Protein 5UBU (pdb70)

Secondary structure (DSSP, 8-state):
--GGGG----SBTTTT--PPEEEE-----S-BSEESS-SPP-----TT-EEEEE---TTTT---STT--HHHH-----SPBB----TT--TT-EEEEEE---B-SSS-B-B---TT-STTS--SS---PPPPP-----EE-SSEEE--SS--EE---EEEEEEE--SS-BEETT-EETTEE---TTSSTTBEEEEE--STT--EEEEEEES---TT-TTS---EE-BEEEEEEEEE-S---SS---BSSB--EEEESSHHHHHHHHHHHHHHHHHHHS---HHHH--HHHH---EE----SSEEEE--BGGGG--/---GGGG----SBTTTT--PPEEEE-----S-BSEESS-SPP-----TT-EEEEE---TTTT----TT--HHHH------PEE----TT--TT-EEEEEE---B-SSS-B-B---TT-STTS--SS---PPPPP-----EE-SSEEE--SS--EE---EEEEEEE--SS-BEETT-EETTEE---TTSSTTBEEEEE--STT--EEEEEEES---TT-TTS---EE-BEEEEEEEEESS---SS---BSSB--EEEESSHHHHHHHHHHHHHHHHHHHS---HHHH--HHHH---EE----SSEEEE--BGGGG--/--GGGG----SBTTTT--PPEEEE-----S-BSEESS-SPP-----TT-EEEEE---TTTT----TT--HHHH-----SPEE----TT--TT-EEEEEE---B-SSS-B-B---TT-STTS--SS---PPPPP-----EE-SSEEE--SS--EE---EEEEEEE--SS-BEETT-EETTEE---TTSSTTBEEEEE--STT--EEEEEEES---TT-TTS---EE-BEEEEEEEEESS---SS---BSSB--EEEESSHHHHHHHHHHHHHHHHHHHS---HHHH--HHHH---EE----SSEEEE--BGGGG--/-GGGG----SBTTTT--PPEEEE-----S-BSEESS-SPP-----TT-EEEEE---TTTT----TT--HHHH------PBB----TT--TT-EEEEEE---B-SSS-B-B---TT-STTS--SS---PPPPP-----EE-SSEEE--SS--EE---EEEEEEE--SS-BEETT-EETTEE---TTSSTTBEEEEE--STT--EEEEEEES---TT-TTS---EE-BEEEEEEEEESS---SS---BSSB--EEEESSHHHHHHHHHHHHHHHHHHHS---HHHH--HHHH---EE----SSEEEE--BGGGG--

Foldseek 3Di:
DDCVVVPVCVFFPQNPPPADEAEQECVLVFFDFWFADPDDFDEEGEFFHKYWYFFAWQLNPQDDDFPDFCVVRDDPRTWGKRWQYYPPDAALKKKKKAWAAWFDDDQWFFKDWHWQFFQPFHHPVNHDDGTDDGGMDFGDTQFWTCRDPPDIHGFQKAWFAKFWHAQGDIGGQLDQAQGGHGFFSVHHRQDMKIGGANHPSRGIMTHNMARGADQASGGRHGRIGTDGIMIRMTMGPRHDARHMKDGSWDIGKAKAPPPVVRVVRQLVRVLVVCVPPQVDDNVVSCVCVVAKDKGFTHSTPITMMHIHTVVVSDD/DLPCVVVPVCVFFPQNPPPADEAEQECVLVFFDFWFADPDDFDEEGEFFHKYWYFFAWQLNPQDDDFPDFCVVRDDPRTWGKRGQYYPPDAALKKKKKAWAAWFDDDQWFFKDWHWQFFQPFHHPVNHDDGTDDGGMDFGDTQFWTCRDPVDIHGFQKAWFAKFWHAQGDIGGQLDQAQGGHGFFSVHHRQDMKIGGANHPSRGIMTHNMARGADQANGGRHGRIGTDGIMITMTMGPRHDARHMKDGPWDIGKAKAPPPVVRVVRQLVRVLVVCVPPQVDDNVVSCVCVVAKDKTFTHSTPITMMHIHTVVVSDD/DVVVVVPVCVFFPQNPPPADEAEQECVLVFFDFWFADPDDFPEEGEFFHKYWYFFAWQLNPQDDDFPDFCVVRDDPRTWGKRWQYYPPDAALKKKKKAWAAWFDDDQWFFKDWHWQFFQPFHHPVNHDDGTDDGGMDFGDTQFWTCRDPVDIHGFQKAWFAKFWHAQGDIGGQLDQAQGGHGFFSVHHRQDMKIGGAHHPSRGIMTHNMARGADQANGGRHGRIGTDGIMIRMTMGPRHDARHMWDGPWDIGKAKAPPPVVRVVRQLVRVLVVCVPPQVDDNVVSCVCVVAKDKGFTHSTPITMMHIHTVVVSDD/DCVVVPVCVFFPQNPPPADEAELECVLVFFDFWFADPDDFDEEGEFFHKYWYFFAWFLNPQDDDFPDFCVVRDDPRTWGKRWQYYPPDAALKKKKKAWAAWFDDDQWFFKDWHWQFFQPFHHPVNHDDGTDDGGMDFGDTQFWTCRDPPDIHGFQKAWFAKFWHAQGDIGGQLDQAQGGHGFFSVHHRQDMKIGGAHHPSRRIMTHNMARGADQASGGRHGRIGGDGIMIRMTMGPRHDARHMKDGPWDIGKAKAPPPVVRVVRQLVRVLVVCVPPQVDDNVVSCVCVVAKDKGFTHSTPITMMHIHTVVVSDD

Solvent-accessible surface area: 42978 Å² total

Organism: Yersinia enterocolitica subsp. palearctica serotype O:3 (strain DSM 13030 / CIP 106945 / Y11) (NCBI:txid930944)

Sequence (1260 aa):
AKWLEESIVKRGVGAGRKPVTHHLTEEQKEFHYTIGPYSTPVLTIEPGDRVIVDTRDAFEGAISSEQDIPSQLLKPFLNPQNGPIINGAEKGDVIAVYIESLPRGVNPHGICAIPHFGGLTGTDLTALNDPLPEKVRIKLDSEKVYWSERHTLPYKPHIGTLSVSPEIDSINSLTPDNHGGNDVPDIGPGSITYLPVRAPGGRLFIGDAHACQGDGEICGTAVEFASITTIKVDLIKNWQLSWPRENAETISIGSARPLEDATRIAYRDLIYWLVADFGFEQWDAYLLSQCGKVRLGNVDPKYTVGALNKELLAQNAKWLEESIVKRGVGAGRKPVTHHHLTEEQKEFHYTIGPYSTPVLTIEPGDRVIVDTRDAFEGAISSEQDIPSQLLKPFLNPQNGPIINGAEKGDVIAVYIESLPRGVNPHGICAIPHFGGLTGTDLTALNDPLPEKVRIKLDSEKVYWSERHTLPYKPHIGTLSVSPEIDSINSLTPDNHGGNDVPDIGPGSITYLPVRAPGGRLFIGDAHACQGDGEICGTAVEFASITTIKVDLIKNWQLSWPRENAETISIGSARPLEDATRIAYRDLIYWLVADFGFEQWDAYLLSQCGKVRLGNVDPKYTVGALNKELLAQAKWLEESIVKRGVGAGRKPVTHHHLTEEQKEFHYTIGPYSTPVLTIEPGDRVIVDTRDAFEGAISSEQDIPSQLLKPFLNPQNGPIINGAEKGDVIAVYIESLPRGVNPHGICAIPHFGGLTGTDLTALNDPLPEKVRIKLDSEKVYWSERHTLPYKPHIGTLSVSPEIDSINSLTPDNHGGNDVPDIGPGSITYLPVRAPGGRLFIGDAHACQGDGEICGTAVEFASITTIKVDLIKNWQLSWPRENAETISIGSARPLEDATRIAYRDLIYWLVADFGFEQWDAYLLSQCGKVRLGNVDPKYTVGALNKELLAQKWLEESIVKRGVGAGRKPVTHHLTEEQKEFHYTIGPYSTPVLTIEPGDRVIVDTRDAFEGAISSEQDIPSQLLKPFLNPQNGPIINGAEKGDVIAVYIESLPRGVNPHGICAIPHFGGLTGTDLTALNDPLPEKVRIKLDSEKVYWSERHTLPYKPHIGTLSVSPEIDSINSLTPDNHGGNDVPDIGPGSITYLPVRAPGGRLFIGDAHACQGDGEICGTAVEFASITTIKVDLIKNWQLSWPRENAETISIGSARPLEDATRIAYRDLIYWLVADFGFEQWDAYLLSQCGKVRLGNVDPKYTVGALNKELLAQ

Structure (mmCIF, N/CA/C/O backbone):
data_5UBU
#
_entry.id   5UBU
#
_cell.length_a   137.884
_cell.length_b   137.884
_cell.length_c   204.281
_cell.angle_alpha   90.00
_cell.angle_beta   90.00
_cell.angle_gamma   90.00
#
_symmetry.space_group_name_H-M   'P 41 21 2'
#
loop_
_entity.id
_entity.type
_entity.pdbx_description
1 polymer 'Putative acetamidase/formamidase'
2 non-polymer 'SODIUM ION'
3 water water
#
loop_
_atom_site.group_PDB
_atom_site.id
_atom_site.type_symbol
_atom_site.label_atom_id
_atom_site.label_alt_id
_atom_site.label_comp_id
_atom_site.label_asym_id
_atom_site.label_entity_id
_atom_site.label_seq_id
_atom_site.pdbx_PDB_ins_code
_atom_site.Cartn_x
_atom_site.Cartn_y
_atom_site.Cartn_z
_atom_site.occupancy
_atom_site.B_iso_or_equiv
_atom_site.auth_seq_id
_atom_site.auth_comp_id
_atom_site.auth_asym_id
_atom_site.auth_atom_id
_atom_site.pdbx_PDB_model_num
ATOM 1 N N . ALA A 1 3 ? -20.551 43.485 39.652 1.00 93.52 0 ALA A N 1
ATOM 2 C CA . ALA A 1 3 ? -19.096 43.163 39.670 1.00 92.67 0 ALA A CA 1
ATOM 3 C C . ALA A 1 3 ? -18.544 42.942 38.253 1.00 93.39 0 ALA A C 1
ATOM 4 O O . ALA A 1 3 ? -19.078 42.157 37.468 1.00 93.71 0 ALA A O 1
ATOM 14 N N . LYS A 1 5 ? -15.882 41.421 37.456 1.00 77.77 2 LYS A N 1
ATOM 15 C CA . LYS A 1 5 ? -14.928 40.337 37.697 1.00 74.42 2 LYS A CA 1
ATOM 16 C C . LYS A 1 5 ? -14.653 39.530 36.416 1.00 68.69 2 LYS A C 1
ATOM 17 O O . LYS A 1 5 ? -13.525 39.070 36.194 1.00 68.96 2 LYS A O 1
ATOM 23 N N . TRP A 1 6 ? -15.682 39.389 35.581 1.00 62.89 3 TRP A N 1
ATOM 24 C CA . TRP A 1 6 ? -15.543 38.554 34.380 1.00 58.98 3 TRP A CA 1
ATOM 25 C C . TRP A 1 6 ? -14.480 39.104 33.418 1.00 57.78 3 TRP A C 1
ATOM 26 O O . TRP A 1 6 ? -13.900 38.340 32.634 1.00 57.00 3 TRP A O 1
ATOM 37 N N . LEU A 1 7 ? -14.233 40.417 33.473 1.00 56.84 4 LEU A N 1
ATOM 38 C CA . LEU A 1 7 ? -13.212 41.044 32.611 1.00 55.90 4 LEU A CA 1
ATOM 39 C C . LEU A 1 7 ? -11.838 40.404 32.732 1.00 56.22 4 LEU A C 1
ATOM 40 O O . LEU A 1 7 ? -11.116 40.318 31.749 1.00 53.12 4 LEU A O 1
ATOM 45 N N . GLU A 1 8 ? -11.480 39.962 33.927 1.00 59.11 5 GLU A N 1
ATOM 46 C CA . GLU A 1 8 ? -10.175 39.322 34.165 1.00 60.91 5 GLU A CA 1
ATOM 47 C C . GLU A 1 8 ? -9.950 38.121 33.250 1.00 60.52 5 GLU A C 1
ATOM 48 O O . GLU A 1 8 ? -8.819 37.872 32.822 1.00 62.06 5 GLU A O 1
ATOM 54 N N . GLU A 1 9 ? -11.027 37.394 32.946 1.00 59.54 6 GLU A N 1
ATOM 55 C CA . GLU A 1 9 ? -10.966 36.231 32.053 1.00 59.25 6 GLU A CA 1
ATOM 56 C C . GLU A 1 9 ? -11.277 36.587 30.588 1.00 56.24 6 GLU A C 1
ATOM 57 O O . GLU A 1 9 ? -11.252 35.718 29.728 1.00 56.01 6 GLU A O 1
ATOM 63 N N . SER A 1 10 ? -11.574 37.859 30.307 1.00 53.02 7 SER A N 1
ATOM 64 C CA . SER A 1 10 ? -11.859 38.290 28.933 1.00 49.30 7 SER A CA 1
ATOM 65 C C . SER A 1 10 ? -10.628 38.180 28.038 1.00 48.44 7 SER A C 1
ATOM 66 O O . SER A 1 10 ? -9.491 38.232 28.511 1.00 47.95 7 SER A O 1
ATOM 69 N N . ILE A 1 11 ? -10.875 38.028 26.737 1.00 46.83 8 ILE A N 1
ATOM 70 C CA . ILE A 1 11 ? -9.805 37.903 25.759 1.00 46.45 8 ILE A CA 1
ATOM 71 C C . ILE A 1 11 ? -9.039 39.224 25.672 1.00 45.81 8 ILE A C 1
ATOM 72 O O . ILE A 1 11 ? -7.826 39.233 25.508 1.00 46.61 8 ILE A O 1
ATOM 85 N N . VAL A 1 13 ? -8.459 41.450 28.088 1.00 45.61 10 VAL A N 1
ATOM 86 C CA . VAL A 1 13 ? -7.552 41.621 29.213 1.00 45.48 10 VAL A CA 1
ATOM 87 C C . VAL A 1 13 ? -6.406 40.614 29.160 1.00 45.83 10 VAL A C 1
ATOM 88 O O . VAL A 1 13 ? -5.270 40.963 29.456 1.00 45.68 10 VAL A O 1
ATOM 92 N N . LYS A 1 14 ? -6.695 39.375 28.771 1.00 46.53 11 LYS A N 1
ATOM 93 C CA . LYS A 1 14 ? -5.646 38.346 28.700 1.00 48.03 11 LYS A CA 1
ATOM 94 C C . LYS A 1 14 ? -4.675 38.486 27.532 1.00 45.72 11 LYS A C 1
ATOM 95 O O . LYS A 1 14 ? -3.535 38.037 27.641 1.00 45.80 11 LYS A O 1
ATOM 101 N N . ARG A 1 15 ? -5.113 39.089 26.430 1.00 43.16 12 ARG A N 1
ATOM 102 C CA . ARG A 1 15 ? -4.258 39.221 25.251 1.00 42.17 12 ARG A CA 1
ATOM 103 C C . ARG A 1 15 ? -4.022 40.645 24.765 1.00 41.14 12 ARG A C 1
ATOM 104 O O . ARG A 1 15 ? -3.162 40.861 23.912 1.00 41.47 12 ARG A O 1
ATOM 112 N N . GLY A 1 16 ? -4.768 41.611 25.294 1.00 40.39 13 GLY A N 1
ATOM 113 C CA . GLY A 1 16 ? -4.597 43.009 24.894 1.00 39.46 13 GLY A CA 1
ATOM 114 C C . GLY A 1 16 ? -3.257 43.542 25.378 1.00 40.29 13 GLY A C 1
ATOM 115 O O . GLY A 1 16 ? -2.893 43.361 26.545 1.00 41.62 13 GLY A O 1
ATOM 116 N N . VAL A 1 17 ? -2.528 44.196 24.479 1.00 39.66 14 VAL A N 1
ATOM 117 C CA . VAL A 1 17 ? -1.205 44.746 24.808 1.00 40.35 14 VAL A CA 1
ATOM 118 C C . VAL A 1 17 ? -1.272 45.920 25.790 1.00 40.31 14 VAL A C 1
ATOM 119 O O . VAL A 1 17 ? -0.317 46.176 26.516 1.00 42.22 14 VAL A O 1
ATOM 123 N N . GLY A 1 18 ? -2.403 46.616 25.807 1.00 38.68 15 GLY A N 1
ATOM 124 C CA . GLY A 1 18 ? -2.598 47.762 26.693 1.00 39.22 15 GLY A CA 1
ATOM 125 C C . GLY A 1 18 ? -3.095 47.450 28.093 1.00 39.76 15 GLY A C 1
ATOM 126 O O . GLY A 1 18 ? -3.283 48.356 28.893 1.00 40.27 15 GLY A O 1
ATOM 127 N N . ALA A 1 19 ? -3.295 46.168 28.394 1.00 40.27 16 ALA A N 1
ATOM 128 C CA . ALA A 1 19 ? -3.764 45.763 29.707 1.00 41.14 16 ALA A CA 1
ATOM 129 C C . ALA A 1 19 ? -2.751 46.233 30.761 1.00 42.43 16 ALA A C 1
ATOM 130 O O . ALA A 1 19 ? -1.507 46.099 30.620 1.00 44.71 16 ALA A O 1
ATOM 132 N N . GLY A 1 20 ? -3.284 46.851 31.788 1.00 41.95 17 GLY A N 1
ATOM 133 C CA . GLY A 1 20 ? -2.444 47.355 32.896 1.00 43.20 17 GLY A CA 1
ATOM 134 C C . GLY A 1 20 ? -2.007 48.807 32.803 1.00 43.11 17 GLY A C 1
ATOM 135 O O . GLY A 1 20 ? -1.537 49.360 33.798 1.00 43.80 17 GLY A O 1
ATOM 136 N N . ARG A 1 21 ? -2.177 49.435 31.632 1.00 41.94 18 ARG A N 1
ATOM 137 C CA . ARG A 1 21 ? -1.789 50.836 31.461 1.00 42.35 18 ARG A CA 1
ATOM 138 C C . ARG A 1 21 ? -2.712 51.824 32.151 1.00 43.03 18 ARG A C 1
ATOM 139 O O . ARG A 1 21 ? -3.894 51.561 32.303 1.00 41.97 18 ARG A O 1
ATOM 147 N N . LYS A 1 22 ? -2.146 52.956 32.576 1.00 45.33 19 LYS A N 1
ATOM 148 C CA . LYS A 1 22 ? -2.931 54.053 33.115 1.00 46.64 19 LYS A CA 1
ATOM 149 C C . LYS A 1 22 ? -3.357 54.671 31.782 1.00 45.38 19 LYS A C 1
ATOM 150 O O . LYS A 1 22 ? -2.532 55.253 31.064 1.00 45.44 19 LYS A O 1
ATOM 156 N N . PRO A 1 23 ? -4.645 54.535 31.429 1.00 44.06 20 PRO A N 1
ATOM 157 C CA . PRO A 1 23 ? -5.049 55.039 30.142 1.00 42.44 20 PRO A CA 1
ATOM 158 C C . PRO A 1 23 ? -5.175 56.548 30.039 1.00 42.58 20 PRO A C 1
ATOM 159 O O . PRO A 1 23 ? -5.453 57.224 31.028 1.00 43.37 20 PRO A O 1
ATOM 163 N N . VAL A 1 24 ? -4.940 57.053 28.829 1.00 41.96 21 VAL A N 1
ATOM 164 C CA . VAL A 1 24 ? -5.110 58.461 28.509 1.00 42.60 21 VAL A CA 1
ATOM 165 C C . VAL A 1 24 ? -6.564 58.531 28.013 1.00 42.25 21 VAL A C 1
ATOM 166 O O . VAL A 1 24 ? -6.979 57.703 27.197 1.00 40.77 21 VAL A O 1
ATOM 170 N N . THR A 1 25 ? -7.339 59.475 28.543 1.00 43.23 22 THR A N 1
ATOM 171 C CA . THR A 1 25 ? -8.740 59.623 28.153 1.00 42.79 22 THR A CA 1
ATOM 172 C C . THR A 1 25 ? -8.835 60.769 27.159 1.00 43.08 22 THR A C 1
ATOM 173 O O . THR A 1 25 ? -8.457 61.896 27.469 1.00 43.73 22 THR A O 1
ATOM 177 N N . HIS A 1 26 ? -9.346 60.469 25.969 1.00 42.73 23 HIS A N 1
ATOM 178 C CA . HIS A 1 26 ? -9.496 61.451 24.907 1.00 43.35 23 HIS A CA 1
ATOM 179 C C . HIS A 1 26 ? -10.971 61.824 24.806 1.00 44.80 23 HIS A C 1
ATOM 180 O O . HIS A 1 26 ? -11.835 60.975 25.019 1.00 45.39 23 HIS A O 1
ATOM 187 N N . HIS A 1 27 ? -11.249 63.090 24.499 1.00 47.18 24 HIS A N 1
ATOM 188 C CA . HIS A 1 27 ? -12.610 63.572 24.348 1.00 49.22 24 HIS A CA 1
ATOM 189 C C . HIS A 1 27 ? -12.846 63.826 22.869 1.00 47.78 24 HIS A C 1
ATOM 190 O O . HIS A 1 27 ? -12.396 64.846 22.340 1.00 49.29 24 HIS A O 1
ATOM 197 N N . LEU A 1 28 ? -13.519 62.894 22.194 1.00 45.54 25 LEU A N 1
ATOM 198 C CA . LEU A 1 28 ? -13.803 63.047 20.763 1.00 44.00 25 LEU A CA 1
ATOM 199 C C . LEU A 1 28 ? -15.091 63.856 20.598 1.00 44.60 25 LEU A C 1
ATOM 200 O O . LEU A 1 28 ? -16.186 63.315 20.359 1.00 43.05 25 LEU A O 1
ATOM 205 N N . THR A 1 29 ? -14.939 65.169 20.746 1.00 46.09 26 THR A N 1
ATOM 206 C CA . THR A 1 29 ? -16.042 66.104 20.615 1.00 47.41 26 THR A CA 1
ATOM 207 C C . THR A 1 29 ? -16.338 66.351 19.142 1.00 47.88 26 THR A C 1
ATOM 208 O O . THR A 1 29 ? -15.612 65.892 18.270 1.00 48.26 26 THR A O 1
ATOM 212 N N . GLU A 1 30 ? -17.407 67.084 18.873 1.00 49.46 27 GLU A N 1
ATOM 213 C CA . GLU A 1 30 ? -17.777 67.440 17.509 1.00 50.44 27 GLU A CA 1
ATOM 214 C C . GLU A 1 30 ? -16.711 68.354 16.878 1.00 51.65 27 GLU A C 1
ATOM 215 O O . GLU A 1 30 ? -16.491 68.305 15.668 1.00 50.38 27 GLU A O 1
ATOM 221 N N . GLU A 1 31 ? -16.054 69.165 17.705 1.00 54.46 28 GLU A N 1
ATOM 222 C CA . GLU A 1 31 ? -15.004 70.081 17.249 1.00 56.60 28 GLU A CA 1
ATOM 223 C C . GLU A 1 31 ? -13.773 69.291 16.799 1.00 52.70 28 GLU A C 1
ATOM 224 O O . GLU A 1 31 ? -13.093 69.682 15.847 1.00 51.68 28 GLU A O 1
ATOM 238 N N . GLN A 1 33 ? -13.909 66.033 15.791 1.00 42.84 30 GLN A N 1
ATOM 239 C CA . GLN A 1 33 ? -14.365 65.240 14.651 1.00 41.07 30 GLN A CA 1
ATOM 240 C C . GLN A 1 33 ? -14.384 66.034 13.339 1.00 41.66 30 GLN A C 1
ATOM 241 O O . GLN A 1 33 ? -14.026 65.495 12.292 1.00 41.59 30 GLN A O 1
ATOM 247 N N . LYS A 1 34 ? -14.807 67.297 13.408 1.00 43.30 31 LYS A N 1
ATOM 248 C CA . LYS A 1 34 ? -14.895 68.225 12.246 1.00 45.09 31 LYS A CA 1
ATOM 249 C C . LYS A 1 34 ? -16.001 67.845 11.262 1.00 45.24 31 LYS A C 1
ATOM 250 O O . LYS A 1 34 ? -16.948 68.614 11.103 1.00 47.43 31 LYS A O 1
ATOM 256 N N . GLU A 1 35 ? -15.881 66.682 10.623 1.00 44.72 32 GLU A N 1
ATOM 257 C CA . GLU A 1 35 ? -16.909 66.212 9.704 1.00 44.55 32 GLU A CA 1
ATOM 258 C C . GLU A 1 35 ? -17.187 64.730 9.970 1.00 41.29 32 GLU A C 1
ATOM 259 O O . GLU A 1 35 ? -16.275 63.913 10.068 1.00 41.43 32 GLU A O 1
ATOM 265 N N . PHE A 1 36 ? -18.460 64.394 10.136 1.00 38.57 33 PHE A N 1
ATOM 266 C CA . PHE A 1 36 ? -18.873 63.017 10.368 1.00 36.07 33 PHE A CA 1
ATOM 267 C C . PHE A 1 36 ? -18.929 62.319 9.024 1.00 35.07 33 PHE A C 1
ATOM 268 O O . PHE A 1 36 ? -19.205 62.960 8.014 1.00 35.48 33 PHE A O 1
ATOM 276 N N . HIS A 1 37 ? -18.664 61.009 9.003 1.00 33.74 34 HIS A N 1
ATOM 277 C CA . HIS A 1 37 ? -18.630 60.266 7.744 1.00 33.34 34 HIS A CA 1
ATOM 278 C C . HIS A 1 37 ? -19.765 59.302 7.529 1.00 32.54 34 HIS A C 1
ATOM 279 O O . HIS A 1 37 ? -20.275 58.694 8.469 1.00 30.86 34 HIS A O 1
ATOM 286 N N . TYR A 1 38 ? -20.129 59.171 6.251 1.00 33.38 35 TYR A N 1
ATOM 287 C CA . TYR A 1 38 ? -21.183 58.272 5.792 1.00 33.20 35 TYR A CA 1
ATOM 288 C C . TYR A 1 38 ? -20.614 57.079 5.007 1.00 32.67 35 TYR A C 1
ATOM 289 O O . TYR A 1 38 ? -21.373 56.300 4.426 1.00 32.96 35 TYR A O 1
ATOM 298 N N . THR A 1 39 ? -19.280 56.959 4.985 1.00 31.59 36 THR A N 1
ATOM 299 C CA . THR A 1 39 ? -18.597 55.828 4.351 1.00 30.85 36 THR A CA 1
ATOM 300 C C . THR A 1 39 ? -17.419 55.468 5.262 1.00 30.48 36 THR A C 1
ATOM 301 O O . THR A 1 39 ? -16.763 56.348 5.818 1.00 31.23 36 THR A O 1
ATOM 305 N N . ILE A 1 40 ? -17.189 54.170 5.428 1.00 29.84 37 ILE A N 1
ATOM 306 C CA . ILE A 1 40 ? -16.144 53.633 6.304 1.00 29.23 37 ILE A CA 1
ATOM 307 C C . ILE A 1 40 ? -15.050 52.954 5.482 1.00 28.88 37 ILE A C 1
ATOM 308 O O . ILE A 1 40 ? -15.263 51.888 4.901 1.00 28.27 37 ILE A O 1
ATOM 313 N N . GLY A 1 41 ? -13.878 53.584 5.452 1.00 28.86 38 GLY A N 1
ATOM 314 C CA . GLY A 1 41 ? -12.744 53.079 4.679 1.00 29.27 38 GLY A CA 1
ATOM 315 C C . GLY A 1 41 ? -11.425 53.732 5.050 1.00 29.26 38 GLY A C 1
ATOM 316 O O . GLY A 1 41 ? -11.335 54.435 6.059 1.00 29.01 38 GLY A O 1
ATOM 317 N N . PRO A 1 42 ? -10.391 53.505 4.233 1.00 29.90 39 PRO A N 1
ATOM 318 C CA . PRO A 1 42 ? -9.049 54.032 4.474 1.00 30.33 39 PRO A CA 1
ATOM 319 C C . PRO A 1 42 ? -8.741 55.410 3.880 1.00 31.08 39 PRO A C 1
ATOM 320 O O . PRO A 1 42 ? -7.598 55.855 3.958 1.00 31.63 39 PRO A O 1
ATOM 324 N N . TYR A 1 43 ? -9.735 56.095 3.323 1.00 31.21 40 TYR A N 1
ATOM 325 C CA . TYR A 1 43 ? -9.496 57.393 2.676 1.00 32.21 40 TYR A CA 1
ATOM 326 C C . TYR A 1 43 ? -9.816 58.627 3.529 1.00 32.64 40 TYR A C 1
ATOM 327 O O . TYR A 1 43 ? -9.446 59.730 3.173 1.00 33.93 40 TYR A O 1
ATOM 336 N N . SER A 1 44 ? -10.499 58.435 4.652 1.00 32.74 41 SER A N 1
ATOM 337 C CA . SER A 1 44 ? -10.857 59.537 5.548 1.00 32.86 41 SER A CA 1
ATOM 338 C C . SER A 1 44 ? -9.605 59.989 6.302 1.00 33.40 41 SER A C 1
ATOM 339 O O . SER A 1 44 ? -8.747 59.165 6.635 1.00 32.52 41 SER A O 1
ATOM 342 N N . THR A 1 45 ? -9.507 61.284 6.595 1.00 34.83 42 THR A N 1
ATOM 343 C CA . THR A 1 45 ? -8.373 61.799 7.370 1.00 35.91 42 THR A CA 1
ATOM 344 C C . THR A 1 45 ? -8.580 61.407 8.847 1.00 34.95 42 THR A C 1
ATOM 345 O O . THR A 1 45 ? -9.674 61.590 9.375 1.00 34.20 42 THR A O 1
ATOM 349 N N . PRO A 1 46 ? -7.547 60.860 9.507 1.00 35.23 43 PRO A N 1
ATOM 350 C CA . PRO A 1 46 ? -7.701 60.487 10.919 1.00 34.70 43 PRO A CA 1
ATOM 351 C C . PRO A 1 46 ? -8.035 61.677 11.802 1.00 35.22 43 PRO A C 1
ATOM 352 O O . PRO A 1 46 ? -7.506 62.771 11.580 1.00 35.85 43 PRO A O 1
ATOM 356 N N . VAL A 1 47 ? -8.906 61.457 12.787 1.00 34.80 44 VAL A N 1
ATOM 357 C CA . VAL A 1 47 ? -9.320 62.527 13.708 1.00 35.32 44 VAL A CA 1
ATOM 358 C C . VAL A 1 47 ? -8.673 62.406 15.081 1.00 35.17 44 VAL A C 1
ATOM 359 O O . VAL A 1 47 ? -8.645 63.376 15.828 1.00 35.88 44 VAL A O 1
ATOM 363 N N . LEU A 1 48 ? -8.157 61.219 15.394 1.00 34.49 45 LEU A N 1
ATOM 364 C CA . LEU A 1 48 ? -7.540 60.952 16.691 1.00 34.95 45 LEU A CA 1
ATOM 365 C C . LEU A 1 48 ? -6.649 59.715 16.631 1.00 34.27 45 LEU A C 1
ATOM 366 O O . LEU A 1 48 ? -6.973 58.755 15.939 1.00 33.41 45 LEU A O 1
ATOM 371 N N . THR A 1 49 ? -5.534 59.753 17.360 1.00 34.55 46 THR A N 1
ATOM 372 C CA . THR A 1 49 ? -4.614 58.627 17.433 1.00 34.06 46 THR A CA 1
ATOM 373 C C . THR A 1 49 ? -4.454 58.294 18.908 1.00 34.06 46 THR A C 1
ATOM 374 O O . THR A 1 49 ? -4.166 59.179 19.720 1.00 35.26 46 THR A O 1
ATOM 378 N N . ILE A 1 50 ? -4.649 57.022 19.254 1.00 33.13 47 ILE A N 1
ATOM 379 C CA . ILE A 1 50 ? -4.562 56.577 20.643 1.00 33.52 47 ILE A CA 1
ATOM 380 C C . ILE A 1 50 ? -3.644 55.375 20.837 1.00 34.11 47 ILE A C 1
ATOM 381 O O . ILE A 1 50 ? -3.267 54.698 19.879 1.00 33.19 47 ILE A O 1
ATOM 386 N N . GLU A 1 51 ? -3.298 55.123 22.096 1.00 35.28 48 GLU A N 1
ATOM 387 C CA . GLU A 1 51 ? -2.481 53.974 22.473 1.00 35.84 48 GLU A CA 1
ATOM 388 C C . GLU A 1 51 ? -3.442 52.846 22.877 1.00 35.34 48 GLU A C 1
ATOM 389 O O . GLU A 1 51 ? -4.539 53.120 23.390 1.00 34.83 48 GLU A O 1
ATOM 395 N N . PRO A 1 52 ? -3.063 51.579 22.619 1.00 35.41 49 PRO A N 1
ATOM 396 C CA . PRO A 1 52 ? -3.945 50.505 23.044 1.00 35.52 49 PRO A CA 1
ATOM 397 C C . PRO A 1 52 ? -4.133 50.578 24.555 1.00 36.60 49 PRO A C 1
ATOM 398 O O . PRO A 1 52 ? -3.151 50.726 25.289 1.00 37.36 49 PRO A O 1
ATOM 402 N N . GLY A 1 53 ? -5.384 50.518 25.006 1.00 36.55 50 GLY A N 1
ATOM 403 C CA . GLY A 1 53 ? -5.703 50.595 26.424 1.00 37.80 50 GLY A CA 1
ATOM 404 C C . GLY A 1 53 ? -6.321 51.927 26.809 1.00 38.03 50 GLY A C 1
ATOM 405 O O . GLY A 1 53 ? -6.927 52.033 27.875 1.00 38.85 50 GLY A O 1
ATOM 406 N N . ASP A 1 54 ? -6.162 52.939 25.947 1.00 37.63 51 ASP A N 1
ATOM 407 C CA . ASP A 1 54 ? -6.741 54.266 26.189 1.00 38.33 51 ASP A CA 1
ATOM 408 C C . ASP A 1 54 ? -8.266 54.266 26.152 1.00 38.19 51 ASP A C 1
ATOM 409 O O . ASP A 1 54 ? -8.882 53.380 25.569 1.00 37.78 51 ASP A O 1
ATOM 414 N N . ARG A 1 55 ? -8.850 55.290 26.761 1.00 39.13 52 ARG A N 1
ATOM 415 C CA . ARG A 1 55 ? -10.285 55.497 26.787 1.00 39.14 52 ARG A CA 1
ATOM 416 C C . ARG A 1 55 ? -10.641 56.657 25.858 1.00 38.57 52 ARG A C 1
ATOM 417 O O . ARG A 1 55 ? -9.842 57.577 25.667 1.00 38.66 52 ARG A O 1
ATOM 425 N N . VAL A 1 56 ? -11.827 56.589 25.260 1.00 37.76 53 VAL A N 1
ATOM 426 C CA . VAL A 1 56 ? -12.313 57.645 24.373 1.00 37.47 53 VAL A CA 1
ATOM 427 C C . VAL A 1 56 ? -13.760 57.953 24.744 1.00 37.92 53 VAL A C 1
ATOM 428 O O . VAL A 1 56 ? -14.585 57.042 24.849 1.00 38.04 53 VAL A O 1
ATOM 432 N N . ILE A 1 57 ? -14.047 59.234 24.969 1.00 38.27 54 ILE A N 1
ATOM 433 C CA . ILE A 1 57 ? -15.385 59.697 25.303 1.00 38.34 54 ILE A CA 1
ATOM 434 C C . ILE A 1 57 ? -15.908 60.321 24.012 1.00 37.62 54 ILE A C 1
ATOM 435 O O . ILE A 1 57 ? -15.494 61.429 23.634 1.00 38.58 54 ILE A O 1
ATOM 440 N N . VAL A 1 58 ? -16.812 59.609 23.344 1.00 36.05 55 VAL A N 1
ATOM 441 C CA . VAL A 1 58 ? -17.351 60.053 22.063 1.00 35.36 55 VAL A CA 1
ATOM 442 C C . VAL A 1 58 ? -18.704 60.752 22.152 1.00 35.39 55 VAL A C 1
ATOM 443 O O . VAL A 1 58 ? -19.635 60.216 22.737 1.00 35.18 55 VAL A O 1
ATOM 447 N N . ASP A 1 59 ? -18.799 61.939 21.548 1.00 36.38 56 ASP A N 1
ATOM 448 C CA . ASP A 1 59 ? -20.054 62.702 21.477 1.00 37.20 56 ASP A CA 1
ATOM 449 C C . ASP A 1 59 ? -20.701 62.341 20.143 1.00 35.20 56 ASP A C 1
ATOM 450 O O . ASP A 1 59 ? -20.520 63.041 19.156 1.00 35.65 56 ASP A O 1
ATOM 455 N N . THR A 1 60 ? -21.443 61.240 20.116 1.00 33.78 57 THR A N 1
ATOM 456 C CA . THR A 1 60 ? -22.083 60.773 18.878 1.00 32.85 57 THR A CA 1
ATOM 457 C C . THR A 1 60 ? -23.308 61.575 18.479 1.00 33.30 57 THR A C 1
ATOM 458 O O . THR A 1 60 ? -23.948 62.215 19.311 1.00 34.27 57 THR A O 1
ATOM 462 N N . ARG A 1 61 ? -23.618 61.531 17.188 1.00 32.80 58 ARG A N 1
ATOM 463 C CA . ARG A 1 61 ? -24.801 62.180 16.632 1.00 33.30 58 ARG A CA 1
ATOM 464 C C . ARG A 1 61 ? -25.804 61.090 16.285 1.00 32.11 58 ARG A C 1
ATOM 465 O O . ARG A 1 61 ? -25.413 59.950 16.037 1.00 30.47 58 ARG A O 1
ATOM 473 N N . ASP A 1 62 ? -27.093 61.426 16.279 1.00 32.83 59 ASP A N 1
ATOM 474 C CA . ASP A 1 62 ? -28.117 60.425 15.979 1.00 32.61 59 ASP A CA 1
ATOM 475 C C . ASP A 1 62 ? -28.034 59.992 14.517 1.00 31.19 59 ASP A C 1
ATOM 476 O O . ASP A 1 62 ? -27.325 60.602 13.718 1.00 30.42 59 ASP A O 1
ATOM 481 N N . ALA A 1 63 ? -28.765 58.942 14.179 1.00 30.50 60 ALA A N 1
ATOM 482 C CA . ALA A 1 63 ? -28.783 58.396 12.820 1.00 30.27 60 ALA A CA 1
ATOM 483 C C . ALA A 1 63 ? -29.179 59.377 11.718 1.00 30.76 60 ALA A C 1
ATOM 484 O O . ALA A 1 63 ? -28.808 59.172 10.556 1.00 30.54 60 ALA A O 1
ATOM 486 N N . PHE A 1 64 ? -29.914 60.433 12.073 1.00 31.14 61 PHE A N 1
ATOM 487 C CA . PHE A 1 64 ? -30.377 61.417 11.093 1.00 31.94 61 PHE A CA 1
ATOM 488 C C . PHE A 1 64 ? -29.536 62.694 11.095 1.00 32.79 61 PHE A C 1
ATOM 489 O O . PHE A 1 64 ? -29.842 63.641 10.356 1.00 34.19 61 PHE A O 1
ATOM 497 N N . GLU A 1 65 ? -28.469 62.695 11.900 1.00 32.41 62 GLU A N 1
ATOM 498 C CA . GLU A 1 65 ? -27.579 63.847 12.086 1.00 33.04 62 GLU A CA 1
ATOM 499 C C . GLU A 1 65 ? -28.406 65.103 12.433 1.00 33.87 62 GLU A C 1
ATOM 500 O O . GLU A 1 65 ? -28.223 66.180 11.862 1.00 34.77 62 GLU A O 1
ATOM 506 N N . GLY A 1 66 ? -29.329 64.918 13.372 1.00 33.75 63 GLY A N 1
ATOM 507 C CA . GLY A 1 66 ? -30.194 65.982 13.860 1.00 35.26 63 GLY A CA 1
ATOM 508 C C . GLY A 1 66 ? -31.224 66.542 12.902 1.00 36.12 63 GLY A C 1
ATOM 509 O O . GLY A 1 66 ? -31.888 67.519 13.242 1.00 37.42 63 GLY A O 1
ATOM 510 N N . ALA A 1 67 ? -31.396 65.922 11.736 1.00 35.68 64 ALA A N 1
ATOM 511 C CA . ALA A 1 67 ? -32.342 66.424 10.726 1.00 36.26 64 ALA A CA 1
ATOM 512 C C . ALA A 1 67 ? -33.802 66.351 11.136 1.00 36.78 64 ALA A C 1
ATOM 513 O O . ALA A 1 67 ? -34.622 67.114 10.616 1.00 37.89 64 ALA A O 1
ATOM 515 N N . ILE A 1 68 ? -34.121 65.439 12.054 1.00 36.19 65 ILE A N 1
ATOM 516 C CA . ILE A 1 68 ? -35.506 65.262 12.519 1.00 36.79 65 ILE A CA 1
ATOM 517 C C . ILE A 1 68 ? -35.637 65.722 13.971 1.00 36.88 65 ILE A C 1
ATOM 518 O O . ILE A 1 68 ? -34.889 65.273 14.832 1.00 35.96 65 ILE A O 1
ATOM 523 N N . SER A 1 69 ? -36.579 66.626 14.219 1.00 37.81 66 SER A N 1
ATOM 524 C CA . SER A 1 69 ? -36.805 67.152 15.563 1.00 38.77 66 SER A CA 1
ATOM 525 C C . SER A 1 69 ? -38.288 67.366 15.920 1.00 39.71 66 SER A C 1
ATOM 526 O O . SER A 1 69 ? -38.583 67.864 16.993 1.00 40.70 66 SER A O 1
ATOM 529 N N . SER A 1 70 ? -39.192 66.906 15.061 1.00 39.31 67 SER A N 1
ATOM 530 C CA . SER A 1 70 ? -40.619 67.059 15.271 1.00 40.49 67 SER A CA 1
ATOM 531 C C . SER A 1 70 ? -41.407 65.897 14.686 1.00 40.18 67 SER A C 1
ATOM 532 O O . SER A 1 70 ? -41.047 65.367 13.635 1.00 39.46 67 SER A O 1
ATOM 535 N N . GLU A 1 71 ? -42.489 65.519 15.356 1.00 40.98 68 GLU A N 1
ATOM 536 C CA . GLU A 1 71 ? -43.330 64.441 14.851 1.00 40.98 68 GLU A CA 1
ATOM 537 C C . GLU A 1 71 ? -44.040 64.845 13.543 1.00 41.84 68 GLU A C 1
ATOM 538 O O . GLU A 1 71 ? -44.525 63.970 12.815 1.00 41.34 68 GLU A O 1
ATOM 544 N N . GLN A 1 72 ? -44.072 66.152 13.237 1.00 43.05 69 GLN A N 1
ATOM 545 C CA . GLN A 1 72 ? -44.661 66.635 11.970 1.00 44.16 69 GLN A CA 1
ATOM 546 C C . GLN A 1 72 ? -43.645 66.669 10.811 1.00 43.27 69 GLN A C 1
ATOM 547 O O . GLN A 1 72 ? -43.984 67.087 9.706 1.00 43.71 69 GLN A O 1
ATOM 553 N N . ASP A 1 73 ? -42.411 66.234 11.070 1.00 42.08 70 ASP A N 1
ATOM 554 C CA . ASP A 1 73 ? -41.384 66.179 10.033 1.00 41.85 70 ASP A CA 1
ATOM 555 C C . ASP A 1 73 ? -41.704 65.039 9.078 1.00 41.90 70 ASP A C 1
ATOM 556 O O . ASP A 1 73 ? -42.323 64.041 9.460 1.00 42.02 70 ASP A O 1
ATOM 561 N N . ILE A 1 74 ? -41.255 65.198 7.839 1.00 42.38 71 ILE A N 1
ATOM 562 C CA . ILE A 1 74 ? -41.481 64.234 6.779 1.00 41.99 71 ILE A CA 1
ATOM 563 C C . ILE A 1 74 ? -40.121 63.684 6.342 1.00 41.14 71 ILE A C 1
ATOM 564 O O . ILE A 1 74 ? -39.381 64.357 5.621 1.00 41.37 71 ILE A O 1
ATOM 569 N N . PRO A 1 75 ? -39.778 62.461 6.798 1.00 40.74 72 PRO A N 1
ATOM 570 C CA . PRO A 1 75 ? -38.515 61.803 6.470 1.00 39.96 72 PRO A CA 1
ATOM 571 C C . PRO A 1 75 ? -38.091 61.809 4.990 1.00 40.46 72 PRO A C 1
ATOM 572 O O . PRO A 1 75 ? -36.923 62.058 4.707 1.00 41.26 72 PRO A O 1
ATOM 576 N N . SER A 1 76 ? -39.013 61.554 4.061 1.00 41.15 73 SER A N 1
ATOM 577 C CA . SER A 1 76 ? -38.665 61.526 2.630 1.00 42.06 73 SER A CA 1
ATOM 578 C C . SER A 1 76 ? -38.157 62.870 2.107 1.00 44.24 73 SER A C 1
ATOM 579 O O . SER A 1 76 ? -37.428 62.911 1.117 1.00 45.15 73 SER A O 1
ATOM 582 N N . GLN A 1 77 ? -38.548 63.959 2.773 1.00 46.10 74 GLN A N 1
ATOM 583 C CA . GLN A 1 77 ? -38.122 65.313 2.391 1.00 48.15 74 GLN A CA 1
ATOM 584 C C . GLN A 1 77 ? -36.860 65.780 3.128 1.00 47.28 74 GLN A C 1
ATOM 585 O O . GLN A 1 77 ? -36.169 66.674 2.648 1.00 48.39 74 GLN A O 1
ATOM 591 N N . LEU A 1 78 ? -36.562 65.176 4.277 1.00 46.20 75 LEU A N 1
ATOM 592 C CA . LEU A 1 78 ? -35.383 65.552 5.074 1.00 46.64 75 LEU A CA 1
ATOM 593 C C . LEU A 1 78 ? -34.196 64.570 5.003 1.00 45.75 75 LEU A C 1
ATOM 594 O O . LEU A 1 78 ? -33.091 64.922 5.394 1.00 45.02 75 LEU A O 1
ATOM 599 N N . LEU A 1 79 ? -34.428 63.358 4.508 1.00 46.86 76 LEU A N 1
ATOM 600 C CA . LEU A 1 79 ? -33.377 62.347 4.401 1.00 47.23 76 LEU A CA 1
ATOM 601 C C . LEU A 1 79 ? -33.182 61.856 2.974 1.00 49.12 76 LEU A C 1
ATOM 602 O O . LEU A 1 79 ? -34.119 61.854 2.175 1.00 51.25 76 LEU A O 1
ATOM 607 N N . LYS A 1 80 ? -31.955 61.440 2.683 1.00 52.13 77 LYS A N 1
ATOM 608 C CA . LYS A 1 80 ? -31.572 60.873 1.401 1.00 56.33 77 LYS A CA 1
ATOM 609 C C . LYS A 1 80 ? -30.888 59.540 1.683 1.00 53.50 77 LYS A C 1
ATOM 610 O O . LYS A 1 80 ? -29.786 59.523 2.205 1.00 51.57 77 LYS A O 1
ATOM 624 N N . PRO A 1 82 ? -28.743 56.197 1.030 1.00 44.53 79 PRO A N 1
ATOM 625 C CA . PRO A 1 82 ? -28.552 55.574 2.345 1.00 42.57 79 PRO A CA 1
ATOM 626 C C . PRO A 1 82 ? -27.766 56.436 3.350 1.00 40.98 79 PRO A C 1
ATOM 627 O O . PRO A 1 82 ? -27.132 55.885 4.259 1.00 40.69 79 PRO A O 1
ATOM 631 N N . PHE A 1 83 ? -27.815 57.760 3.213 1.00 40.17 80 PHE A N 1
ATOM 632 C CA . PHE A 1 83 ? -27.068 58.650 4.112 1.00 39.38 80 PHE A CA 1
ATOM 633 C C . PHE A 1 83 ? -27.674 58.793 5.505 1.00 38.48 80 PHE A C 1
ATOM 634 O O . PHE A 1 83 ? -28.329 59.779 5.822 1.00 39.42 80 PHE A O 1
ATOM 642 N N . LEU A 1 84 ? -27.448 57.763 6.311 1.00 37.22 81 LEU A N 1
ATOM 643 C CA . LEU A 1 84 ? -27.849 57.715 7.707 1.00 36.76 81 LEU A CA 1
ATOM 644 C C . LEU A 1 84 ? -26.630 57.260 8.494 1.00 34.52 81 LEU A C 1
ATOM 645 O O . LEU A 1 84 ? -25.651 56.792 7.919 1.00 33.73 81 LEU A O 1
ATOM 650 N N . ASN A 1 85 ? -26.699 57.407 9.808 1.00 33.19 82 ASN A N 1
ATOM 651 C CA . ASN A 1 85 ? -25.630 56.982 10.708 1.00 31.96 82 ASN A CA 1
ATOM 652 C C . ASN A 1 85 ? -24.305 57.743 10.504 1.00 31.28 82 ASN A C 1
ATOM 653 O O . ASN A 1 85 ? -23.308 57.161 10.073 1.00 30.54 82 ASN A O 1
ATOM 658 N N . PRO A 1 86 ? -24.296 59.054 10.802 1.00 31.03 83 PRO A N 1
ATOM 659 C CA . PRO A 1 86 ? -23.049 59.818 10.707 1.00 30.96 83 PRO A CA 1
ATOM 660 C C . PRO A 1 86 ? -22.031 59.194 11.652 1.00 30.01 83 PRO A C 1
ATOM 661 O O . PRO A 1 86 ? -22.349 58.964 12.819 1.00 29.51 83 PRO A O 1
ATOM 665 N N . GLN A 1 87 ? -20.825 58.934 11.153 1.00 29.60 84 GLN A N 1
ATOM 666 C CA . GLN A 1 87 ? -19.788 58.259 11.940 1.00 29.12 84 GLN A CA 1
ATOM 667 C C . GLN A 1 87 ? -18.696 59.115 12.550 1.00 29.68 84 GLN A C 1
ATOM 668 O O . GLN A 1 87 ? -18.199 60.044 11.916 1.00 30.20 84 GLN A O 1
ATOM 674 N N . ASN A 1 88 ? -18.344 58.784 13.795 1.00 29.74 85 ASN A N 1
ATOM 675 C CA . ASN A 1 88 ? -17.201 59.388 14.474 1.00 30.42 85 ASN A CA 1
ATOM 676 C C . ASN A 1 88 ? -16.025 58.534 14.020 1.00 29.84 85 ASN A C 1
ATOM 677 O O . ASN A 1 88 ? -16.186 57.341 13.766 1.00 29.24 85 ASN A O 1
ATOM 682 N N . GLY A 1 89 ? -14.851 59.138 13.908 1.00 29.96 86 GLY A N 1
ATOM 683 C CA . GLY A 1 89 ? -13.658 58.422 13.457 1.00 29.25 86 GLY A CA 1
ATOM 684 C C . GLY A 1 89 ? -13.157 58.986 12.145 1.00 29.33 86 GLY A C 1
ATOM 685 O O . GLY A 1 89 ? -13.727 59.945 11.634 1.00 29.72 86 GLY A O 1
ATOM 686 N N . PRO A 1 90 ? -12.117 58.395 11.564 1.00 29.04 87 PRO A N 1
ATOM 687 C CA . PRO A 1 90 ? -11.447 57.212 12.102 1.00 28.57 87 PRO A CA 1
ATOM 688 C C . PRO A 1 90 ? -10.482 57.473 13.247 1.00 28.75 87 PRO A C 1
ATOM 689 O O . PRO A 1 90 ? -9.757 58.472 13.235 1.00 29.67 87 PRO A O 1
ATOM 693 N N . ILE A 1 91 ? -10.486 56.562 14.219 1.00 27.89 88 ILE A N 1
ATOM 694 C CA . ILE A 1 91 ? -9.596 56.621 15.367 1.00 27.92 88 ILE A CA 1
ATOM 695 C C . ILE A 1 91 ? -8.454 55.662 15.036 1.00 27.89 88 ILE A C 1
ATOM 696 O O . ILE A 1 91 ? -8.702 54.545 14.587 1.00 27.90 88 ILE A O 1
ATOM 709 N N . ILE A 1 93 ? -5.202 53.348 16.169 1.00 37.99 90 ILE A N 1
ATOM 710 C CA . ILE A 1 93 ? -4.619 52.656 17.305 1.00 37.83 90 ILE A CA 1
ATOM 711 C C . ILE A 1 93 ? -3.152 52.404 16.948 1.00 38.18 90 ILE A C 1
ATOM 712 O O . ILE A 1 93 ? -2.849 51.770 15.942 1.00 38.44 90 ILE A O 1
ATOM 717 N N . ASN A 1 94 ? -2.255 52.921 17.778 1.00 38.10 91 ASN A N 1
ATOM 718 C CA . ASN A 1 94 ? -0.820 52.803 17.564 1.00 38.73 91 ASN A CA 1
ATOM 719 C C . ASN A 1 94 ? -0.369 51.346 17.599 1.00 39.20 91 ASN A C 1
ATOM 720 O O . ASN A 1 94 ? -0.547 50.655 18.598 1.00 39.38 91 ASN A O 1
ATOM 725 N N . GLY A 1 95 ? 0.218 50.897 16.491 1.00 39.60 92 GLY A N 1
ATOM 726 C CA . GLY A 1 95 ? 0.711 49.529 16.340 1.00 40.32 92 GLY A CA 1
ATOM 727 C C . GLY A 1 95 ? -0.207 48.585 15.587 1.00 39.87 92 GLY A C 1
ATOM 728 O O . GLY A 1 95 ? 0.225 47.514 15.173 1.00 40.81 92 GLY A O 1
ATOM 729 N N . ALA A 1 96 ? -1.472 48.965 15.404 1.00 38.55 93 ALA A N 1
ATOM 730 C CA . ALA A 1 96 ? -2.441 48.110 14.702 1.00 38.08 93 ALA A CA 1
ATOM 731 C C . ALA A 1 96 ? -2.069 47.903 13.236 1.00 38.57 93 ALA A C 1
ATOM 732 O O . ALA A 1 96 ? -1.737 48.855 12.527 1.00 38.51 93 ALA A O 1
ATOM 734 N N . GLU A 1 97 ? -2.108 46.645 12.803 1.00 39.20 94 GLU A N 1
ATOM 735 C CA . GLU A 1 97 ? -1.786 46.274 11.421 1.00 40.01 94 GLU A CA 1
ATOM 736 C C . GLU A 1 97 ? -2.635 45.084 11.025 1.00 40.01 94 GLU A C 1
ATOM 737 O O . GLU A 1 97 ? -3.200 44.404 11.881 1.00 39.68 94 GLU A O 1
ATOM 743 N N . LYS A 1 98 ? -2.716 44.834 9.723 1.00 40.48 95 LYS A N 1
ATOM 744 C CA . LYS A 1 98 ? -3.524 43.737 9.203 1.00 40.65 95 LYS A CA 1
ATOM 745 C C . LYS A 1 98 ? -3.160 42.433 9.896 1.00 41.50 95 LYS A C 1
ATOM 746 O O . LYS A 1 98 ? -1.979 42.089 10.004 1.00 42.85 95 LYS A O 1
ATOM 752 N N . GLY A 1 99 ? -4.178 41.724 10.377 1.00 40.82 96 GLY A N 1
ATOM 753 C CA . GLY A 1 99 ? -3.980 40.465 11.090 1.00 41.71 96 GLY A CA 1
ATOM 754 C C . GLY A 1 99 ? -4.251 40.624 12.576 1.00 40.88 96 GLY A C 1
ATOM 755 O O . GLY A 1 99 ? -4.409 39.626 13.288 1.00 41.37 96 GLY A O 1
ATOM 756 N N . ASP A 1 100 ? -4.289 41.878 13.042 1.00 39.71 97 ASP A N 1
ATOM 757 C CA . ASP A 1 100 ? -4.585 42.196 14.443 1.00 39.06 97 ASP A CA 1
ATOM 758 C C . ASP A 1 100 ? -6.091 42.329 14.643 1.00 37.80 97 ASP A C 1
ATOM 759 O O . ASP A 1 100 ? -6.882 42.146 13.710 1.00 37.34 97 ASP A O 1
ATOM 764 N N . VAL A 1 101 ? -6.474 42.626 15.881 1.00 37.32 98 VAL A N 1
ATOM 765 C CA . VAL A 1 101 ? -7.868 42.786 16.253 1.00 36.35 98 VAL A CA 1
ATOM 766 C C . VAL A 1 101 ? -8.015 43.948 17.217 1.00 35.71 98 VAL A C 1
ATOM 767 O O . VAL A 1 101 ? -7.225 44.085 18.147 1.00 36.35 98 VAL A O 1
ATOM 771 N N . ILE A 1 102 ? -9.014 44.792 16.981 1.00 34.67 99 ILE A N 1
ATOM 772 C CA . ILE A 1 102 ? -9.305 45.911 17.862 1.00 34.14 99 ILE A CA 1
ATOM 773 C C . ILE A 1 102 ? -10.372 45.433 18.829 1.00 34.13 99 ILE A C 1
ATOM 774 O O . ILE A 1 102 ? -11.401 44.927 18.403 1.00 33.82 99 ILE A O 1
ATOM 779 N N . ALA A 1 103 ? -10.119 45.582 20.122 1.00 34.67 100 ALA A N 1
ATOM 780 C CA . ALA A 1 103 ? -11.085 45.202 21.151 1.00 34.98 100 ALA A CA 1
ATOM 781 C C . ALA A 1 103 ? -11.725 46.489 21.633 1.00 34.54 100 ALA A C 1
ATOM 782 O O . ALA A 1 103 ? -11.027 47.397 22.062 1.00 34.66 100 ALA A O 1
ATOM 784 N N . VAL A 1 104 ? -13.045 46.586 21.537 1.00 34.27 101 VAL A N 1
ATOM 785 C CA . VAL A 1 104 ? -13.753 47.792 21.957 1.00 34.10 101 VAL A CA 1
ATOM 786 C C . VAL A 1 104 ? -14.688 47.471 23.115 1.00 34.87 101 VAL A C 1
ATOM 787 O O . VAL A 1 104 ? -15.717 46.827 22.926 1.00 34.88 101 VAL A O 1
ATOM 791 N N . TYR A 1 105 ? -14.317 47.906 24.310 1.00 35.86 102 TYR A N 1
ATOM 792 C CA . TYR A 1 105 ? -15.143 47.702 25.492 1.00 36.93 102 TYR A CA 1
ATOM 793 C C . TYR A 1 105 ? -15.958 48.955 25.762 1.00 36.94 102 TYR A C 1
ATOM 794 O O . TYR A 1 105 ? -15.397 50.020 25.980 1.00 37.01 102 TYR A O 1
ATOM 803 N N . ILE A 1 106 ? -17.280 48.829 25.733 1.00 37.21 103 ILE A N 1
ATOM 804 C CA . ILE A 1 106 ? -18.160 49.969 25.990 1.00 37.56 103 ILE A CA 1
ATOM 805 C C . ILE A 1 106 ? -18.402 50.054 27.499 1.00 39.19 103 ILE A C 1
ATOM 806 O O . ILE A 1 106 ? -18.912 49.106 28.107 1.00 39.91 103 ILE A O 1
ATOM 811 N N . GLU A 1 107 ? -18.005 51.168 28.109 1.00 40.03 104 GLU A N 1
ATOM 812 C CA . GLU A 1 107 ? -18.189 51.336 29.549 1.00 41.81 104 GLU A CA 1
ATOM 813 C C . GLU A 1 107 ? -19.556 51.866 29.891 1.00 42.47 104 GLU A C 1
ATOM 814 O O . GLU A 1 107 ? -20.227 51.353 30.788 1.00 43.39 104 GLU A O 1
ATOM 820 N N . SER A 1 108 ? -19.944 52.920 29.181 1.00 42.20 105 SER A N 1
ATOM 821 C CA . SER A 1 108 ? -21.206 53.598 29.430 1.00 43.03 105 SER A CA 1
ATOM 822 C C . SER A 1 108 ? -21.719 54.385 28.235 1.00 42.51 105 SER A C 1
ATOM 823 O O . SER A 1 108 ? -20.960 54.734 27.323 1.00 41.47 105 SER A O 1
ATOM 834 N N . LEU A 1 110 ? -24.683 57.538 27.749 1.00 45.72 107 LEU A N 1
ATOM 835 C CA . LEU A 1 110 ? -25.666 58.447 28.332 1.00 47.46 107 LEU A CA 1
ATOM 836 C C . LEU A 1 110 ? -26.238 59.341 27.247 1.00 47.75 107 LEU A C 1
ATOM 837 O O . LEU A 1 110 ? -25.569 59.581 26.237 1.00 46.71 107 LEU A O 1
ATOM 842 N N . PRO A 1 111 ? -27.486 59.820 27.426 1.00 49.57 108 PRO A N 1
ATOM 843 C CA . PRO A 1 111 ? -28.053 60.717 26.414 1.00 49.45 108 PRO A CA 1
ATOM 844 C C . PRO A 1 111 ? -27.359 62.062 26.476 1.00 50.06 108 PRO A C 1
ATOM 845 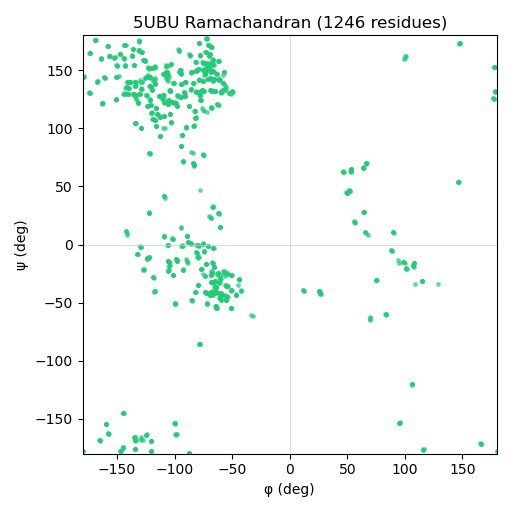O O . PRO A 1 111 ? -27.023 62.525 27.557 1.00 51.17 108 PRO A O 1
ATOM 849 N N . ARG A 1 112 ? -27.141 62.663 25.311 1.00 49.62 109 ARG A N 1
ATOM 850 C CA . ARG A 1 112 ? -26.446 63.939 25.200 1.00 50.64 109 ARG A CA 1
ATOM 851 C C . ARG A 1 112 ? -27.422 65.054 24.851 1.00 51.57 109 ARG A C 1
ATOM 852 O O . ARG A 1 112 ? -28.373 64.841 24.094 1.00 51.41 109 ARG A O 1
ATOM 860 N N . GLY A 1 113 ? -27.187 66.243 25.405 1.00 52.89 110 GLY A N 1
ATOM 861 C CA . GLY A 1 113 ? -28.023 67.424 25.142 1.00 53.96 110 GLY A CA 1
ATOM 862 C C . GLY A 1 113 ? -29.020 67.707 26.252 1.00 55.92 110 GLY A C 1
ATOM 863 O O . GLY A 1 113 ? -29.317 66.821 27.076 1.00 56.47 110 GLY A O 1
ATOM 864 N N . VAL A 1 114 ? -29.538 68.935 26.258 1.00 56.97 111 VAL A N 1
ATOM 865 C CA . VAL A 1 114 ? -30.506 69.373 27.260 1.00 58.77 111 VAL A CA 1
ATOM 866 C C . VAL A 1 114 ? -31.894 68.838 26.888 1.00 58.51 111 VAL A C 1
ATOM 867 O O . VAL A 1 114 ? -32.332 69.014 25.742 1.00 57.68 111 VAL A O 1
ATOM 871 N N . ASN A 1 115 ? -32.590 68.217 27.854 1.00 59.10 112 ASN A N 1
ATOM 872 C CA . ASN A 1 115 ? -33.932 67.645 27.640 1.00 58.73 112 ASN A CA 1
ATOM 873 C C . ASN A 1 115 ? -33.847 66.728 26.414 1.00 55.77 112 ASN A C 1
ATOM 874 O O . ASN A 1 115 ? -34.505 66.980 25.392 1.00 55.12 112 ASN A O 1
ATOM 879 N N . PRO A 1 116 ? -33.035 65.663 26.517 1.00 53.86 113 PRO A N 1
ATOM 880 C CA . PRO A 1 116 ? -32.772 64.762 25.396 1.00 51.20 113 PRO A CA 1
ATOM 881 C C . PRO A 1 116 ? -33.944 63.942 24.915 1.00 50.40 113 PRO A C 1
ATOM 882 O O . PRO A 1 116 ? -34.746 63.453 25.711 1.00 51.60 113 PRO A O 1
ATOM 886 N N . HIS A 1 117 ? -34.030 63.798 23.598 1.00 48.65 114 HIS A N 1
ATOM 887 C CA . HIS A 1 117 ? -35.074 63.019 22.975 1.00 47.81 114 HIS A CA 1
ATOM 888 C C . HIS A 1 117 ? -34.477 62.036 21.970 1.00 45.32 114 HIS A C 1
ATOM 889 O O . HIS A 1 117 ? -33.521 62.346 21.264 1.00 44.20 114 HIS A O 1
ATOM 896 N N . GLY A 1 118 ? -35.056 60.838 21.938 1.00 44.35 115 GLY A N 1
ATOM 897 C CA . GLY A 1 118 ? -34.698 59.791 21.005 1.00 42.13 115 GLY A CA 1
ATOM 898 C C . GLY A 1 118 ? -35.712 59.904 19.877 1.00 41.60 115 GLY A C 1
ATOM 899 O O . GLY A 1 118 ? -36.721 60.609 20.007 1.00 42.59 115 GLY A O 1
ATOM 900 N N . ILE A 1 119 ? -35.473 59.214 18.767 1.00 40.03 116 ILE A N 1
ATOM 901 C CA . ILE A 1 119 ? -36.364 59.288 17.605 1.00 39.62 116 ILE A CA 1
ATOM 902 C C . ILE A 1 119 ? -36.545 57.954 16.913 1.00 38.34 116 ILE A C 1
ATOM 903 O O . ILE A 1 119 ? -35.570 57.291 16.588 1.00 37.42 116 ILE A O 1
ATOM 908 N N . CYS A 1 120 ? -37.792 57.568 16.682 1.00 38.52 117 CYS A N 1
ATOM 909 C CA . CYS A 1 120 ? -38.099 56.354 15.938 1.00 37.48 117 CYS A CA 1
ATOM 910 C C . CYS A 1 120 ? -38.837 56.857 14.712 1.00 37.50 117 CYS A C 1
ATOM 911 O O . CYS A 1 120 ? -39.668 57.763 14.816 1.00 38.38 117 CYS A O 1
ATOM 914 N N . ALA A 1 121 ? -38.533 56.288 13.550 1.00 36.63 118 ALA A N 1
ATOM 915 C CA . ALA A 1 121 ? -39.172 56.725 12.314 1.00 36.75 118 ALA A CA 1
ATOM 916 C C . ALA A 1 121 ? -39.430 55.607 11.334 1.00 36.19 118 ALA A C 1
ATOM 917 O O . ALA A 1 121 ? -38.708 54.609 11.297 1.00 35.35 118 ALA A O 1
ATOM 927 N N . ILE A 1 123 ? -39.400 55.302 7.676 1.00 34.62 120 ILE A N 1
ATOM 928 C CA . ILE A 1 123 ? -38.909 55.927 6.464 1.00 34.34 120 ILE A CA 1
ATOM 929 C C . ILE A 1 123 ? -39.489 55.189 5.254 1.00 34.02 120 ILE A C 1
ATOM 930 O O . ILE A 1 123 ? -39.450 53.957 5.202 1.00 33.62 120 ILE A O 1
ATOM 935 N N . PRO A 1 124 ? -40.053 55.936 4.281 1.00 34.40 121 PRO A N 1
ATOM 936 C CA . PRO A 1 124 ? -40.605 55.248 3.120 1.00 34.16 121 PRO A CA 1
ATOM 937 C C . PRO A 1 124 ? -39.577 54.391 2.384 1.00 33.24 121 PRO A C 1
ATOM 938 O O . PRO A 1 124 ? -38.416 54.796 2.240 1.00 32.94 121 PRO A O 1
ATOM 942 N N . HIS A 1 125 ? -40.018 53.205 1.960 1.00 32.74 122 HIS A N 1
ATOM 943 C CA . HIS A 1 125 ? -39.185 52.246 1.223 1.00 32.14 122 HIS A CA 1
ATOM 944 C C . HIS A 1 125 ? -38.004 51.714 2.045 1.00 31.39 122 HIS A C 1
ATOM 945 O O . HIS A 1 125 ? -36.972 51.335 1.496 1.00 31.06 122 HIS A O 1
ATOM 952 N N . PHE A 1 126 ? -38.173 51.683 3.365 1.00 31.18 123 PHE A N 1
ATOM 953 C CA . PHE A 1 126 ? -37.131 51.191 4.262 1.00 30.60 123 PHE A CA 1
ATOM 954 C C . PHE A 1 126 ? -37.767 50.597 5.522 1.00 30.38 123 PHE A C 1
ATOM 955 O O . PHE A 1 126 ? -38.549 51.248 6.197 1.00 30.70 123 PHE A O 1
ATOM 963 N N . GLY A 1 127 ? -37.426 49.346 5.808 1.00 29.97 124 GLY A N 1
ATOM 964 C CA . GLY A 1 127 ? -37.969 48.625 6.952 1.00 30.03 124 GLY A CA 1
ATOM 965 C C . GLY A 1 127 ? -38.112 47.145 6.667 1.00 29.93 124 GLY A C 1
ATOM 966 O O . GLY A 1 127 ? -37.939 46.693 5.538 1.00 29.80 124 GLY A O 1
ATOM 967 N N . GLY A 1 128 ? -38.459 46.398 7.701 1.00 30.20 125 GLY A N 1
ATOM 968 C CA . GLY A 1 128 ? -38.603 44.949 7.609 1.00 30.36 125 GLY A CA 1
ATOM 969 C C . GLY A 1 128 ? -39.903 44.460 7.013 1.00 30.69 125 GLY A C 1
ATOM 970 O O . GLY A 1 128 ? -39.907 43.439 6.314 1.00 30.83 125 GLY A O 1
ATOM 971 N N . LEU A 1 129 ? -41.005 45.176 7.284 1.00 30.93 126 LEU A N 1
ATOM 972 C CA . LEU A 1 129 ? -42.337 44.788 6.777 1.00 31.36 126 LEU A CA 1
ATOM 973 C C . LEU A 1 129 ? -42.875 45.695 5.663 1.00 31.29 126 LEU A C 1
ATOM 974 O O . LEU A 1 129 ? -44.063 46.008 5.612 1.00 31.63 126 LEU A O 1
ATOM 979 N N . THR A 1 130 ? -41.978 46.084 4.763 1.00 30.92 127 THR A N 1
ATOM 980 C CA . THR A 1 130 ? -42.316 46.921 3.618 1.00 31.10 127 THR A CA 1
ATOM 981 C C . THR A 1 130 ? -41.411 46.631 2.434 1.00 31.04 127 THR A C 1
ATOM 982 O O . THR A 1 130 ? -40.285 46.160 2.590 1.00 30.83 127 THR A O 1
ATOM 986 N N . GLY A 1 131 ? -41.921 46.899 1.245 1.00 31.50 128 GLY A N 1
ATOM 987 C CA . GLY A 1 131 ? -41.123 46.754 0.049 1.00 31.77 128 GLY A CA 1
ATOM 988 C C . GLY A 1 131 ? -40.088 47.870 0.175 1.00 31.67 128 GLY A C 1
ATOM 989 O O . GLY A 1 131 ? -40.361 48.925 0.771 1.00 31.63 128 GLY A O 1
ATOM 990 N N . THR A 1 132 ? -38.904 47.638 -0.365 1.00 31.88 129 THR A N 1
ATOM 991 C CA . THR A 1 132 ? -37.822 48.611 -0.304 1.00 31.96 129 THR A CA 1
ATOM 992 C C . THR A 1 132 ? -37.218 48.713 -1.683 1.00 32.60 129 THR A C 1
ATOM 993 O O . THR A 1 132 ? -37.801 48.227 -2.636 1.00 33.07 129 THR A O 1
ATOM 997 N N . ASP A 1 133 ? -36.066 49.358 -1.797 1.00 32.94 130 ASP A N 1
ATOM 998 C CA . ASP A 1 133 ? -35.381 49.463 -3.094 1.00 33.86 130 ASP A CA 1
ATOM 999 C C . ASP A 1 133 ? -34.613 48.171 -3.427 1.00 33.99 130 ASP A C 1
ATOM 1000 O O . ASP A 1 133 ? -34.147 48.006 -4.545 1.00 34.69 130 ASP A O 1
ATOM 1005 N N . LEU A 1 134 ? -34.479 47.275 -2.445 1.00 33.66 131 LEU A N 1
ATOM 1006 C CA . LEU A 1 134 ? -33.809 45.983 -2.631 1.00 34.08 131 LEU A CA 1
ATOM 1007 C C . LEU A 1 134 ? -34.885 44.907 -2.820 1.00 34.45 131 LEU A C 1
ATOM 1008 O O . LEU A 1 134 ? -34.827 44.124 -3.780 1.00 35.06 131 LEU A O 1
ATOM 1013 N N . THR A 1 135 ? -35.872 44.879 -1.915 1.00 34.06 132 THR A N 1
ATOM 1014 C CA . THR A 1 135 ? -37.021 43.971 -2.036 1.00 34.36 132 THR A CA 1
ATOM 1015 C C . THR A 1 135 ? -38.044 44.851 -2.781 1.00 34.72 132 THR A C 1
ATOM 1016 O O . THR A 1 135 ? -39.031 45.303 -2.214 1.00 34.48 132 THR A O 1
ATOM 1020 N N . ALA A 1 136 ? -37.755 45.083 -4.063 1.00 35.50 133 ALA A N 1
ATOM 1021 C CA . ALA A 1 136 ? -38.517 45.989 -4.934 1.00 36.13 133 ALA A CA 1
ATOM 1022 C C . ALA A 1 136 ? -39.946 45.619 -5.276 1.00 36.75 133 ALA A C 1
ATOM 1023 O O . ALA A 1 136 ? -40.180 44.840 -6.169 1.00 37.33 133 ALA A O 1
ATOM 1033 N N . LEU A 1 138 ? -44.110 47.154 -5.977 1.00 37.74 135 LEU A N 1
ATOM 1034 C CA . LEU A 1 138 ? -44.829 48.272 -6.588 1.00 37.99 135 LEU A CA 1
ATOM 1035 C C . LEU A 1 138 ? -45.860 48.898 -5.650 1.00 37.67 135 LEU A C 1
ATOM 1036 O O . LEU A 1 138 ? -46.501 49.889 -6.007 1.00 38.05 135 LEU A O 1
ATOM 1041 N N . ASN A 1 139 ? -46.001 48.346 -4.447 1.00 37.00 136 ASN A N 1
ATOM 1042 C CA . ASN A 1 139 ? -46.985 48.861 -3.502 1.00 36.95 136 ASN A CA 1
ATOM 1043 C C . ASN A 1 139 ? -46.577 50.229 -2.995 1.00 36.78 136 ASN A C 1
ATOM 1044 O O . ASN A 1 139 ? -45.396 50.588 -2.995 1.00 36.15 136 ASN A O 1
ATOM 1049 N N . ASP A 1 140 ? -47.577 50.983 -2.560 1.00 37.33 137 ASP A N 1
ATOM 1050 C CA . ASP A 1 140 ? -47.349 52.299 -1.985 1.00 37.48 137 ASP A CA 1
ATOM 1051 C C . ASP A 1 140 ? -46.533 52.094 -0.721 1.00 36.67 137 ASP A C 1
ATOM 1052 O O . ASP A 1 140 ? -46.684 51.066 -0.038 1.00 36.34 137 ASP A O 1
ATOM 1057 N N . PRO A 1 141 ? -45.654 53.054 -0.400 1.00 36.35 138 PRO A N 1
ATOM 1058 C CA . PRO A 1 141 ? -44.871 52.902 0.815 1.00 35.76 138 PRO A CA 1
ATOM 1059 C C . PRO A 1 141 ? -45.760 53.039 2.038 1.00 36.28 138 PRO A C 1
ATOM 1060 O O . PRO A 1 141 ? -46.890 53.534 1.932 1.00 36.95 138 PRO A O 1
ATOM 1064 N N . LEU A 1 142 ? -45.262 52.598 3.187 1.00 36.10 139 LEU A N 1
ATOM 1065 C CA . LEU A 1 142 ? -46.018 52.702 4.430 1.00 36.71 139 LEU A CA 1
ATOM 1066 C C . LEU A 1 142 ? -46.114 54.162 4.849 1.00 37.59 139 LEU A C 1
ATOM 1067 O O . LEU A 1 142 ? -45.348 55.004 4.369 1.00 37.08 139 LEU A O 1
ATOM 1072 N N . PRO A 1 143 ? -47.064 54.474 5.749 1.00 39.04 140 PRO A N 1
ATOM 1073 C CA . PRO A 1 143 ? -47.174 55.852 6.175 1.00 40.23 140 PRO A CA 1
ATOM 1074 C C . PRO A 1 143 ? -45.874 56.341 6.750 1.00 40.05 140 PRO A C 1
ATOM 1075 O O . PRO A 1 143 ? -45.103 55.582 7.358 1.00 39.19 140 PRO A O 1
ATOM 1079 N N . GLU A 1 144 ? -45.661 57.620 6.557 1.00 41.38 141 GLU A N 1
ATOM 1080 C CA . GLU A 1 144 ? -44.460 58.272 6.971 1.00 41.95 141 GLU A CA 1
ATOM 1081 C C . GLU A 1 144 ? -44.654 58.788 8.402 1.00 42.95 141 GLU A C 1
ATOM 1082 O O . GLU A 1 144 ? -45.311 59.787 8.609 1.00 44.62 141 GLU A O 1
ATOM 1088 N N . LYS A 1 145 ? -44.118 58.055 9.375 1.00 42.55 142 LYS A N 1
ATOM 1089 C CA . LYS A 1 145 ? -44.250 58.397 10.799 1.00 43.89 142 LYS A CA 1
ATOM 1090 C C . LYS A 1 145 ? -42.949 58.708 11.534 1.00 43.37 142 LYS A C 1
ATOM 1091 O O . LYS A 1 145 ? -41.880 58.221 11.190 1.00 41.98 142 LYS A O 1
ATOM 1097 N N . VAL A 1 146 ? -43.089 59.546 12.562 1.00 44.50 143 VAL A N 1
ATOM 1098 C CA . VAL A 1 146 ? -41.994 59.976 13.416 1.00 44.54 143 VAL A CA 1
ATOM 1099 C C . VAL A 1 146 ? -42.482 60.053 14.862 1.00 45.94 143 VAL A C 1
ATOM 1100 O O . VAL A 1 146 ? -43.562 60.567 15.133 1.00 47.21 143 VAL A O 1
ATOM 1104 N N . ARG A 1 147 ? -41.674 59.533 15.777 1.00 45.98 144 ARG A N 1
ATOM 1105 C CA . ARG A 1 147 ? -41.970 59.574 17.193 1.00 47.58 144 ARG A CA 1
ATOM 1106 C C . ARG A 1 147 ? -40.813 60.236 17.923 1.00 48.23 144 ARG A C 1
ATOM 1107 O O . ARG A 1 147 ? -39.666 59.830 17.748 1.00 46.59 144 ARG A O 1
ATOM 1123 N N . ILE A 1 149 ? -39.349 60.643 21.333 1.00 53.18 146 ILE A N 1
ATOM 1124 C CA . ILE A 1 149 ? -39.442 59.996 22.629 1.00 54.72 146 ILE A CA 1
ATOM 1125 C C . ILE A 1 149 ? -38.516 60.626 23.650 1.00 56.46 146 ILE A C 1
ATOM 1126 O O . ILE A 1 149 ? -37.322 60.714 23.436 1.00 54.37 146 ILE A O 1
ATOM 1131 N N . LYS A 1 150 ? -39.083 61.041 24.775 1.00 41.16 147 LYS A N 1
ATOM 1132 C CA . LYS A 1 150 ? -38.317 61.638 25.853 1.00 43.43 147 LYS A CA 1
ATOM 1133 C C . LYS A 1 150 ? -37.568 60.486 26.483 1.00 41.69 147 LYS A C 1
ATOM 1134 O O . LYS A 1 150 ? -38.052 59.355 26.471 1.00 40.64 147 LYS A O 1
ATOM 1140 N N . LEU A 1 151 ? -36.384 60.746 27.015 1.00 42.63 148 LEU A N 1
ATOM 1141 C CA . LEU A 1 151 ? -35.633 59.673 27.650 1.00 42.74 148 LEU A CA 1
ATOM 1142 C C . LEU A 1 151 ? -34.633 60.169 28.662 1.00 44.79 148 LEU A C 1
ATOM 1143 O O . LEU A 1 151 ? -34.309 61.355 28.701 1.00 47.10 148 LEU A O 1
ATOM 1148 N N . ASP A 1 152 ? -34.201 59.252 29.520 1.00 46.35 149 ASP A N 1
ATOM 1149 C CA . ASP A 1 152 ? -33.196 59.536 30.544 1.00 49.29 149 ASP A CA 1
ATOM 1150 C C . ASP A 1 152 ? -32.358 58.264 30.760 1.00 50.13 149 ASP A C 1
ATOM 1151 O O . ASP A 1 152 ? -32.576 57.248 30.076 1.00 49.07 149 ASP A O 1
ATOM 1156 N N . SER A 1 153 ? -31.415 58.311 31.700 1.00 53.14 150 SER A N 1
ATOM 1157 C CA . SER A 1 153 ? -30.519 57.164 31.972 1.00 53.79 150 SER A CA 1
ATOM 1158 C C . SER A 1 153 ? -31.207 55.926 32.558 1.00 54.21 150 SER A C 1
ATOM 1159 O O . SER A 1 153 ? -30.566 54.887 32.742 1.00 53.09 150 SER A O 1
ATOM 1162 N N . GLU A 1 154 ? -32.509 56.034 32.815 1.00 55.10 151 GLU A N 1
ATOM 1163 C CA . GLU A 1 154 ? -33.263 54.957 33.425 1.00 56.78 151 GLU A CA 1
ATOM 1164 C C . GLU A 1 154 ? -34.387 54.399 32.530 1.00 51.86 151 GLU A C 1
ATOM 1165 O O . GLU A 1 154 ? -34.599 53.184 32.486 1.00 50.17 151 GLU A O 1
ATOM 1171 N N . LYS A 1 155 ? -35.100 55.274 31.814 1.00 48.68 152 LYS A N 1
ATOM 1172 C CA . LYS A 1 155 ? -36.248 54.838 30.996 1.00 46.33 152 LYS A CA 1
ATOM 1173 C C . LYS A 1 155 ? -36.449 55.582 29.672 1.00 42.56 152 LYS A C 1
ATOM 1174 O O . LYS A 1 155 ? -35.944 56.699 29.476 1.00 41.60 152 LYS A O 1
ATOM 1180 N N . VAL A 1 156 ? -37.195 54.929 28.772 1.00 39.79 153 VAL A N 1
ATOM 1181 C CA . VAL A 1 156 ? -37.553 55.462 27.456 1.00 38.23 153 VAL A CA 1
ATOM 1182 C C . VAL A 1 156 ? -39.073 55.635 27.495 1.00 38.15 153 VAL A C 1
ATOM 1183 O O . VAL A 1 156 ? -39.812 54.656 27.553 1.00 38.35 153 VAL A O 1
ATOM 1187 N N . TYR A 1 157 ? -39.530 56.884 27.465 1.00 38.22 154 TYR A N 1
ATOM 1188 C CA . TYR A 1 157 ? -40.958 57.200 27.573 1.00 39.02 154 TYR A CA 1
ATOM 1189 C C . TYR A 1 157 ? -41.707 57.103 26.248 1.00 37.91 154 TYR A C 1
ATOM 1190 O O . TYR A 1 157 ? -42.163 58.108 25.701 1.00 38.33 154 TYR A O 1
ATOM 1199 N N . TRP A 1 158 ? -41.857 55.868 25.771 1.00 36.25 155 TRP A N 1
ATOM 1200 C CA . TRP A 1 158 ? -42.524 55.580 24.499 1.00 36.05 155 TRP A CA 1
ATOM 1201 C C . TRP A 1 158 ? -43.933 56.142 24.410 1.00 37.45 155 TRP A C 1
ATOM 1202 O O . TRP A 1 158 ? -44.292 56.738 23.401 1.00 37.82 155 TRP A O 1
ATOM 1213 N N . SER A 1 159 ? -44.726 55.931 25.454 1.00 39.19 156 SER A N 1
ATOM 1214 C CA . SER A 1 159 ? -46.110 56.426 25.496 1.00 42.56 156 SER A CA 1
ATOM 1215 C C . SER A 1 159 ? -46.698 56.291 26.901 1.00 44.58 156 SER A C 1
ATOM 1216 O O . SER A 1 159 ? -46.050 55.752 27.795 1.00 43.55 156 SER A O 1
ATOM 1219 N N . GLU A 1 160 ? -47.921 56.783 27.088 1.00 48.09 157 GLU A N 1
ATOM 1220 C CA . GLU A 1 160 ? -48.602 56.655 28.383 1.00 51.25 157 GLU A CA 1
ATOM 1221 C C . GLU A 1 160 ? -48.672 55.185 28.779 1.00 49.89 157 GLU A C 1
ATOM 1222 O O . GLU A 1 160 ? -48.401 54.820 29.927 1.00 51.85 157 GLU A O 1
ATOM 1228 N N . ARG A 1 161 ? -49.007 54.354 27.800 1.00 47.73 158 ARG A N 1
ATOM 1229 C CA . ARG A 1 161 ? -49.140 52.919 28.006 1.00 46.98 158 ARG A CA 1
ATOM 1230 C C . ARG A 1 161 ? -47.816 52.165 28.200 1.00 45.61 158 ARG A C 1
ATOM 1231 O O . ARG A 1 161 ? -47.746 51.265 29.039 1.00 46.54 158 ARG A O 1
ATOM 1239 N N . HIS A 1 162 ? -46.785 52.520 27.429 1.00 43.93 159 HIS A N 1
ATOM 1240 C CA . HIS A 1 162 ? -45.491 51.819 27.522 1.00 42.61 159 HIS A CA 1
ATOM 1241 C C . HIS A 1 162 ? -44.292 52.685 27.875 1.00 42.61 159 HIS A C 1
ATOM 1242 O O . HIS A 1 162 ? -44.005 53.678 27.201 1.00 42.72 159 HIS A O 1
ATOM 1249 N N . THR A 1 163 ? -43.604 52.291 28.943 1.00 43.76 160 THR A N 1
ATOM 1250 C CA . THR A 1 163 ? -42.386 52.951 29.401 1.00 43.24 160 THR A CA 1
ATOM 1251 C C . THR A 1 163 ? -41.376 51.822 29.325 1.00 42.24 160 THR A C 1
ATOM 1252 O O . THR A 1 163 ? -41.498 50.833 30.041 1.00 43.84 160 THR A O 1
ATOM 1256 N N . LEU A 1 164 ? -40.409 51.954 28.423 1.00 40.23 161 LEU A N 1
ATOM 1257 C CA . LEU A 1 164 ? -39.409 50.914 28.213 1.00 40.10 161 LEU A CA 1
ATOM 1258 C C . LEU A 1 164 ? -38.126 51.169 28.998 1.00 40.85 161 LEU A C 1
ATOM 1259 O O . LEU A 1 164 ? -37.767 52.331 29.235 1.00 42.22 161 LEU A O 1
ATOM 1264 N N . PRO A 1 165 ? -37.430 50.095 29.415 1.00 41.77 162 PRO A N 1
ATOM 1265 C CA . PRO A 1 165 ? -36.167 50.318 30.112 1.00 43.03 162 PRO A CA 1
ATOM 1266 C C . PRO A 1 165 ? -35.107 50.860 29.163 1.00 41.71 162 PRO A C 1
ATOM 1267 O O . PRO A 1 165 ? -35.143 50.581 27.958 1.00 41.43 162 PRO A O 1
ATOM 1271 N N . TYR A 1 166 ? -34.175 51.631 29.710 1.00 43.51 163 TYR A N 1
ATOM 1272 C CA . TYR A 1 166 ? -33.084 52.204 28.934 1.00 42.33 163 TYR A CA 1
ATOM 1273 C C . TYR A 1 166 ? -31.977 51.157 28.797 1.00 44.56 163 TYR A C 1
ATOM 1274 O O . TYR A 1 166 ? -31.250 50.891 29.755 1.00 47.19 163 TYR A O 1
ATOM 1283 N N . LYS A 1 167 ? -31.904 50.528 27.623 1.00 44.98 164 LYS A N 1
ATOM 1284 C CA . LYS A 1 167 ? -30.881 49.518 27.319 1.00 47.84 164 LYS A CA 1
ATOM 1285 C C . LYS A 1 167 ? -30.137 50.018 26.090 1.00 43.96 164 LYS A C 1
ATOM 1286 O O . LYS A 1 167 ? -30.385 49.554 24.972 1.00 42.51 164 LYS A O 1
ATOM 1292 N N . PRO A 1 168 ? -29.218 50.970 26.285 1.00 41.28 165 PRO A N 1
ATOM 1293 C CA . PRO A 1 168 ? -28.510 51.512 25.142 1.00 39.93 165 PRO A CA 1
ATOM 1294 C C . PRO A 1 168 ? -27.475 50.565 24.531 1.00 41.04 165 PRO A C 1
ATOM 1295 O O . PRO A 1 168 ? -26.979 49.658 25.202 1.00 43.53 165 PRO A O 1
ATOM 1299 N N . HIS A 1 169 ? -27.184 50.786 23.253 1.00 39.64 166 HIS A N 1
ATOM 1300 C CA . HIS A 1 169 ? -26.186 50.014 22.525 1.00 40.97 166 HIS A CA 1
ATOM 1301 C C . HIS A 1 169 ? -25.814 50.753 21.255 1.00 40.13 166 HIS A C 1
ATOM 1302 O O . HIS A 1 169 ? -26.562 51.610 20.785 1.00 39.35 166 HIS A O 1
ATOM 1309 N N . ILE A 1 170 ? -24.656 50.408 20.710 1.00 36.18 167 ILE A N 1
ATOM 1310 C CA . ILE A 1 170 ? -24.142 51.013 19.494 1.00 34.31 167 ILE A CA 1
ATOM 1311 C C . ILE A 1 170 ? -24.602 50.222 18.276 1.00 33.03 167 ILE A C 1
ATOM 1312 O O . ILE A 1 170 ? -24.432 49.011 18.203 1.00 33.64 167 ILE A O 1
ATOM 1317 N N . GLY A 1 171 ? -25.185 50.927 17.322 1.00 32.03 168 GLY A N 1
ATOM 1318 C CA . GLY A 1 171 ? -25.666 50.317 16.095 1.00 31.14 168 GLY A CA 1
ATOM 1319 C C . GLY A 1 171 ? -24.560 50.120 15.084 1.00 29.91 168 GLY A C 1
ATOM 1320 O O . GLY A 1 171 ? -24.514 49.086 14.412 1.00 29.45 168 GLY A O 1
ATOM 1321 N N . THR A 1 172 ? -23.679 51.115 14.965 1.00 29.43 169 THR A N 1
ATOM 1322 C CA . THR A 1 172 ? -22.559 51.056 14.010 1.00 28.54 169 THR A CA 1
ATOM 1323 C C . THR A 1 172 ? -21.199 51.129 14.701 1.00 28.65 169 THR A C 1
ATOM 1324 O O . THR A 1 172 ? -20.809 52.177 15.200 1.00 28.53 169 THR A O 1
ATOM 1328 N N . LEU A 1 173 ? -20.495 50.006 14.726 1.00 28.62 170 LEU A N 1
ATOM 1329 C CA . LEU A 1 173 ? -19.160 49.924 15.302 1.00 29.33 170 LEU A CA 1
ATOM 1330 C C . LEU A 1 173 ? -18.332 49.194 14.249 1.00 29.20 170 LEU A C 1
ATOM 1331 O O . LEU A 1 173 ? -18.662 48.073 13.864 1.00 29.73 170 LEU A O 1
ATOM 1336 N N . SER A 1 174 ? -17.257 49.807 13.774 1.00 29.31 171 SER A N 1
ATOM 1337 C CA . SER A 1 174 ? -16.465 49.170 12.724 1.00 29.39 171 SER A CA 1
ATOM 1338 C C . SER A 1 174 ? -15.033 49.638 12.583 1.00 29.09 171 SER A C 1
ATOM 1339 O O . SER A 1 174 ? -14.610 50.598 13.206 1.00 29.31 171 SER A O 1
ATOM 1342 N N . VAL A 1 175 ? -14.300 48.912 11.750 1.00 29.05 172 VAL A N 1
ATOM 1343 C CA . VAL A 1 175 ? -12.926 49.235 11.394 1.00 29.33 172 VAL A CA 1
ATOM 1344 C C . VAL A 1 175 ? -12.878 49.288 9.866 1.00 29.13 172 VAL A C 1
ATOM 1345 O O . VAL A 1 175 ? -13.733 48.728 9.199 1.00 28.51 172 VAL A O 1
ATOM 1349 N N . SER A 1 176 ? -11.890 49.980 9.317 1.00 29.48 173 SER A N 1
ATOM 1350 C CA . SER A 1 176 ? -11.776 50.117 7.865 1.00 29.13 173 SER A CA 1
ATOM 1351 C C . SER A 1 176 ? -11.409 48.845 7.119 1.00 29.27 173 SER A C 1
ATOM 1352 O O . SER A 1 176 ? -10.656 48.023 7.632 1.00 29.60 173 SER A O 1
ATOM 1355 N N . PRO A 1 177 ? -11.994 48.659 5.921 1.00 29.32 174 PRO A N 1
ATOM 1356 C CA . PRO A 1 177 ? -11.567 47.563 5.063 1.00 29.91 174 PRO A CA 1
ATOM 1357 C C . PRO A 1 177 ? -10.173 47.906 4.542 1.00 30.71 174 PRO A C 1
ATOM 1358 O O . PRO A 1 177 ? -9.704 49.021 4.738 1.00 30.23 174 PRO A O 1
ATOM 1362 N N . GLU A 1 178 ? -9.517 46.967 3.879 1.00 32.03 175 GLU A N 1
ATOM 1363 C CA . GLU A 1 178 ? -8.174 47.223 3.368 1.00 33.54 175 GLU A CA 1
ATOM 1364 C C . GLU A 1 178 ? -8.178 48.318 2.303 1.00 33.47 175 GLU A C 1
ATOM 1365 O O . GLU A 1 178 ? -7.426 49.283 2.417 1.00 33.19 175 GLU A O 1
ATOM 1371 N N . ILE A 1 179 ? -9.028 48.154 1.281 1.00 33.24 176 ILE A N 1
ATOM 1372 C CA . ILE A 1 179 ? -9.124 49.129 0.179 1.00 33.74 176 ILE A CA 1
ATOM 1373 C C . ILE A 1 179 ? -10.526 49.653 -0.105 1.00 33.36 176 ILE A C 1
ATOM 1374 O O . ILE A 1 179 ? -10.669 50.707 -0.707 1.00 33.78 176 ILE A O 1
ATOM 1379 N N . ASP A 1 180 ? -11.555 48.913 0.302 1.00 33.59 177 ASP A N 1
ATOM 1380 C CA . ASP A 1 180 ? -12.940 49.343 0.087 1.00 33.68 177 ASP A CA 1
ATOM 1381 C C . ASP A 1 180 ? -13.372 50.401 1.084 1.00 32.93 177 ASP A C 1
ATOM 1382 O O . ASP A 1 180 ? -12.737 50.593 2.123 1.00 32.35 177 ASP A O 1
ATOM 1387 N N . SER A 1 181 ? -14.449 51.105 0.744 1.00 32.53 178 SER A N 1
ATOM 1388 C CA . SER A 1 181 ? -15.041 52.117 1.617 1.00 31.97 178 SER A CA 1
ATOM 1389 C C . SER A 1 181 ? -16.540 51.802 1.547 1.00 31.89 178 SER A C 1
ATOM 1390 O O . SER A 1 181 ? -17.195 52.060 0.537 1.00 32.29 178 SER A O 1
ATOM 1393 N N . ILE A 1 182 ? -17.048 51.199 2.620 1.00 32.02 179 ILE A N 1
ATOM 1394 C CA . ILE A 1 182 ? -18.439 50.744 2.725 1.00 32.73 179 ILE A CA 1
ATOM 1395 C C . ILE A 1 182 ? -19.320 51.788 3.395 1.00 32.40 179 ILE A C 1
ATOM 1396 O O . ILE A 1 182 ? -18.908 52.377 4.389 1.00 32.92 179 ILE A O 1
ATOM 1401 N N . ASN A 1 183 ? -20.536 52.010 2.887 1.00 32.13 180 ASN A N 1
ATOM 1402 C CA . ASN A 1 183 ? -21.395 53.036 3.503 1.00 32.67 180 ASN A CA 1
ATOM 1403 C C . ASN A 1 183 ? -21.739 52.721 4.965 1.00 32.33 180 ASN A C 1
ATOM 1404 O O . ASN A 1 183 ? -21.666 51.574 5.406 1.00 31.83 180 ASN A O 1
ATOM 1409 N N . SER A 1 184 ? -22.101 53.768 5.696 1.00 32.27 181 SER A N 1
ATOM 1410 C CA . SER A 1 184 ? -22.428 53.668 7.112 1.00 32.87 181 SER A CA 1
ATOM 1411 C C . SER A 1 184 ? -23.749 52.960 7.408 1.00 33.42 181 SER A C 1
ATOM 1412 O O . SER A 1 184 ? -24.116 52.796 8.576 1.00 34.12 181 SER A O 1
ATOM 1415 N N . LEU A 1 185 ? -24.466 52.544 6.367 1.00 32.90 182 LEU A N 1
ATOM 1416 C CA . LEU A 1 185 ? -25.732 51.850 6.557 1.00 32.48 182 LEU A CA 1
ATOM 1417 C C . LEU A 1 185 ? -25.552 50.338 6.454 1.00 31.90 182 LEU A C 1
ATOM 1418 O O . LEU A 1 185 ? -26.432 49.585 6.863 1.00 32.33 182 LEU A O 1
ATOM 1423 N N . THR A 1 186 ? -24.401 49.896 5.944 1.00 31.72 183 THR A N 1
ATOM 1424 C CA . THR A 1 186 ? -24.127 48.473 5.726 1.00 30.86 183 THR A CA 1
ATOM 1425 C C . THR A 1 186 ? -23.174 47.780 6.730 1.00 30.67 183 THR A C 1
ATOM 1426 O O . THR A 1 186 ? -22.110 48.309 7.043 1.00 30.54 183 THR A O 1
ATOM 1430 N N . PRO A 1 187 ? -23.575 46.593 7.249 1.00 30.26 184 PRO A N 1
ATOM 1431 C CA . PRO A 1 187 ? -22.706 45.782 8.087 1.00 30.11 184 PRO A CA 1
ATOM 1432 C C . PRO A 1 187 ? -22.020 44.755 7.191 1.00 30.26 184 PRO A C 1
ATOM 1433 O O . PRO A 1 187 ? -22.600 44.344 6.178 1.00 30.25 184 PRO A O 1
ATOM 1437 N N . ASP A 1 188 ? -20.807 44.336 7.546 1.00 30.28 185 ASP A N 1
ATOM 1438 C CA . ASP A 1 188 ? -20.092 43.362 6.724 1.00 30.63 185 ASP A CA 1
ATOM 1439 C C . ASP A 1 188 ? -19.014 42.698 7.606 1.00 30.55 185 ASP A C 1
ATOM 1440 O O . ASP A 1 188 ? -19.180 42.641 8.829 1.00 30.11 185 ASP A O 1
ATOM 1445 N N . ASN A 1 189 ? -17.931 42.195 7.007 1.00 30.24 186 ASN A N 1
ATOM 1446 C CA . ASN A 1 189 ? -16.864 41.543 7.796 1.00 30.46 186 ASN A CA 1
ATOM 1447 C C . ASN A 1 189 ? -15.953 42.499 8.576 1.00 29.97 186 ASN A C 1
ATOM 1448 O O . ASN A 1 189 ? -15.017 42.063 9.249 1.00 29.74 186 ASN A O 1
ATOM 1453 N N . HIS A 1 190 ? -16.243 43.788 8.471 1.00 29.73 187 HIS A N 1
ATOM 1454 C CA . HIS A 1 190 ? -15.489 44.836 9.152 1.00 30.63 187 HIS A CA 1
ATOM 1455 C C . HIS A 1 190 ? -16.277 45.412 10.323 1.00 30.92 187 HIS A C 1
ATOM 1456 O O . HIS A 1 190 ? -15.793 46.302 11.022 1.00 31.05 187 HIS A O 1
ATOM 1463 N N . GLY A 1 191 ? -17.489 44.901 10.528 1.00 31.88 188 GLY A N 1
ATOM 1464 C CA . GLY A 1 191 ? -18.404 45.391 11.565 1.00 32.09 188 GLY A CA 1
ATOM 1465 C C . GLY A 1 191 ? -19.468 46.166 10.814 1.00 32.20 188 GLY A C 1
ATOM 1466 O O . GLY A 1 191 ? -20.162 45.610 9.961 1.00 31.83 188 GLY A O 1
ATOM 1467 N N . GLY A 1 192 ? -19.601 47.449 11.128 1.00 32.56 189 GLY A N 1
ATOM 1468 C CA . GLY A 1 192 ? -20.559 48.307 10.434 1.00 32.29 189 GLY A CA 1
ATOM 1469 C C . GLY A 1 192 ? -21.894 48.437 11.145 1.00 32.72 189 GLY A C 1
ATOM 1470 O O . GLY A 1 192 ? -21.973 48.294 12.369 1.00 33.08 189 GLY A O 1
ATOM 1471 N N . ASN A 1 193 ? -22.941 48.705 10.362 1.00 32.69 190 ASN A N 1
ATOM 1472 C CA . ASN A 1 193 ? -24.299 48.895 10.869 1.00 33.62 190 ASN A CA 1
ATOM 1473 C C . ASN A 1 193 ? -24.939 47.542 11.187 1.00 34.14 190 ASN A C 1
ATOM 1474 O O . ASN A 1 193 ? -25.855 47.081 10.498 1.00 34.27 190 ASN A O 1
ATOM 1487 N N . ASP A 1 195 ? -26.455 46.702 14.192 1.00 35.92 192 ASP A N 1
ATOM 1488 C CA . ASP A 1 195 ? -27.672 46.846 14.985 1.00 36.31 192 ASP A CA 1
ATOM 1489 C C . ASP A 1 195 ? -27.947 45.589 15.828 1.00 35.79 192 ASP A C 1
ATOM 1490 O O . ASP A 1 195 ? -29.013 44.987 15.750 1.00 36.58 192 ASP A O 1
ATOM 1495 N N . VAL A 1 196 ? -26.950 45.196 16.612 1.00 34.64 193 VAL A N 1
ATOM 1496 C CA . VAL A 1 196 ? -27.046 44.050 17.507 1.00 34.57 193 VAL A CA 1
ATOM 1497 C C . VAL A 1 196 ? -27.217 44.640 18.910 1.00 34.69 193 VAL A C 1
ATOM 1498 O O . VAL A 1 196 ? -26.285 45.253 19.429 1.00 34.58 193 VAL A O 1
ATOM 1502 N N . PRO A 1 197 ? -28.403 44.455 19.532 1.00 34.55 194 PRO A N 1
ATOM 1503 C CA . PRO A 1 197 ? -28.711 45.005 20.869 1.00 35.12 194 PRO A CA 1
ATOM 1504 C C . PRO A 1 197 ? -27.694 44.719 21.972 1.00 35.59 194 PRO A C 1
ATOM 1505 O O . PRO A 1 197 ? -27.602 45.490 22.927 1.00 36.32 194 PRO A O 1
ATOM 1509 N N . ASP A 1 198 ? -26.948 43.626 21.834 1.00 35.03 195 ASP A N 1
ATOM 1510 C CA . ASP A 1 198 ? -25.965 43.212 22.834 1.00 35.71 195 ASP A CA 1
ATOM 1511 C C . ASP A 1 198 ? -24.692 44.070 22.893 1.00 34.94 195 ASP A C 1
ATOM 1512 O O . ASP A 1 198 ? -23.961 44.017 23.881 1.00 35.71 195 ASP A O 1
ATOM 1517 N N . ILE A 1 199 ? -24.438 44.855 21.851 1.00 33.15 196 ILE A N 1
ATOM 1518 C CA . ILE A 1 199 ? -23.248 45.701 21.771 1.00 32.28 196 ILE A CA 1
ATOM 1519 C C . ILE A 1 199 ? -23.465 47.014 22.519 1.00 32.42 196 ILE A C 1
ATOM 1520 O O . ILE A 1 199 ? -23.542 48.087 21.931 1.00 32.06 196 ILE A O 1
ATOM 1525 N N . GLY A 1 200 ? -23.565 46.905 23.836 1.00 33.31 197 GLY A N 1
ATOM 1526 C CA . GLY A 1 200 ? -23.760 48.059 24.719 1.00 34.03 197 GLY A CA 1
ATOM 1527 C C . GLY A 1 200 ? -22.845 47.984 25.927 1.00 34.72 197 GLY A C 1
ATOM 1528 O O . GLY A 1 200 ? -21.890 47.203 25.937 1.00 34.29 197 GLY A O 1
ATOM 1529 N N . PRO A 1 201 ? -23.117 48.807 26.953 1.00 35.81 198 PRO A N 1
ATOM 1530 C CA . PRO A 1 201 ? -22.315 48.800 28.174 1.00 36.94 198 PRO A CA 1
ATOM 1531 C C . PRO A 1 201 ? -22.142 47.393 28.702 1.00 37.32 198 PRO A C 1
ATOM 1532 O O . PRO A 1 201 ? -23.117 46.649 28.782 1.00 37.96 198 PRO A O 1
ATOM 1536 N N . GLY A 1 202 ? -20.907 47.027 29.024 1.00 37.53 199 GLY A N 1
ATOM 1537 C CA . GLY A 1 202 ? -20.597 45.690 29.525 1.00 38.24 199 GLY A CA 1
ATOM 1538 C C . GLY A 1 202 ? -20.265 44.677 28.432 1.00 37.12 199 GLY A C 1
ATOM 1539 O O . GLY A 1 202 ? -20.201 43.475 28.706 1.00 38.05 199 GLY A O 1
ATOM 1540 N N . SER A 1 203 ? -20.069 45.147 27.200 1.00 35.49 200 SER A N 1
ATOM 1541 C CA . SER A 1 203 ? -19.723 44.261 26.091 1.00 34.56 200 SER A CA 1
ATOM 1542 C C . SER A 1 203 ? -18.375 44.660 25.510 1.00 33.76 200 SER A C 1
ATOM 1543 O O . SER A 1 203 ? -17.994 45.828 25.563 1.00 33.27 200 SER A O 1
ATOM 1546 N N . ILE A 1 204 ? -17.677 43.677 24.947 1.00 33.51 201 ILE A N 1
ATOM 1547 C CA . ILE A 1 204 ? -16.393 43.883 24.304 1.00 33.18 201 ILE A CA 1
ATOM 1548 C C . ILE A 1 204 ? -16.563 43.361 22.892 1.00 32.19 201 ILE A C 1
ATOM 1549 O O . ILE A 1 204 ? -16.866 42.192 22.715 1.00 32.43 201 ILE A O 1
ATOM 1554 N N . THR A 1 205 ? -16.384 44.218 21.896 1.00 31.45 202 THR A N 1
ATOM 1555 C CA . THR A 1 205 ? -16.506 43.801 20.502 1.00 31.15 202 THR A CA 1
ATOM 1556 C C . THR A 1 205 ? -15.112 43.673 19.885 1.00 31.36 202 THR A C 1
ATOM 1557 O O . THR A 1 205 ? -14.275 44.557 20.050 1.00 31.70 202 THR A O 1
ATOM 1561 N N . TYR A 1 206 ? -14.875 42.559 19.191 1.00 31.55 203 TYR A N 1
ATOM 1562 C CA . TYR A 1 206 ? -13.590 42.278 18.534 1.00 31.66 203 TYR A CA 1
ATOM 1563 C C . TYR A 1 206 ? -13.742 42.458 17.035 1.00 31.04 203 TYR A C 1
ATOM 1564 O O . TYR A 1 206 ? -14.561 41.794 16.416 1.00 30.63 203 TYR A O 1
ATOM 1573 N N . LEU A 1 207 ? -12.954 43.363 16.457 1.00 31.11 204 LEU A N 1
ATOM 1574 C CA . LEU A 1 207 ? -13.014 43.684 15.017 1.00 30.59 204 LEU A CA 1
ATOM 1575 C C . LEU A 1 207 ? -11.692 43.397 14.312 1.00 30.90 204 LEU A C 1
ATOM 1576 O O . LEU A 1 207 ? -10.652 43.820 14.787 1.00 31.21 204 LEU A O 1
ATOM 1581 N N . PRO A 1 208 ? -11.726 42.721 13.154 1.00 31.36 205 PRO A N 1
ATOM 1582 C CA . PRO A 1 208 ? -10.481 42.386 12.468 1.00 32.16 205 PRO A CA 1
ATOM 1583 C C . PRO A 1 208 ? -9.854 43.541 11.714 1.00 32.04 205 PRO A C 1
ATOM 1584 O O . PRO A 1 208 ? -10.483 44.123 10.844 1.00 31.80 205 PRO A O 1
ATOM 1588 N N . VAL A 1 209 ? -8.606 43.840 12.035 1.00 33.33 206 VAL A N 1
ATOM 1589 C CA . VAL A 1 209 ? -7.873 44.915 11.387 1.00 33.50 206 VAL A CA 1
ATOM 1590 C C . VAL A 1 209 ? -7.425 44.484 9.991 1.00 34.42 206 VAL A C 1
ATOM 1591 O O . VAL A 1 209 ? -6.910 43.369 9.808 1.00 35.59 206 VAL A O 1
ATOM 1595 N N . ARG A 1 210 ? -7.660 45.362 9.013 1.00 34.00 207 ARG A N 1
ATOM 1596 C CA . ARG A 1 210 ? -7.232 45.125 7.634 1.00 34.08 207 ARG A CA 1
ATOM 1597 C C . ARG A 1 210 ? -6.520 46.347 7.036 1.00 34.07 207 ARG A C 1
ATOM 1598 O O . ARG A 1 210 ? -5.968 46.263 5.939 1.00 35.06 207 ARG A O 1
ATOM 1606 N N . ALA A 1 211 ? -6.540 47.472 7.758 1.00 33.19 208 ALA A N 1
ATOM 1607 C CA . ALA A 1 211 ? -5.893 48.709 7.328 1.00 33.02 208 ALA A CA 1
ATOM 1608 C C . ALA A 1 211 ? -4.944 49.174 8.433 1.00 33.49 208 ALA A C 1
ATOM 1609 O O . ALA A 1 211 ? -5.256 49.019 9.618 1.00 33.09 208 ALA A O 1
ATOM 1611 N N . PRO A 1 212 ? -3.779 49.737 8.059 1.00 34.44 209 PRO A N 1
ATOM 1612 C CA . PRO A 1 212 ? -2.847 50.185 9.093 1.00 34.96 209 PRO A CA 1
ATOM 1613 C C . PRO A 1 212 ? -3.501 51.182 10.046 1.00 34.18 209 PRO A C 1
ATOM 1614 O O . PRO A 1 212 ? -4.177 52.104 9.598 1.00 33.89 209 PRO A O 1
ATOM 1618 N N . GLY A 1 213 ? -3.311 50.971 11.345 1.00 34.15 210 GLY A N 1
ATOM 1619 C CA . GLY A 1 213 ? -3.876 51.840 12.376 1.00 33.64 210 GLY A CA 1
ATOM 1620 C C . GLY A 1 213 ? -5.268 51.432 12.819 1.00 32.53 210 GLY A C 1
ATOM 1621 O O . GLY A 1 213 ? -5.822 52.015 13.750 1.00 31.92 210 GLY A O 1
ATOM 1622 N N . GLY A 1 214 ? -5.840 50.431 12.161 1.00 32.40 211 GLY A N 1
ATOM 1623 C CA . GLY A 1 214 ? -7.176 49.955 12.514 1.00 31.88 211 GLY A CA 1
ATOM 1624 C C . GLY A 1 214 ? -8.285 50.771 11.871 1.00 31.26 211 GLY A C 1
ATOM 1625 O O . GLY A 1 214 ? -9.092 50.231 11.104 1.00 31.11 211 GLY A O 1
ATOM 1626 N N . ARG A 1 215 ? -8.314 52.072 12.181 1.00 30.94 212 ARG A N 1
ATOM 1627 C CA . ARG A 1 215 ? -9.336 52.983 11.672 1.00 30.22 212 ARG A CA 1
ATOM 1628 C C . ARG A 1 215 ? -10.707 52.624 12.238 1.00 29.64 212 ARG A C 1
ATOM 1629 O O . ARG A 1 215 ? -11.578 52.143 11.527 1.00 29.33 212 ARG A O 1
ATOM 1637 N N . LEU A 1 216 ? -10.872 52.871 13.530 1.00 29.95 213 LEU A N 1
ATOM 1638 C CA . LEU A 1 216 ? -12.117 52.586 14.241 1.00 29.72 213 LEU A CA 1
ATOM 1639 C C . LEU A 1 216 ? -13.154 53.679 14.030 1.00 29.18 213 LEU A C 1
ATOM 1640 O O . LEU A 1 216 ? -12.853 54.859 14.174 1.00 29.63 213 LEU A O 1
ATOM 1645 N N . PHE A 1 217 ? -14.366 53.264 13.690 1.00 28.90 214 PHE A N 1
ATOM 1646 C CA . PHE A 1 217 ? -15.500 54.163 13.490 1.00 29.38 214 PHE A CA 1
ATOM 1647 C C . PHE A 1 217 ? -16.614 53.758 14.455 1.00 29.97 214 PHE A C 1
ATOM 1648 O O . PHE A 1 217 ? -16.825 52.571 14.709 1.00 29.14 214 PHE A O 1
ATOM 1656 N N . ILE A 1 218 ? -17.336 54.741 14.974 1.00 31.40 215 ILE A N 1
ATOM 1657 C CA . ILE A 1 218 ? -18.433 54.477 15.913 1.00 32.90 215 ILE A CA 1
ATOM 1658 C C . ILE A 1 218 ? -19.580 55.457 15.672 1.00 33.42 215 ILE A C 1
ATOM 1659 O O . ILE A 1 218 ? -19.364 56.546 15.141 1.00 34.21 215 ILE A O 1
ATOM 1664 N N . GLY A 1 219 ? -20.797 55.053 16.023 1.00 34.25 216 GLY A N 1
ATOM 1665 C CA . GLY A 1 219 ? -21.969 55.922 15.859 1.00 34.92 216 GLY A CA 1
ATOM 1666 C C . GLY A 1 219 ? -23.289 55.199 15.987 1.00 34.95 216 GLY A C 1
ATOM 1667 O O . GLY A 1 219 ? -23.326 54.041 16.368 1.00 34.58 216 GLY A O 1
ATOM 1668 N N . ASP A 1 220 ? -24.372 55.905 15.667 1.00 35.70 217 ASP A N 1
ATOM 1669 C CA . ASP A 1 220 ? -25.729 55.354 15.693 1.00 35.70 217 ASP A CA 1
ATOM 1670 C C . ASP A 1 220 ? -26.086 54.694 17.041 1.00 34.73 217 ASP A C 1
ATOM 1671 O O . ASP A 1 220 ? -26.291 53.489 17.128 1.00 33.99 217 ASP A O 1
ATOM 1676 N N . ALA A 1 221 ? -26.141 55.500 18.085 1.00 34.69 218 ALA A N 1
ATOM 1677 C CA . ALA A 1 221 ? -26.507 55.006 19.399 1.00 35.66 218 ALA A CA 1
ATOM 1678 C C . ALA A 1 221 ? -28.020 54.751 19.455 1.00 36.57 218 ALA A C 1
ATOM 1679 O O . ALA A 1 221 ? -28.802 55.512 18.871 1.00 37.02 218 ALA A O 1
ATOM 1681 N N . HIS A 1 222 ? -28.420 53.664 20.117 1.00 36.46 219 HIS A N 1
ATOM 1682 C CA . HIS A 1 222 ? -29.839 53.329 20.284 1.00 37.39 219 HIS A CA 1
ATOM 1683 C C . HIS A 1 222 ? -30.174 53.271 21.760 1.00 38.18 219 HIS A C 1
ATOM 1684 O O . HIS A 1 222 ? -29.419 52.698 22.530 1.00 38.28 219 HIS A O 1
ATOM 1691 N N . ALA A 1 223 ? -31.303 53.856 22.155 1.00 38.70 220 ALA A N 1
ATOM 1692 C CA . ALA A 1 223 ? -31.735 53.824 23.556 1.00 39.74 220 ALA A CA 1
ATOM 1693 C C . ALA A 1 223 ? -32.319 52.453 23.896 1.00 39.62 220 ALA A C 1
ATOM 1694 O O . ALA A 1 223 ? -32.393 52.074 25.063 1.00 40.77 220 ALA A O 1
ATOM 1696 N N . CYS A 1 224 ? -32.741 51.735 22.855 1.00 38.31 221 CYS A N 1
ATOM 1697 C CA . CYS A 1 224 ? -33.311 50.398 22.965 1.00 38.06 221 CYS A CA 1
ATOM 1698 C C . CYS A 1 224 ? -33.506 49.871 21.554 1.00 36.39 221 CYS A C 1
ATOM 1699 O O . CYS A 1 224 ? -33.438 50.649 20.618 1.00 35.84 221 CYS A O 1
ATOM 1702 N N . GLN A 1 225 ? -33.725 48.563 21.398 1.00 35.65 222 GLN A N 1
ATOM 1703 C CA . GLN A 1 225 ? -33.976 47.969 20.074 1.00 34.10 222 GLN A CA 1
ATOM 1704 C C . GLN A 1 225 ? -34.489 46.541 20.166 1.00 33.86 222 GLN A C 1
ATOM 1705 O O . GLN A 1 225 ? -33.997 45.743 20.959 1.00 33.74 222 GLN A O 1
ATOM 1711 N N . GLY A 1 226 ? -35.443 46.221 19.299 1.00 33.77 223 GLY A N 1
ATOM 1712 C CA . GLY A 1 226 ? -35.996 44.884 19.225 1.00 34.28 223 GLY A CA 1
ATOM 1713 C C . GLY A 1 226 ? -35.159 44.021 18.285 1.00 33.47 223 GLY A C 1
ATOM 1714 O O . GLY A 1 226 ? -34.354 44.527 17.495 1.00 32.29 223 GLY A O 1
ATOM 1715 N N . ASP A 1 227 ? -35.349 42.708 18.374 1.00 34.14 224 ASP A N 1
ATOM 1716 C CA . ASP A 1 227 ? -34.643 41.774 17.518 1.00 33.55 224 ASP A CA 1
ATOM 1717 C C . ASP A 1 227 ? -35.170 41.982 16.103 1.00 33.61 224 ASP A C 1
ATOM 1718 O O . ASP A 1 227 ? -36.381 41.824 15.841 1.00 33.69 224 ASP A O 1
ATOM 1723 N N . GLY A 1 228 ? -34.267 42.386 15.210 1.00 33.03 225 GLY A N 1
ATOM 1724 C CA . GLY A 1 228 ? -34.604 42.643 13.825 1.00 32.78 225 GLY A CA 1
ATOM 1725 C C . GLY A 1 228 ? -34.772 44.115 13.481 1.00 33.19 225 GLY A C 1
ATOM 1726 O O . GLY A 1 228 ? -34.697 44.460 12.294 1.00 32.76 225 GLY A O 1
ATOM 1727 N N . GLU A 1 229 ? -35.018 44.977 14.491 1.00 34.15 226 GLU A N 1
ATOM 1728 C CA . GLU A 1 229 ? -35.217 46.429 14.286 1.00 34.28 226 GLU A CA 1
ATOM 1729 C C . GLU A 1 229 ? -36.242 46.573 13.157 1.00 33.39 226 GLU A C 1
ATOM 1730 O O . GLU A 1 229 ? -36.115 47.392 12.255 1.00 33.17 226 GLU A O 1
ATOM 1736 N N . ILE A 1 230 ? -37.290 45.768 13.272 1.00 33.32 227 ILE A N 1
ATOM 1737 C CA . ILE A 1 230 ? -38.309 45.603 12.236 1.00 33.13 227 ILE A CA 1
ATOM 1738 C C . ILE A 1 230 ? -38.869 46.816 11.458 1.00 32.96 227 ILE A C 1
ATOM 1739 O O . ILE A 1 230 ? -39.062 46.696 10.248 1.00 32.53 227 ILE A O 1
ATOM 1744 N N . CYS A 1 231 ? -39.120 47.960 12.101 1.00 33.16 228 CYS A N 1
ATOM 1745 C CA . CYS A 1 231 ? -39.686 49.105 11.350 1.00 33.13 228 CYS A CA 1
ATOM 1746 C C . CYS A 1 231 ? -38.645 49.902 10.565 1.00 32.36 228 CYS A C 1
ATOM 1747 O O . CYS A 1 231 ? -39.005 50.803 9.804 1.00 31.86 228 CYS A O 1
ATOM 1750 N N . GLY A 1 232 ? -37.365 49.573 10.760 1.00 32.11 229 GLY A N 1
ATOM 1751 C CA . GLY A 1 232 ? -36.263 50.247 10.073 1.00 31.73 229 GLY A CA 1
ATOM 1752 C C . GLY A 1 232 ? -35.370 51.008 11.027 1.00 32.18 229 GLY A C 1
ATOM 1753 O O . GLY A 1 232 ? -34.156 51.140 10.781 1.00 32.10 229 GLY A O 1
ATOM 1754 N N . THR A 1 233 ? -35.960 51.518 12.114 1.00 33.13 230 THR A N 1
ATOM 1755 C CA . THR A 1 233 ? -35.201 52.285 13.112 1.00 33.67 230 THR A CA 1
ATOM 1756 C C . THR A 1 233 ? -35.549 51.883 14.538 1.00 34.73 230 THR A C 1
ATOM 1757 O O . THR A 1 233 ? -36.650 51.401 14.825 1.00 36.05 230 THR A O 1
ATOM 1761 N N . ALA A 1 234 ? -34.596 52.105 15.429 1.00 34.59 231 ALA A N 1
ATOM 1762 C CA . ALA A 1 234 ? -34.766 51.849 16.842 1.00 35.64 231 ALA A CA 1
ATOM 1763 C C . ALA A 1 234 ? -35.066 53.226 17.424 1.00 36.93 231 ALA A C 1
ATOM 1764 O O . ALA A 1 234 ? -35.617 54.070 16.719 1.00 38.24 231 ALA A O 1
ATOM 1766 N N . VAL A 1 235 ? -34.759 53.449 18.701 1.00 37.27 232 VAL A N 1
ATOM 1767 C CA . VAL A 1 235 ? -34.926 54.781 19.287 1.00 38.11 232 VAL A CA 1
ATOM 1768 C C . VAL A 1 235 ? -33.549 55.416 19.113 1.00 36.89 232 VAL A C 1
ATOM 1769 O O . VAL A 1 235 ? -32.657 55.210 19.917 1.00 36.70 232 VAL A O 1
ATOM 1773 N N . GLU A 1 236 ? -33.399 56.155 18.024 1.00 36.77 233 GLU A N 1
ATOM 1774 C CA . GLU A 1 236 ? -32.149 56.823 17.656 1.00 36.94 233 GLU A CA 1
ATOM 1775 C C . GLU A 1 236 ? -31.884 58.047 18.522 1.00 37.36 233 GLU A C 1
ATOM 1776 O O . GLU A 1 236 ? -32.773 58.884 18.687 1.00 37.96 233 GLU A O 1
ATOM 1782 N N . PHE A 1 237 ? -30.669 58.177 19.055 1.00 36.98 234 PHE A N 1
ATOM 1783 C CA . PHE A 1 237 ? -30.342 59.347 19.890 1.00 38.28 234 PHE A CA 1
ATOM 1784 C C . PHE A 1 237 ? -28.857 59.718 19.870 1.00 37.62 234 PHE A C 1
ATOM 1785 O O . PHE A 1 237 ? -28.007 58.928 19.471 1.00 36.69 234 PHE A O 1
ATOM 1793 N N . ALA A 1 238 ? -28.584 60.962 20.266 1.00 38.48 235 ALA A N 1
ATOM 1794 C CA . ALA A 1 238 ? -27.239 61.501 20.354 1.00 38.03 235 ALA A CA 1
ATOM 1795 C C . ALA A 1 238 ? -26.751 61.088 21.736 1.00 38.86 235 ALA A C 1
ATOM 1796 O O . ALA A 1 238 ? -27.489 61.239 22.714 1.00 40.01 235 ALA A O 1
ATOM 1798 N N . SER A 1 239 ? -25.523 60.567 21.825 1.00 38.31 236 SER A N 1
ATOM 1799 C CA . SER A 1 239 ? -24.997 60.079 23.107 1.00 39.20 236 SER A CA 1
ATOM 1800 C C . SER A 1 239 ? -23.576 60.455 23.447 1.00 39.19 236 SER A C 1
ATOM 1801 O O . SER A 1 239 ? -22.823 60.941 22.611 1.00 38.67 236 SER A O 1
ATOM 1804 N N . ILE A 1 240 ? -23.242 60.191 24.711 1.00 40.10 237 ILE A N 1
ATOM 1805 C CA . ILE A 1 240 ? -21.909 60.369 25.251 1.00 40.13 237 ILE A CA 1
ATOM 1806 C C . ILE A 1 240 ? -21.514 58.919 25.522 1.00 40.08 237 ILE A C 1
ATOM 1807 O O . ILE A 1 240 ? -21.852 58.358 26.570 1.00 40.81 237 ILE A O 1
ATOM 1812 N N . THR A 1 241 ? -20.847 58.306 24.540 1.00 38.76 238 THR A N 1
ATOM 1813 C CA . THR A 1 241 ? -20.411 56.922 24.628 1.00 37.68 238 THR A CA 1
ATOM 1814 C C . THR A 1 241 ? -18.956 56.867 25.021 1.00 37.58 238 THR A C 1
ATOM 1815 O O . THR A 1 241 ? -18.111 57.434 24.336 1.00 37.32 238 THR A O 1
ATOM 1819 N N . THR A 1 242 ? -18.674 56.193 26.133 1.00 38.29 239 THR A N 1
ATOM 1820 C CA . THR A 1 242 ? -17.312 56.042 26.628 1.00 38.18 239 THR A CA 1
ATOM 1821 C C . THR A 1 242 ? -16.853 54.613 26.348 1.00 37.61 239 THR A C 1
ATOM 1822 O O . THR A 1 242 ? -17.500 53.647 26.778 1.00 37.69 239 THR A O 1
ATOM 1826 N N . ILE A 1 243 ? -15.730 54.494 25.640 1.00 36.96 240 ILE A N 1
ATOM 1827 C CA . ILE A 1 243 ? -15.166 53.190 25.289 1.00 36.80 240 ILE A CA 1
ATOM 1828 C C . ILE A 1 243 ? -13.702 53.055 25.695 1.00 38.02 240 ILE A C 1
ATOM 1829 O O . ILE A 1 243 ? -13.017 54.056 25.912 1.00 39.55 240 ILE A O 1
ATOM 1834 N N . LYS A 1 244 ? -13.251 51.809 25.823 1.00 38.04 241 LYS A N 1
ATOM 1835 C CA . LYS A 1 244 ? -11.861 51.488 26.109 1.00 38.40 241 LYS A CA 1
ATOM 1836 C C . LYS A 1 244 ? -11.455 50.636 24.908 1.00 36.92 241 LYS A C 1
ATOM 1837 O O . LYS A 1 244 ? -12.057 49.607 24.645 1.00 35.95 241 LYS A O 1
ATOM 1843 N N . VAL A 1 245 ? -10.450 51.087 24.173 1.00 36.54 242 VAL A N 1
ATOM 1844 C CA . VAL A 1 245 ? -9.996 50.399 22.974 1.00 35.65 242 VAL A CA 1
ATOM 1845 C C . VAL A 1 245 ? -8.625 49.784 23.221 1.00 36.34 242 VAL A C 1
ATOM 1846 O O . VAL A 1 245 ? -7.722 50.467 23.681 1.00 37.38 242 VAL A O 1
ATOM 1850 N N . ASP A 1 246 ? -8.471 48.498 22.922 1.00 35.93 243 ASP A N 1
ATOM 1851 C CA . ASP A 1 246 ? -7.197 47.828 23.111 1.00 36.95 243 ASP A CA 1
ATOM 1852 C C . ASP A 1 246 ? -6.874 47.073 21.817 1.00 36.47 243 ASP A C 1
ATOM 1853 O O . ASP A 1 246 ? -7.682 47.052 20.898 1.00 35.41 243 ASP A O 1
ATOM 1858 N N . LEU A 1 247 ? -5.693 46.462 21.759 1.00 37.10 244 LEU A N 1
ATOM 1859 C CA . LEU A 1 247 ? -5.226 45.765 20.572 1.00 36.37 244 LEU A CA 1
ATOM 1860 C C . LEU A 1 247 ? -4.707 44.372 20.878 1.00 37.31 244 LEU A C 1
ATOM 1861 O O . LEU A 1 247 ? -3.888 44.199 21.772 1.00 38.29 244 LEU A O 1
ATOM 1866 N N . ILE A 1 248 ? -5.202 43.389 20.128 1.00 37.17 245 ILE A N 1
ATOM 1867 C CA . ILE A 1 248 ? -4.778 41.988 20.250 1.00 38.24 245 ILE A CA 1
ATOM 1868 C C . ILE A 1 248 ? -3.967 41.700 18.994 1.00 38.49 245 ILE A C 1
ATOM 1869 O O . ILE A 1 248 ? -4.456 41.850 17.883 1.00 37.71 245 ILE A O 1
ATOM 1874 N N . LYS A 1 249 ? -2.723 41.291 19.184 1.00 40.03 246 LYS A N 1
ATOM 1875 C CA . LYS A 1 249 ? -1.824 41.051 18.070 1.00 40.47 246 LYS A CA 1
ATOM 1876 C C . LYS A 1 249 ? -1.967 39.684 17.437 1.00 41.39 246 LYS A C 1
ATOM 1877 O O . LYS A 1 249 ? -2.145 38.688 18.127 1.00 42.73 246 LYS A O 1
ATOM 1883 N N . ASN A 1 250 ? -1.898 39.667 16.112 1.00 41.47 247 ASN A N 1
ATOM 1884 C CA . ASN A 1 250 ? -1.907 38.447 15.313 1.00 42.57 247 ASN A CA 1
ATOM 1885 C C . ASN A 1 250 ? -2.979 37.407 15.701 1.00 42.41 247 ASN A C 1
ATOM 1886 O O . ASN A 1 250 ? -2.660 36.299 16.115 1.00 42.93 247 ASN A O 1
ATOM 1891 N N . TRP A 1 251 ? -4.243 37.802 15.571 1.00 47.03 248 TRP A N 1
ATOM 1892 C CA . TRP A 1 251 ? -5.399 36.940 15.869 1.00 46.89 248 TRP A CA 1
ATOM 1893 C C . TRP A 1 251 ? -6.279 37.039 14.629 1.00 46.24 248 TRP A C 1
ATOM 1894 O O . TRP A 1 251 ? -6.988 38.019 14.436 1.00 45.61 248 TRP A O 1
ATOM 1905 N N . GLN A 1 252 ? -6.193 36.026 13.769 1.00 48.23 249 GLN A N 1
ATOM 1906 C CA . GLN A 1 252 ? -6.917 36.010 12.522 1.00 49.16 249 GLN A CA 1
ATOM 1907 C C . GLN A 1 252 ? -8.419 35.790 12.696 1.00 46.83 249 GLN A C 1
ATOM 1908 O O . GLN A 1 252 ? -8.830 34.742 13.184 1.00 46.95 249 GLN A O 1
ATOM 1914 N N . LEU A 1 253 ? -9.207 36.812 12.346 1.00 44.08 250 LEU A N 1
ATOM 1915 C CA . LEU A 1 253 ? -10.659 36.748 12.399 1.00 41.60 250 LEU A CA 1
ATOM 1916 C C . LEU A 1 253 ? -11.178 37.093 11.022 1.00 40.16 250 LEU A C 1
ATOM 1917 O O . LEU A 1 253 ? -10.614 37.948 10.340 1.00 41.10 250 LEU A O 1
ATOM 1922 N N . SER A 1 254 ? -12.258 36.443 10.617 1.00 38.36 251 SER A N 1
ATOM 1923 C CA . SER A 1 254 ? -12.879 36.730 9.342 1.00 37.45 251 SER A CA 1
ATOM 1924 C C . SER A 1 254 ? -14.110 37.604 9.552 1.00 35.99 251 SER A C 1
ATOM 1925 O O . SER A 1 254 ? -14.503 38.336 8.648 1.00 35.52 251 SER A O 1
ATOM 1928 N N . TRP A 1 255 ? -14.706 37.513 10.742 1.00 35.22 252 TRP A N 1
ATOM 1929 C CA . TRP A 1 255 ? -15.899 38.267 11.081 1.00 34.58 252 TRP A CA 1
ATOM 1930 C C . TRP A 1 255 ? -15.811 38.846 12.482 1.00 34.98 252 TRP A C 1
ATOM 1931 O O . TRP A 1 255 ? -14.987 38.405 13.282 1.00 35.76 252 TRP A O 1
ATOM 1942 N N . PRO A 1 256 ? -16.657 39.845 12.786 1.00 34.67 253 PRO A N 1
ATOM 1943 C CA . PRO A 1 256 ? -16.649 40.409 14.131 1.00 35.38 253 PRO A CA 1
ATOM 1944 C C . PRO A 1 256 ? -17.122 39.413 15.184 1.00 35.89 253 PRO A C 1
ATOM 1945 O O . PRO A 1 256 ? -17.940 38.549 14.893 1.00 35.85 253 PRO A O 1
ATOM 1949 N N . ARG A 1 257 ? -16.598 39.554 16.390 1.00 37.02 254 ARG A N 1
ATOM 1950 C CA . ARG A 1 257 ? -16.978 38.723 17.521 1.00 38.08 254 ARG A CA 1
ATOM 1951 C C . ARG A 1 257 ? -17.192 39.632 18.705 1.00 39.07 254 ARG A C 1
ATOM 1952 O O . ARG A 1 257 ? -16.681 40.745 18.733 1.00 38.68 254 ARG A O 1
ATOM 1968 N N . GLU A 1 259 ? -18.147 39.646 23.232 1.00 41.84 256 GLU A N 1
ATOM 1969 C CA . GLU A 1 259 ? -18.109 38.922 24.470 1.00 41.83 256 GLU A CA 1
ATOM 1970 C C . GLU A 1 259 ? -18.713 39.775 25.561 1.00 41.98 256 GLU A C 1
ATOM 1971 O O . GLU A 1 259 ? -18.570 40.992 25.544 1.00 41.79 256 GLU A O 1
ATOM 1977 N N . ASN A 1 260 ? -19.406 39.139 26.496 1.00 42.58 257 ASN A N 1
ATOM 1978 C CA . ASN A 1 260 ? -19.979 39.846 27.648 1.00 43.95 257 ASN A CA 1
ATOM 1979 C C . ASN A 1 260 ? -19.914 38.918 28.861 1.00 46.76 257 ASN A C 1
ATOM 1980 O O . ASN A 1 260 ? -19.343 37.827 28.784 1.00 47.56 257 ASN A O 1
ATOM 1985 N N . ALA A 1 261 ? -20.486 39.343 29.978 1.00 49.17 258 ALA A N 1
ATOM 1986 C CA . ALA A 1 261 ? -20.427 38.537 31.195 1.00 52.25 258 ALA A CA 1
ATOM 1987 C C . ALA A 1 261 ? -20.848 37.082 31.029 1.00 53.95 258 ALA A C 1
ATOM 1988 O O . ALA A 1 261 ? -20.214 36.199 31.576 1.00 54.73 258 ALA A O 1
ATOM 1990 N N . GLU A 1 262 ? -21.876 36.827 30.230 1.00 56.49 259 GLU A N 1
ATOM 1991 C CA . GLU A 1 262 ? -22.409 35.461 30.091 1.00 58.04 259 GLU A CA 1
ATOM 1992 C C . GLU A 1 262 ? -22.106 34.688 28.799 1.00 53.94 259 GLU A C 1
ATOM 1993 O O . GLU A 1 262 ? -22.138 33.461 28.829 1.00 53.82 259 GLU A O 1
ATOM 1999 N N . THR A 1 263 ? -21.789 35.364 27.691 1.00 49.48 260 THR A N 1
ATOM 2000 C CA . THR A 1 263 ? -21.557 34.647 26.425 1.00 47.21 260 THR A CA 1
ATOM 2001 C C . THR A 1 263 ? -20.467 35.195 25.516 1.00 45.04 260 THR A C 1
ATOM 2002 O O . THR A 1 263 ? -19.903 36.258 25.752 1.00 45.68 260 THR A O 1
ATOM 2006 N N . ILE A 1 264 ? -20.188 34.417 24.471 1.00 43.08 261 ILE A N 1
ATOM 2007 C CA . ILE A 1 264 ? -19.279 34.798 23.393 1.00 41.75 261 ILE A CA 1
ATOM 2008 C C . ILE A 1 264 ? -20.208 34.718 22.175 1.00 40.54 261 ILE A C 1
ATOM 2009 O O . ILE A 1 264 ? -21.177 33.951 22.191 1.00 39.01 261 ILE A O 1
ATOM 2022 N N . SER A 1 266 ? -20.410 35.170 17.621 1.00 35.77 263 SER A N 1
ATOM 2023 C CA . SER A 1 266 ? -19.843 35.424 16.298 1.00 34.83 263 SER A CA 1
ATOM 2024 C C . SER A 1 266 ? -20.932 36.162 15.538 1.00 33.72 263 SER A C 1
ATOM 2025 O O . SER A 1 266 ? -22.083 35.709 15.500 1.00 33.39 263 SER A O 1
ATOM 2028 N N . ILE A 1 267 ? -20.565 37.291 14.926 1.00 32.49 264 ILE A N 1
ATOM 2029 C CA . ILE A 1 267 ? -21.524 38.138 14.225 1.00 31.51 264 ILE A CA 1
ATOM 2030 C C . ILE A 1 267 ? -21.347 38.090 12.719 1.00 30.81 264 ILE A C 1
ATOM 2031 O O . ILE A 1 267 ? -20.374 38.606 12.196 1.00 30.84 264 ILE A O 1
ATOM 2036 N N . GLY A 1 268 ? -22.308 37.477 12.031 1.00 30.15 265 GLY A N 1
ATOM 2037 C CA . GLY A 1 268 ? -22.273 37.362 10.581 1.00 30.01 265 GLY A CA 1
ATOM 2038 C C . GLY A 1 268 ? -23.277 38.303 9.946 1.00 29.43 265 GLY A C 1
ATOM 2039 O O . GLY A 1 268 ? -24.335 38.558 10.521 1.00 28.84 265 GLY A O 1
ATOM 2040 N N . SER A 1 269 ? -22.945 38.831 8.764 1.00 29.27 266 SER A N 1
ATOM 2041 C CA . SER A 1 269 ? -23.847 39.739 8.062 1.00 28.84 266 SER A CA 1
ATOM 2042 C C . SER A 1 269 ? -23.951 39.391 6.586 1.00 29.37 266 SER A C 1
ATOM 2043 O O . SER A 1 269 ? -22.931 39.236 5.916 1.00 30.49 266 SER A O 1
ATOM 2046 N N . ALA A 1 270 ? -25.183 39.265 6.091 1.00 29.39 267 ALA A N 1
ATOM 2047 C CA . ALA A 1 270 ? -25.436 38.935 4.685 1.00 30.14 267 ALA A CA 1
ATOM 2048 C C . ALA A 1 270 ? -26.933 38.863 4.356 1.00 30.41 267 ALA A C 1
ATOM 2049 O O . ALA A 1 270 ? -27.784 39.160 5.196 1.00 30.04 267 ALA A O 1
ATOM 2051 N N . ARG A 1 271 ? -27.214 38.525 3.099 1.00 31.01 268 ARG A N 1
ATOM 2052 C CA . ARG A 1 271 ? -28.557 38.267 2.603 1.00 32.02 268 ARG A CA 1
ATOM 2053 C C . ARG A 1 271 ? -28.403 37.033 1.712 1.00 33.05 268 ARG A C 1
ATOM 2054 O O . ARG A 1 271 ? -27.415 36.951 0.976 1.00 33.76 268 ARG A O 1
ATOM 2062 N N . PRO A 1 272 ? -29.339 36.082 1.745 1.00 33.41 269 PRO A N 1
ATOM 2063 C CA . PRO A 1 272 ? -30.543 36.123 2.578 1.00 33.25 269 PRO A CA 1
ATOM 2064 C C . PRO A 1 272 ? -30.228 35.893 4.056 1.00 32.16 269 PRO A C 1
ATOM 2065 O O . PRO A 1 272 ? -29.064 35.654 4.402 1.00 31.63 269 PRO A O 1
ATOM 2069 N N . LEU A 1 273 ? -31.245 35.948 4.917 1.00 31.79 270 LEU A N 1
ATOM 2070 C CA . LEU A 1 273 ? -30.995 35.822 6.360 1.00 31.10 270 LEU A CA 1
ATOM 2071 C C . LEU A 1 273 ? -30.357 34.484 6.769 1.00 31.66 270 LEU A C 1
ATOM 2072 O O . LEU A 1 273 ? -29.635 34.436 7.754 1.00 31.79 270 LEU A O 1
ATOM 2077 N N . GLU A 1 274 ? -30.621 33.404 6.036 1.00 32.79 271 GLU A N 1
ATOM 2078 C CA . GLU A 1 274 ? -30.000 32.102 6.384 1.00 33.58 271 GLU A CA 1
ATOM 2079 C C . GLU A 1 274 ? -28.497 32.132 6.223 1.00 33.55 271 GLU A C 1
ATOM 2080 O O . GLU A 1 274 ? -27.798 31.499 7.012 1.00 33.64 271 GLU A O 1
ATOM 2086 N N . ASP A 1 275 ? -27.993 32.836 5.208 1.00 33.41 272 ASP A N 1
ATOM 2087 C CA . ASP A 1 275 ? -26.544 32.915 5.013 1.00 33.09 272 ASP A CA 1
ATOM 2088 C C . ASP A 1 275 ? -25.882 33.723 6.123 1.00 32.01 272 ASP A C 1
ATOM 2089 O O . ASP A 1 275 ? -24.746 33.424 6.504 1.00 32.06 272 ASP A O 1
ATOM 2094 N N . ALA A 1 276 ? -26.593 34.716 6.656 1.00 30.63 273 ALA A N 1
ATOM 2095 C CA . ALA A 1 276 ? -26.051 35.504 7.756 1.00 29.78 273 ALA A CA 1
ATOM 2096 C C . ALA A 1 276 ? -25.895 34.580 8.947 1.00 30.26 273 ALA A C 1
ATOM 2097 O O . ALA A 1 276 ? -24.880 34.623 9.659 1.00 29.92 273 ALA A O 1
ATOM 2099 N N . THR A 1 277 ? -26.902 33.728 9.145 1.00 30.94 274 THR A N 1
ATOM 2100 C CA . THR A 1 277 ? -26.899 32.765 10.251 1.00 31.49 274 THR A CA 1
ATOM 2101 C C . THR A 1 277 ? -25.827 31.692 10.058 1.00 31.29 274 THR A C 1
ATOM 2102 O O . THR A 1 277 ? -25.188 31.299 11.015 1.00 31.69 274 THR A O 1
ATOM 2106 N N . ARG A 1 278 ? -25.655 31.206 8.828 1.00 31.58 275 ARG A N 1
ATOM 2107 C CA . ARG A 1 278 ? -24.612 30.206 8.523 1.00 32.35 275 ARG A CA 1
ATOM 2108 C C . ARG A 1 278 ? -23.229 30.737 8.857 1.00 32.02 275 ARG A C 1
ATOM 2109 O O . ARG A 1 278 ? -22.427 30.053 9.492 1.00 32.28 275 ARG A O 1
ATOM 2117 N N . ILE A 1 279 ? -22.975 31.960 8.406 1.00 31.28 276 ILE A N 1
ATOM 2118 C CA . ILE A 1 279 ? -21.715 32.663 8.647 1.00 30.83 276 ILE A CA 1
ATOM 2119 C C . ILE A 1 279 ? -21.406 32.747 10.145 1.00 30.85 276 ILE A C 1
ATOM 2120 O O . ILE A 1 279 ? -20.288 32.440 10.571 1.00 31.48 276 ILE A O 1
ATOM 2125 N N . ALA A 1 280 ? -22.405 33.146 10.928 1.00 30.35 277 ALA A N 1
ATOM 2126 C CA . ALA A 1 280 ? -22.253 33.284 12.373 1.00 30.75 277 ALA A CA 1
ATOM 2127 C C . ALA A 1 280 ? -21.966 31.948 13.029 1.00 32.18 277 ALA A C 1
ATOM 2128 O O . ALA A 1 280 ? -20.971 31.802 13.758 1.00 33.45 277 ALA A O 1
ATOM 2130 N N . TYR A 1 281 ? -22.831 30.968 12.785 1.00 32.51 278 TYR A N 1
ATOM 2131 C CA . TYR A 1 281 ? -22.611 29.653 13.368 1.00 33.48 278 TYR A CA 1
ATOM 2132 C C . TYR A 1 281 ? -21.303 29.018 12.948 1.00 34.63 278 TYR A C 1
ATOM 2133 O O . TYR A 1 281 ? -20.617 28.456 13.794 1.00 35.76 278 TYR A O 1
ATOM 2142 N N . ARG A 1 282 ? -20.936 29.120 11.674 1.00 34.69 279 ARG A N 1
ATOM 2143 C CA . ARG A 1 282 ? -19.684 28.510 11.220 1.00 35.69 279 ARG A CA 1
ATOM 2144 C C . ARG A 1 282 ? -18.484 29.186 11.889 1.00 36.09 279 ARG A C 1
ATOM 2145 O O . ARG A 1 282 ? -17.516 28.518 12.279 1.00 37.06 279 ARG A O 1
ATOM 2153 N N . ASP A 1 283 ? -18.552 30.508 12.023 1.00 35.48 280 ASP A N 1
ATOM 2154 C CA . ASP A 1 283 ? -17.462 31.252 12.655 1.00 35.67 280 ASP A CA 1
ATOM 2155 C C . ASP A 1 283 ? -17.332 30.838 14.108 1.00 36.25 280 ASP A C 1
ATOM 2156 O O . ASP A 1 283 ? -16.226 30.705 14.614 1.00 37.61 280 ASP A O 1
ATOM 2161 N N . LEU A 1 284 ? -18.471 30.655 14.773 1.00 36.20 281 LEU A N 1
ATOM 2162 C CA . LEU A 1 284 ? -18.478 30.238 16.178 1.00 37.18 281 LEU A CA 1
ATOM 2163 C C . LEU A 1 284 ? -17.794 28.871 16.309 1.00 38.60 281 LEU A C 1
ATOM 2164 O O . LEU A 1 284 ? -16.943 28.678 17.173 1.00 38.91 281 LEU A O 1
ATOM 2169 N N . ILE A 1 285 ? -18.152 27.947 15.419 1.00 39.16 282 ILE A N 1
ATOM 2170 C CA . ILE A 1 285 ? -17.565 26.604 15.405 1.00 40.54 282 ILE A CA 1
ATOM 2171 C C . ILE A 1 285 ? -16.053 26.688 15.206 1.00 41.40 282 ILE A C 1
ATOM 2172 O O . ILE A 1 285 ? -15.306 25.988 15.890 1.00 43.16 282 ILE A O 1
ATOM 2177 N N . TYR A 1 286 ? -15.594 27.539 14.288 1.00 40.36 283 TYR A N 1
ATOM 2178 C CA . TYR A 1 286 ? -14.152 27.674 14.084 1.00 40.99 283 TYR A CA 1
ATOM 2179 C C . TYR A 1 286 ? -13.458 28.279 15.305 1.00 40.76 283 TYR A C 1
ATOM 2180 O O . TYR A 1 286 ? -12.301 27.940 15.606 1.00 42.12 283 TYR A O 1
ATOM 2189 N N . TRP A 1 287 ? -14.177 29.154 16.002 1.00 39.02 284 TRP A N 1
ATOM 2190 C CA . TRP A 1 287 ? -13.670 29.807 17.202 1.00 39.10 284 TRP A CA 1
ATOM 2191 C C . TRP A 1 287 ? -13.537 28.784 18.323 1.00 40.45 284 TRP A C 1
ATOM 2192 O O . TRP A 1 287 ? -12.518 28.744 19.015 1.00 41.74 284 TRP A O 1
ATOM 2203 N N . LEU A 1 288 ? -14.547 27.931 18.469 1.00 40.22 285 LEU A N 1
ATOM 2204 C CA . LEU A 1 288 ? -14.540 26.886 19.495 1.00 41.40 285 LEU A CA 1
ATOM 2205 C C . LEU A 1 288 ? -13.421 25.869 19.258 1.00 43.39 285 LEU A C 1
ATOM 2206 O O . LEU A 1 288 ? -12.809 25.390 20.208 1.00 45.11 285 LEU A O 1
ATOM 2211 N N . VAL A 1 289 ? -13.145 25.554 17.995 1.00 43.61 286 VAL A N 1
ATOM 2212 C CA . VAL A 1 289 ? -12.075 24.599 17.648 1.00 45.42 286 VAL A CA 1
ATOM 2213 C C . VAL A 1 289 ? -10.685 25.199 17.869 1.00 46.78 286 VAL A C 1
ATOM 2214 O O . VAL A 1 289 ? -9.791 24.541 18.392 1.00 48.82 286 VAL A O 1
ATOM 2218 N N . ALA A 1 290 ? -10.524 26.456 17.482 1.00 46.66 287 ALA A N 1
ATOM 2219 C CA . ALA A 1 290 ? -9.236 27.145 17.583 1.00 47.83 287 ALA A CA 1
ATOM 2220 C C . ALA A 1 290 ? -8.800 27.505 19.000 1.00 48.85 287 ALA A C 1
ATOM 2221 O O . ALA A 1 290 ? -7.683 27.197 19.387 1.00 50.84 287 ALA A O 1
ATOM 2223 N N . ASP A 1 291 ? -9.683 28.147 19.762 1.00 48.17 288 ASP A N 1
ATOM 2224 C CA . ASP A 1 291 ? -9.355 28.617 21.115 1.00 49.23 288 ASP A CA 1
ATOM 2225 C C . ASP A 1 291 ? -9.930 27.858 22.315 1.00 50.23 288 ASP A C 1
ATOM 2226 O O . ASP A 1 291 ? -9.463 28.076 23.438 1.00 51.84 288 ASP A O 1
ATOM 2231 N N . PHE A 1 292 ? -10.918 26.989 22.115 1.00 49.79 289 PHE A N 1
ATOM 2232 C CA . PHE A 1 292 ? -11.529 26.287 23.254 1.00 50.98 289 PHE A CA 1
ATOM 2233 C C . PHE A 1 292 ? -11.487 24.748 23.203 1.00 52.30 289 PHE A C 1
ATOM 2234 O O . PHE A 1 292 ? -12.347 24.073 23.789 1.00 53.24 289 PHE A O 1
ATOM 2242 N N . GLY A 1 293 ? -10.485 24.204 22.516 1.00 52.48 290 GLY A N 1
ATOM 2243 C CA . GLY A 1 293 ? -10.279 22.753 22.431 1.00 53.46 290 GLY A CA 1
ATOM 2244 C C . GLY A 1 293 ? -11.375 21.829 21.922 1.00 52.51 290 GLY A C 1
ATOM 2245 O O . GLY A 1 293 ? -11.337 20.626 22.188 1.00 53.86 290 GLY A O 1
ATOM 2246 N N . PHE A 1 294 ? -12.350 22.364 21.198 1.00 50.07 291 PHE A N 1
ATOM 2247 C CA . PHE A 1 294 ? -13.415 21.529 20.645 1.00 49.16 291 PHE A CA 1
ATOM 2248 C C . PHE A 1 294 ? -12.972 20.801 19.385 1.00 49.31 291 PHE A C 1
ATOM 2249 O O . PHE A 1 294 ? -12.099 21.268 18.655 1.00 48.96 291 PHE A O 1
ATOM 2257 N N . GLU A 1 295 ? -13.575 19.639 19.155 1.00 50.00 292 GLU A N 1
ATOM 2258 C CA . GLU A 1 295 ? -13.362 18.874 17.936 1.00 50.76 292 GLU A CA 1
ATOM 2259 C C . GLU A 1 295 ? -14.480 19.443 17.050 1.00 48.59 292 GLU A C 1
ATOM 2260 O O . GLU A 1 295 ? -15.581 19.698 17.540 1.00 47.66 292 GLU A O 1
ATOM 2266 N N . GLN A 1 296 ? -14.204 19.669 15.769 1.00 48.00 293 GLN A N 1
ATOM 2267 C CA . GLN A 1 296 ? -15.188 20.315 14.871 1.00 46.08 293 GLN A CA 1
ATOM 2268 C C . GLN A 1 296 ? -16.602 19.734 14.845 1.00 45.36 293 GLN A C 1
ATOM 2269 O O . GLN A 1 296 ? -17.568 20.469 15.054 1.00 43.14 293 GLN A O 1
ATOM 2275 N N . TRP A 1 297 ? -16.725 18.436 14.578 1.00 46.72 294 TRP A N 1
ATOM 2276 C CA . TRP A 1 297 ? -18.053 17.817 14.487 1.00 46.72 294 TRP A CA 1
ATOM 2277 C C . TRP A 1 297 ? -18.797 17.805 15.813 1.00 46.88 294 TRP A C 1
ATOM 2278 O O . TRP A 1 297 ? -20.018 17.910 15.829 1.00 46.73 294 TRP A O 1
ATOM 2289 N N . ASP A 1 298 ? -18.068 17.684 16.919 1.00 48.00 295 ASP A N 1
ATOM 2290 C CA . ASP A 1 298 ? -18.696 17.700 18.236 1.00 48.09 295 ASP A CA 1
ATOM 2291 C C . ASP A 1 298 ? -19.265 19.092 18.480 1.00 46.34 295 ASP A C 1
ATOM 2292 O O . ASP A 1 298 ? -20.376 19.223 18.979 1.00 46.05 295 ASP A O 1
ATOM 2297 N N . ALA A 1 299 ? -18.497 20.125 18.127 1.00 45.67 296 ALA A N 1
ATOM 2298 C CA . ALA A 1 299 ? -18.941 21.519 18.303 1.00 44.41 296 ALA A CA 1
ATOM 2299 C C . ALA A 1 299 ? -20.209 21.793 17.513 1.00 43.18 296 ALA A C 1
ATOM 2300 O O . ALA A 1 299 ? -21.132 22.421 18.017 1.00 42.54 296 ALA A O 1
ATOM 2302 N N . TYR A 1 300 ? -20.231 21.313 16.272 1.00 43.43 297 TYR A N 1
ATOM 2303 C CA . TYR A 1 300 ? -21.370 21.466 15.362 1.00 42.62 297 TYR A CA 1
ATOM 2304 C C . TYR A 1 300 ? -22.630 20.808 15.938 1.00 44.00 297 TYR A C 1
ATOM 2305 O O . TYR A 1 300 ? -23.691 21.436 16.012 1.00 43.14 297 TYR A O 1
ATOM 2322 N N . LEU A 1 302 ? -23.030 19.881 19.063 1.00 46.74 299 LEU A N 1
ATOM 2323 C CA . LEU A 1 302 ? -23.323 20.439 20.391 1.00 46.43 299 LEU A CA 1
ATOM 2324 C C . LEU A 1 302 ? -24.118 21.737 20.258 1.00 44.75 299 LEU A C 1
ATOM 2325 O O . LEU A 1 302 ? -25.057 21.967 21.025 1.00 44.85 299 LEU A O 1
ATOM 2330 N N . LEU A 1 303 ? -23.732 22.585 19.299 1.00 43.30 300 LEU A N 1
ATOM 2331 C CA . LEU A 1 303 ? -24.437 23.853 19.060 1.00 42.22 300 LEU A CA 1
ATOM 2332 C C . LEU A 1 303 ? -25.848 23.620 18.561 1.00 41.92 300 LEU A C 1
ATOM 2333 O O . LEU A 1 303 ? -26.683 24.511 18.631 1.00 41.17 300 LEU A O 1
ATOM 2338 N N . SER A 1 304 ? -26.099 22.421 18.045 1.00 42.82 301 SER A N 1
ATOM 2339 C CA . SER A 1 304 ? -27.423 22.054 17.586 1.00 42.82 301 SER A CA 1
ATOM 2340 C C . SER A 1 304 ? -28.311 21.795 18.817 1.00 43.89 301 SER A C 1
ATOM 2341 O O . SER A 1 304 ? -29.519 21.591 18.684 1.00 44.54 301 SER A O 1
ATOM 2344 N N . GLN A 1 305 ? -27.703 21.825 20.009 1.00 45.00 302 GLN A N 1
ATOM 2345 C CA . GLN A 1 305 ? -28.406 21.607 21.274 1.00 46.68 302 GLN A CA 1
ATOM 2346 C C . GLN A 1 305 ? -28.344 22.836 22.210 1.00 46.89 302 GLN A C 1
ATOM 2347 O O . GLN A 1 305 ? -29.259 23.039 23.010 1.00 47.54 302 GLN A O 1
ATOM 2353 N N . CYS A 1 306 ? -27.279 23.639 22.099 1.00 47.43 303 CYS A N 1
ATOM 2354 C CA . CYS A 1 306 ? -27.044 24.791 22.997 1.00 48.38 303 CYS A CA 1
ATOM 2355 C C . CYS A 1 306 ? -26.869 26.151 22.364 1.00 45.89 303 CYS A C 1
ATOM 2356 O O . CYS A 1 306 ? -26.842 27.156 23.080 1.00 45.23 303 CYS A O 1
ATOM 2359 N N . GLY A 1 307 ? -26.696 26.193 21.051 1.00 43.95 304 GLY A N 1
ATOM 2360 C CA . GLY A 1 307 ? -26.507 27.459 20.382 1.00 42.08 304 GLY A CA 1
ATOM 2361 C C . GLY A 1 307 ? -27.700 28.382 20.542 1.00 41.25 304 GLY A C 1
ATOM 2362 O O . GLY A 1 307 ? -28.841 27.930 20.547 1.00 41.54 304 GLY A O 1
ATOM 2363 N N . LYS A 1 308 ? -27.412 29.668 20.719 1.00 40.56 305 LYS A N 1
ATOM 2364 C CA . LYS A 1 308 ? -28.407 30.716 20.830 1.00 40.47 305 LYS A CA 1
ATOM 2365 C C . LYS A 1 308 ? -28.219 31.692 19.661 1.00 38.40 305 LYS A C 1
ATOM 2366 O O . LYS A 1 308 ? -27.115 31.977 19.261 1.00 37.81 305 LYS A O 1
ATOM 2372 N N . VAL A 1 309 ? -29.313 32.203 19.131 1.00 37.77 306 VAL A N 1
ATOM 2373 C CA . VAL A 1 309 ? -29.237 33.141 18.025 1.00 36.81 306 VAL A CA 1
ATOM 2374 C C . VAL A 1 309 ? -29.899 34.462 18.353 1.00 36.38 306 VAL A C 1
ATOM 2375 O O . VAL A 1 309 ? -30.977 34.507 18.951 1.00 36.27 306 VAL A O 1
ATOM 2379 N N . ARG A 1 310 ? -29.216 35.537 17.969 1.00 35.24 307 ARG A N 1
ATOM 2380 C CA . ARG A 1 310 ? -29.723 36.881 18.131 1.00 34.89 307 ARG A CA 1
ATOM 2381 C C . ARG A 1 310 ? -29.912 37.481 16.749 1.00 33.79 307 ARG A C 1
ATOM 2382 O O . ARG A 1 310 ? -28.945 37.621 15.999 1.00 33.88 307 ARG A O 1
ATOM 2390 N N . LEU A 1 311 ? -31.150 37.815 16.409 1.00 32.91 308 LEU A N 1
ATOM 2391 C CA . LEU A 1 311 ? -31.411 38.484 15.167 1.00 32.14 308 LEU A CA 1
ATOM 2392 C C . LEU A 1 311 ? -31.122 39.960 15.465 1.00 32.88 308 LEU A C 1
ATOM 2393 O O . LEU A 1 311 ? -31.789 40.578 16.300 1.00 33.36 308 LEU A O 1
ATOM 2398 N N . GLY A 1 312 ? -30.098 40.506 14.812 1.00 33.25 309 GLY A N 1
ATOM 2399 C CA . GLY A 1 312 ? -29.721 41.905 14.992 1.00 33.75 309 GLY A CA 1
ATOM 2400 C C . GLY A 1 312 ? -30.659 42.776 14.205 1.00 34.58 309 GLY A C 1
ATOM 2401 O O . GLY A 1 312 ? -31.654 43.259 14.739 1.00 36.20 309 GLY A O 1
ATOM 2402 N N . ASN A 1 313 ? -30.352 42.969 12.927 1.00 35.15 310 ASN A N 1
ATOM 2403 C CA . ASN A 1 313 ? -31.190 43.790 12.063 1.00 35.66 310 ASN A CA 1
ATOM 2404 C C . ASN A 1 313 ? -31.668 42.937 10.911 1.00 36.09 310 ASN A C 1
ATOM 2405 O O . ASN A 1 313 ? -31.026 41.952 10.544 1.00 35.49 310 ASN A O 1
ATOM 2418 N N . VAL A 1 315 ? -33.212 44.806 8.281 1.00 36.32 312 VAL A N 1
ATOM 2419 C CA . VAL A 1 315 ? -33.639 45.962 7.493 1.00 37.60 312 VAL A CA 1
ATOM 2420 C C . VAL A 1 315 ? -32.535 46.619 6.656 1.00 37.75 312 VAL A C 1
ATOM 2421 O O . VAL A 1 315 ? -32.798 47.171 5.591 1.00 38.14 312 VAL A O 1
ATOM 2425 N N . ASP A 1 316 ? -31.301 46.546 7.132 1.00 38.48 313 ASP A N 1
ATOM 2426 C CA . ASP A 1 316 ? -30.166 47.177 6.449 1.00 38.69 313 ASP A CA 1
ATOM 2427 C C . ASP A 1 316 ? -29.772 46.408 5.168 1.00 37.68 313 ASP A C 1
ATOM 2428 O O . ASP A 1 316 ? -30.216 45.276 4.976 1.00 37.48 313 ASP A O 1
ATOM 2433 N N . PRO A 1 317 ? -28.952 47.021 4.280 1.00 36.59 314 PRO A N 1
ATOM 2434 C CA . PRO A 1 317 ? -28.518 46.364 3.024 1.00 36.34 314 PRO A CA 1
ATOM 2435 C C . PRO A 1 317 ? -28.099 44.898 3.206 1.00 35.55 314 PRO A C 1
ATOM 2436 O O . PRO A 1 317 ? -28.219 44.103 2.276 1.00 36.72 314 PRO A O 1
ATOM 2440 N N . LYS A 1 318 ? -27.580 44.589 4.394 1.00 33.62 315 LYS A N 1
ATOM 2441 C CA . LYS A 1 318 ? -27.233 43.234 4.781 1.00 32.37 315 LYS A CA 1
ATOM 2442 C C . LYS A 1 318 ? -27.783 43.017 6.179 1.00 31.06 315 LYS A C 1
ATOM 2443 O O . LYS A 1 318 ? -27.676 43.896 7.050 1.00 30.37 315 LYS A O 1
ATOM 2449 N N . TYR A 1 319 ? -28.379 41.852 6.392 1.00 30.37 316 TYR A N 1
ATOM 2450 C CA . TYR A 1 319 ? -28.936 41.528 7.695 1.00 29.49 316 TYR A CA 1
ATOM 2451 C C . TYR A 1 319 ? -27.806 41.037 8.576 1.00 28.92 316 TYR A C 1
ATOM 2452 O O . TYR A 1 319 ? -26.795 40.585 8.077 1.00 28.90 316 TYR A O 1
ATOM 2461 N N . THR A 1 320 ? -27.988 41.132 9.885 1.00 28.92 317 THR A N 1
ATOM 2462 C CA . THR A 1 320 ? -26.973 40.723 10.835 1.00 28.94 317 THR A CA 1
ATOM 2463 C C . THR A 1 320 ? -27.547 39.775 11.881 1.00 29.82 317 THR A C 1
ATOM 2464 O O . THR A 1 320 ? -28.598 40.031 12.456 1.00 29.78 317 THR A O 1
ATOM 2468 N N . VAL A 1 321 ? -26.813 38.691 12.125 1.00 30.86 318 VAL A N 1
ATOM 2469 C CA . VAL A 1 321 ? -27.191 37.645 13.057 1.00 31.51 318 VAL A CA 1
ATOM 2470 C C . VAL A 1 321 ? -26.006 37.279 13.938 1.00 31.55 318 VAL A C 1
ATOM 2471 O O . VAL A 1 321 ? -24.877 37.200 13.464 1.00 31.23 318 VAL A O 1
ATOM 2475 N N . GLY A 1 322 ? -26.271 37.053 15.219 1.00 32.14 319 GLY A N 1
ATOM 2476 C CA . GLY A 1 322 ? -25.240 36.671 16.171 1.00 33.04 319 GLY A CA 1
ATOM 2477 C C . GLY A 1 322 ? -25.467 35.255 16.660 1.00 34.48 319 GLY A C 1
ATOM 2478 O O . GLY A 1 322 ? -26.564 34.933 17.088 1.00 36.27 319 GLY A O 1
ATOM 2479 N N . ALA A 1 323 ? -24.447 34.402 16.578 1.00 35.68 320 ALA A N 1
ATOM 2480 C CA . ALA A 1 323 ? -24.536 33.018 17.065 1.00 37.69 320 ALA A CA 1
ATOM 2481 C C . ALA A 1 323 ? -23.784 32.972 18.397 1.00 39.44 320 ALA A C 1
ATOM 2482 O O . ALA A 1 323 ? -22.598 33.249 18.439 1.00 40.02 320 ALA A O 1
ATOM 2492 N N . LEU A 1 325 ? -22.897 31.264 22.494 1.00 44.98 322 LEU A N 1
ATOM 2493 C CA . LEU A 1 325 ? -22.662 30.094 23.323 1.00 45.07 322 LEU A CA 1
ATOM 2494 C C . LEU A 1 325 ? -22.387 30.618 24.726 1.00 45.45 322 LEU A C 1
ATOM 2495 O O . LEU A 1 325 ? -21.592 31.541 24.904 1.00 44.65 322 LEU A O 1
ATOM 2500 N N . ASN A 1 326 ? -23.067 30.041 25.713 1.00 46.43 323 ASN A N 1
ATOM 2501 C CA . ASN A 1 326 ? -22.909 30.456 27.101 1.00 47.79 323 ASN A CA 1
ATOM 2502 C C . ASN A 1 326 ? -21.511 30.064 27.588 1.00 48.40 323 ASN A C 1
ATOM 2503 O O . ASN A 1 326 ? -21.068 28.943 27.363 1.00 48.58 323 ASN A O 1
ATOM 2508 N N . LYS A 1 327 ? -20.824 31.000 28.243 1.00 48.45 324 LYS A N 1
ATOM 2509 C CA . LYS A 1 327 ? -19.460 30.766 28.745 1.00 49.60 324 LYS A CA 1
ATOM 2510 C C . LYS A 1 327 ? -19.297 29.544 29.648 1.00 52.94 324 LYS A C 1
ATOM 2511 O O . LYS A 1 327 ? -18.201 28.995 29.746 1.00 53.69 324 LYS A O 1
ATOM 2517 N N . GLU A 1 328 ? -20.370 29.116 30.306 1.00 56.23 325 GLU A N 1
ATOM 2518 C CA . GLU A 1 328 ? -20.296 27.920 31.147 1.00 59.79 325 GLU A CA 1
ATOM 2519 C C . GLU A 1 328 ? -19.934 26.682 30.320 1.00 58.64 325 GLU A C 1
ATOM 2520 O O . GLU A 1 328 ? -19.243 25.794 30.807 1.00 61.16 325 GLU A O 1
ATOM 2526 N N . LEU A 1 329 ? -20.372 26.649 29.066 1.00 55.88 326 LEU A N 1
ATOM 2527 C CA . LEU A 1 329 ? -20.096 25.520 28.170 1.00 55.78 326 LEU A CA 1
ATOM 2528 C C . LEU A 1 329 ? -18.685 25.559 27.545 1.00 56.03 326 LEU A C 1
ATOM 2529 O O . LEU A 1 329 ? -18.323 24.664 26.775 1.00 55.50 326 LEU A O 1
ATOM 2534 N N . LEU A 1 330 ? -17.900 26.594 27.870 1.00 56.81 327 LEU A N 1
ATOM 2535 C CA . LEU A 1 330 ? -16.515 26.721 27.389 1.00 56.92 327 LEU A CA 1
ATOM 2536 C C . LEU A 1 330 ? -15.537 26.030 28.350 1.00 59.20 327 LEU A C 1
ATOM 2537 O O . LEU A 1 330 ? -14.376 25.815 27.996 1.00 58.45 327 LEU A O 1
ATOM 2542 N N . ALA A 1 331 ? -16.009 25.708 29.562 1.00 61.73 328 ALA A N 1
ATOM 2543 C CA . ALA A 1 331 ? -15.190 25.033 30.573 1.00 65.51 328 ALA A CA 1
ATOM 2544 C C . ALA A 1 331 ? -14.614 23.746 30.000 1.00 67.68 328 ALA A C 1
ATOM 2545 O O . ALA A 1 331 ? -15.314 22.994 29.316 1.00 65.22 328 ALA A O 1
ATOM 2547 N N . GLN A 1 332 ? -13.326 23.529 30.266 1.00 71.91 329 GLN A N 1
ATOM 2548 C CA . GLN A 1 332 ? -12.607 22.367 29.752 1.00 74.23 329 GLN A CA 1
ATOM 2549 C C . GLN A 1 332 ? -13.034 21.089 30.514 1.00 76.28 329 GLN A C 1
ATOM 2550 O O . GLN A 1 332 ? -13.738 21.128 31.539 1.00 74.51 329 GLN A O 1
ATOM 2557 N N . ASN B 1 2 ? -46.800 28.529 43.768 1.00 115.91 -1 ASN B N 1
ATOM 2558 C CA . ASN B 1 2 ? -48.028 28.809 42.950 1.00 113.74 -1 ASN B CA 1
ATOM 2559 C C . ASN B 1 2 ? -47.587 29.350 41.570 1.00 110.31 -1 ASN B C 1
ATOM 2560 O O . ASN B 1 2 ? -47.934 30.469 41.168 1.00 108.60 -1 ASN B O 1
ATOM 2565 N N . ALA B 1 3 ? -46.825 28.518 40.856 1.00 108.25 0 ALA B N 1
ATOM 2566 C CA . ALA B 1 3 ? -46.269 28.862 39.534 1.00 104.08 0 ALA B CA 1
ATOM 2567 C C . ALA B 1 3 ? -47.227 28.791 38.341 1.00 99.19 0 ALA B C 1
ATOM 2568 O O . ALA B 1 3 ? -46.969 29.451 37.330 1.00 95.46 0 ALA B O 1
ATOM 2578 N N . LYS B 1 5 ? -50.178 29.946 38.030 1.00 84.94 2 LYS B N 1
ATOM 2579 C CA . LYS B 1 5 ? -51.195 30.974 38.217 1.00 82.91 2 LYS B CA 1
ATOM 2580 C C . LYS B 1 5 ? -51.566 31.679 36.892 1.00 77.32 2 LYS B C 1
ATOM 2581 O O . LYS B 1 5 ? -52.708 32.068 36.663 1.00 78.51 2 LYS B O 1
ATOM 2587 N N . TRP B 1 6 ? -50.567 31.818 36.035 1.00 71.60 3 TRP B N 1
ATOM 2588 C CA . TRP B 1 6 ? -50.748 32.522 34.762 1.00 66.61 3 TRP B CA 1
ATOM 2589 C C . TRP B 1 6 ? -51.809 31.864 33.871 1.00 63.00 3 TRP B C 1
ATOM 2590 O O . TRP B 1 6 ? -52.407 32.540 33.041 1.00 62.45 3 TRP B O 1
ATOM 2601 N N . LEU B 1 7 ? -52.032 30.557 34.037 1.00 60.62 4 LEU B N 1
ATOM 2602 C CA . LEU B 1 7 ? -53.050 29.842 33.244 1.00 59.56 4 LEU B CA 1
ATOM 2603 C C . LEU B 1 7 ? -54.439 30.471 33.331 1.00 61.50 4 LEU B C 1
ATOM 2604 O O . LEU B 1 7 ? -55.172 30.470 32.348 1.00 61.34 4 LEU B O 1
ATOM 2609 N N . GLU B 1 8 ? -54.789 31.004 34.505 1.00 64.41 5 GLU B N 1
ATOM 2610 C CA . GLU B 1 8 ? -56.091 31.644 34.704 1.00 66.69 5 GLU B CA 1
ATOM 2611 C C . GLU B 1 8 ? -56.350 32.762 33.684 1.00 66.91 5 GLU B C 1
ATOM 2612 O O . GLU B 1 8 ? -57.488 32.962 33.255 1.00 67.76 5 GLU B O 1
ATOM 2618 N N . GLU B 1 9 ? -55.289 33.482 33.309 1.00 66.86 6 GLU B N 1
ATOM 2619 C CA . GLU B 1 9 ? -55.372 34.560 32.324 1.00 67.33 6 GLU B CA 1
ATOM 2620 C C . GLU B 1 9 ? -55.073 34.099 30.895 1.00 62.94 6 GLU B C 1
ATOM 2621 O O . GLU B 1 9 ? -55.135 34.906 29.975 1.00 63.26 6 GLU B O 1
ATOM 2627 N N . SER B 1 10 ? -54.760 32.815 30.711 1.00 59.66 7 SER B N 1
ATOM 2628 C CA . SER B 1 10 ? -54.459 32.291 29.366 1.00 57.41 7 SER B CA 1
ATOM 2629 C C . SER B 1 10 ? -55.689 32.320 28.463 1.00 57.27 7 SER B C 1
ATOM 2630 O O . SER B 1 10 ? -56.822 32.292 28.940 1.00 59.23 7 SER B O 1
ATOM 2633 N N . ILE B 1 11 ? -55.446 32.371 27.157 1.00 55.72 8 ILE B N 1
ATOM 2634 C CA . ILE B 1 11 ? -56.520 32.411 26.171 1.00 55.76 8 ILE B CA 1
ATOM 2635 C C . ILE B 1 11 ? -57.279 31.084 26.193 1.00 55.88 8 ILE B C 1
ATOM 2636 O O . ILE B 1 11 ? -58.498 31.056 26.033 1.00 56.40 8 ILE B O 1
ATOM 2649 N N . VAL B 1 13 ? -57.833 29.049 28.777 1.00 58.30 10 VAL B N 1
ATOM 2650 C CA . VAL B 1 13 ? -58.735 28.960 29.916 1.00 59.56 10 VAL B CA 1
ATOM 2651 C C . VAL B 1 13 ? -59.889 29.951 29.790 1.00 61.20 10 VAL B C 1
ATOM 2652 O O . VAL B 1 13 ? -61.028 29.610 30.109 1.00 62.87 10 VAL B O 1
ATOM 2656 N N . LYS B 1 14 ? -59.607 31.160 29.308 1.00 61.35 11 LYS B N 1
ATOM 2657 C CA . LYS B 1 14 ? -60.657 32.176 29.162 1.00 63.37 11 LYS B CA 1
ATOM 2658 C C . LYS B 1 14 ? -61.636 31.950 28.020 1.00 62.44 11 LYS B C 1
ATOM 2659 O O . LYS B 1 14 ? -62.774 32.403 28.105 1.00 64.52 11 LYS B O 1
ATOM 2665 N N . ARG B 1 15 ? -61.203 31.263 26.967 1.00 59.60 12 ARG B N 1
ATOM 2666 C CA . ARG B 1 15 ? -62.074 31.030 25.809 1.00 59.51 12 ARG B CA 1
ATOM 2667 C C . ARG B 1 15 ? -62.311 29.569 25.454 1.00 57.93 12 ARG B C 1
ATOM 2668 O O . ARG B 1 15 ? -63.169 29.276 24.624 1.00 58.21 12 ARG B O 1
ATOM 2676 N N . GLY B 1 16 ? -61.562 28.655 26.067 1.00 57.03 13 GLY B N 1
ATOM 2677 C CA . GLY B 1 16 ? -61.733 27.225 25.799 1.00 56.76 13 GLY B CA 1
ATOM 2678 C C . GLY B 1 16 ? -63.070 26.732 26.320 1.00 58.77 13 GLY B C 1
ATOM 2679 O O . GLY B 1 16 ? -63.447 27.017 27.468 1.00 59.21 13 GLY B O 1
ATOM 2680 N N . VAL B 1 17 ? -63.792 26.000 25.475 1.00 59.29 14 VAL B N 1
ATOM 2681 C CA . VAL B 1 17 ? -65.113 25.475 25.844 1.00 62.01 14 VAL B CA 1
ATOM 2682 C C . VAL B 1 17 ? -65.048 24.393 26.926 1.00 62.19 14 VAL B C 1
ATOM 2683 O O . VAL B 1 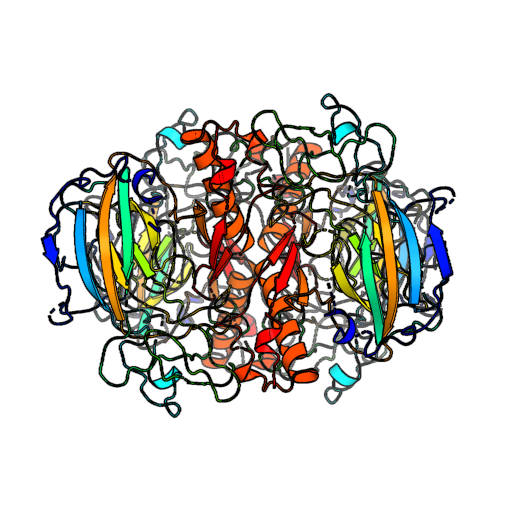17 ? -66.011 24.207 27.675 1.00 63.38 14 VAL B O 1
ATOM 2687 N N . GLY B 1 18 ? -63.910 23.699 27.004 1.00 60.48 15 GLY B N 1
ATOM 2688 C CA . GLY B 1 18 ? -63.718 22.624 27.972 1.00 60.76 15 GLY B CA 1
ATOM 2689 C C . GLY B 1 18 ? -63.235 23.060 29.353 1.00 61.43 15 GLY B C 1
ATOM 2690 O O . GLY B 1 18 ? -63.035 22.214 30.230 1.00 63.33 15 GLY B O 1
ATOM 2691 N N . ALA B 1 19 ? -63.042 24.370 29.550 1.00 60.67 16 ALA B N 1
ATOM 2692 C CA . ALA B 1 19 ? -62.604 24.879 30.826 1.00 60.34 16 ALA B CA 1
ATOM 2693 C C . ALA B 1 19 ? -63.636 24.479 31.900 1.00 62.97 16 ALA B C 1
ATOM 2694 O O . ALA B 1 19 ? -64.874 24.580 31.734 1.00 65.38 16 ALA B O 1
ATOM 2696 N N . GLY B 1 20 ? -63.115 23.966 32.987 1.00 62.71 17 GLY B N 1
ATOM 2697 C CA . GLY B 1 20 ? -63.966 23.544 34.123 1.00 64.56 17 GLY B CA 1
ATOM 2698 C C . GLY B 1 20 ? -64.356 22.076 34.153 1.00 65.09 17 GLY B C 1
ATOM 2699 O O . GLY B 1 20 ? -64.793 21.586 35.198 1.00 66.87 17 GLY B O 1
ATOM 2700 N N . ARG B 1 21 ? -64.191 21.360 33.035 1.00 63.11 18 ARG B N 1
ATOM 2701 C CA . ARG B 1 21 ? -64.545 19.937 32.980 1.00 62.65 18 ARG B CA 1
ATOM 2702 C C . ARG B 1 21 ? -63.582 19.029 33.732 1.00 61.57 18 ARG B C 1
ATOM 2703 O O . ARG B 1 21 ? -62.392 19.335 33.843 1.00 59.45 18 ARG B O 1
ATOM 2711 N N . LYS B 1 22 ? -64.125 17.926 34.260 1.00 62.72 19 LYS B N 1
ATOM 2712 C CA . LYS B 1 22 ? -63.313 16.908 34.888 1.00 62.79 19 LYS B CA 1
ATOM 2713 C C . LYS B 1 22 ? -62.857 16.177 33.626 1.00 60.43 19 LYS B C 1
ATOM 2714 O O . LYS B 1 22 ? -63.663 15.509 32.968 1.00 61.61 19 LYS B O 1
ATOM 2720 N N . PRO B 1 23 ? -61.575 16.304 33.274 1.00 57.23 20 PRO B N 1
ATOM 2721 C CA . PRO B 1 23 ? -61.147 15.691 32.037 1.00 54.99 20 PRO B CA 1
ATOM 2722 C C . PRO B 1 23 ? -60.993 14.180 32.069 1.00 55.76 20 PRO B C 1
ATOM 2723 O O . PRO B 1 23 ? -60.706 13.599 33.113 1.00 57.43 20 PRO B O 1
ATOM 2727 N N . VAL B 1 24 ? -61.216 13.567 30.910 1.00 54.72 21 VAL B N 1
ATOM 2728 C CA . VAL B 1 24 ? -61.027 12.142 30.716 1.00 55.43 21 VAL B CA 1
ATOM 2729 C C . VAL B 1 24 ? -59.578 12.051 30.217 1.00 53.06 21 VAL B C 1
ATOM 2730 O O . VAL B 1 24 ? -59.178 12.805 29.329 1.00 50.50 21 VAL B O 1
ATOM 2734 N N . THR B 1 25 ? -58.785 11.165 30.818 1.00 53.68 22 THR B N 1
ATOM 2735 C CA . THR B 1 25 ? -57.391 10.978 30.427 1.00 51.56 22 THR B CA 1
ATOM 2736 C C . THR B 1 25 ? -57.305 9.754 29.526 1.00 51.74 22 THR B C 1
ATOM 2737 O O . THR B 1 25 ? -57.712 8.651 29.910 1.00 54.35 22 THR B O 1
ATOM 2741 N N . HIS B 1 26 ? -56.793 9.964 28.318 1.00 49.15 23 HIS B N 1
ATOM 2742 C CA . HIS B 1 26 ? -56.637 8.899 27.334 1.00 49.57 23 HIS B CA 1
ATOM 2743 C C . HIS B 1 26 ? -55.168 8.529 27.255 1.00 49.04 23 HIS B C 1
ATOM 2744 O O . HIS B 1 26 ? -54.312 9.395 27.392 1.00 46.97 23 HIS B O 1
ATOM 2751 N N A HIS B 1 27 ? -54.884 7.246 27.053 0.50 51.08 24 HIS B N 1
ATOM 2752 N N B HIS B 1 27 ? -54.877 7.238 27.076 0.50 51.11 24 HIS B N 1
ATOM 2753 C CA A HIS B 1 27 ? -53.509 6.760 26.968 0.50 51.20 24 HIS B CA 1
ATOM 2754 C CA B HIS B 1 27 ? -53.486 6.786 26.970 0.50 51.13 24 HIS B CA 1
ATOM 2755 C C A HIS B 1 27 ? -53.266 6.360 25.519 0.50 50.62 24 HIS B C 1
ATOM 2756 C C B HIS B 1 27 ? -53.262 6.363 25.521 0.50 50.60 24 HIS B C 1
ATOM 2757 O O A HIS B 1 27 ? -53.690 5.288 25.104 0.50 52.60 24 HIS B O 1
ATOM 2758 O O B HIS B 1 27 ? -53.690 5.288 25.109 0.50 52.59 24 HIS B O 1
ATOM 2771 N N . LEU B 1 28 ? -52.620 7.232 24.745 1.00 48.19 25 LEU B N 1
ATOM 2772 C CA . LEU B 1 28 ? -52.331 6.948 23.335 1.00 47.82 25 LEU B CA 1
ATOM 2773 C C . LEU B 1 28 ? -51.040 6.136 23.232 1.00 49.21 25 LEU B C 1
ATOM 2774 O O . LEU B 1 28 ? -49.978 6.660 22.931 1.00 47.63 25 LEU B O 1
ATOM 2779 N N . THR B 1 29 ? -51.165 4.844 23.504 1.00 52.62 26 THR B N 1
ATOM 2780 C CA . THR B 1 29 ? -50.048 3.916 23.441 1.00 54.64 26 THR B CA 1
ATOM 2781 C C . THR B 1 29 ? -49.762 3.541 21.989 1.00 54.99 26 THR B C 1
ATOM 2782 O O . THR B 1 29 ? -50.508 3.911 21.085 1.00 53.92 26 THR B O 1
ATOM 2786 N N . GLU B 1 30 ? -48.680 2.803 21.774 1.00 56.99 27 GLU B N 1
ATOM 2787 C CA . GLU B 1 30 ? -48.325 2.335 20.441 1.00 57.99 27 GLU B CA 1
ATOM 2788 C C . GLU B 1 30 ? -49.379 1.356 19.901 1.00 61.48 27 GLU B C 1
ATOM 2789 O O . GLU B 1 30 ? -49.614 1.291 18.699 1.00 61.77 27 GLU B O 1
ATOM 2795 N N . GLU B 1 31 ? -50.015 0.607 20.806 1.00 65.05 28 GLU B N 1
ATOM 2796 C CA . GLU B 1 31 ? -51.042 -0.377 20.441 1.00 68.69 28 GLU B CA 1
ATOM 2797 C C . GLU B 1 31 ? -52.301 0.359 19.948 1.00 67.47 28 GLU B C 1
ATOM 2798 O O . GLU B 1 31 ? -52.987 -0.124 19.055 1.00 68.65 28 GLU B O 1
ATOM 2812 N N . GLN B 1 33 ? -52.234 3.518 18.650 1.00 59.69 30 GLN B N 1
ATOM 2813 C CA . GLN B 1 33 ? -51.810 4.209 17.436 1.00 57.95 30 GLN B CA 1
ATOM 2814 C C . GLN B 1 33 ? -51.794 3.295 16.197 1.00 60.19 30 GLN B C 1
ATOM 2815 O O . GLN B 1 33 ? -52.174 3.725 15.112 1.00 59.59 30 GLN B O 1
ATOM 2821 N N . LYS B 1 34 ? -51.346 2.053 16.380 1.00 63.13 31 LYS B N 1
ATOM 2822 C CA . LYS B 1 34 ? -51.254 1.023 15.312 1.00 66.05 31 LYS B CA 1
ATOM 2823 C C . LYS B 1 34 ? -50.163 1.324 14.282 1.00 64.23 31 LYS B C 1
ATOM 2824 O O . LYS B 1 34 ? -49.201 0.557 14.184 1.00 65.20 31 LYS B O 1
ATOM 2830 N N . GLU B 1 35 ? -50.322 2.414 13.528 1.00 61.85 32 GLU B N 1
ATOM 2831 C CA . GLU B 1 35 ? -49.308 2.810 12.565 1.00 60.68 32 GLU B CA 1
ATOM 2832 C C . GLU B 1 35 ? -49.064 4.318 12.685 1.00 56.92 32 GLU B C 1
ATOM 2833 O O . GLU B 1 35 ? -49.996 5.129 12.712 1.00 55.56 32 GLU B O 1
ATOM 2839 N N . PHE B 1 36 ? -47.793 4.688 12.809 1.00 55.14 33 PHE B N 1
ATOM 2840 C CA . PHE B 1 36 ? -47.397 6.080 12.906 1.00 52.04 33 PHE B CA 1
ATOM 2841 C C . PHE B 1 36 ? -47.371 6.649 11.497 1.00 52.41 33 PHE B C 1
ATOM 2842 O O . PHE B 1 36 ? -47.101 5.915 10.544 1.00 53.82 33 PHE B O 1
ATOM 2850 N N . HIS B 1 37 ? -47.650 7.946 11.354 1.00 46.44 34 HIS B N 1
ATOM 2851 C CA . HIS B 1 37 ? -47.699 8.566 10.020 1.00 47.05 34 HIS B CA 1
ATOM 2852 C C . HIS B 1 37 ? -46.569 9.513 9.703 1.00 45.30 34 HIS B C 1
ATOM 2853 O O . HIS B 1 37 ? -46.054 10.209 10.583 1.00 44.44 34 HIS B O 1
ATOM 2860 N N . TYR B 1 38 ? -46.219 9.532 8.417 1.00 45.42 35 TYR B N 1
ATOM 2861 C CA . TYR B 1 38 ? -45.175 10.396 7.867 1.00 45.25 35 TYR B CA 1
ATOM 2862 C C . TYR B 1 38 ? -45.754 11.519 6.990 1.00 44.80 35 TYR B C 1
ATOM 2863 O O . TYR B 1 38 ? -45.003 12.248 6.331 1.00 44.82 35 TYR B O 1
ATOM 2872 N N . THR B 1 39 ? -47.085 11.638 6.981 1.00 44.97 36 THR B N 1
ATOM 2873 C CA . THR B 1 39 ? -47.779 12.706 6.261 1.00 45.14 36 THR B CA 1
ATOM 2874 C C . THR B 1 39 ? -48.952 13.141 7.149 1.00 44.77 36 THR B C 1
ATOM 2875 O O . THR B 1 39 ? -49.600 12.314 7.787 1.00 46.25 36 THR B O 1
ATOM 2879 N N . ILE B 1 40 ? -49.189 14.447 7.199 1.00 43.84 37 ILE B N 1
ATOM 2880 C CA . ILE B 1 40 ? -50.228 15.057 8.034 1.00 43.60 37 ILE B CA 1
ATOM 2881 C C . ILE B 1 40 ? -51.336 15.653 7.171 1.00 42.97 37 ILE B C 1
ATOM 2882 O O . ILE B 1 40 ? -51.134 16.660 6.498 1.00 42.24 37 ILE B O 1
ATOM 2887 N N . GLY B 1 41 ? -52.505 15.017 7.209 1.00 43.01 38 GLY B N 1
ATOM 2888 C CA . GLY B 1 41 ? -53.650 15.450 6.413 1.00 42.45 38 GLY B CA 1
ATOM 2889 C C . GLY B 1 41 ? -54.967 14.829 6.871 1.00 42.60 38 GLY B C 1
ATOM 2890 O O . GLY B 1 41 ? -55.044 14.221 7.939 1.00 42.13 38 GLY B O 1
ATOM 2891 N N . PRO B 1 42 ? -56.015 14.983 6.053 1.00 42.76 39 PRO B N 1
ATOM 2892 C CA . PRO B 1 42 ? -57.348 14.476 6.361 1.00 43.67 39 PRO B CA 1
ATOM 2893 C C . PRO B 1 42 ? -57.658 13.047 5.895 1.00 44.46 39 PRO B C 1
ATOM 2894 O O . PRO B 1 42 ? -58.793 12.607 6.039 1.00 45.66 39 PRO B O 1
ATOM 2898 N N . TYR B 1 43 ? -56.671 12.318 5.385 1.00 44.25 40 TYR B N 1
ATOM 2899 C CA . TYR B 1 43 ? -56.913 10.969 4.857 1.00 44.59 40 TYR B CA 1
ATOM 2900 C C . TYR B 1 43 ? -56.567 9.817 5.817 1.00 44.81 40 TYR B C 1
ATOM 2901 O O . TYR B 1 43 ? -56.942 8.680 5.562 1.00 45.14 40 TYR B O 1
ATOM 2910 N N . SER B 1 44 ? -55.864 10.117 6.910 1.00 44.38 41 SER B N 1
ATOM 2911 C CA . SER B 1 44 ? -55.475 9.106 7.884 1.00 44.98 41 SER B CA 1
ATOM 2912 C C . SER B 1 44 ? -56.709 8.699 8.701 1.00 46.13 41 SER B C 1
ATOM 2913 O O . SER B 1 44 ? -57.571 9.538 8.980 1.00 45.99 41 SER B O 1
ATOM 2916 N N . THR B 1 45 ? -56.775 7.434 9.109 1.00 47.14 42 THR B N 1
ATOM 2917 C CA . THR B 1 45 ? -57.883 6.964 9.942 1.00 47.95 42 THR B CA 1
ATOM 2918 C C . THR B 1 45 ? -57.668 7.487 11.375 1.00 47.04 42 THR B C 1
ATOM 2919 O O . THR B 1 45 ? -56.565 7.372 11.906 1.00 46.60 42 THR B O 1
ATOM 2923 N N . PRO B 1 46 ? -58.706 8.076 11.997 1.00 47.05 43 PRO B N 1
ATOM 2924 C CA . PRO B 1 46 ? -58.534 8.580 13.365 1.00 46.73 43 PRO B CA 1
ATOM 2925 C C . PRO B 1 46 ? -58.185 7.481 14.350 1.00 47.70 43 PRO B C 1
ATOM 2926 O O . PRO B 1 46 ? -58.707 6.372 14.233 1.00 49.24 43 PRO B O 1
ATOM 2930 N N . VAL B 1 47 ? -57.309 7.791 15.305 1.00 47.19 44 VAL B N 1
ATOM 2931 C CA . VAL B 1 47 ? -56.886 6.818 16.320 1.00 48.15 44 VAL B CA 1
ATOM 2932 C C . VAL B 1 47 ? -57.525 7.065 17.682 1.00 49.43 44 VAL B C 1
ATOM 2933 O O . VAL B 1 47 ? -57.530 6.168 18.535 1.00 50.91 44 VAL B O 1
ATOM 2937 N N . LEU B 1 48 ? -58.047 8.274 17.883 1.00 49.64 45 LEU B N 1
ATOM 2938 C CA . LEU B 1 48 ? -58.661 8.657 19.146 1.00 50.09 45 LEU B CA 1
ATOM 2939 C C . LEU B 1 48 ? -59.574 9.865 18.981 1.00 49.93 45 LEU B C 1
ATOM 2940 O O . LEU B 1 48 ? -59.273 10.767 18.202 1.00 49.98 45 LEU B O 1
ATOM 2945 N N . THR B 1 49 ? -60.682 9.877 19.720 1.00 50.08 46 THR B N 1
ATOM 2946 C CA . THR B 1 49 ? -61.616 10.998 19.704 1.00 50.12 46 THR B CA 1
ATOM 2947 C C . THR B 1 49 ? -61.763 11.463 21.145 1.00 50.23 46 THR B C 1
ATOM 2948 O O . THR B 1 49 ? -62.022 10.646 22.039 1.00 50.84 46 THR B O 1
ATOM 2952 N N . ILE B 1 50 ? -61.582 12.763 21.372 1.00 49.51 47 ILE B N 1
ATOM 2953 C CA . ILE B 1 50 ? -61.663 13.328 22.718 1.00 49.87 47 ILE B CA 1
ATOM 2954 C C . ILE B 1 50 ? -62.590 14.538 22.810 1.00 50.09 47 ILE B C 1
ATOM 2955 O O . ILE B 1 50 ? -62.981 15.126 21.798 1.00 49.73 47 ILE B O 1
ATOM 2960 N N . GLU B 1 51 ? -62.930 14.900 24.044 1.00 50.72 48 GLU B N 1
ATOM 2961 C CA . GLU B 1 51 ? -63.747 16.076 24.325 1.00 50.72 48 GLU B CA 1
ATOM 2962 C C . GLU B 1 51 ? -62.789 17.239 24.622 1.00 49.93 48 GLU B C 1
ATOM 2963 O O . GLU B 1 51 ? -61.691 17.017 25.151 1.00 49.36 48 GLU B O 1
ATOM 2969 N N . PRO B 1 52 ? -63.178 18.478 24.256 1.00 49.82 49 PRO B N 1
ATOM 2970 C CA . PRO B 1 52 ? -62.301 19.594 24.587 1.00 48.77 49 PRO B CA 1
ATOM 2971 C C . PRO B 1 52 ? -62.109 19.650 26.102 1.00 48.88 49 PRO B C 1
ATOM 2972 O O . PRO B 1 52 ? -63.083 19.556 26.851 1.00 49.69 49 PRO B O 1
ATOM 2976 N N . GLY B 1 53 ? -60.860 19.759 26.534 1.00 48.04 50 GLY B N 1
ATOM 2977 C CA . GLY B 1 53 ? -60.538 19.802 27.962 1.00 48.80 50 GLY B CA 1
ATOM 2978 C C . GLY B 1 53 ? -59.896 18.511 28.443 1.00 48.57 50 GLY B C 1
ATOM 2979 O O . GLY B 1 53 ? -59.296 18.492 29.495 1.00 48.37 50 GLY B O 1
ATOM 2980 N N . ASP B 1 54 ? -60.055 17.431 27.675 1.00 48.80 51 ASP B N 1
ATOM 2981 C CA . ASP B 1 54 ? -59.464 16.131 28.019 1.00 49.35 51 ASP B CA 1
ATOM 2982 C C . ASP B 1 54 ? -57.939 16.141 27.951 1.00 48.79 51 ASP B C 1
ATOM 2983 O O . ASP B 1 54 ? -57.336 16.979 27.289 1.00 47.94 51 ASP B O 1
ATOM 2988 N N . ARG B 1 55 ? -57.342 15.182 28.649 1.00 49.26 52 ARG B N 1
ATOM 2989 C CA . ARG B 1 55 ? -55.900 15.000 28.687 1.00 49.25 52 ARG B CA 1
ATOM 2990 C C . ARG B 1 55 ? -55.534 13.764 27.870 1.00 48.91 52 ARG B C 1
ATOM 2991 O O . ARG B 1 55 ? -56.326 12.820 27.776 1.00 49.76 52 ARG B O 1
ATOM 2999 N N . VAL B 1 56 ? -54.355 13.787 27.251 1.00 47.46 53 VAL B N 1
ATOM 3000 C CA . VAL B 1 56 ? -53.869 12.659 26.463 1.00 47.38 53 VAL B CA 1
ATOM 3001 C C . VAL B 1 56 ? -52.415 12.394 26.843 1.00 47.73 53 VAL B C 1
ATOM 3002 O O . VAL B 1 56 ? -51.601 13.310 26.855 1.00 47.15 53 VAL B O 1
ATOM 3006 N N . ILE B 1 57 ? -52.110 11.143 27.172 1.00 48.86 54 ILE B N 1
ATOM 3007 C CA . ILE B 1 57 ? -50.767 10.717 27.526 1.00 49.38 54 ILE B CA 1
ATOM 3008 C C . ILE B 1 57 ? -50.255 9.989 26.289 1.00 48.81 54 ILE B C 1
ATOM 3009 O O . ILE B 1 57 ? -50.659 8.854 26.019 1.00 50.44 54 ILE B O 1
ATOM 3014 N N . VAL B 1 58 ? -49.368 10.640 25.546 1.00 47.18 55 VAL B N 1
ATOM 3015 C CA . VAL B 1 58 ? -48.835 10.082 24.305 1.00 47.08 55 VAL B CA 1
ATOM 3016 C C . VAL B 1 58 ? -47.472 9.400 24.452 1.00 47.62 55 VAL B C 1
ATOM 3017 O O . VAL B 1 58 ? -46.539 9.995 24.972 1.00 47.21 55 VAL B O 1
ATOM 3021 N N . ASP B 1 59 ? -47.374 8.157 23.974 1.00 48.29 56 ASP B N 1
ATOM 3022 C CA . ASP B 1 59 ? -46.127 7.396 23.963 1.00 48.95 56 ASP B CA 1
ATOM 3023 C C . ASP B 1 59 ? -45.497 7.626 22.584 1.00 48.53 56 ASP B C 1
ATOM 3024 O O . ASP B 1 59 ? -45.687 6.835 21.663 1.00 48.93 56 ASP B O 1
ATOM 3029 N N . THR B 1 60 ? -44.755 8.720 22.444 1.00 47.78 57 THR B N 1
ATOM 3030 C CA . THR B 1 60 ? -44.131 9.068 21.162 1.00 47.17 57 THR B CA 1
ATOM 3031 C C . THR B 1 60 ? -42.901 8.232 20.825 1.00 47.99 57 THR B C 1
ATOM 3032 O O . THR B 1 60 ? -42.261 7.672 21.703 1.00 48.80 57 THR B O 1
ATOM 3036 N N . ARG B 1 61 ? -42.595 8.165 19.536 1.00 47.94 58 ARG B N 1
ATOM 3037 C CA . ARG B 1 61 ? -41.421 7.477 19.026 1.00 48.58 58 ARG B CA 1
ATOM 3038 C C . ARG B 1 61 ? -40.427 8.542 18.567 1.00 48.24 58 ARG B C 1
ATOM 3039 O O . ARG B 1 61 ? -40.823 9.654 18.221 1.00 47.21 58 ARG B O 1
ATOM 3047 N N . ASP B 1 62 ? -39.136 8.199 18.558 1.00 49.47 59 ASP B N 1
ATOM 3048 C CA . ASP B 1 62 ? -38.120 9.162 18.154 1.00 49.43 59 ASP B CA 1
ATOM 3049 C C . ASP B 1 62 ? -38.231 9.469 16.657 1.00 47.61 59 ASP B C 1
ATOM 3050 O O . ASP B 1 62 ? -38.953 8.795 15.930 1.00 47.23 59 ASP B O 1
ATOM 3055 N N . ALA B 1 63 ? -37.502 10.481 16.212 1.00 45.87 60 ALA B N 1
ATOM 3056 C CA . ALA B 1 63 ? -37.515 10.899 14.810 1.00 45.50 60 ALA B CA 1
ATOM 3057 C C . ALA B 1 63 ? -37.127 9.820 13.792 1.00 45.98 60 ALA B C 1
ATOM 3058 O O . ALA B 1 63 ? -37.505 9.919 12.620 1.00 45.61 60 ALA B O 1
ATOM 3060 N N . PHE B 1 64 ? -36.396 8.802 14.232 1.00 46.66 61 PHE B N 1
ATOM 3061 C CA . PHE B 1 64 ? -35.941 7.723 13.345 1.00 46.82 61 PHE B CA 1
ATOM 3062 C C . PHE B 1 64 ? -36.776 6.447 13.492 1.00 46.85 61 PHE B C 1
ATOM 3063 O O . PHE B 1 64 ? -36.483 5.433 12.861 1.00 46.29 61 PHE B O 1
ATOM 3071 N N . GLU B 1 65 ? -37.832 6.532 14.299 1.00 47.38 62 GLU B N 1
ATOM 3072 C CA . GLU B 1 65 ? -38.733 5.411 14.606 1.00 48.68 62 GLU B CA 1
ATOM 3073 C C . GLU B 1 65 ? -37.924 4.193 15.085 1.00 49.66 62 GLU B C 1
ATOM 3074 O O . GLU B 1 65 ? -38.138 3.071 14.644 1.00 50.06 62 GLU B O 1
ATOM 3080 N N . GLY B 1 66 ? -36.977 4.458 15.988 1.00 49.80 63 GLY B N 1
ATOM 3081 C CA . GLY B 1 66 ? -36.110 3.439 16.569 1.00 50.73 63 GLY B CA 1
ATOM 3082 C C . GLY B 1 66 ? -35.130 2.736 15.637 1.00 51.60 63 GLY B C 1
ATOM 3083 O O . GLY B 1 66 ? -34.492 1.755 16.036 1.00 53.48 63 GLY B O 1
ATOM 3084 N N . ALA B 1 67 ? -34.973 3.244 14.413 1.00 50.48 64 ALA B N 1
ATOM 3085 C CA . ALA B 1 67 ? -34.072 2.616 13.435 1.00 50.82 64 ALA B CA 1
ATOM 3086 C C . ALA B 1 67 ? -32.598 2.715 13.800 1.00 50.96 64 ALA B C 1
ATOM 3087 O O . ALA B 1 67 ? -31.793 1.906 13.330 1.00 52.53 64 ALA B O 1
ATOM 3089 N N . ILE B 1 68 ? -32.249 3.702 14.628 1.00 49.61 65 ILE B N 1
ATOM 3090 C CA . ILE B 1 68 ? -30.864 3.911 15.054 1.00 49.70 65 ILE B CA 1
ATOM 3091 C C . ILE B 1 68 ? -30.713 3.567 16.534 1.00 50.08 65 ILE B C 1
ATOM 3092 O O . ILE B 1 68 ? -31.435 4.087 17.376 1.00 49.63 65 ILE B O 1
ATOM 3097 N N . SER B 1 69 ? -29.765 2.685 16.837 1.00 50.91 66 SER B N 1
ATOM 3098 C CA . SER B 1 69 ? -29.526 2.234 18.214 1.00 51.67 66 SER B CA 1
ATOM 3099 C C . SER B 1 69 ? -28.039 2.020 18.549 1.00 52.31 66 SER B C 1
ATOM 3100 O O . SER B 1 69 ? -27.708 1.455 19.591 1.00 53.49 66 SER B O 1
ATOM 3103 N N . SER B 1 70 ? -27.156 2.481 17.668 1.00 51.67 67 SER B N 1
ATOM 3104 C CA . SER B 1 70 ? -25.717 2.347 17.861 1.00 52.50 67 SER B CA 1
ATOM 3105 C C . SER B 1 70 ? -24.956 3.481 17.198 1.00 51.40 67 SER B C 1
ATOM 3106 O O . SER B 1 70 ? -25.327 3.934 16.111 1.00 49.66 67 SER B O 1
ATOM 3109 N N . GLU B 1 71 ? -23.870 3.923 17.831 1.00 51.98 68 GLU B N 1
ATOM 3110 C CA . GLU B 1 71 ? -23.046 4.971 17.233 1.00 51.99 68 GLU B CA 1
ATOM 3111 C C . GLU B 1 71 ? -22.338 4.478 15.954 1.00 53.47 68 GLU B C 1
ATOM 3112 O O . GLU B 1 71 ? -21.856 5.287 15.167 1.00 53.28 68 GLU B O 1
ATOM 3118 N N . GLN B 1 72 ? -22.298 3.165 15.743 1.00 56.24 69 GLN B N 1
ATOM 3119 C CA . GLN B 1 72 ? -21.704 2.576 14.527 1.00 58.44 69 GLN B CA 1
ATOM 3120 C C . GLN B 1 72 ? -22.727 2.438 13.383 1.00 58.87 69 GLN B C 1
ATOM 3121 O O . GLN B 1 72 ? -22.392 1.932 12.313 1.00 60.23 69 GLN B O 1
ATOM 3127 N N . ASP B 1 73 ? -23.966 2.889 13.610 1.00 58.90 70 ASP B N 1
ATOM 3128 C CA . ASP B 1 73 ? -24.998 2.866 12.572 1.00 58.02 70 ASP B CA 1
ATOM 3129 C C . ASP B 1 73 ? -24.673 3.920 11.525 1.00 56.44 70 ASP B C 1
ATOM 3130 O O . ASP B 1 73 ? -24.050 4.937 11.817 1.00 54.27 70 ASP B O 1
ATOM 3135 N N . ILE B 1 74 ? -25.125 3.658 10.306 1.00 56.95 71 ILE B N 1
ATOM 3136 C CA . ILE B 1 74 ? -24.894 4.523 9.165 1.00 57.40 71 ILE B CA 1
ATOM 3137 C C . ILE B 1 74 ? -26.253 5.044 8.688 1.00 57.25 71 ILE B C 1
ATOM 3138 O O . ILE B 1 74 ? -27.000 4.314 8.034 1.00 56.74 71 ILE B O 1
ATOM 3143 N N . PRO B 1 75 ? -26.588 6.308 9.042 1.00 56.81 72 PRO B N 1
ATOM 3144 C CA . PRO B 1 75 ? -27.849 6.939 8.666 1.00 55.77 72 PRO B CA 1
ATOM 3145 C C . PRO B 1 75 ? -28.280 6.808 7.193 1.00 56.68 72 PRO B C 1
ATOM 3146 O O . PRO B 1 75 ? -29.444 6.540 6.941 1.00 58.19 72 PRO B O 1
ATOM 3150 N N . SER B 1 76 ? -27.363 6.978 6.242 1.00 57.71 73 SER B N 1
ATOM 3151 C CA . SER B 1 76 ? -27.715 6.885 4.813 1.00 58.50 73 SER B CA 1
ATOM 3152 C C . SER B 1 76 ? -28.229 5.503 4.409 1.00 60.51 73 SER B C 1
ATOM 3153 O O . SER B 1 76 ? -28.963 5.381 3.432 1.00 61.41 73 SER B O 1
ATOM 3156 N N . GLN B 1 77 ? -27.839 4.474 5.162 1.00 62.83 74 GLN B N 1
ATOM 3157 C CA . GLN B 1 77 ? -28.268 3.094 4.898 1.00 64.14 74 GLN B CA 1
ATOM 3158 C C . GLN B 1 77 ? -29.527 2.693 5.681 1.00 64.38 74 GLN B C 1
ATOM 3159 O O . GLN B 1 77 ? -30.222 1.760 5.284 1.00 64.79 74 GLN B O 1
ATOM 3165 N N . LEU B 1 78 ? -29.819 3.396 6.778 1.00 63.70 75 LEU B N 1
ATOM 3166 C CA . LEU B 1 78 ? -30.995 3.089 7.607 1.00 63.62 75 LEU B CA 1
ATOM 3167 C C . LEU B 1 78 ? -32.174 4.065 7.463 1.00 62.76 75 LEU B C 1
ATOM 3168 O O . LEU B 1 78 ? -33.281 3.749 7.888 1.00 62.87 75 LEU B O 1
ATOM 3173 N N . LEU B 1 79 ? -31.943 5.234 6.870 1.00 63.01 76 LEU B N 1
ATOM 3174 C CA . LEU B 1 79 ? -32.992 6.245 6.700 1.00 62.97 76 LEU B CA 1
ATOM 3175 C C . LEU B 1 79 ? -33.183 6.630 5.242 1.00 64.11 76 LEU B C 1
ATOM 3176 O O . LEU B 1 79 ? -32.249 6.561 4.436 1.00 63.73 76 LEU B O 1
ATOM 3181 N N . LYS B 1 80 ? -34.406 7.047 4.920 1.00 66.68 77 LYS B N 1
ATOM 3182 C CA . LYS B 1 80 ? -34.778 7.500 3.577 1.00 68.92 77 LYS B CA 1
ATOM 3183 C C . LYS B 1 80 ? -35.470 8.850 3.782 1.00 66.88 77 LYS B C 1
ATOM 3184 O O . LYS B 1 80 ? -36.577 8.901 4.316 1.00 66.42 77 LYS B O 1
ATOM 3198 N N . PRO B 1 82 ? -37.641 12.113 2.882 1.00 61.79 79 PRO B N 1
ATOM 3199 C CA . PRO B 1 82 ? -37.827 12.845 4.145 1.00 58.96 79 PRO B CA 1
ATOM 3200 C C . PRO B 1 82 ? -38.601 12.066 5.222 1.00 56.22 79 PRO B C 1
ATOM 3201 O O . PRO B 1 82 ? -39.218 12.690 6.088 1.00 52.88 79 PRO B O 1
ATOM 3205 N N . PHE B 1 83 ? -38.554 10.730 5.189 1.00 56.46 80 PHE B N 1
ATOM 3206 C CA . PHE B 1 83 ? -39.293 9.921 6.163 1.00 55.72 80 PHE B CA 1
ATOM 3207 C C . PHE B 1 83 ? -38.671 9.891 7.561 1.00 53.73 80 PHE B C 1
ATOM 3208 O O . PHE B 1 83 ? -38.009 8.932 7.950 1.00 54.52 80 PHE B O 1
ATOM 3216 N N . LEU B 1 84 ? -38.890 10.984 8.284 1.00 51.37 81 LEU B N 1
ATOM 3217 C CA . LEU B 1 84 ? -38.473 11.147 9.666 1.00 50.97 81 LEU B CA 1
ATOM 3218 C C . LEU B 1 84 ? -39.693 11.665 10.419 1.00 50.54 81 LEU B C 1
ATOM 3219 O O . LEU B 1 84 ? -40.684 12.082 9.811 1.00 50.17 81 LEU B O 1
ATOM 3224 N N . ASN B 1 85 ? -39.616 11.633 11.741 1.00 50.20 82 ASN B N 1
ATOM 3225 C CA . ASN B 1 85 ? -40.684 12.131 12.604 1.00 49.39 82 ASN B CA 1
ATOM 3226 C C . ASN B 1 85 ? -42.008 11.354 12.480 1.00 48.11 82 ASN B C 1
ATOM 3227 O O . ASN B 1 85 ? -43.011 11.894 12.013 1.00 46.31 82 ASN B O 1
ATOM 3232 N N . PRO B 1 86 ? -42.008 10.073 12.888 1.00 48.15 83 PRO B N 1
ATOM 3233 C CA . PRO B 1 86 ? -43.248 9.300 12.870 1.00 49.15 83 PRO B CA 1
ATOM 3234 C C . PRO B 1 86 ? -44.261 10.000 13.777 1.00 48.20 83 PRO B C 1
ATOM 3235 O O . PRO B 1 86 ? -43.930 10.334 14.917 1.00 47.95 83 PRO B O 1
ATOM 3239 N N . GLN B 1 87 ? -45.475 10.209 13.273 1.00 47.20 84 GLN B N 1
ATOM 3240 C CA . GLN B 1 87 ? -46.506 10.944 14.017 1.00 46.46 84 GLN B CA 1
ATOM 3241 C C . GLN B 1 87 ? -47.581 10.149 14.722 1.00 46.25 84 GLN B C 1
ATOM 3242 O O . GLN B 1 87 ? -48.076 9.165 14.187 1.00 47.06 84 GLN B O 1
ATOM 3248 N N . ASN B 1 88 ? -47.916 10.590 15.935 1.00 45.30 85 ASN B N 1
ATOM 3249 C CA . ASN B 1 88 ? -49.048 10.043 16.682 1.00 45.88 85 ASN B CA 1
ATOM 3250 C C . ASN B 1 88 ? -50.238 10.846 16.171 1.00 44.71 85 ASN B C 1
ATOM 3251 O O . ASN B 1 88 ? -50.086 12.018 15.805 1.00 43.45 85 ASN B O 1
ATOM 3256 N N . GLY B 1 89 ? -51.409 10.227 16.134 1.00 44.70 86 GLY B N 1
ATOM 3257 C CA . GLY B 1 89 ? -52.610 10.904 15.645 1.00 44.36 86 GLY B CA 1
ATOM 3258 C C . GLY B 1 89 ? -53.126 10.219 14.391 1.00 44.92 86 GLY B C 1
ATOM 3259 O O . GLY B 1 89 ? -52.563 9.209 13.960 1.00 45.27 86 GLY B O 1
ATOM 3260 N N . PRO B 1 90 ? -54.170 10.772 13.774 1.00 45.15 87 PRO B N 1
ATOM 3261 C CA . PRO B 1 90 ? -54.831 11.991 14.212 1.00 44.66 87 PRO B CA 1
ATOM 3262 C C . PRO B 1 90 ? -55.795 11.827 15.384 1.00 45.96 87 PRO B C 1
ATOM 3263 O O . PRO B 1 90 ? -56.508 10.826 15.472 1.00 47.10 87 PRO B O 1
ATOM 3267 N N . ILE B 1 91 ? -55.792 12.819 16.271 1.00 46.35 88 ILE B N 1
ATOM 3268 C CA . ILE B 1 91 ? -56.680 12.870 17.421 1.00 46.75 88 ILE B CA 1
ATOM 3269 C C . ILE B 1 91 ? -57.835 13.782 17.016 1.00 47.82 88 ILE B C 1
ATOM 3270 O O . ILE B 1 91 ? -57.600 14.854 16.468 1.00 47.16 88 ILE B O 1
ATOM 3283 N N . ILE B 1 93 ? -61.099 16.170 17.966 1.00 50.49 90 ILE B N 1
ATOM 3284 C CA . ILE B 1 93 ? -61.671 16.959 19.050 1.00 50.35 90 ILE B CA 1
ATOM 3285 C C . ILE B 1 93 ? -63.139 17.185 18.691 1.00 51.23 90 ILE B C 1
ATOM 3286 O O . ILE B 1 93 ? -63.449 17.742 17.635 1.00 50.39 90 ILE B O 1
ATOM 3291 N N . ASN B 1 94 ? -64.027 16.739 19.573 1.00 52.95 91 ASN B N 1
ATOM 3292 C CA . ASN B 1 94 ? -65.464 16.852 19.379 1.00 54.88 91 ASN B CA 1
ATOM 3293 C C . ASN B 1 94 ? -65.909 18.313 19.272 1.00 55.24 91 ASN B C 1
ATOM 3294 O O . ASN B 1 94 ? -65.713 19.097 20.201 1.00 55.44 91 ASN B O 1
ATOM 3299 N N . GLY B 1 95 ? -66.515 18.652 18.131 1.00 55.48 92 GLY B N 1
ATOM 3300 C CA . GLY B 1 95 ? -67.012 20.006 17.860 1.00 55.20 92 GLY B CA 1
ATOM 3301 C C . GLY B 1 95 ? -66.100 20.886 17.017 1.00 53.28 92 GLY B C 1
ATOM 3302 O O . GLY B 1 95 ? -66.541 21.916 16.509 1.00 52.43 92 GLY B O 1
ATOM 3303 N N . ALA B 1 96 ? -64.836 20.488 16.859 1.00 52.14 93 ALA B N 1
ATOM 3304 C CA . ALA B 1 96 ? -63.876 21.281 16.077 1.00 51.60 93 ALA B CA 1
ATOM 3305 C C . ALA B 1 96 ? -64.256 21.363 14.598 1.00 51.92 93 ALA B C 1
ATOM 3306 O O . ALA B 1 96 ? -64.596 20.357 13.978 1.00 51.42 93 ALA B O 1
ATOM 3308 N N . GLU B 1 97 ? -64.219 22.574 14.053 1.00 52.91 94 GLU B N 1
ATOM 3309 C CA . GLU B 1 97 ? -64.547 22.821 12.643 1.00 53.89 94 GLU B CA 1
ATOM 3310 C C . GLU B 1 97 ? -63.699 23.977 12.136 1.00 51.60 94 GLU B C 1
ATOM 3311 O O . GLU B 1 97 ? -63.134 24.730 12.924 1.00 51.00 94 GLU B O 1
ATOM 3317 N N . LYS B 1 98 ? -63.627 24.112 10.820 1.00 50.45 95 LYS B N 1
ATOM 3318 C CA . LYS B 1 98 ? -62.834 25.169 10.201 1.00 49.53 95 LYS B CA 1
ATOM 3319 C C . LYS B 1 98 ? -63.201 26.528 10.779 1.00 48.70 95 LYS B C 1
ATOM 3320 O O . LYS B 1 98 ? -64.375 26.873 10.869 1.00 49.38 95 LYS B O 1
ATOM 3326 N N . GLY B 1 99 ? -62.186 27.280 11.187 1.00 47.27 96 GLY B N 1
ATOM 3327 C CA . GLY B 1 99 ? -62.377 28.593 11.792 1.00 47.41 96 GLY B CA 1
ATOM 3328 C C . GLY B 1 99 ? -62.087 28.559 13.281 1.00 47.67 96 GLY B C 1
ATOM 3329 O O . GLY B 1 99 ? -61.937 29.615 13.903 1.00 48.34 96 GLY B O 1
ATOM 3330 N N . ASP B 1 100 ? -62.040 27.348 13.854 1.00 47.29 97 ASP B N 1
ATOM 3331 C CA . ASP B 1 100 ? -61.741 27.157 15.278 1.00 47.05 97 ASP B CA 1
ATOM 3332 C C . ASP B 1 100 ? -60.237 27.054 15.489 1.00 45.48 97 ASP B C 1
ATOM 3333 O O . ASP B 1 100 ? -59.448 27.158 14.538 1.00 45.14 97 ASP B O 1
ATOM 3338 N N . VAL B 1 101 ? -59.852 26.870 16.748 1.00 44.90 98 VAL B N 1
ATOM 3339 C CA . VAL B 1 101 ? -58.458 26.743 17.124 1.00 44.43 98 VAL B CA 1
ATOM 3340 C C . VAL B 1 101 ? -58.303 25.663 18.181 1.00 44.89 98 VAL B C 1
ATOM 3341 O O . VAL B 1 101 ? -59.088 25.604 19.133 1.00 46.76 98 VAL B O 1
ATOM 3345 N N . ILE B 1 102 ? -57.299 24.805 18.002 1.00 43.17 99 ILE B N 1
ATOM 3346 C CA . ILE B 1 102 ? -57.003 23.765 18.968 1.00 42.64 99 ILE B CA 1
ATOM 3347 C C . ILE B 1 102 ? -55.926 24.329 19.880 1.00 41.68 99 ILE B C 1
ATOM 3348 O O . ILE B 1 102 ? -54.903 24.807 19.402 1.00 40.95 99 ILE B O 1
ATOM 3353 N N . ALA B 1 103 ? -56.165 24.288 21.187 1.00 41.97 100 ALA B N 1
ATOM 3354 C CA . ALA B 1 103 ? -55.192 24.756 22.164 1.00 41.79 100 ALA B CA 1
ATOM 3355 C C . ALA B 1 103 ? -54.542 23.510 22.742 1.00 41.40 100 ALA B C 1
ATOM 3356 O O . ALA B 1 103 ? -55.236 22.643 23.264 1.00 41.56 100 ALA B O 1
ATOM 3358 N N . VAL B 1 104 ? -53.220 23.414 22.640 1.00 40.83 101 VAL B N 1
ATOM 3359 C CA . VAL B 1 104 ? -52.504 22.250 23.155 1.00 40.81 101 VAL B CA 1
ATOM 3360 C C . VAL B 1 104 ? -51.558 22.676 24.264 1.00 40.74 101 VAL B C 1
ATOM 3361 O O . VAL B 1 104 ? -50.529 23.304 24.010 1.00 40.13 101 VAL B O 1
ATOM 3365 N N . TYR B 1 105 ? -51.918 22.345 25.498 1.00 41.44 102 TYR B N 1
ATOM 3366 C CA . TYR B 1 105 ? -51.086 22.661 26.651 1.00 41.97 102 TYR B CA 1
ATOM 3367 C C . TYR B 1 105 ? -50.261 21.440 27.017 1.00 41.71 102 TYR B C 1
ATOM 3368 O O . TYR B 1 105 ? -50.810 20.400 27.324 1.00 42.13 102 TYR B O 1
ATOM 3377 N N . ILE B 1 106 ? -48.939 21.568 26.967 1.00 41.26 103 ILE B N 1
ATOM 3378 C CA . ILE B 1 106 ? -48.053 20.459 27.310 1.00 41.46 103 ILE B CA 1
ATOM 3379 C C . ILE B 1 106 ? -47.802 20.514 28.820 1.00 43.19 103 ILE B C 1
ATOM 3380 O O . ILE B 1 106 ? -47.284 21.508 29.329 1.00 43.67 103 ILE B O 1
ATOM 3385 N N . GLU B 1 107 ? -48.190 19.460 29.533 1.00 44.25 104 GLU B N 1
ATOM 3386 C CA . GLU B 1 107 ? -48.008 19.425 30.980 1.00 46.30 104 GLU B CA 1
ATOM 3387 C C . GLU B 1 107 ? -46.635 18.939 31.366 1.00 46.41 104 GLU B C 1
ATOM 3388 O O . GLU B 1 107 ? -45.975 19.537 32.222 1.00 46.45 104 GLU B O 1
ATOM 3394 N N . SER B 1 108 ? -46.230 17.832 30.744 1.00 46.25 105 SER B N 1
ATOM 3395 C CA . SER B 1 108 ? -44.964 17.196 31.043 1.00 46.94 105 SER B CA 1
ATOM 3396 C C . SER B 1 108 ? -44.454 16.306 29.917 1.00 47.47 105 SER B C 1
ATOM 3397 O O . SER B 1 108 ? -45.217 15.868 29.049 1.00 45.50 105 SER B O 1
ATOM 3408 N N . LEU B 1 110 ? -41.478 13.133 29.685 1.00 52.31 107 LEU B N 1
ATOM 3409 C CA . LEU B 1 110 ? -40.483 12.283 30.344 1.00 53.85 107 LEU B CA 1
ATOM 3410 C C . LEU B 1 110 ? -39.915 11.299 29.328 1.00 53.36 107 LEU B C 1
ATOM 3411 O O . LEU B 1 110 ? -40.587 10.975 28.347 1.00 55.13 107 LEU B O 1
ATOM 3416 N N . PRO B 1 111 ? -38.668 10.839 29.534 1.00 52.78 108 PRO B N 1
ATOM 3417 C CA . PRO B 1 111 ? -38.110 9.859 28.598 1.00 52.32 108 PRO B CA 1
ATOM 3418 C C . PRO B 1 111 ? -38.801 8.520 28.797 1.00 52.55 108 PRO B C 1
ATOM 3419 O O . PRO B 1 111 ? -39.126 8.159 29.927 1.00 53.22 108 PRO B O 1
ATOM 3423 N N . ARG B 1 112 ? -39.031 7.809 27.699 1.00 51.87 109 ARG B N 1
ATOM 3424 C CA . ARG B 1 112 ? -39.727 6.530 27.722 1.00 51.53 109 ARG B CA 1
ATOM 3425 C C . ARG B 1 112 ? -38.763 5.373 27.505 1.00 51.66 109 ARG B C 1
ATOM 3426 O O . ARG B 1 112 ? -37.825 5.483 26.719 1.00 51.27 109 ARG B O 1
ATOM 3434 N N . GLY B 1 113 ? -39.000 4.279 28.225 1.00 52.81 110 GLY B N 1
ATOM 3435 C CA . GLY B 1 113 ? -38.163 3.074 28.148 1.00 53.47 110 GLY B CA 1
ATOM 3436 C C . GLY B 1 113 ? -37.166 2.963 29.282 1.00 54.00 110 GLY B C 1
ATOM 3437 O O . GLY B 1 113 ? -36.860 3.943 29.949 1.00 53.27 110 GLY B O 1
ATOM 3438 N N . VAL B 1 114 ? -36.675 1.743 29.507 1.00 54.99 111 VAL B N 1
ATOM 3439 C CA . VAL B 1 114 ? -35.673 1.472 30.549 1.00 55.78 111 VAL B CA 1
ATOM 3440 C C . VAL B 1 114 ? -34.291 1.894 30.026 1.00 55.33 111 VAL B C 1
ATOM 3441 O O . VAL B 1 114 ? -33.907 1.520 28.916 1.00 54.52 111 VAL B O 1
ATOM 3445 N N . ASN B 1 115 ? -33.550 2.653 30.838 1.00 55.76 112 ASN B N 1
ATOM 3446 C CA . ASN B 1 115 ? -32.212 3.161 30.461 1.00 55.81 112 ASN B CA 1
ATOM 3447 C C . ASN B 1 115 ? -32.352 3.875 29.120 1.00 54.65 112 ASN B C 1
ATOM 3448 O O . ASN B 1 115 ? -31.747 3.482 28.120 1.00 54.98 112 ASN B O 1
ATOM 3453 N N . PRO B 1 116 ? -33.158 4.956 29.111 1.00 54.02 113 PRO B N 1
ATOM 3454 C CA . PRO B 1 116 ? -33.455 5.702 27.884 1.00 52.50 113 PRO B CA 1
ATOM 3455 C C . PRO B 1 116 ? -32.283 6.449 27.278 1.00 52.17 113 PRO B C 1
ATOM 3456 O O . PRO B 1 116 ? -31.453 7.016 27.998 1.00 53.04 113 PRO B O 1
ATOM 3460 N N . HIS B 1 117 ? -32.231 6.452 25.954 1.00 51.57 114 HIS B N 1
ATOM 3461 C CA . HIS B 1 117 ? -31.189 7.164 25.233 1.00 50.96 114 HIS B CA 1
ATOM 3462 C C . HIS B 1 117 ? -31.777 8.077 24.163 1.00 49.55 114 HIS B C 1
ATOM 3463 O O . HIS B 1 117 ? -32.749 7.722 23.499 1.00 49.44 114 HIS B O 1
ATOM 3470 N N . GLY B 1 118 ? -31.182 9.260 24.041 1.00 48.48 115 GLY B N 1
ATOM 3471 C CA . GLY B 1 118 ? -31.537 10.229 23.018 1.00 46.53 115 GLY B CA 1
ATOM 3472 C C . GLY B 1 118 ? -30.538 10.012 21.894 1.00 46.24 115 GLY B C 1
ATOM 3473 O O . GLY B 1 118 ? -29.540 9.348 22.091 1.00 46.64 115 GLY B O 1
ATOM 3474 N N . ILE B 1 119 ? -30.797 10.583 20.722 1.00 45.82 116 ILE B N 1
ATOM 3475 C CA . ILE B 1 119 ? -29.911 10.424 19.566 1.00 45.83 116 ILE B CA 1
ATOM 3476 C C . ILE B 1 119 ? -29.740 11.698 18.763 1.00 45.19 116 ILE B C 1
ATOM 3477 O O . ILE B 1 119 ? -30.718 12.331 18.397 1.00 45.02 116 ILE B O 1
ATOM 3482 N N . CYS B 1 120 ? -28.497 12.068 18.495 1.00 46.28 117 CYS B N 1
ATOM 3483 C CA . CYS B 1 120 ? -28.196 13.211 17.646 1.00 46.20 117 CYS B CA 1
ATOM 3484 C C . CYS B 1 120 ? -27.457 12.602 16.466 1.00 47.09 117 CYS B C 1
ATOM 3485 O O . CYS B 1 120 ? -26.619 11.712 16.646 1.00 47.68 117 CYS B O 1
ATOM 3488 N N . ALA B 1 121 ? -27.764 13.069 15.260 1.00 47.50 118 ALA B N 1
ATOM 3489 C CA . ALA B 1 121 ? -27.136 12.522 14.066 1.00 48.13 118 ALA B CA 1
ATOM 3490 C C . ALA B 1 121 ? -26.882 13.547 12.986 1.00 46.80 118 ALA B C 1
ATOM 3491 O O . ALA B 1 121 ? -27.606 14.537 12.865 1.00 45.79 118 ALA B O 1
ATOM 3501 N N . ILE B 1 123 ? -26.928 13.563 9.307 1.00 47.90 120 ILE B N 1
ATOM 3502 C CA . ILE B 1 123 ? -27.433 12.841 8.154 1.00 48.99 120 ILE B CA 1
ATOM 3503 C C . ILE B 1 123 ? -26.852 13.452 6.879 1.00 49.04 120 ILE B C 1
ATOM 3504 O O . ILE B 1 123 ? -26.885 14.675 6.717 1.00 48.71 120 ILE B O 1
ATOM 3509 N N . PRO B 1 124 ? -26.299 12.621 5.976 1.00 50.18 121 PRO B N 1
ATOM 3510 C CA . PRO B 1 124 ? -25.750 13.200 4.751 1.00 50.91 121 PRO B CA 1
ATOM 3511 C C . PRO B 1 124 ? -26.791 13.988 3.946 1.00 50.26 121 PRO B C 1
ATOM 3512 O O . PRO B 1 124 ? -27.951 13.566 3.847 1.00 50.30 121 PRO B O 1
ATOM 3516 N N . HIS B 1 125 ? -26.369 15.137 3.419 1.00 48.40 122 HIS B N 1
ATOM 3517 C CA . HIS B 1 125 ? -27.220 16.015 2.618 1.00 47.46 122 HIS B CA 1
ATOM 3518 C C . HIS B 1 125 ? -28.402 16.604 3.398 1.00 45.86 122 HIS B C 1
ATOM 3519 O O . HIS B 1 125 ? -29.446 16.925 2.821 1.00 44.43 122 HIS B O 1
ATOM 3526 N N . PHE B 1 126 ? -28.220 16.755 4.708 1.00 45.43 123 PHE B N 1
ATOM 3527 C CA . PHE B 1 126 ? -29.252 17.320 5.568 1.00 44.34 123 PHE B CA 1
ATOM 3528 C C . PHE B 1 126 ? -28.613 18.029 6.762 1.00 43.09 123 PHE B C 1
ATOM 3529 O O . PHE B 1 126 ? -27.824 17.445 7.484 1.00 42.84 123 PHE B O 1
ATOM 3537 N N . GLY B 1 127 ? -28.953 19.302 6.937 1.00 42.43 124 GLY B N 1
ATOM 3538 C CA . GLY B 1 127 ? -28.421 20.122 8.013 1.00 41.96 124 GLY B CA 1
ATOM 3539 C C . GLY B 1 127 ? -28.290 21.573 7.594 1.00 41.32 124 GLY B C 1
ATOM 3540 O O . GLY B 1 127 ? -28.471 21.924 6.425 1.00 42.51 124 GLY B O 1
ATOM 3541 N N . GLY B 1 128 ? -27.940 22.416 8.559 1.00 40.07 125 GLY B N 1
ATOM 3542 C CA . GLY B 1 128 ? -27.790 23.847 8.339 1.00 37.84 125 GLY B CA 1
ATOM 3543 C C . GLY B 1 128 ? -26.499 24.283 7.689 1.00 36.89 125 GLY B C 1
ATOM 3544 O O . GLY B 1 128 ? -26.505 25.240 6.925 1.00 36.90 125 GLY B O 1
ATOM 3545 N N . LEU B 1 129 ? -25.395 23.594 7.993 1.00 36.66 126 LEU B N 1
ATOM 3546 C CA . LEU B 1 129 ? -24.065 23.937 7.440 1.00 36.27 126 LEU B CA 1
ATOM 3547 C C . LEU B 1 129 ? -23.547 22.929 6.414 1.00 36.69 126 LEU B C 1
ATOM 3548 O O . LEU B 1 129 ? -22.354 22.584 6.394 1.00 37.22 126 LEU B O 1
ATOM 3553 N N . THR B 1 130 ? -24.450 22.476 5.550 1.00 36.47 127 THR B N 1
ATOM 3554 C CA . THR B 1 130 ? -24.119 21.524 4.490 1.00 37.47 127 THR B CA 1
ATOM 3555 C C . THR B 1 130 ? -25.024 21.697 3.290 1.00 37.84 127 THR B C 1
ATOM 3556 O O . THR B 1 130 ? -26.154 22.188 3.408 1.00 38.01 127 THR B O 1
ATOM 3560 N N . GLY B 1 131 ? -24.521 21.306 2.129 1.00 39.19 128 GLY B N 1
ATOM 3561 C CA . GLY B 1 131 ? -25.341 21.329 0.940 1.00 39.70 128 GLY B CA 1
ATOM 3562 C C . GLY B 1 131 ? -26.368 20.249 1.160 1.00 40.05 128 GLY B C 1
ATOM 3563 O O . GLY B 1 131 ? -26.085 19.268 1.841 1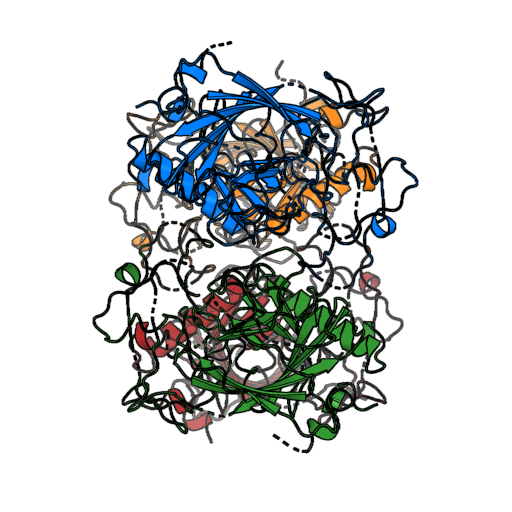.00 41.27 128 GLY B O 1
ATOM 3564 N N . THR B 1 132 ? -27.561 20.437 0.617 1.00 39.96 129 THR B N 1
ATOM 3565 C CA . THR B 1 132 ? -28.645 19.476 0.778 1.00 40.54 129 THR B CA 1
ATOM 3566 C C . THR B 1 132 ? -29.272 19.262 -0.582 1.00 41.75 129 THR B C 1
ATOM 3567 O O . THR B 1 132 ? -28.704 19.681 -1.586 1.00 43.58 129 THR B O 1
ATOM 3571 N N . ASP B 1 133 ? -30.422 18.596 -0.630 1.00 42.63 130 ASP B N 1
ATOM 3572 C CA . ASP B 1 133 ? -31.127 18.411 -1.898 1.00 44.09 130 ASP B CA 1
ATOM 3573 C C . ASP B 1 133 ? -31.910 19.663 -2.312 1.00 44.15 130 ASP B C 1
ATOM 3574 O O . ASP B 1 133 ? -32.404 19.732 -3.433 1.00 45.67 130 ASP B O 1
ATOM 3579 N N . LEU B 1 134 ? -32.024 20.635 -1.403 1.00 43.58 131 LEU B N 1
ATOM 3580 C CA . LEU B 1 134 ? -32.698 21.907 -1.685 1.00 43.39 131 LEU B CA 1
ATOM 3581 C C . LEU B 1 134 ? -31.619 22.959 -1.990 1.00 42.29 131 LEU B C 1
ATOM 3582 O O . LEU B 1 134 ? -31.694 23.653 -3.008 1.00 42.16 131 LEU B O 1
ATOM 3587 N N . THR B 1 135 ? -30.625 23.071 -1.107 1.00 41.28 132 THR B N 1
ATOM 3588 C CA . THR B 1 135 ? -29.481 23.969 -1.315 1.00 41.05 132 THR B CA 1
ATOM 3589 C C . THR B 1 135 ? -28.460 23.033 -1.991 1.00 41.44 132 THR B C 1
ATOM 3590 O O . THR B 1 135 ? -27.468 22.623 -1.396 1.00 41.25 132 THR B O 1
ATOM 3594 N N . ALA B 1 136 ? -28.758 22.699 -3.247 1.00 41.82 133 ALA B N 1
ATOM 3595 C CA . ALA B 1 136 ? -27.998 21.732 -4.054 1.00 42.86 133 ALA B CA 1
ATOM 3596 C C . ALA B 1 136 ? -26.566 22.078 -4.425 1.00 43.41 133 ALA B C 1
ATOM 3597 O O . ALA B 1 136 ? -26.332 22.827 -5.369 1.00 42.82 133 ALA B O 1
ATOM 3607 N N . LEU B 1 138 ? -22.399 20.507 -5.027 1.00 46.03 135 LEU B N 1
ATOM 3608 C CA . LEU B 1 138 ? -21.670 19.349 -5.537 1.00 46.60 135 LEU B CA 1
ATOM 3609 C C . LEU B 1 138 ? -20.634 18.813 -4.547 1.00 47.06 135 LEU B C 1
ATOM 3610 O O . LEU B 1 138 ? -19.982 17.805 -4.825 1.00 49.02 135 LEU B O 1
ATOM 3615 N N . ASN B 1 139 ? -20.497 19.464 -3.393 1.00 45.72 136 ASN B N 1
ATOM 3616 C CA . ASN B 1 139 ? -19.496 19.050 -2.420 1.00 45.22 136 ASN B CA 1
ATOM 3617 C C . ASN B 1 139 ? -19.866 17.728 -1.794 1.00 45.31 136 ASN B C 1
ATOM 3618 O O . ASN B 1 139 ? -21.040 17.350 -1.755 1.00 43.92 136 ASN B O 1
ATOM 3623 N N . ASP B 1 140 ? -18.850 17.023 -1.307 1.00 46.89 137 ASP B N 1
ATOM 3624 C CA . ASP B 1 140 ? -19.069 15.767 -0.613 1.00 47.69 137 ASP B CA 1
ATOM 3625 C C . ASP B 1 140 ? -19.875 16.074 0.635 1.00 47.01 137 ASP B C 1
ATOM 3626 O O . ASP B 1 140 ? -19.724 17.146 1.224 1.00 45.12 137 ASP B O 1
ATOM 3631 N N . PRO B 1 141 ? -20.747 15.136 1.041 1.00 47.88 138 PRO B N 1
ATOM 3632 C CA . PRO B 1 141 ? -21.520 15.381 2.247 1.00 46.66 138 PRO B CA 1
ATOM 3633 C C . PRO B 1 141 ? -20.610 15.339 3.469 1.00 46.14 138 PRO B C 1
ATOM 3634 O O . PRO B 1 141 ? -19.484 14.846 3.393 1.00 46.29 138 PRO B O 1
ATOM 3638 N N . LEU B 1 142 ? -21.102 15.862 4.581 1.00 45.10 139 LEU B N 1
ATOM 3639 C CA . LEU B 1 142 ? -20.340 15.866 5.821 1.00 46.11 139 LEU B CA 1
ATOM 3640 C C . LEU B 1 142 ? -20.237 14.448 6.365 1.00 47.44 139 LEU B C 1
ATOM 3641 O O . LEU B 1 142 ? -20.993 13.562 5.952 1.00 47.74 139 LEU B O 1
ATOM 3646 N N . PRO B 1 143 ? -19.299 14.217 7.294 1.00 49.10 140 PRO B N 1
ATOM 3647 C CA . PRO B 1 143 ? -19.192 12.880 7.843 1.00 50.84 140 PRO B CA 1
ATOM 3648 C C . PRO B 1 143 ? -20.496 12.437 8.448 1.00 51.05 140 PRO B C 1
ATOM 3649 O O . PRO B 1 143 ? -21.272 13.235 8.978 1.00 48.90 140 PRO B O 1
ATOM 3653 N N . GLU B 1 144 ? -20.707 11.146 8.363 1.00 53.67 141 GLU B N 1
ATOM 3654 C CA . GLU B 1 144 ? -21.905 10.522 8.834 1.00 54.81 141 GLU B CA 1
ATOM 3655 C C . GLU B 1 144 ? -21.693 10.128 10.297 1.00 54.36 141 GLU B C 1
ATOM 3656 O O . GLU B 1 144 ? -21.018 9.160 10.582 1.00 56.16 141 GLU B O 1
ATOM 3662 N N . LYS B 1 145 ? -22.237 10.928 11.213 1.00 53.04 142 LYS B N 1
ATOM 3663 C CA . LYS B 1 145 ? -22.108 10.697 12.661 1.00 53.63 142 LYS B CA 1
ATOM 3664 C C . LYS B 1 145 ? -23.412 10.422 13.412 1.00 53.22 142 LYS B C 1
ATOM 3665 O O . LYS B 1 145 ? -24.485 10.871 13.021 1.00 52.26 142 LYS B O 1
ATOM 3671 N N . VAL B 1 146 ? -23.267 9.694 14.516 1.00 54.61 143 VAL B N 1
ATOM 3672 C CA . VAL B 1 146 ? -24.361 9.335 15.408 1.00 54.63 143 VAL B CA 1
ATOM 3673 C C . VAL B 1 146 ? -23.854 9.374 16.849 1.00 54.71 143 VAL B C 1
ATOM 3674 O O . VAL B 1 146 ? -22.768 8.863 17.157 1.00 55.76 143 VAL B O 1
ATOM 3678 N N . ARG B 1 147 ? -24.647 9.978 17.725 1.00 53.78 144 ARG B N 1
ATOM 3679 C CA . ARG B 1 147 ? -24.327 10.055 19.139 1.00 55.14 144 ARG B CA 1
ATOM 3680 C C . ARG B 1 147 ? -25.487 9.469 19.930 1.00 57.38 144 ARG B C 1
ATOM 3681 O O . ARG B 1 147 ? -26.614 9.896 19.749 1.00 55.72 144 ARG B O 1
ATOM 3697 N N . ILE B 1 149 ? -26.890 9.344 23.380 1.00 56.87 146 ILE B N 1
ATOM 3698 C CA . ILE B 1 149 ? -26.762 10.090 24.614 1.00 56.67 146 ILE B CA 1
ATOM 3699 C C . ILE B 1 149 ? -27.690 9.561 25.691 1.00 56.62 146 ILE B C 1
ATOM 3700 O O . ILE B 1 149 ? -28.894 9.462 25.502 1.00 57.83 146 ILE B O 1
ATOM 3705 N N . LYS B 1 150 ? -27.111 9.243 26.837 1.00 57.90 147 LYS B N 1
ATOM 3706 C CA . LYS B 1 150 ? -27.866 8.751 27.976 1.00 58.62 147 LYS B CA 1
ATOM 3707 C C . LYS B 1 150 ? -28.585 9.975 28.518 1.00 54.67 147 LYS B C 1
ATOM 3708 O O . LYS B 1 150 ? -28.090 11.090 28.400 1.00 51.93 147 LYS B O 1
ATOM 3714 N N . LEU B 1 151 ? -29.768 9.790 29.077 1.00 56.02 148 LEU B N 1
ATOM 3715 C CA . LEU B 1 151 ? -30.506 10.934 29.614 1.00 55.74 148 LEU B CA 1
ATOM 3716 C C . LEU B 1 151 ? -31.508 10.543 30.676 1.00 55.62 148 LEU B C 1
ATOM 3717 O O . LEU B 1 151 ? -31.828 9.372 30.824 1.00 58.84 148 LEU B O 1
ATOM 3722 N N . ASP B 1 152 ? -31.935 11.535 31.451 1.00 54.37 149 ASP B N 1
ATOM 3723 C CA . ASP B 1 152 ? -32.934 11.344 32.498 1.00 56.81 149 ASP B CA 1
ATOM 3724 C C . ASP B 1 152 ? -33.773 12.628 32.609 1.00 56.61 149 ASP B C 1
ATOM 3725 O O . ASP B 1 152 ? -33.562 13.575 31.841 1.00 54.05 149 ASP B O 1
ATOM 3730 N N . SER B 1 153 ? -34.712 12.658 33.556 1.00 58.32 150 SER B N 1
ATOM 3731 C CA . SER B 1 153 ? -35.603 13.820 33.748 1.00 58.61 150 SER B CA 1
ATOM 3732 C C . SER B 1 153 ? -34.912 15.104 34.215 1.00 58.19 150 SER B C 1
ATOM 3733 O O . SER B 1 153 ? -35.556 16.147 34.322 1.00 57.93 150 SER B O 1
ATOM 3736 N N . GLU B 1 154 ? -33.606 15.027 34.460 1.00 58.99 151 GLU B N 1
ATOM 3737 C CA . GLU B 1 154 ? -32.843 16.154 34.962 1.00 61.58 151 GLU B CA 1
ATOM 3738 C C . GLU B 1 154 ? -31.737 16.629 34.007 1.00 57.58 151 GLU B C 1
ATOM 3739 O O . GLU B 1 154 ? -31.535 17.833 33.847 1.00 55.57 151 GLU B O 1
ATOM 3745 N N . LYS B 1 155 ? -31.025 15.694 33.374 1.00 56.10 152 LYS B N 1
ATOM 3746 C CA . LYS B 1 155 ? -29.881 16.043 32.509 1.00 54.76 152 LYS B CA 1
ATOM 3747 C C . LYS B 1 155 ? -29.689 15.174 31.257 1.00 50.67 152 LYS B C 1
ATOM 3748 O O . LYS B 1 155 ? -30.188 14.058 31.176 1.00 49.90 152 LYS B O 1
ATOM 3754 N N . VAL B 1 156 ? -28.945 15.727 30.296 1.00 48.08 153 VAL B N 1
ATOM 3755 C CA . VAL B 1 156 ? -28.598 15.067 29.029 1.00 46.05 153 VAL B CA 1
ATOM 3756 C C . VAL B 1 156 ? -27.080 14.897 29.070 1.00 46.12 153 VAL B C 1
ATOM 3757 O O . VAL B 1 156 ? -26.341 15.878 29.027 1.00 47.64 153 VAL B O 1
ATOM 3761 N N . TYR B 1 157 ? -26.621 13.650 29.159 1.00 46.32 154 TYR B N 1
ATOM 3762 C CA . TYR B 1 157 ? -25.191 13.346 29.293 1.00 46.41 154 TYR B CA 1
ATOM 3763 C C . TYR B 1 157 ? -24.448 13.311 27.964 1.00 46.34 154 TYR B C 1
ATOM 3764 O O . TYR B 1 157 ? -23.992 12.256 27.519 1.00 47.98 154 TYR B O 1
ATOM 3773 N N . TRP B 1 158 ? -24.299 14.493 27.366 1.00 44.65 155 TRP B N 1
ATOM 3774 C CA . TRP B 1 158 ? -23.642 14.653 26.067 1.00 44.72 155 TRP B CA 1
ATOM 3775 C C . TRP B 1 158 ? -22.231 14.071 26.017 1.00 46.46 155 TRP B C 1
ATOM 3776 O O . TRP B 1 158 ? -21.881 13.379 25.066 1.00 45.96 155 TRP B O 1
ATOM 3787 N N . SER B 1 159 ? -21.428 14.383 27.032 1.00 47.61 156 SER B N 1
ATOM 3788 C CA . SER B 1 159 ? -20.050 13.896 27.111 1.00 50.08 156 SER B CA 1
ATOM 3789 C C . SER B 1 159 ? -19.449 14.171 28.490 1.00 52.48 156 SER B C 1
ATOM 3790 O O . SER B 1 159 ? -20.089 14.791 29.338 1.00 52.83 156 SER B O 1
ATOM 3793 N N . GLU B 1 160 ? -18.218 13.701 28.709 1.00 56.91 157 GLU B N 1
ATOM 3794 C CA . GLU B 1 160 ? -17.504 13.959 29.959 1.00 60.82 157 GLU B CA 1
ATOM 3795 C C . GLU B 1 160 ? -17.456 15.458 30.233 1.00 57.26 157 GLU B C 1
ATOM 3796 O O . GLU B 1 160 ? -17.709 15.917 31.342 1.00 54.61 157 GLU B O 1
ATOM 3802 N N . ARG B 1 161 ? -17.142 16.199 29.177 1.00 55.28 158 ARG B N 1
ATOM 3803 C CA . ARG B 1 161 ? -17.007 17.644 29.249 1.00 54.59 158 ARG B CA 1
ATOM 3804 C C . ARG B 1 161 ? -18.330 18.403 29.383 1.00 52.56 158 ARG B C 1
ATOM 3805 O O . ARG B 1 161 ? -18.401 19.377 30.135 1.00 52.89 158 ARG B O 1
ATOM 3813 N N . HIS B 1 162 ? -19.363 17.975 28.654 1.00 50.48 159 HIS B N 1
ATOM 3814 C CA . HIS B 1 162 ? -20.659 18.678 28.682 1.00 50.16 159 HIS B CA 1
ATOM 3815 C C . HIS B 1 162 ? -21.856 17.853 29.125 1.00 49.73 159 HIS B C 1
ATOM 3816 O O . HIS B 1 162 ? -22.144 16.803 28.557 1.00 48.37 159 HIS B O 1
ATOM 3823 N N . THR B 1 163 ? -22.533 18.355 30.158 1.00 50.95 160 THR B N 1
ATOM 3824 C CA . THR B 1 163 ? -23.748 17.752 30.688 1.00 50.95 160 THR B CA 1
ATOM 3825 C C . THR B 1 163 ? -24.757 18.868 30.508 1.00 50.54 160 THR B C 1
ATOM 3826 O O . THR B 1 163 ? -24.626 19.926 31.118 1.00 51.12 160 THR B O 1
ATOM 3830 N N . LEU B 1 164 ? -25.735 18.648 29.639 1.00 49.77 161 LEU B N 1
ATOM 3831 C CA . LEU B 1 164 ? -26.739 19.668 29.337 1.00 50.14 161 LEU B CA 1
ATOM 3832 C C . LEU B 1 164 ? -28.012 19.490 30.157 1.00 50.66 161 LEU B C 1
ATOM 3833 O O . LEU B 1 164 ? -28.371 18.355 30.505 1.00 51.03 161 LEU B O 1
ATOM 3838 N N . PRO B 1 165 ? -28.699 20.605 30.483 1.00 50.24 162 PRO B N 1
ATOM 3839 C CA . PRO B 1 165 ? -29.952 20.450 31.216 1.00 51.19 162 PRO B CA 1
ATOM 3840 C C . PRO B 1 165 ? -31.029 19.832 30.327 1.00 50.11 162 PRO B C 1
ATOM 3841 O O . PRO B 1 165 ? -31.009 19.997 29.108 1.00 50.34 162 PRO B O 1
ATOM 3845 N N . TYR B 1 166 ? -31.958 19.126 30.950 1.00 51.53 163 TYR B N 1
ATOM 3846 C CA . TYR B 1 166 ? -33.066 18.495 30.249 1.00 49.76 163 TYR B CA 1
ATOM 3847 C C . TYR B 1 166 ? -34.169 19.534 30.045 1.00 50.58 163 TYR B C 1
ATOM 3848 O O . TYR B 1 166 ? -34.879 19.889 30.980 1.00 52.38 163 TYR B O 1
ATOM 3857 N N . LYS B 1 167 ? -34.257 20.058 28.820 1.00 49.84 164 LYS B N 1
ATOM 3858 C CA . LYS B 1 167 ? -35.270 21.046 28.434 1.00 52.23 164 LYS B CA 1
ATOM 3859 C C . LYS B 1 167 ? -36.046 20.443 27.270 1.00 47.98 164 LYS B C 1
ATOM 3860 O O . LYS B 1 167 ? -35.820 20.798 26.117 1.00 48.93 164 LYS B O 1
ATOM 3866 N N . PRO B 1 168 ? -36.964 19.521 27.564 1.00 56.88 165 PRO B N 1
ATOM 3867 C CA . PRO B 1 168 ? -37.691 18.879 26.485 1.00 54.86 165 PRO B CA 1
ATOM 3868 C C . PRO B 1 168 ? -38.741 19.759 25.808 1.00 51.96 165 PRO B C 1
ATOM 3869 O O . PRO B 1 168 ? -39.225 20.727 26.400 1.00 51.62 165 PRO B O 1
ATOM 3873 N N . HIS B 1 169 ? -39.050 19.419 24.560 1.00 49.47 166 HIS B N 1
ATOM 3874 C CA . HIS B 1 169 ? -40.064 20.122 23.777 1.00 47.90 166 HIS B CA 1
ATOM 3875 C C . HIS B 1 169 ? -40.443 19.269 22.583 1.00 46.49 166 HIS B C 1
ATOM 3876 O O . HIS B 1 169 ? -39.698 18.372 22.180 1.00 46.09 166 HIS B O 1
ATOM 3883 N N . ILE B 1 170 ? -41.608 19.565 22.023 1.00 45.17 167 ILE B N 1
ATOM 3884 C CA . ILE B 1 170 ? -42.129 18.856 20.867 1.00 44.27 167 ILE B CA 1
ATOM 3885 C C . ILE B 1 170 ? -41.683 19.538 19.580 1.00 43.10 167 ILE B C 1
ATOM 3886 O O . ILE B 1 170 ? -41.859 20.736 19.401 1.00 42.87 167 ILE B O 1
ATOM 3891 N N . GLY B 1 171 ? -41.102 18.751 18.688 1.00 42.65 168 GLY B N 1
ATOM 3892 C CA . GLY B 1 171 ? -40.626 19.246 17.407 1.00 42.00 168 GLY B CA 1
ATOM 3893 C C . GLY B 1 171 ? -41.743 19.345 16.389 1.00 41.40 168 GLY B C 1
ATOM 3894 O O . GLY B 1 171 ? -41.792 20.306 15.631 1.00 41.12 168 GLY B O 1
ATOM 3895 N N . THR B 1 172 ? -42.627 18.349 16.367 1.00 41.35 169 THR B N 1
ATOM 3896 C CA . THR B 1 172 ? -43.755 18.322 15.430 1.00 41.38 169 THR B CA 1
ATOM 3897 C C . THR B 1 172 ? -45.108 18.308 16.135 1.00 41.25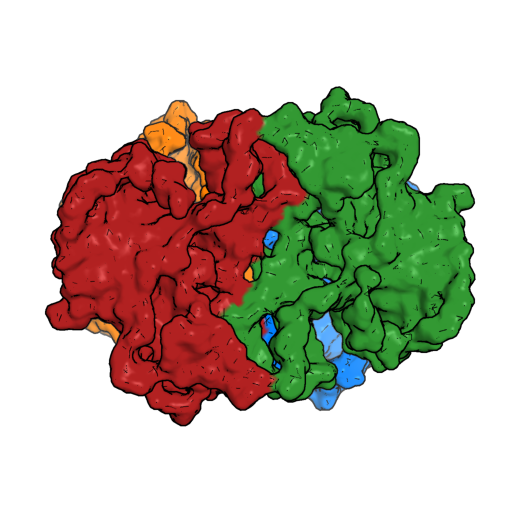 169 THR B C 1
ATOM 3898 O O . THR B 1 172 ? -45.492 17.309 16.724 1.00 41.70 169 THR B O 1
ATOM 3902 N N . LEU B 1 173 ? -45.812 19.429 16.071 1.00 40.58 170 LEU B N 1
ATOM 3903 C CA . LEU B 1 173 ? -47.139 19.570 16.658 1.00 40.51 170 LEU B CA 1
ATOM 3904 C C . LEU B 1 173 ? -47.981 20.199 15.553 1.00 40.17 170 LEU B C 1
ATOM 3905 O O . LEU B 1 173 ? -47.661 21.278 15.067 1.00 39.55 170 LEU B O 1
ATOM 3910 N N . SER B 1 174 ? -49.056 19.535 15.145 1.00 40.41 171 SER B N 1
ATOM 3911 C CA . SER B 1 174 ? -49.857 20.069 14.047 1.00 40.28 171 SER B CA 1
ATOM 3912 C C . SER B 1 174 ? -51.290 19.590 13.965 1.00 40.47 171 SER B C 1
ATOM 3913 O O . SER B 1 174 ? -51.708 18.689 14.682 1.00 40.73 171 SER B O 1
ATOM 3916 N N . VAL B 1 175 ? -52.032 20.243 13.077 1.00 40.18 172 VAL B N 1
ATOM 3917 C CA . VAL B 1 175 ? -53.412 19.885 12.775 1.00 40.57 172 VAL B CA 1
ATOM 3918 C C . VAL B 1 175 ? -53.477 19.694 11.260 1.00 40.47 172 VAL B C 1
ATOM 3919 O O . VAL B 1 175 ? -52.625 20.200 10.532 1.00 40.03 172 VAL B O 1
ATOM 3923 N N . SER B 1 176 ? -54.468 18.954 10.788 1.00 41.02 173 SER B N 1
ATOM 3924 C CA . SER B 1 176 ? -54.596 18.690 9.358 1.00 41.22 173 SER B CA 1
ATOM 3925 C C . SER B 1 176 ? -54.971 19.890 8.503 1.00 41.18 173 SER B C 1
ATOM 3926 O O . SER B 1 176 ? -55.714 20.751 8.947 1.00 41.18 173 SER B O 1
ATOM 3929 N N . PRO B 1 177 ? -54.397 19.970 7.284 1.00 41.11 174 PRO B N 1
ATOM 3930 C CA . PRO B 1 177 ? -54.826 20.983 6.340 1.00 41.42 174 PRO B CA 1
ATOM 3931 C C . PRO B 1 177 ? -56.231 20.601 5.868 1.00 42.61 174 PRO B C 1
ATOM 3932 O O . PRO B 1 177 ? -56.696 19.502 6.164 1.00 42.96 174 PRO B O 1
ATOM 3936 N N . GLU B 1 178 ? -56.888 21.478 5.126 1.00 43.48 175 GLU B N 1
ATOM 3937 C CA . GLU B 1 178 ? -58.231 21.182 4.652 1.00 44.99 175 GLU B CA 1
ATOM 3938 C C . GLU B 1 178 ? -58.238 19.996 3.689 1.00 45.76 175 GLU B C 1
ATOM 3939 O O . GLU B 1 178 ? -58.989 19.034 3.899 1.00 46.43 175 GLU B O 1
ATOM 3945 N N . ILE B 1 179 ? -57.399 20.068 2.648 1.00 45.77 176 ILE B N 1
ATOM 3946 C CA . ILE B 1 179 ? -57.320 18.986 1.635 1.00 46.55 176 ILE B CA 1
ATOM 3947 C C . ILE B 1 179 ? -55.920 18.442 1.385 1.00 46.09 176 ILE B C 1
ATOM 3948 O O . ILE B 1 179 ? -55.789 17.335 0.881 1.00 46.87 176 ILE B O 1
ATOM 3953 N N . ASP B 1 180 ? -54.887 19.210 1.717 1.00 45.37 177 ASP B N 1
ATOM 3954 C CA . ASP B 1 180 ? -53.509 18.753 1.522 1.00 44.95 177 ASP B CA 1
ATOM 3955 C C . ASP B 1 180 ? -53.068 17.788 2.600 1.00 44.77 177 ASP B C 1
ATOM 3956 O O . ASP B 1 180 ? -53.686 17.694 3.654 1.00 44.87 177 ASP B O 1
ATOM 3961 N N . SER B 1 181 ? -51.990 17.064 2.305 1.00 44.92 178 SER B N 1
ATOM 3962 C CA . SER B 1 181 ? -51.378 16.142 3.254 1.00 45.08 178 SER B CA 1
ATOM 3963 C C . SER B 1 181 ? -49.887 16.459 3.139 1.00 44.53 178 SER B C 1
ATOM 3964 O O . SER B 1 181 ? -49.241 16.106 2.145 1.00 44.75 178 SER B O 1
ATOM 3967 N N . ILE B 1 182 ? -49.373 17.160 4.149 1.00 44.08 179 ILE B N 1
ATOM 3968 C CA . ILE B 1 182 ? -47.983 17.633 4.194 1.00 43.72 179 ILE B CA 1
ATOM 3969 C C . ILE B 1 182 ? -47.091 16.653 4.944 1.00 43.62 179 ILE B C 1
ATOM 3970 O O . ILE B 1 182 ? -47.490 16.147 5.990 1.00 44.19 179 ILE B O 1
ATOM 3975 N N . ASN B 1 183 ? -45.880 16.395 4.446 1.00 43.18 180 ASN B N 1
ATOM 3976 C CA . ASN B 1 183 ? -45.010 15.430 5.136 1.00 43.03 180 ASN B CA 1
ATOM 3977 C C . ASN B 1 183 ? -44.652 15.870 6.559 1.00 42.52 180 ASN B C 1
ATOM 3978 O O . ASN B 1 183 ? -44.727 17.053 6.905 1.00 41.49 180 ASN B O 1
ATOM 3983 N N . SER B 1 184 ? -44.278 14.889 7.371 1.00 43.28 181 SER B N 1
ATOM 3984 C CA . SER B 1 184 ? -43.935 15.110 8.772 1.00 43.32 181 SER B CA 1
ATOM 3985 C C . SER B 1 184 ? -42.614 15.843 8.988 1.00 42.84 181 SER B C 1
ATOM 3986 O O . SER B 1 184 ? -42.239 16.106 10.132 1.00 42.64 181 SER B O 1
ATOM 3989 N N . LEU B 1 185 ? -41.910 16.170 7.905 1.00 42.85 182 LEU B N 1
ATOM 3990 C CA . LEU B 1 185 ? -40.648 16.886 8.025 1.00 42.64 182 LEU B CA 1
ATOM 3991 C C . LEU B 1 185 ? -40.837 18.389 7.798 1.00 41.89 182 LEU B C 1
ATOM 3992 O O . LEU B 1 185 ? -39.956 19.178 8.135 1.00 42.04 182 LEU B O 1
ATOM 3997 N N . THR B 1 186 ? -41.991 18.781 7.264 1.00 41.45 183 THR B N 1
ATOM 3998 C CA . THR B 1 186 ? -42.269 20.179 6.936 1.00 41.13 183 THR B CA 1
ATOM 3999 C C . THR B 1 186 ? -43.210 20.963 7.886 1.00 41.17 183 THR B C 1
ATOM 4000 O O . THR B 1 186 ? -44.268 20.458 8.257 1.00 41.92 183 THR B O 1
ATOM 4004 N N . PRO B 1 187 ? -42.805 22.184 8.298 1.00 40.96 184 PRO B N 1
ATOM 4005 C CA . PRO B 1 187 ? -43.671 23.061 9.079 1.00 40.95 184 PRO B CA 1
ATOM 4006 C C . PRO B 1 187 ? -44.363 24.013 8.108 1.00 41.01 184 PRO B C 1
ATOM 4007 O O . PRO B 1 187 ? -43.794 24.343 7.059 1.00 40.54 184 PRO B O 1
ATOM 4011 N N . ASP B 1 188 ? -45.572 24.458 8.441 1.00 41.46 185 ASP B N 1
ATOM 4012 C CA . ASP B 1 188 ? -46.302 25.361 7.549 1.00 41.53 185 ASP B CA 1
ATOM 4013 C C . ASP B 1 188 ? -47.365 26.095 8.386 1.00 41.05 185 ASP B C 1
ATOM 4014 O O . ASP B 1 188 ? -47.189 26.255 9.597 1.00 40.64 185 ASP B O 1
ATOM 4019 N N . ASN B 1 189 ? -48.452 26.545 7.762 1.00 41.05 186 ASN B N 1
ATOM 4020 C CA . ASN B 1 189 ? -49.510 27.262 8.506 1.00 41.21 186 ASN B CA 1
ATOM 4021 C C . ASN B 1 189 ? -50.411 26.370 9.372 1.00 41.22 186 ASN B C 1
ATOM 4022 O O . ASN B 1 189 ? -51.341 26.859 10.019 1.00 41.51 186 ASN B O 1
ATOM 4027 N N . HIS B 1 190 ? -50.124 25.074 9.359 1.00 40.99 187 HIS B N 1
ATOM 4028 C CA . HIS B 1 190 ? -50.873 24.084 10.129 1.00 41.55 187 HIS B CA 1
ATOM 4029 C C . HIS B 1 190 ? -50.073 23.609 11.343 1.00 41.42 187 HIS B C 1
ATOM 4030 O O . HIS B 1 190 ? -50.554 22.782 12.122 1.00 41.61 187 HIS B O 1
ATOM 4037 N N . GLY B 1 191 ? -48.860 24.140 11.497 1.00 41.26 188 GLY B N 1
ATOM 4038 C CA . GLY B 1 191 ? -47.944 23.752 12.561 1.00 41.39 188 GLY B CA 1
ATOM 4039 C C . GLY B 1 191 ? -46.882 22.913 11.864 1.00 41.71 188 GLY B C 1
ATOM 4040 O O . GLY B 1 191 ? -46.192 23.398 10.963 1.00 41.54 188 GLY B O 1
ATOM 4041 N N . GLY B 1 192 ? -46.744 21.659 12.281 1.00 42.44 189 GLY B N 1
ATOM 4042 C CA . GLY B 1 192 ? -45.789 20.749 11.654 1.00 42.73 189 GLY B CA 1
ATOM 4043 C C . GLY B 1 192 ? -44.449 20.677 12.358 1.00 42.92 189 GLY B C 1
ATOM 4044 O O . GLY B 1 192 ? -44.360 20.925 13.562 1.00 42.00 189 GLY B O 1
ATOM 4045 N N . ASN B 1 193 ? -43.411 20.342 11.588 1.00 43.95 190 ASN B N 1
ATOM 4046 C CA . ASN B 1 193 ? -42.045 20.195 12.093 1.00 44.65 190 ASN B CA 1
ATOM 4047 C C . ASN B 1 193 ? -41.402 21.573 12.287 1.00 44.52 190 ASN B C 1
ATOM 4048 O O . ASN B 1 193 ? -40.495 21.975 11.550 1.00 44.15 190 ASN B O 1
ATOM 4061 N N . ASP B 1 195 ? -39.853 22.669 15.190 1.00 45.14 192 ASP B N 1
ATOM 4062 C CA . ASP B 1 195 ? -38.628 22.597 15.982 1.00 45.08 192 ASP B CA 1
ATOM 4063 C C . ASP B 1 195 ? -38.350 23.925 16.711 1.00 43.89 192 ASP B C 1
ATOM 4064 O O . ASP B 1 195 ? -37.286 24.513 16.573 1.00 43.65 192 ASP B O 1
ATOM 4069 N N . VAL B 1 196 ? -39.343 24.394 17.460 1.00 43.08 193 VAL B N 1
ATOM 4070 C CA . VAL B 1 196 ? -39.234 25.617 18.249 1.00 42.74 193 VAL B CA 1
ATOM 4071 C C . VAL B 1 196 ? -39.062 25.156 19.699 1.00 42.82 193 VAL B C 1
ATOM 4072 O O . VAL B 1 196 ? -39.999 24.596 20.274 1.00 43.38 193 VAL B O 1
ATOM 4076 N N . PRO B 1 197 ? -37.874 25.387 20.296 1.00 42.75 194 PRO B N 1
ATOM 4077 C CA . PRO B 1 197 ? -37.562 24.956 21.676 1.00 43.25 194 PRO B CA 1
ATOM 4078 C C . PRO B 1 197 ? -38.569 25.339 22.751 1.00 43.36 194 PRO B C 1
ATOM 4079 O O . PRO B 1 197 ? -38.662 24.653 23.769 1.00 43.93 194 PRO B O 1
ATOM 4083 N N . ASP B 1 198 ? -39.310 26.417 22.524 1.00 42.89 195 ASP B N 1
ATOM 4084 C CA . ASP B 1 198 ? -40.295 26.920 23.495 1.00 43.07 195 ASP B CA 1
ATOM 4085 C C . ASP B 1 198 ? -41.572 26.081 23.631 1.00 42.89 195 ASP B C 1
ATOM 4086 O O . ASP B 1 198 ? -42.300 26.224 24.613 1.00 43.22 195 ASP B O 1
ATOM 4091 N N . ILE B 1 199 ? -41.833 25.210 22.662 1.00 42.33 196 ILE B N 1
ATOM 4092 C CA . ILE B 1 199 ? -43.026 24.362 22.669 1.00 42.50 196 ILE B CA 1
ATOM 4093 C C . ILE B 1 199 ? -42.794 23.114 23.531 1.00 43.01 196 ILE B C 1
ATOM 4094 O O . ILE B 1 199 ? -42.718 21.989 23.037 1.00 43.03 196 ILE B O 1
ATOM 4099 N N . GLY B 1 200 ? -42.684 23.345 24.836 1.00 43.53 197 GLY B N 1
ATOM 4100 C CA . GLY B 1 200 ? -42.468 22.274 25.810 1.00 43.95 197 GLY B CA 1
ATOM 4101 C C . GLY B 1 200 ? -43.378 22.448 27.017 1.00 44.34 197 GLY B C 1
ATOM 4102 O O . GLY B 1 200 ? -44.336 23.228 26.974 1.00 44.03 197 GLY B O 1
ATOM 4103 N N . PRO B 1 201 ? -43.090 21.712 28.107 1.00 44.96 198 PRO B N 1
ATOM 4104 C CA . PRO B 1 201 ? -43.884 21.821 29.329 1.00 45.45 198 PRO B CA 1
ATOM 4105 C C . PRO B 1 201 ? -44.050 23.270 29.743 1.00 45.38 198 PRO B C 1
ATOM 4106 O O . PRO B 1 201 ? -43.081 24.017 29.749 1.00 45.44 198 PRO B O 1
ATOM 4110 N N . GLY B 1 202 ? -45.282 23.659 30.049 1.00 45.36 199 GLY B N 1
ATOM 4111 C CA . GLY B 1 202 ? -45.592 25.030 30.444 1.00 45.42 199 GLY B CA 1
ATOM 4112 C C . GLY B 1 202 ? -45.958 25.944 29.289 1.00 44.62 199 GLY B C 1
ATOM 4113 O O . GLY B 1 202 ? -46.070 27.153 29.483 1.00 44.94 199 GLY B O 1
ATOM 4114 N N . SER B 1 203 ? -46.153 25.376 28.092 1.00 43.66 200 SER B N 1
ATOM 4115 C CA . SER B 1 203 ? -46.521 26.164 26.920 1.00 42.86 200 SER B CA 1
ATOM 4116 C C . SER B 1 203 ? -47.872 25.704 26.387 1.00 42.65 200 SER B C 1
ATOM 4117 O O . SER B 1 203 ? -48.242 24.545 26.537 1.00 42.54 200 SER B O 1
ATOM 4120 N N . ILE B 1 204 ? -48.586 26.630 25.754 1.00 42.39 201 ILE B N 1
ATOM 4121 C CA . ILE B 1 204 ? -49.882 26.364 25.143 1.00 42.21 201 ILE B CA 1
ATOM 4122 C C . ILE B 1 204 ? -49.723 26.767 23.694 1.00 41.25 201 ILE B C 1
ATOM 4123 O O . ILE B 1 204 ? -49.432 27.921 23.421 1.00 41.37 201 ILE B O 1
ATOM 4128 N N . THR B 1 205 ? -49.898 25.829 22.772 1.00 40.53 202 THR B N 1
ATOM 4129 C CA . THR B 1 205 ? -49.778 26.131 21.345 1.00 39.78 202 THR B CA 1
ATOM 4130 C C . THR B 1 205 ? -51.185 26.198 20.735 1.00 39.87 202 THR B C 1
ATOM 4131 O O . THR B 1 205 ? -52.018 25.318 20.979 1.00 40.20 202 THR B O 1
ATOM 4135 N N . TYR B 1 206 ? -51.434 27.253 19.954 1.00 39.54 203 TYR B N 1
ATOM 4136 C CA . TYR B 1 206 ? -52.722 27.470 19.288 1.00 39.73 203 TYR B CA 1
ATOM 4137 C C . TYR B 1 206 ? -52.577 27.160 17.804 1.00 39.20 203 TYR B C 1
ATOM 4138 O O . TYR B 1 206 ? -51.764 27.771 17.130 1.00 38.85 203 TYR B O 1
ATOM 4147 N N . LEU B 1 207 ? -53.363 26.205 17.312 1.00 39.41 204 LEU B N 1
ATOM 4148 C CA . LEU B 1 207 ? -53.308 25.763 15.913 1.00 39.24 204 LEU B CA 1
ATOM 4149 C C . LEU B 1 207 ? -54.646 25.988 15.196 1.00 39.79 204 LEU B C 1
ATOM 4150 O O . LEU B 1 207 ? -55.690 25.603 15.715 1.00 40.43 204 LEU B O 1
ATOM 4155 N N . PRO B 1 208 ? -54.618 26.564 13.977 1.00 39.60 205 PRO B N 1
ATOM 4156 C CA . PRO B 1 208 ? -55.858 26.837 13.277 1.00 40.27 205 PRO B CA 1
ATOM 4157 C C . PRO B 1 208 ? -56.488 25.611 12.631 1.00 40.56 205 PRO B C 1
ATOM 4158 O O . PRO B 1 208 ? -55.859 24.954 11.808 1.00 40.11 205 PRO B O 1
ATOM 4162 N N . VAL B 1 209 ? -57.742 25.347 12.984 1.00 41.33 206 VAL B N 1
ATOM 4163 C CA . VAL B 1 209 ? -58.471 24.219 12.441 1.00 41.87 206 VAL B CA 1
ATOM 4164 C C . VAL B 1 209 ? -58.931 24.518 11.019 1.00 42.32 206 VAL B C 1
ATOM 4165 O O . VAL B 1 209 ? -59.447 25.600 10.743 1.00 42.74 206 VAL B O 1
ATOM 4169 N N . ARG B 1 210 ? -58.709 23.557 10.124 1.00 42.27 207 ARG B N 1
ATOM 4170 C CA . ARG B 1 210 ? -59.135 23.664 8.726 1.00 42.83 207 ARG B CA 1
ATOM 4171 C C . ARG B 1 210 ? -59.842 22.383 8.254 1.00 43.60 207 ARG B C 1
ATOM 4172 O O . ARG B 1 210 ? -60.401 22.360 7.159 1.00 44.49 207 ARG B O 1
ATOM 4180 N N . ALA B 1 211 ? -59.821 21.334 9.078 1.00 43.51 208 ALA B N 1
ATOM 4181 C CA . ALA B 1 211 ? -60.470 20.060 8.765 1.00 44.23 208 ALA B CA 1
ATOM 4182 C C . ALA B 1 211 ? -61.413 19.697 9.912 1.00 44.83 208 ALA B C 1
ATOM 4183 O O . ALA B 1 211 ? -61.098 19.955 11.076 1.00 44.20 208 ALA B O 1
ATOM 4185 N N . PRO B 1 212 ? -62.579 19.099 9.590 1.00 46.09 209 PRO B N 1
ATOM 4186 C CA . PRO B 1 212 ? -63.506 18.748 10.668 1.00 46.76 209 PRO B CA 1
ATOM 4187 C C . PRO B 1 212 ? -62.846 17.830 11.694 1.00 46.29 209 PRO B C 1
ATOM 4188 O O . PRO B 1 212 ? -62.175 16.873 11.320 1.00 45.96 209 PRO B O 1
ATOM 4192 N N . GLY B 1 213 ? -63.026 18.150 12.973 1.00 46.43 210 GLY B N 1
ATOM 4193 C CA . GLY B 1 213 ? -62.458 17.377 14.074 1.00 46.14 210 GLY B CA 1
ATOM 4194 C C . GLY B 1 213 ? -61.062 17.816 14.469 1.00 45.17 210 GLY B C 1
ATOM 4195 O O . GLY B 1 213 ? -60.502 17.303 15.444 1.00 45.06 210 GLY B O 1
ATOM 4196 N N . GLY B 1 214 ? -60.490 18.758 13.723 1.00 44.72 211 GLY B N 1
ATOM 4197 C CA . GLY B 1 214 ? -59.150 19.250 14.019 1.00 43.85 211 GLY B CA 1
ATOM 4198 C C . GLY B 1 214 ? -58.046 18.381 13.446 1.00 43.41 211 GLY B C 1
ATOM 4199 O O . GLY B 1 214 ? -57.241 18.852 12.625 1.00 42.72 211 GLY B O 1
ATOM 4200 N N . ARG B 1 215 ? -58.013 17.117 13.873 1.00 43.81 212 ARG B N 1
ATOM 4201 C CA . ARG B 1 215 ? -56.986 16.160 13.431 1.00 43.67 212 ARG B CA 1
ATOM 4202 C C . ARG B 1 215 ? -55.611 16.567 13.945 1.00 42.78 212 ARG B C 1
ATOM 4203 O O . ARG B 1 215 ? -54.750 16.989 13.186 1.00 42.49 212 ARG B O 1
ATOM 4211 N N . LEU B 1 216 ? -55.435 16.435 15.254 1.00 42.74 213 LEU B N 1
ATOM 4212 C CA . LEU B 1 216 ? -54.186 16.791 15.921 1.00 42.21 213 LEU B CA 1
ATOM 4213 C C . LEU B 1 216 ? -53.142 15.686 15.797 1.00 42.05 213 LEU B C 1
ATOM 4214 O O . LEU B 1 216 ? -53.432 14.519 16.052 1.00 42.18 213 LEU B O 1
ATOM 4219 N N . PHE B 1 217 ? -51.933 16.079 15.407 1.00 41.59 214 PHE B N 1
ATOM 4220 C CA . PHE B 1 217 ? -50.802 15.168 15.274 1.00 41.75 214 PHE B CA 1
ATOM 4221 C C . PHE B 1 217 ? -49.680 15.656 16.180 1.00 41.59 214 PHE B C 1
ATOM 4222 O O . PHE B 1 217 ? -49.472 16.866 16.330 1.00 41.14 214 PHE B O 1
ATOM 4230 N N . ILE B 1 218 ? -48.950 14.722 16.773 1.00 42.22 215 ILE B N 1
ATOM 4231 C CA . ILE B 1 218 ? -47.841 15.074 17.671 1.00 42.36 215 ILE B CA 1
ATOM 4232 C C . ILE B 1 218 ? -46.697 14.077 17.500 1.00 42.87 215 ILE B C 1
ATOM 4233 O O . ILE B 1 218 ? -46.905 12.943 17.067 1.00 43.15 215 ILE B O 1
ATOM 4238 N N . GLY B 1 219 ? -45.480 14.514 17.800 1.00 43.36 216 GLY B N 1
ATOM 4239 C CA . GLY B 1 219 ? -44.306 13.637 17.695 1.00 44.19 216 GLY B CA 1
ATOM 4240 C C . GLY B 1 219 ? -42.993 14.370 17.742 1.00 44.35 216 GLY B C 1
ATOM 4241 O O . GLY B 1 219 ? -42.957 15.559 18.029 1.00 43.82 216 GLY B O 1
ATOM 4242 N N . ASP B 1 220 ? -41.913 13.638 17.477 1.00 45.63 217 ASP B N 1
ATOM 4243 C CA . ASP B 1 220 ? -40.558 14.199 17.438 1.00 46.11 217 ASP B CA 1
ATOM 4244 C C . ASP B 1 220 ? -40.193 14.976 18.713 1.00 45.22 217 ASP B C 1
ATOM 4245 O O . ASP B 1 220 ? -39.987 16.187 18.692 1.00 44.57 217 ASP B O 1
ATOM 4250 N N . ALA B 1 221 ? -40.126 14.263 19.827 1.00 45.18 218 ALA B N 1
ATOM 4251 C CA . ALA B 1 221 ? -39.758 14.877 21.089 1.00 45.14 218 ALA B CA 1
ATOM 4252 C C . ALA B 1 221 ? -38.246 15.129 21.106 1.00 45.00 218 ALA B C 1
ATOM 4253 O O . ALA B 1 221 ? -37.471 14.317 20.584 1.00 44.82 218 ALA B O 1
ATOM 4255 N N . HIS B 1 222 ? -37.840 16.271 21.667 1.00 45.00 219 HIS B N 1
ATOM 4256 C CA . HIS B 1 222 ? -36.421 16.620 21.792 1.00 45.43 219 HIS B CA 1
ATOM 4257 C C . HIS B 1 222 ? -36.074 16.809 23.255 1.00 45.58 219 HIS B C 1
ATOM 4258 O O . HIS B 1 222 ? -36.820 17.447 23.980 1.00 45.22 219 HIS B O 1
ATOM 4265 N N . ALA B 1 223 ? -34.941 16.261 23.684 1.00 46.20 220 ALA B N 1
ATOM 4266 C CA . ALA B 1 223 ? -34.492 16.411 25.075 1.00 46.84 220 ALA B CA 1
ATOM 4267 C C . ALA B 1 223 ? -33.903 17.802 25.288 1.00 46.46 220 ALA B C 1
ATOM 4268 O O . ALA B 1 223 ? -33.814 18.277 26.412 1.00 46.89 220 ALA B O 1
ATOM 4270 N N . CYS B 1 224 ? -33.490 18.425 24.188 1.00 45.68 221 CYS B N 1
ATOM 4271 C CA . CYS B 1 224 ? -32.916 19.770 24.180 1.00 45.44 221 CYS B CA 1
ATOM 4272 C C . CYS B 1 224 ? -32.733 20.168 22.727 1.00 44.57 221 CYS B C 1
ATOM 4273 O O . CYS B 1 224 ? -32.806 19.307 21.858 1.00 44.34 221 CYS B O 1
ATOM 4276 N N . GLN B 1 225 ? -32.518 21.456 22.456 1.00 44.12 222 GLN B N 1
ATOM 4277 C CA . GLN B 1 225 ? -32.285 21.931 21.084 1.00 43.23 222 GLN B CA 1
ATOM 4278 C C . GLN B 1 225 ? -31.761 23.354 21.042 1.00 43.05 222 GLN B C 1
ATOM 4279 O O . GLN B 1 225 ? -32.242 24.225 21.771 1.00 42.85 222 GLN B O 1
ATOM 4285 N N . GLY B 1 226 ? -30.806 23.583 20.140 1.00 42.85 223 GLY B N 1
ATOM 4286 C CA . GLY B 1 226 ? -30.245 24.904 19.945 1.00 42.97 223 GLY B CA 1
ATOM 4287 C C . GLY B 1 226 ? -31.087 25.689 18.942 1.00 42.31 223 GLY B C 1
ATOM 4288 O O . GLY B 1 226 ? -31.908 25.118 18.205 1.00 41.80 223 GLY B O 1
ATOM 4289 N N . ASP B 1 227 ? -30.899 27.006 18.926 1.00 42.33 224 ASP B N 1
ATOM 4290 C CA . ASP B 1 227 ? -31.622 27.866 18.006 1.00 41.72 224 ASP B CA 1
ATOM 4291 C C . ASP B 1 227 ? -31.119 27.548 16.603 1.00 41.45 224 ASP B C 1
ATOM 4292 O O . ASP B 1 227 ? -29.932 27.699 16.310 1.00 41.62 224 ASP B O 1
ATOM 4297 N N . GLY B 1 228 ? -32.029 27.073 15.759 1.00 41.15 225 GLY B N 1
ATOM 4298 C CA . GLY B 1 228 ? -31.711 26.698 14.391 1.00 41.27 225 GLY B CA 1
ATOM 4299 C C . GLY B 1 228 ? -31.535 25.201 14.164 1.00 41.89 225 GLY B C 1
ATOM 4300 O O . GLY B 1 228 ? -31.638 24.753 13.024 1.00 41.70 225 GLY B O 1
ATOM 4301 N N . GLU B 1 229 ? -31.262 24.431 15.234 1.00 43.07 226 GLU B N 1
ATOM 4302 C CA . GLU B 1 229 ? -31.064 22.966 15.158 1.00 43.37 226 GLU B CA 1
ATOM 4303 C C . GLU B 1 229 ? -30.051 22.734 14.031 1.00 43.45 226 GLU B C 1
ATOM 4304 O O . GLU B 1 229 ? -30.206 21.819 13.205 1.00 43.56 226 GLU B O 1
ATOM 4310 N N . ILE B 1 230 ? -29.005 23.563 14.030 1.00 43.35 227 ILE B N 1
ATOM 4311 C CA . ILE B 1 230 ? -28.038 23.571 12.932 1.00 43.31 227 ILE B CA 1
ATOM 4312 C C . ILE B 1 230 ? -27.463 22.305 12.324 1.00 43.46 227 ILE B C 1
ATOM 4313 O O . ILE B 1 230 ? -27.271 22.318 11.107 1.00 43.45 227 ILE B O 1
ATOM 4318 N N . CYS B 1 231 ? -27.212 21.221 13.072 1.00 43.68 228 CYS B N 1
ATOM 4319 C CA . CYS B 1 231 ? -26.648 20.014 12.419 1.00 43.89 228 CYS B CA 1
ATOM 4320 C C . CYS B 1 231 ? -27.703 19.158 11.717 1.00 43.37 228 CYS B C 1
ATOM 4321 O O . CYS B 1 231 ? -27.353 18.191 11.032 1.00 43.64 228 CYS B O 1
ATOM 4324 N N . GLY B 1 232 ? -28.984 19.511 11.894 1.00 42.55 229 GLY B N 1
ATOM 4325 C CA . GLY B 1 232 ? -30.094 18.784 11.280 1.00 42.07 229 GLY B CA 1
ATOM 4326 C C . GLY B 1 232 ? -30.974 18.105 12.306 1.00 42.20 229 GLY B C 1
ATOM 4327 O O . GLY B 1 232 ? -32.184 17.951 12.086 1.00 41.88 229 GLY B O 1
ATOM 4328 N N . THR B 1 233 ? -30.372 17.692 13.426 1.00 43.01 230 THR B N 1
ATOM 4329 C CA . THR B 1 233 ? -31.111 17.019 14.497 1.00 43.36 230 THR B CA 1
ATOM 4330 C C . THR B 1 233 ? -30.750 17.545 15.879 1.00 43.70 230 THR B C 1
ATOM 4331 O O . THR B 1 233 ? -29.655 18.044 16.111 1.00 43.89 230 THR B O 1
ATOM 4335 N N . ALA B 1 234 ? -31.696 17.403 16.793 1.00 43.93 231 ALA B N 1
ATOM 4336 C CA . ALA B 1 234 ? -31.520 17.783 18.179 1.00 44.69 231 ALA B CA 1
ATOM 4337 C C . ALA B 1 234 ? -31.218 16.457 18.873 1.00 46.08 231 ALA B C 1
ATOM 4338 O O . ALA B 1 234 ? -30.669 15.554 18.240 1.00 46.74 231 ALA B O 1
ATOM 4340 N N . VAL B 1 235 ? -31.515 16.349 20.167 1.00 46.92 232 VAL B N 1
ATOM 4341 C CA . VAL B 1 235 ? -31.341 15.077 20.870 1.00 48.18 232 VAL B CA 1
ATOM 4342 C C . VAL B 1 235 ? -32.723 14.433 20.762 1.00 47.95 232 VAL B C 1
ATOM 4343 O O . VAL B 1 235 ? -33.611 14.709 21.555 1.00 47.57 232 VAL B O 1
ATOM 4347 N N . GLU B 1 236 ? -32.880 13.593 19.741 1.00 48.38 233 GLU B N 1
ATOM 4348 C CA . GLU B 1 236 ? -34.135 12.910 19.447 1.00 48.73 233 GLU B CA 1
ATOM 4349 C C . GLU B 1 236 ? -34.384 11.763 20.424 1.00 49.38 233 GLU B C 1
ATOM 4350 O O . GLU B 1 236 ? -33.487 10.931 20.644 1.00 50.47 233 GLU B O 1
ATOM 4356 N N . PHE B 1 237 ? -35.592 11.681 20.987 1.00 48.70 234 PHE B N 1
ATOM 4357 C CA . PHE B 1 237 ? -35.897 10.594 21.929 1.00 49.21 234 PHE B CA 1
ATOM 4358 C C . PHE B 1 237 ? -37.384 10.219 21.960 1.00 48.49 234 PHE B C 1
ATOM 4359 O O . PHE B 1 237 ? -38.243 10.967 21.503 1.00 46.98 234 PHE B O 1
ATOM 4367 N N . ALA B 1 238 ? -37.644 9.018 22.475 1.00 49.29 235 ALA B N 1
ATOM 4368 C CA . ALA B 1 238 ? -38.977 8.485 22.642 1.00 49.06 235 ALA B CA 1
ATOM 4369 C C . ALA B 1 238 ? -39.447 9.031 23.991 1.00 49.09 235 ALA B C 1
ATOM 4370 O O . ALA B 1 238 ? -38.696 8.967 24.969 1.00 49.30 235 ALA B O 1
ATOM 4372 N N . SER B 1 239 ? -40.675 9.558 24.047 1.00 48.69 236 SER B N 1
ATOM 4373 C CA . SER B 1 239 ? -41.185 10.169 25.282 1.00 48.92 236 SER B CA 1
ATOM 4374 C C . SER B 1 239 ? -42.601 9.822 25.676 1.00 48.99 236 SER B C 1
ATOM 4375 O O . SER B 1 239 ? -43.362 9.254 24.896 1.00 49.09 236 SER B O 1
ATOM 4378 N N . ILE B 1 240 ? -42.924 10.206 26.911 1.00 49.14 237 ILE B N 1
ATOM 4379 C CA . ILE B 1 240 ? -44.249 10.078 27.482 1.00 49.37 237 ILE B CA 1
ATOM 4380 C C . ILE B 1 240 ? -44.651 11.539 27.618 1.00 48.58 237 ILE B C 1
ATOM 4381 O O . ILE B 1 240 ? -44.305 12.198 28.602 1.00 48.80 237 ILE B O 1
ATOM 4386 N N . THR B 1 241 ? -45.331 12.053 26.599 1.00 47.84 238 THR B N 1
ATOM 4387 C CA . THR B 1 241 ? -45.772 13.447 26.561 1.00 47.15 238 THR B CA 1
ATOM 4388 C C . THR B 1 241 ? -47.227 13.525 26.964 1.00 47.44 238 THR B C 1
ATOM 4389 O O . THR B 1 241 ? -48.075 12.899 26.332 1.00 47.72 238 THR B O 1
ATOM 4393 N N . THR B 1 242 ? -47.504 14.291 28.018 1.00 47.62 239 THR B N 1
ATOM 4394 C CA . THR B 1 242 ? -48.860 14.482 28.508 1.00 47.93 239 THR B CA 1
ATOM 4395 C C . THR B 1 242 ? -49.334 15.871 28.110 1.00 47.30 239 THR B C 1
ATOM 4396 O O . THR B 1 242 ? -48.690 16.866 28.437 1.00 47.03 239 THR B O 1
ATOM 4400 N N . ILE B 1 243 ? -50.464 15.926 27.409 1.00 47.26 240 ILE B N 1
ATOM 4401 C CA . ILE B 1 243 ? -51.040 17.187 26.941 1.00 46.94 240 ILE B CA 1
ATOM 4402 C C . ILE B 1 243 ? -52.498 17.353 27.353 1.00 47.88 240 ILE B C 1
ATOM 4403 O O . ILE B 1 243 ? -53.178 16.372 27.677 1.00 48.79 240 ILE B O 1
ATOM 4408 N N . LYS B 1 244 ? -52.956 18.605 27.359 1.00 48.05 241 LYS B N 1
ATOM 4409 C CA . LYS B 1 244 ? -54.349 18.936 27.659 1.00 48.74 241 LYS B CA 1
ATOM 4410 C C . LYS B 1 244 ? -54.775 19.679 26.389 1.00 47.76 241 LYS B C 1
ATOM 4411 O O . LYS B 1 244 ? -54.174 20.686 26.019 1.00 47.20 241 LYS B O 1
ATOM 4417 N N . VAL B 1 245 ? -55.786 19.163 25.708 1.00 47.69 242 VAL B N 1
ATOM 4418 C CA . VAL B 1 245 ? -56.259 19.743 24.457 1.00 47.17 242 VAL B CA 1
ATOM 4419 C C . VAL B 1 245 ? -57.626 20.373 24.666 1.00 47.89 242 VAL B C 1
ATOM 4420 O O . VAL B 1 245 ? -58.527 19.720 25.195 1.00 48.89 242 VAL B O 1
ATOM 4424 N N . ASP B 1 246 ? -57.786 21.633 24.262 1.00 47.72 243 ASP B N 1
ATOM 4425 C CA . ASP B 1 246 ? -59.065 22.312 24.419 1.00 48.70 243 ASP B CA 1
ATOM 4426 C C . ASP B 1 246 ? -59.397 22.958 23.065 1.00 48.62 243 ASP B C 1
ATOM 4427 O O . ASP B 1 246 ? -58.593 22.890 22.123 1.00 47.33 243 ASP B O 1
ATOM 4432 N N . LEU B 1 247 ? -60.591 23.544 22.960 1.00 49.70 244 LEU B N 1
ATOM 4433 C CA . LEU B 1 247 ? -61.065 24.127 21.716 1.00 50.19 244 LEU B CA 1
ATOM 4434 C C . LEU B 1 247 ? -61.596 25.537 21.900 1.00 51.52 244 LEU B C 1
ATOM 4435 O O . LEU B 1 247 ? -62.418 25.781 22.781 1.00 52.53 244 LEU B O 1
ATOM 4440 N N . ILE B 1 248 ? -61.116 26.457 21.060 1.00 50.51 245 ILE B N 1
ATOM 4441 C CA . ILE B 1 248 ? -61.551 27.855 21.063 1.00 51.58 245 ILE B CA 1
ATOM 4442 C C . ILE B 1 248 ? -62.360 28.025 19.786 1.00 52.08 245 ILE B C 1
ATOM 4443 O O . ILE B 1 248 ? -61.870 27.784 18.689 1.00 50.35 245 ILE B O 1
ATOM 4448 N N . LYS B 1 249 ? -63.605 28.444 19.939 1.00 55.73 246 LYS B N 1
ATOM 4449 C CA . LYS B 1 249 ? -64.505 28.591 18.809 1.00 56.84 246 LYS B CA 1
ATOM 4450 C C . LYS B 1 249 ? -64.365 29.902 18.065 1.00 56.90 246 LYS B C 1
ATOM 4451 O O . LYS B 1 249 ? -64.185 30.955 18.668 1.00 57.19 246 LYS B O 1
ATOM 4457 N N . ASN B 1 250 ? -64.433 29.806 16.740 1.00 57.12 247 ASN B N 1
ATOM 4458 C CA . ASN B 1 250 ? -64.429 30.951 15.840 1.00 57.73 247 ASN B CA 1
ATOM 4459 C C . ASN B 1 250 ? -63.360 32.022 16.139 1.00 56.96 247 ASN B C 1
ATOM 4460 O O . ASN B 1 250 ? -63.677 33.162 16.460 1.00 57.39 247 ASN B O 1
ATOM 4465 N N . TRP B 1 251 ? -62.095 31.620 16.039 1.00 56.47 248 TRP B N 1
ATOM 4466 C CA . TRP B 1 251 ? -60.938 32.510 16.249 1.00 56.47 248 TRP B CA 1
ATOM 4467 C C . TRP B 1 251 ? -60.067 32.299 15.016 1.00 56.10 248 TRP B C 1
ATOM 4468 O O . TRP B 1 251 ? -59.350 31.312 14.910 1.00 54.16 248 TRP B O 1
ATOM 4479 N N . GLN B 1 252 ? -60.168 33.228 14.069 1.00 59.16 249 GLN B N 1
ATOM 4480 C CA . GLN B 1 252 ? -59.481 33.076 12.780 1.00 58.74 249 GLN B CA 1
ATOM 4481 C C . GLN B 1 252 ? -57.988 33.353 12.904 1.00 54.22 249 GLN B C 1
ATOM 4482 O O . GLN B 1 252 ? -57.589 34.458 13.259 1.00 53.09 249 GLN B O 1
ATOM 4488 N N . LEU B 1 253 ? -57.176 32.321 12.664 1.00 51.45 250 LEU B N 1
ATOM 4489 C CA . LEU B 1 253 ? -55.718 32.424 12.700 1.00 49.82 250 LEU B CA 1
ATOM 4490 C C . LEU B 1 253 ? -55.190 31.962 11.363 1.00 47.75 250 LEU B C 1
ATOM 4491 O O . LEU B 1 253 ? -55.748 31.052 10.760 1.00 49.13 250 LEU B O 1
ATOM 4496 N N . SER B 1 254 ? -54.114 32.582 10.905 1.00 44.51 251 SER B N 1
ATOM 4497 C CA . SER B 1 254 ? -53.490 32.186 9.656 1.00 42.75 251 SER B CA 1
ATOM 4498 C C . SER B 1 254 ? -52.259 31.344 9.942 1.00 40.96 251 SER B C 1
ATOM 4499 O O . SER B 1 254 ? -51.866 30.528 9.108 1.00 41.84 251 SER B O 1
ATOM 4502 N N . TRP B 1 255 ? -51.657 31.549 11.117 1.00 38.79 252 TRP B N 1
ATOM 4503 C CA . TRP B 1 255 ? -50.453 30.830 11.515 1.00 37.25 252 TRP B CA 1
ATOM 4504 C C . TRP B 1 255 ? -50.527 30.372 12.960 1.00 37.84 252 TRP B C 1
ATOM 4505 O O . TRP B 1 255 ? -51.350 30.867 13.719 1.00 38.89 252 TRP B O 1
ATOM 4516 N N . PRO B 1 256 ? -49.675 29.409 13.341 1.00 38.18 253 PRO B N 1
ATOM 4517 C CA . PRO B 1 256 ? -49.678 28.962 14.732 1.00 39.25 253 PRO B CA 1
ATOM 4518 C C . PRO B 1 256 ? -49.205 30.041 15.689 1.00 38.97 253 PRO B C 1
ATOM 4519 O O . PRO B 1 256 ? -48.383 30.873 15.321 1.00 38.66 253 PRO B O 1
ATOM 4523 N N . ARG B 1 257 ? -49.735 30.014 16.905 1.00 39.68 254 ARG B N 1
ATOM 4524 C CA . ARG B 1 257 ? -49.347 30.945 17.956 1.00 40.19 254 ARG B CA 1
ATOM 4525 C C . ARG B 1 257 ? -49.139 30.149 19.218 1.00 42.02 254 ARG B C 1
ATOM 4526 O O . ARG B 1 257 ? -49.648 29.040 19.343 1.00 42.61 254 ARG B O 1
ATOM 4542 N N . GLU B 1 259 ? -48.170 30.508 23.724 1.00 46.86 256 GLU B N 1
ATOM 4543 C CA . GLU B 1 259 ? -48.216 31.334 24.899 1.00 47.49 256 GLU B CA 1
ATOM 4544 C C . GLU B 1 259 ? -47.601 30.575 26.056 1.00 48.47 256 GLU B C 1
ATOM 4545 O O . GLU B 1 259 ? -47.734 29.361 26.138 1.00 49.29 256 GLU B O 1
ATOM 4551 N N . ASN B 1 260 ? -46.902 31.285 26.930 1.00 48.93 257 ASN B N 1
ATOM 4552 C CA . ASN B 1 260 ? -46.327 30.680 28.136 1.00 50.46 257 ASN B CA 1
ATOM 4553 C C . ASN B 1 260 ? -46.388 31.704 29.269 1.00 52.05 257 ASN B C 1
ATOM 4554 O O . ASN B 1 260 ? -46.956 32.779 29.104 1.00 51.15 257 ASN B O 1
ATOM 4559 N N . ALA B 1 261 ? -45.809 31.376 30.414 1.00 54.41 258 ALA B N 1
ATOM 4560 C CA . ALA B 1 261 ? -45.861 32.276 31.559 1.00 57.06 258 ALA B CA 1
ATOM 4561 C C . ALA B 1 261 ? -45.442 33.709 31.270 1.00 56.71 258 ALA B C 1
ATOM 4562 O O . ALA B 1 261 ? -46.096 34.640 31.744 1.00 58.18 258 ALA B O 1
ATOM 4564 N N . GLU B 1 262 ? -44.401 33.890 30.455 1.00 55.22 259 GLU B N 1
ATOM 4565 C CA . GLU B 1 262 ? -43.883 35.235 30.196 1.00 55.27 259 GLU B CA 1
ATOM 4566 C C . GLU B 1 262 ? -44.176 35.891 28.843 1.00 52.21 259 GLU B C 1
ATOM 4567 O O . GLU B 1 262 ? -44.132 37.115 28.763 1.00 52.69 259 GLU B O 1
ATOM 4573 N N . THR B 1 263 ? -44.490 35.126 27.801 1.00 49.64 260 THR B N 1
ATOM 4574 C CA . THR B 1 263 ? -44.723 35.734 26.472 1.00 47.47 260 THR B CA 1
ATOM 4575 C C . THR B 1 263 ? -45.825 35.120 25.616 1.00 46.11 260 THR B C 1
ATOM 4576 O O . THR B 1 263 ? -46.397 34.086 25.945 1.00 45.96 260 THR B O 1
ATOM 4580 N N . ILE B 1 264 ? -46.099 35.810 24.511 1.00 44.79 261 ILE B N 1
ATOM 4581 C CA . ILE B 1 264 ? -47.007 35.345 23.471 1.00 43.91 261 ILE B CA 1
ATOM 4582 C C . ILE B 1 264 ? -46.079 35.315 22.246 1.00 42.54 261 ILE B C 1
ATOM 4583 O O . ILE B 1 264 ? -45.108 36.075 22.193 1.00 41.15 261 ILE B O 1
ATOM 4596 N N . SER B 1 266 ? -45.901 34.484 17.736 1.00 37.57 263 SER B N 1
ATOM 4597 C CA . SER B 1 266 ? -46.474 34.114 16.443 1.00 36.20 263 SER B CA 1
ATOM 4598 C C . SER B 1 266 ? -45.389 33.307 15.743 1.00 35.23 263 SER B C 1
ATOM 4599 O O . SER B 1 266 ? -44.239 33.749 15.660 1.00 34.38 263 SER B O 1
ATOM 4602 N N . ILE B 1 267 ? -45.755 32.134 15.236 1.00 35.06 264 ILE B N 1
ATOM 4603 C CA . ILE B 1 267 ? -44.802 31.232 14.592 1.00 34.98 264 ILE B CA 1
ATOM 4604 C C . ILE B 1 267 ? -44.994 31.148 13.086 1.00 34.05 264 ILE B C 1
ATOM 4605 O O . ILE B 1 267 ? -45.971 30.591 12.618 1.00 34.64 264 ILE B O 1
ATOM 4610 N N . GLY B 1 268 ? -44.042 31.693 12.340 1.00 33.23 265 GLY B N 1
ATOM 4611 C CA . GLY B 1 268 ? -44.092 31.676 10.881 1.00 33.11 265 GLY B CA 1
ATOM 4612 C C . GLY B 1 268 ? -43.095 30.687 10.315 1.00 33.37 265 GLY B C 1
ATOM 4613 O O . GLY B 1 268 ? -42.033 30.480 10.900 1.00 34.40 265 GLY B O 1
ATOM 4614 N N . SER B 1 269 ? -43.424 30.083 9.175 1.00 32.98 266 SER B N 1
ATOM 4615 C CA . SER B 1 269 ? -42.531 29.116 8.539 1.00 33.04 266 SER B CA 1
ATOM 4616 C C . SER B 1 269 ? -42.444 29.340 7.045 1.00 32.66 266 SER B C 1
ATOM 4617 O O . SER B 1 269 ? -43.464 29.428 6.378 1.00 32.87 266 SER B O 1
ATOM 4620 N N . ALA B 1 270 ? -41.218 29.407 6.526 1.00 32.65 267 ALA B N 1
ATOM 4621 C CA . ALA B 1 270 ? -40.974 29.624 5.094 1.00 32.80 267 ALA B CA 1
ATOM 4622 C C . ALA B 1 270 ? -39.480 29.670 4.753 1.00 33.20 267 ALA B C 1
ATOM 4623 O O . ALA B 1 270 ? -38.624 29.446 5.605 1.00 32.46 267 ALA B O 1
ATOM 4625 N N . ARG B 1 271 ? -39.210 29.910 3.473 1.00 34.08 268 ARG B N 1
ATOM 4626 C CA . ARG B 1 271 ? -37.867 30.127 2.945 1.00 34.86 268 ARG B CA 1
ATOM 4627 C C . ARG B 1 271 ? -38.031 31.277 1.953 1.00 34.48 268 ARG B C 1
ATOM 4628 O O . ARG B 1 271 ? -39.023 31.296 1.218 1.00 34.96 268 ARG B O 1
ATOM 4636 N N . PRO B 1 272 ? -37.095 32.230 1.898 1.00 33.91 269 PRO B N 1
ATOM 4637 C CA . PRO B 1 272 ? -35.891 32.261 2.729 1.00 33.73 269 PRO B CA 1
ATOM 4638 C C . PRO B 1 272 ? -36.208 32.620 4.183 1.00 32.61 269 PRO B C 1
ATOM 4639 O O . PRO B 1 272 ? -37.370 32.886 4.514 1.00 32.30 269 PRO B O 1
ATOM 4643 N N . LEU B 1 273 ? -35.192 32.619 5.042 1.00 32.61 270 LEU B N 1
ATOM 4644 C CA . LEU B 1 273 ? -35.428 32.881 6.467 1.00 32.13 270 LEU B CA 1
ATOM 4645 C C . LEU B 1 273 ? -36.045 34.257 6.763 1.00 31.50 270 LEU B C 1
ATOM 4646 O O . LEU B 1 273 ? -36.760 34.381 7.752 1.00 30.87 270 LEU B O 1
ATOM 4651 N N . GLU B 1 274 ? -35.791 35.270 5.920 1.00 32.39 271 GLU B N 1
ATOM 4652 C CA . GLU B 1 274 ? -36.388 36.601 6.126 1.00 32.64 271 GLU B CA 1
ATOM 4653 C C . GLU B 1 274 ? -37.921 36.538 6.070 1.00 32.23 271 GLU B C 1
ATOM 4654 O O . GLU B 1 274 ? -38.611 37.232 6.821 1.00 32.15 271 GLU B O 1
ATOM 4660 N N . ASP B 1 275 ? -38.441 35.764 5.119 1.00 32.47 272 ASP B N 1
ATOM 4661 C CA . ASP B 1 275 ? -39.880 35.668 4.955 1.00 33.47 272 ASP B CA 1
ATOM 4662 C C . ASP B 1 275 ? -40.533 34.953 6.124 1.00 33.25 272 ASP B C 1
ATOM 4663 O O . ASP B 1 275 ? -41.668 35.286 6.489 1.00 32.45 272 ASP B O 1
ATOM 4668 N N . ALA B 1 276 ? -39.818 34.000 6.723 1.00 33.26 273 ALA B N 1
ATOM 4669 C CA . ALA B 1 276 ? -40.350 33.303 7.885 1.00 33.16 273 ALA B CA 1
ATOM 4670 C C . ALA B 1 276 ? -40.495 34.323 9.007 1.00 33.26 273 ALA B C 1
ATOM 4671 O O . ALA B 1 276 ? -41.504 34.340 9.732 1.00 34.25 273 ALA B O 1
ATOM 4673 N N . THR B 1 277 ? -39.485 35.187 9.126 1.00 32.75 274 THR B N 1
ATOM 4674 C CA . THR B 1 277 ? -39.472 36.229 10.152 1.00 32.43 274 THR B CA 1
ATOM 4675 C C . THR B 1 277 ? -40.549 37.292 9.884 1.00 32.29 274 THR B C 1
ATOM 4676 O O . THR B 1 277 ? -41.179 37.773 10.812 1.00 33.47 274 THR B O 1
ATOM 4680 N N . ARG B 1 278 ? -40.731 37.679 8.621 1.00 31.74 275 ARG B N 1
ATOM 4681 C CA . ARG B 1 278 ? -41.773 38.660 8.250 1.00 31.34 275 ARG B CA 1
ATOM 4682 C C . ARG B 1 278 ? -43.152 38.167 8.630 1.00 31.04 275 ARG B C 1
ATOM 4683 O O . ARG B 1 278 ? -43.944 38.905 9.215 1.00 30.89 275 ARG B O 1
ATOM 4691 N N . ILE B 1 279 ? -43.415 36.908 8.281 1.00 30.74 276 ILE B N 1
ATOM 4692 C CA . ILE B 1 279 ? -44.674 36.233 8.588 1.00 30.65 276 ILE B CA 1
ATOM 4693 C C . ILE B 1 279 ? -44.972 36.278 10.088 1.00 30.88 276 ILE B C 1
ATOM 4694 O O . ILE B 1 279 ? -46.080 36.627 10.493 1.00 30.65 276 ILE B O 1
ATOM 4699 N N . ALA B 1 280 ? -43.967 35.933 10.895 1.00 31.26 277 ALA B N 1
ATOM 4700 C CA . ALA B 1 280 ? -44.104 35.917 12.349 1.00 31.59 277 ALA B CA 1
ATOM 4701 C C . ALA B 1 280 ? -44.380 37.309 12.894 1.00 31.86 277 ALA B C 1
ATOM 4702 O O . ALA B 1 280 ? -45.372 37.516 13.615 1.00 33.42 277 ALA B O 1
ATOM 4704 N N . TYR B 1 281 ? -43.510 38.261 12.566 1.00 30.44 278 TYR B N 1
ATOM 4705 C CA . TYR B 1 281 ? -43.723 39.619 13.044 1.00 30.58 278 TYR B CA 1
ATOM 4706 C C . TYR B 1 281 ? -45.037 40.224 12.587 1.00 30.86 278 TYR B C 1
ATOM 4707 O O . TYR B 1 281 ? -45.718 40.856 13.386 1.00 31.77 278 TYR B O 1
ATOM 4716 N N . ARG B 1 282 ? -45.412 40.018 11.328 1.00 30.57 279 ARG B N 1
ATOM 4717 C CA . ARG B 1 282 ? -46.664 40.601 10.836 1.00 31.15 279 ARG B CA 1
ATOM 4718 C C . ARG B 1 282 ? -47.867 39.985 11.563 1.00 31.85 279 ARG B C 1
ATOM 4719 O O . ARG B 1 282 ? -48.829 40.686 11.903 1.00 32.24 279 ARG B O 1
ATOM 4727 N N . ASP B 1 283 ? -47.803 38.677 11.795 1.00 31.93 280 ASP B N 1
ATOM 4728 C CA . ASP B 1 283 ? -48.890 37.985 12.485 1.00 32.78 280 ASP B CA 1
ATOM 4729 C C . ASP B 1 283 ? -49.010 38.513 13.906 1.00 34.02 280 ASP B C 1
ATOM 4730 O O . ASP B 1 283 ? -50.120 38.689 14.404 1.00 35.71 280 ASP B O 1
ATOM 4735 N N . LEU B 1 284 ? -47.865 38.745 14.552 1.00 33.66 281 LEU B N 1
ATOM 4736 C CA . LEU B 1 284 ? -47.852 39.269 15.913 1.00 34.53 281 LEU B CA 1
ATOM 4737 C C . LEU B 1 284 ? -48.530 40.641 15.941 1.00 35.70 281 LEU B C 1
ATOM 4738 O O . LEU B 1 284 ? -49.377 40.903 16.796 1.00 37.48 281 LEU B O 1
ATOM 4743 N N . ILE B 1 285 ? -48.174 41.494 14.980 1.00 35.04 282 ILE B N 1
ATOM 4744 C CA . ILE B 1 285 ? -48.763 42.835 14.867 1.00 35.91 282 ILE B CA 1
ATOM 4745 C C . ILE B 1 285 ? -50.278 42.742 14.690 1.00 36.63 282 ILE B C 1
ATOM 4746 O O . ILE B 1 285 ? -51.017 43.491 15.321 1.00 38.08 282 ILE B O 1
ATOM 4751 N N . TYR B 1 286 ? -50.743 41.825 13.845 1.00 36.04 283 TYR B N 1
ATOM 4752 C CA . TYR B 1 286 ? -52.183 41.686 13.653 1.00 37.22 283 TYR B CA 1
ATOM 4753 C C . TYR B 1 286 ? -52.878 41.172 14.928 1.00 38.07 283 TYR B C 1
ATOM 4754 O O . TYR B 1 286 ? -54.036 41.526 15.210 1.00 39.01 283 TYR B O 1
ATOM 4763 N N . TRP B 1 287 ? -52.156 40.350 15.684 1.00 37.00 284 TRP B N 1
ATOM 4764 C CA . TRP B 1 287 ? -52.658 39.793 16.930 1.00 37.79 284 TRP B CA 1
ATOM 4765 C C . TRP B 1 287 ? -52.775 40.900 17.976 1.00 39.37 284 TRP B C 1
ATOM 4766 O O . TRP B 1 287 ? -53.791 40.996 18.675 1.00 41.20 284 TRP B O 1
ATOM 4777 N N . LEU B 1 288 ? -51.758 41.759 18.049 1.00 38.78 285 LEU B N 1
ATOM 4778 C CA . LEU B 1 288 ? -51.755 42.878 18.990 1.00 40.14 285 LEU B CA 1
ATOM 4779 C C . LEU B 1 288 ? -52.882 43.874 18.686 1.00 41.76 285 LEU B C 1
ATOM 4780 O O . LEU B 1 288 ? -53.487 44.423 19.609 1.00 43.90 285 LEU B O 1
ATOM 4785 N N . VAL B 1 289 ? -53.167 44.093 17.401 1.00 40.78 286 VAL B N 1
ATOM 4786 C CA . VAL B 1 289 ? -54.234 45.014 16.992 1.00 42.13 286 VAL B CA 1
ATOM 4787 C C . VAL B 1 289 ? -55.628 44.437 17.272 1.00 43.53 286 VAL B C 1
ATOM 4788 O O . VAL B 1 289 ? -56.518 45.137 17.749 1.00 45.91 286 VAL B O 1
ATOM 4792 N N . ALA B 1 290 ? -55.796 43.154 16.989 1.00 42.61 287 ALA B N 1
ATOM 4793 C CA . ALA B 1 290 ? -57.084 42.479 17.155 1.00 43.61 287 ALA B CA 1
ATOM 4794 C C . ALA B 1 290 ? -57.509 42.236 18.600 1.00 45.29 287 ALA B C 1
ATOM 4795 O O . ALA B 1 290 ? -58.618 42.582 18.978 1.00 47.39 287 ALA B O 1
ATOM 4797 N N . ASP B 1 291 ? -56.621 41.653 19.401 1.00 44.87 288 ASP B N 1
ATOM 4798 C CA . ASP B 1 291 ? -56.937 41.291 20.792 1.00 46.50 288 ASP B CA 1
ATOM 4799 C C . ASP B 1 291 ? -56.354 42.143 21.925 1.00 47.07 288 ASP B C 1
ATOM 4800 O O . ASP B 1 291 ? -56.813 42.018 23.058 1.00 48.71 288 ASP B O 1
ATOM 4805 N N . PHE B 1 292 ? -55.365 42.989 21.649 1.00 45.68 289 PHE B N 1
ATOM 4806 C CA . PHE B 1 292 ? -54.739 43.781 22.735 1.00 46.42 289 PHE B CA 1
ATOM 4807 C C . PHE B 1 292 ? -54.775 45.311 22.563 1.00 47.18 289 PHE B C 1
ATOM 4808 O O . PHE B 1 292 ? -53.917 46.025 23.078 1.00 47.18 289 PHE B O 1
ATOM 4816 N N . GLY B 1 293 ? -55.782 45.800 21.844 1.00 47.74 290 GLY B N 1
ATOM 4817 C CA . GLY B 1 293 ? -55.991 47.237 21.640 1.00 49.03 290 GLY B CA 1
ATOM 4818 C C . GLY B 1 293 ? -54.900 48.113 21.043 1.00 47.61 290 GLY B C 1
ATOM 4819 O O . GLY B 1 293 ? -54.935 49.336 21.209 1.00 49.11 290 GLY B O 1
ATOM 4820 N N . PHE B 1 294 ? -53.938 47.517 20.352 1.00 44.83 291 PHE B N 1
ATOM 4821 C CA . PHE B 1 294 ? -52.882 48.304 19.721 1.00 43.85 291 PHE B CA 1
ATOM 4822 C C . PHE B 1 294 ? -53.333 48.931 18.412 1.00 43.66 291 PHE B C 1
ATOM 4823 O O . PHE B 1 294 ? -54.206 48.408 17.733 1.00 43.43 291 PHE B O 1
ATOM 4831 N N . GLU B 1 295 ? -52.736 50.074 18.086 1.00 43.98 292 GLU B N 1
ATOM 4832 C CA . GLU B 1 295 ? -52.959 50.735 16.806 1.00 43.74 292 GLU B CA 1
ATOM 4833 C C . GLU B 1 295 ? -51.827 50.097 15.974 1.00 41.02 292 GLU B C 1
ATOM 4834 O O . GLU B 1 295 ? -50.720 49.888 16.488 1.00 40.13 292 GLU B O 1
ATOM 4840 N N . GLN B 1 296 ? -52.101 49.764 14.717 1.00 39.78 293 GLN B N 1
ATOM 4841 C CA . GLN B 1 296 ? -51.113 49.051 13.876 1.00 37.32 293 GLN B CA 1
ATOM 4842 C C . GLN B 1 296 ? -49.703 49.637 13.797 1.00 36.31 293 GLN B C 1
ATOM 4843 O O . GLN B 1 296 ? -48.743 48.929 14.058 1.00 34.81 293 GLN B O 1
ATOM 4849 N N . TRP B 1 297 ? -49.583 50.910 13.428 1.00 37.25 294 TRP B N 1
ATOM 4850 C CA . TRP B 1 297 ? -48.252 51.523 13.284 1.00 36.67 294 TRP B CA 1
ATOM 4851 C C . TRP B 1 297 ? -47.510 51.644 14.600 1.00 37.10 294 TRP B C 1
ATOM 4852 O O . TRP B 1 297 ? -46.290 51.535 14.618 1.00 36.35 294 TRP B O 1
ATOM 4863 N N . ASP B 1 298 ? -48.235 51.851 15.695 1.00 38.79 295 ASP B N 1
ATOM 4864 C CA . ASP B 1 298 ? -47.602 51.941 17.004 1.00 39.48 295 ASP B CA 1
ATOM 4865 C C . ASP B 1 298 ? -47.024 50.570 17.355 1.00 37.94 295 ASP B C 1
ATOM 4866 O O . ASP B 1 298 ? -45.906 50.482 17.851 1.00 37.73 295 ASP B O 1
ATOM 4871 N N . ALA B 1 299 ? -47.792 49.511 17.091 1.00 37.34 296 ALA B N 1
ATOM 4872 C CA . ALA B 1 299 ? -47.350 48.139 17.374 1.00 36.14 296 ALA B CA 1
ATOM 4873 C C . ALA B 1 299 ? -46.088 47.802 16.596 1.00 34.75 296 ALA B C 1
ATOM 4874 O O . ALA B 1 299 ? -45.160 47.209 17.142 1.00 34.30 296 ALA B O 1
ATOM 4876 N N . TYR B 1 300 ? -46.077 48.182 15.318 1.00 34.28 297 TYR B N 1
ATOM 4877 C CA . TYR B 1 300 ? -44.945 47.956 14.416 1.00 33.04 297 TYR B CA 1
ATOM 4878 C C . TYR B 1 300 ? -43.683 48.651 14.925 1.00 33.95 297 TYR B C 1
ATOM 4879 O O . TYR B 1 300 ? -42.622 48.030 15.039 1.00 33.35 297 TYR B O 1
ATOM 4896 N N . LEU B 1 302 ? -43.252 49.824 17.956 1.00 37.97 299 LEU B N 1
ATOM 4897 C CA . LEU B 1 302 ? -42.945 49.374 19.320 1.00 38.66 299 LEU B CA 1
ATOM 4898 C C . LEU B 1 302 ? -42.147 48.069 19.283 1.00 37.30 299 LEU B C 1
ATOM 4899 O O . LEU B 1 302 ? -41.204 47.900 20.060 1.00 37.38 299 LEU B O 1
ATOM 4904 N N . LEU B 1 303 ? -42.543 47.144 18.402 1.00 36.16 300 LEU B N 1
ATOM 4905 C CA . LEU B 1 303 ? -41.842 45.862 18.256 1.00 35.10 300 LEU B CA 1
ATOM 4906 C C . LEU B 1 303 ? -40.437 46.055 17.727 1.00 35.16 300 LEU B C 1
ATOM 4907 O O . LEU B 1 303 ? -39.599 45.172 17.861 1.00 35.40 300 LEU B O 1
ATOM 4912 N N . SER B 1 304 ? -40.188 47.209 17.116 1.00 35.81 301 SER B N 1
ATOM 4913 C CA . SER B 1 304 ? -38.868 47.534 16.620 1.00 35.69 301 SER B CA 1
ATOM 4914 C C . SER B 1 304 ? -37.968 47.891 17.822 1.00 36.92 301 SER B C 1
ATOM 4915 O O . SER B 1 304 ? -36.763 48.084 17.665 1.00 36.97 301 SER B O 1
ATOM 4918 N N . GLN B 1 305 ? -38.568 47.955 19.017 1.00 38.31 302 GLN B N 1
ATOM 4919 C CA . GLN B 1 305 ? -37.856 48.277 20.260 1.00 39.93 302 GLN B CA 1
ATOM 4920 C C . GLN B 1 305 ? -37.914 47.129 21.292 1.00 40.42 302 GLN B C 1
ATOM 4921 O O . GLN B 1 305 ? -36.997 46.992 22.106 1.00 41.29 302 GLN B O 1
ATOM 4927 N N . CYS B 1 306 ? -38.979 46.314 21.247 1.00 39.98 303 CYS B N 1
ATOM 4928 C CA . CYS B 1 306 ? -39.205 45.236 22.231 1.00 40.77 303 CYS B CA 1
ATOM 4929 C C . CYS B 1 306 ? -39.382 43.831 21.706 1.00 39.37 303 CYS B C 1
ATOM 4930 O O . CYS B 1 306 ? -39.431 42.884 22.492 1.00 39.80 303 CYS B O 1
ATOM 4933 N N . GLY B 1 307 ? -39.553 43.686 20.403 1.00 37.98 304 GLY B N 1
ATOM 4934 C CA . GLY B 1 307 ? -39.753 42.370 19.836 1.00 36.84 304 GLY B CA 1
ATOM 4935 C C . GLY B 1 307 ? -38.570 41.452 20.066 1.00 36.66 304 GLY B C 1
ATOM 4936 O O . GLY B 1 307 ? -37.424 41.894 20.055 1.00 36.70 304 GLY B O 1
ATOM 4937 N N . LYS B 1 308 ? -38.871 40.187 20.325 1.00 36.90 305 LYS B N 1
ATOM 4938 C CA . LYS B 1 308 ? -37.864 39.145 20.515 1.00 37.57 305 LYS B CA 1
ATOM 4939 C C . LYS B 1 308 ? -38.052 38.085 19.441 1.00 37.02 305 LYS B C 1
ATOM 4940 O O . LYS B 1 308 ? -39.171 37.764 19.069 1.00 36.41 305 LYS B O 1
ATOM 4946 N N . VAL B 1 309 ? -36.956 37.556 18.907 1.00 37.88 306 VAL B N 1
ATOM 4947 C CA . VAL B 1 309 ? -37.058 36.534 17.874 1.00 37.45 306 VAL B CA 1
ATOM 4948 C C . VAL B 1 309 ? -36.371 35.241 18.286 1.00 38.30 306 VAL B C 1
ATOM 4949 O O . VAL B 1 309 ? -35.272 35.254 18.855 1.00 38.15 306 VAL B O 1
ATOM 4953 N N . ARG B 1 310 ? -37.058 34.134 18.006 1.00 38.32 307 ARG B N 1
ATOM 4954 C CA . ARG B 1 310 ? -36.535 32.821 18.245 1.00 39.43 307 ARG B CA 1
ATOM 4955 C C . ARG B 1 310 ? -36.382 32.091 16.943 1.00 38.22 307 ARG B C 1
ATOM 4956 O O . ARG B 1 310 ? -37.367 31.868 16.255 1.00 37.69 307 ARG B O 1
ATOM 4964 N N . LEU B 1 311 ? -35.147 31.735 16.601 1.00 37.96 308 LEU B N 1
ATOM 4965 C CA . LEU B 1 311 ? -34.911 30.951 15.421 1.00 37.60 308 LEU B CA 1
ATOM 4966 C C . LEU B 1 311 ? -35.183 29.501 15.853 1.00 38.49 308 LEU B C 1
ATOM 4967 O O . LEU B 1 311 ? -34.495 28.962 16.720 1.00 38.87 308 LEU B O 1
ATOM 4972 N N . GLY B 1 312 ? -36.215 28.900 15.274 1.00 38.90 309 GLY B N 1
ATOM 4973 C CA . GLY B 1 312 ? -36.580 27.522 15.572 1.00 40.22 309 GLY B CA 1
ATOM 4974 C C . GLY B 1 312 ? -35.650 26.589 14.839 1.00 41.95 309 GLY B C 1
ATOM 4975 O O . GLY B 1 312 ? -34.643 26.154 15.394 1.00 43.63 309 GLY B O 1
ATOM 4976 N N . ASN B 1 313 ? -35.979 26.290 13.584 1.00 42.71 310 ASN B N 1
ATOM 4977 C CA . ASN B 1 313 ? -35.148 25.405 12.780 1.00 44.68 310 ASN B CA 1
ATOM 4978 C C . ASN B 1 313 ? -34.687 26.154 11.557 1.00 43.71 310 ASN B C 1
ATOM 4979 O O . ASN B 1 313 ? -35.330 27.100 11.125 1.00 42.15 310 ASN B O 1
ATOM 4992 N N . VAL B 1 315 ? -33.161 24.068 9.080 1.00 46.62 312 VAL B N 1
ATOM 4993 C CA . VAL B 1 315 ? -32.744 22.852 8.388 1.00 48.40 312 VAL B CA 1
ATOM 4994 C C . VAL B 1 315 ? -33.859 22.130 7.614 1.00 48.58 312 VAL B C 1
ATOM 4995 O O . VAL B 1 315 ? -33.608 21.494 6.593 1.00 49.28 312 VAL B O 1
ATOM 4999 N N . ASP B 1 316 ? -35.089 22.240 8.097 1.00 48.83 313 ASP B N 1
ATOM 5000 C CA . ASP B 1 316 ? -36.227 21.558 7.483 1.00 50.08 313 ASP B CA 1
ATOM 5001 C C . ASP B 1 316 ? -36.640 22.217 6.151 1.00 48.54 313 ASP B C 1
ATOM 5002 O O . ASP B 1 316 ? -36.197 23.329 5.862 1.00 48.41 313 ASP B O 1
ATOM 5007 N N . PRO B 1 317 ? -37.474 21.533 5.328 1.00 47.83 314 PRO B N 1
ATOM 5008 C CA . PRO B 1 317 ? -37.926 22.083 4.030 1.00 46.59 314 PRO B CA 1
ATOM 5009 C C . PRO B 1 317 ? -38.338 23.559 4.089 1.00 43.53 314 PRO B C 1
ATOM 5010 O O . PRO B 1 317 ? -38.231 24.273 3.094 1.00 42.84 314 PRO B O 1
ATOM 5014 N N . LYS B 1 318 ? -38.828 23.976 5.250 1.00 40.89 315 LYS B N 1
ATOM 5015 C CA . LYS B 1 318 ? -39.173 25.354 5.529 1.00 38.76 315 LYS B CA 1
ATOM 5016 C C . LYS B 1 318 ? -38.610 25.684 6.897 1.00 37.81 315 LYS B C 1
ATOM 5017 O O . LYS B 1 318 ? -38.709 24.879 7.838 1.00 38.31 315 LYS B O 1
ATOM 5023 N N . TYR B 1 319 ? -38.011 26.861 7.012 1.00 36.85 316 TYR B N 1
ATOM 5024 C CA . TYR B 1 319 ? -37.446 27.290 8.275 1.00 36.33 316 TYR B CA 1
ATOM 5025 C C . TYR B 1 319 ? -38.568 27.849 9.126 1.00 34.88 316 TYR B C 1
ATOM 5026 O O . TYR B 1 319 ? -39.586 28.261 8.602 1.00 34.68 316 TYR B O 1
ATOM 5035 N N . THR B 1 320 ? -38.377 27.862 10.436 1.00 34.78 317 THR B N 1
ATOM 5036 C CA . THR B 1 320 ? -39.391 28.348 11.356 1.00 34.67 317 THR B CA 1
ATOM 5037 C C . THR B 1 320 ? -38.815 29.372 12.326 1.00 34.53 317 THR B C 1
ATOM 5038 O O . THR B 1 320 ? -37.760 29.162 12.905 1.00 34.16 317 THR B O 1
ATOM 5042 N N . VAL B 1 321 ? -39.549 30.470 12.495 1.00 34.79 318 VAL B N 1
ATOM 5043 C CA . VAL B 1 321 ? -39.157 31.589 13.340 1.00 35.14 318 VAL B CA 1
ATOM 5044 C C . VAL B 1 321 ? -40.332 32.029 14.203 1.00 35.36 318 VAL B C 1
ATOM 5045 O O . VAL B 1 321 ? -41.464 32.084 13.726 1.00 35.61 318 VAL B O 1
ATOM 5049 N N . GLY B 1 322 ? -40.056 32.361 15.459 1.00 35.80 319 GLY B N 1
ATOM 5050 C CA . GLY B 1 322 ? -41.083 32.827 16.385 1.00 36.22 319 GLY B CA 1
ATOM 5051 C C . GLY B 1 322 ? -40.842 34.283 16.759 1.00 36.28 319 GLY B C 1
ATOM 5052 O O . GLY B 1 322 ? -39.737 34.634 17.153 1.00 37.42 319 GLY B O 1
ATOM 5053 N N . ALA B 1 323 ? -41.858 35.133 16.613 1.00 35.93 320 ALA B N 1
ATOM 5054 C CA . ALA B 1 323 ? -41.764 36.551 16.983 1.00 35.78 320 ALA B CA 1
ATOM 5055 C C . ALA B 1 323 ? -42.507 36.714 18.305 1.00 37.48 320 ALA B C 1
ATOM 5056 O O . ALA B 1 323 ? -43.695 36.446 18.380 1.00 36.95 320 ALA B O 1
ATOM 5066 N N . LEU B 1 325 ? -43.373 38.780 22.253 1.00 42.92 322 LEU B N 1
ATOM 5067 C CA . LEU B 1 325 ? -43.593 40.016 22.985 1.00 43.45 322 LEU B CA 1
ATOM 5068 C C . LEU B 1 325 ? -43.874 39.603 24.431 1.00 44.29 322 LEU B C 1
ATOM 5069 O O . LEU B 1 325 ? -44.669 38.702 24.685 1.00 44.49 322 LEU B O 1
ATOM 5074 N N . ASN B 1 326 ? -43.200 40.255 25.368 1.00 44.95 323 ASN B N 1
ATOM 5075 C CA . ASN B 1 326 ? -43.357 39.960 26.784 1.00 46.47 323 ASN B CA 1
ATOM 5076 C C . ASN B 1 326 ? -44.748 40.396 27.246 1.00 47.01 323 ASN B C 1
ATOM 5077 O O . ASN B 1 326 ? -45.189 41.496 26.936 1.00 46.94 323 ASN B O 1
ATOM 5082 N N . LYS B 1 327 ? -45.431 39.520 27.976 1.00 47.81 324 LYS B N 1
ATOM 5083 C CA . LYS B 1 327 ? -46.792 39.800 28.477 1.00 49.66 324 LYS B CA 1
ATOM 5084 C C . LYS B 1 327 ? -46.941 41.086 29.280 1.00 52.21 324 LYS B C 1
ATOM 5085 O O . LYS B 1 327 ? -48.038 41.638 29.341 1.00 53.28 324 LYS B O 1
ATOM 5091 N N . GLU B 1 328 ? -45.860 41.565 29.892 1.00 53.76 325 GLU B N 1
ATOM 5092 C CA . GLU B 1 328 ? -45.923 42.827 30.631 1.00 56.39 325 GLU B CA 1
ATOM 5093 C C . GLU B 1 328 ? -46.304 43.991 29.711 1.00 55.21 325 GLU B C 1
ATOM 5094 O O . GLU B 1 328 ? -46.996 44.914 30.135 1.00 57.39 325 GLU B O 1
ATOM 5100 N N . LEU B 1 329 ? -45.878 43.923 28.451 1.00 52.31 326 LEU B N 1
ATOM 5101 C CA . LEU B 1 329 ? -46.169 44.972 27.471 1.00 51.37 326 LEU B CA 1
ATOM 5102 C C . LEU B 1 329 ? -47.586 44.888 26.874 1.00 51.17 326 LEU B C 1
ATOM 5103 O O . LEU B 1 329 ? -47.963 45.746 26.073 1.00 50.99 326 LEU B O 1
ATOM 5108 N N . LEU B 1 330 ? -48.364 43.878 27.281 1.00 51.45 327 LEU B N 1
ATOM 5109 C CA . LEU B 1 330 ? -49.750 43.714 26.824 1.00 51.95 327 LEU B CA 1
ATOM 5110 C C . LEU B 1 330 ? -50.723 44.472 27.743 1.00 55.57 327 LEU B C 1
ATOM 5111 O O . LEU B 1 330 ? -51.883 44.673 27.383 1.00 56.61 327 LEU B O 1
ATOM 5116 N N . ALA B 1 331 ? -50.246 44.880 28.928 1.00 57.92 328 ALA B N 1
ATOM 5117 C CA . ALA B 1 331 ? -51.059 45.639 29.883 1.00 60.93 328 ALA B CA 1
ATOM 5118 C C . ALA B 1 331 ? -51.589 46.905 29.210 1.00 61.92 328 ALA B C 1
ATOM 5119 O O . ALA B 1 331 ? -50.862 47.570 28.471 1.00 60.86 328 ALA B O 1
ATOM 5121 N N . GLN B 1 332 ? -52.857 47.223 29.455 1.00 64.98 329 GLN B N 1
ATOM 5122 C CA . GLN B 1 332 ? -53.487 48.399 28.849 1.00 66.35 329 GLN B CA 1
ATOM 5123 C C . GLN B 1 332 ? -53.066 49.657 29.625 1.00 68.48 329 GLN B C 1
ATOM 5124 O O . GLN B 1 332 ? -53.183 50.787 29.144 1.00 69.18 329 GLN B O 1
ATOM 5131 N N . ALA C 1 3 ? -24.172 47.665 -33.904 1.00 87.62 0 ALA C N 1
ATOM 5132 C CA . ALA C 1 3 ? -23.885 46.868 -35.147 1.00 90.07 0 ALA C CA 1
ATOM 5133 C C . ALA C 1 3 ? -24.350 47.586 -36.451 1.00 90.94 0 ALA C C 1
ATOM 5134 O O . ALA C 1 3 ? -23.554 48.243 -37.128 1.00 89.13 0 ALA C O 1
ATOM 5144 N N . LYS C 1 5 ? -27.908 49.762 -38.437 1.00 82.91 2 LYS C N 1
ATOM 5145 C CA . LYS C 1 5 ? -28.527 51.050 -38.335 1.00 79.73 2 LYS C CA 1
ATOM 5146 C C . LYS C 1 5 ? -29.480 51.189 -37.200 1.00 75.54 2 LYS C C 1
ATOM 5147 O O . LYS C 1 5 ? -30.020 52.280 -37.052 1.00 75.45 2 LYS C O 1
ATOM 5153 N N . TRP C 1 6 ? -29.734 50.182 -36.363 1.00 71.78 3 TRP C N 1
ATOM 5154 C CA . TRP C 1 6 ? -30.567 50.370 -35.156 1.00 68.76 3 TRP C CA 1
ATOM 5155 C C . TRP C 1 6 ? -29.976 51.480 -34.232 1.00 64.94 3 TRP C C 1
ATOM 5156 O O . TRP C 1 6 ? -30.705 52.090 -33.461 1.00 64.02 3 TRP C O 1
ATOM 5167 N N . LEU C 1 7 ? -28.660 51.717 -34.325 1.00 62.36 4 LEU C N 1
ATOM 5168 C CA . LEU C 1 7 ? -28.003 52.764 -33.543 1.00 59.72 4 LEU C CA 1
ATOM 5169 C C . LEU C 1 7 ? -28.643 54.148 -33.706 1.00 60.05 4 LEU C C 1
ATOM 5170 O O . LEU C 1 7 ? -28.692 54.914 -32.755 1.00 58.54 4 LEU C O 1
ATOM 5175 N N . GLU C 1 8 ? -29.127 54.459 -34.898 1.00 62.03 5 GLU C N 1
ATOM 5176 C CA . GLU C 1 8 ? -29.779 55.738 -35.180 1.00 63.06 5 GLU C CA 1
ATOM 5177 C C . GLU C 1 8 ? -30.941 56.015 -34.216 1.00 62.80 5 GLU C C 1
ATOM 5178 O O . GLU C 1 8 ? -31.177 57.166 -33.824 1.00 62.82 5 GLU C O 1
ATOM 5184 N N . GLU C 1 9 ? -31.656 54.954 -33.838 1.00 62.70 6 GLU C N 1
ATOM 5185 C CA . GLU C 1 9 ? -32.786 55.053 -32.909 1.00 62.62 6 GLU C CA 1
ATOM 5186 C C . GLU C 1 9 ? -32.381 54.794 -31.452 1.00 59.34 6 GLU C C 1
ATOM 5187 O O . GLU C 1 9 ? -33.226 54.851 -30.564 1.00 59.33 6 GLU C O 1
ATOM 5193 N N . SER C 1 10 ? -31.102 54.507 -31.204 1.00 56.67 7 SER C N 1
ATOM 5194 C CA . SER C 1 10 ? -30.625 54.259 -29.832 1.00 53.89 7 SER C CA 1
ATOM 5195 C C . SER C 1 10 ? -30.719 55.515 -28.966 1.00 52.81 7 SER C C 1
ATOM 5196 O O . SER C 1 10 ? -30.695 56.641 -29.479 1.00 53.60 7 SER C O 1
ATOM 5199 N N . ILE C 1 11 ? -30.823 55.311 -27.657 1.00 51.06 8 ILE C N 1
ATOM 5200 C CA . ILE C 1 11 ? -30.921 56.421 -26.713 1.00 50.07 8 ILE C CA 1
ATOM 5201 C C . ILE C 1 11 ? -29.606 57.200 -26.700 1.00 48.40 8 ILE C C 1
ATOM 5202 O O . ILE C 1 11 ? -29.604 58.416 -26.574 1.00 48.47 8 ILE C O 1
ATOM 5215 N N . VAL C 1 13 ? -27.480 57.721 -29.215 1.00 47.78 10 VAL C N 1
ATOM 5216 C CA . VAL C 1 13 ? -27.359 58.589 -30.370 1.00 48.92 10 VAL C CA 1
ATOM 5217 C C . VAL C 1 13 ? -28.371 59.734 -30.315 1.00 49.94 10 VAL C C 1
ATOM 5218 O O . VAL C 1 13 ? -28.027 60.878 -30.646 1.00 50.37 10 VAL C O 1
ATOM 5222 N N . LYS C 1 14 ? -29.597 59.440 -29.879 1.00 50.40 11 LYS C N 1
ATOM 5223 C CA . LYS C 1 14 ? -30.633 60.473 -29.802 1.00 51.79 11 LYS C CA 1
ATOM 5224 C C . LYS C 1 14 ? -30.472 61.481 -28.669 1.00 50.53 11 LYS C C 1
ATOM 5225 O O . LYS C 1 14 ? -30.951 62.600 -28.795 1.00 51.86 11 LYS C O 1
ATOM 5231 N N . ARG C 1 15 ? -29.817 61.093 -27.579 1.00 48.17 12 ARG C N 1
ATOM 5232 C CA . ARG C 1 15 ? -29.653 61.992 -26.435 1.00 47.14 12 ARG C CA 1
ATOM 5233 C C . ARG C 1 15 ? -28.210 62.267 -26.029 1.00 45.18 12 ARG C C 1
ATOM 5234 O O . ARG C 1 15 ? -27.971 63.157 -25.209 1.00 44.71 12 ARG C O 1
ATOM 5242 N N . GLY C 1 16 ? -27.255 61.518 -26.578 1.00 44.22 13 GLY C N 1
ATOM 5243 C CA . GLY C 1 16 ? -25.851 61.730 -26.253 1.00 42.72 13 GLY C CA 1
ATOM 5244 C C . GLY C 1 16 ? -25.360 63.062 -26.791 1.00 43.35 13 GLY C C 1
ATOM 5245 O O . GLY C 1 16 ? -25.594 63.392 -27.951 1.00 44.78 13 GLY C O 1
ATOM 5246 N N . VAL C 1 17 ? -24.673 63.819 -25.937 1.00 42.41 14 VAL C N 1
ATOM 5247 C CA . VAL C 1 17 ? -24.155 65.142 -26.319 1.00 43.07 14 VAL C CA 1
ATOM 5248 C C . VAL C 1 17 ? -23.032 65.072 -27.354 1.00 43.17 14 VAL C C 1
ATOM 5249 O O . VAL C 1 17 ? -22.834 66.019 -28.118 1.00 44.33 14 VAL C O 1
ATOM 5253 N N . GLY C 1 18 ? -22.317 63.948 -27.377 1.00 42.11 15 GLY C N 1
ATOM 5254 C CA . GLY C 1 18 ? -21.214 63.748 -28.316 1.00 42.36 15 GLY C CA 1
ATOM 5255 C C . GLY C 1 18 ? -21.582 63.216 -29.682 1.00 43.52 15 GLY C C 1
ATOM 5256 O O . GLY C 1 18 ? -20.710 63.045 -30.527 1.00 44.03 15 GLY C O 1
ATOM 5257 N N . ALA C 1 19 ? -22.868 63.003 -29.922 1.00 44.18 16 ALA C N 1
ATOM 5258 C CA . ALA C 1 19 ? -23.344 62.444 -31.203 1.00 45.58 16 ALA C CA 1
ATOM 5259 C C . ALA C 1 19 ? -22.671 62.681 -32.579 1.00 46.90 16 ALA C C 1
ATOM 5260 O O . ALA C 1 19 ? -22.261 61.692 -33.175 1.00 47.06 16 ALA C O 1
ATOM 5262 N N . GLY C 1 20 ? -22.562 63.910 -33.104 1.00 47.96 17 GLY C N 1
ATOM 5263 C CA . GLY C 1 20 ? -21.949 64.106 -34.409 1.00 49.39 17 GLY C CA 1
ATOM 5264 C C . GLY C 1 20 ? -20.464 64.445 -34.420 1.00 48.87 17 GLY C C 1
ATOM 5265 O O . GLY C 1 20 ? -19.940 64.872 -35.456 1.00 50.33 17 GLY C O 1
ATOM 5266 N N . ARG C 1 21 ? -19.783 64.245 -33.294 1.00 47.03 18 ARG C N 1
ATOM 5267 C CA . ARG C 1 21 ? -18.365 64.596 -33.193 1.00 46.76 18 ARG C CA 1
ATOM 5268 C C . ARG C 1 21 ? -17.429 63.657 -33.913 1.00 47.16 18 ARG C C 1
ATOM 5269 O O . ARG C 1 21 ? -17.725 62.477 -34.046 1.00 46.89 18 ARG C O 1
ATOM 5277 N N . LYS C 1 22 ? -16.307 64.196 -34.394 1.00 48.03 19 LYS C N 1
ATOM 5278 C CA . LYS C 1 22 ? -15.263 63.377 -34.987 1.00 48.62 19 LYS C CA 1
ATOM 5279 C C . LYS C 1 22 ? -14.576 62.938 -33.697 1.00 46.99 19 LYS C C 1
ATOM 5280 O O . LYS C 1 22 ? -13.933 63.757 -33.033 1.00 46.71 19 LYS C O 1
ATOM 5286 N N . PRO C 1 23 ? -14.717 61.664 -33.323 1.00 46.10 20 PRO C N 1
ATOM 5287 C CA . PRO C 1 23 ? -14.141 61.260 -32.061 1.00 44.73 20 PRO C CA 1
ATOM 5288 C C . PRO C 1 23 ? -12.628 61.107 -32.040 1.00 45.38 20 PRO C C 1
ATOM 5289 O O . PRO C 1 23 ? -12.014 60.802 -33.060 1.00 46.81 20 PRO C O 1
ATOM 5293 N N . VAL C 1 24 ? -12.057 61.355 -30.863 1.00 44.55 21 VAL C N 1
ATOM 5294 C CA . VAL C 1 24 ? -10.636 61.182 -30.620 1.00 45.28 21 VAL C CA 1
ATOM 5295 C C . VAL C 1 24 ? -10.537 59.749 -30.099 1.00 44.59 21 VAL C C 1
ATOM 5296 O O . VAL C 1 24 ? -11.313 59.363 -29.225 1.00 43.14 21 VAL C O 1
ATOM 5300 N N . THR C 1 25 ? -9.624 58.959 -30.656 1.00 45.83 22 THR C N 1
ATOM 5301 C CA . THR C 1 25 ? -9.435 57.574 -30.222 1.00 45.52 22 THR C CA 1
ATOM 5302 C C . THR C 1 25 ? -8.235 57.523 -29.286 1.00 45.90 22 THR C C 1
ATOM 5303 O O . THR C 1 25 ? -7.134 57.907 -29.662 1.00 47.49 22 THR C O 1
ATOM 5307 N N . HIS C 1 26 ? -8.464 57.046 -28.070 1.00 44.65 23 HIS C N 1
ATOM 5308 C CA . HIS C 1 26 ? -7.425 56.933 -27.054 1.00 45.10 23 HIS C CA 1
ATOM 5309 C C . HIS C 1 26 ? -7.039 55.469 -26.925 1.00 45.59 23 HIS C C 1
ATOM 5310 O O . HIS C 1 26 ? -7.884 54.590 -27.074 1.00 44.78 23 HIS C O 1
ATOM 5317 N N A HIS C 1 27 ? -5.762 55.209 -26.668 0.50 47.17 24 HIS C N 1
ATOM 5318 N N B HIS C 1 27 ? -5.754 55.200 -26.690 0.50 47.20 24 HIS C N 1
ATOM 5319 C CA A HIS C 1 27 ? -5.261 53.845 -26.520 0.50 48.05 24 HIS C CA 1
ATOM 5320 C CA B HIS C 1 27 ? -5.291 53.820 -26.522 0.50 48.01 24 HIS C CA 1
ATOM 5321 C C A HIS C 1 27 ? -4.915 53.657 -25.052 0.50 47.75 24 HIS C C 1
ATOM 5322 C C B HIS C 1 27 ? -4.922 53.655 -25.054 0.50 47.74 24 HIS C C 1
ATOM 5323 O O A HIS C 1 27 ? -3.867 54.122 -24.600 0.50 49.08 24 HIS C O 1
ATOM 5324 O O B HIS C 1 27 ? -3.873 54.125 -24.610 0.50 49.08 24 HIS C O 1
ATOM 5337 N N . LEU C 1 28 ? -5.802 53.006 -24.300 1.00 46.19 25 LEU C N 1
ATOM 5338 C CA . LEU C 1 28 ? -5.568 52.764 -22.870 1.00 45.99 25 LEU C CA 1
ATOM 5339 C C . LEU C 1 28 ? -4.746 51.493 -22.704 1.00 47.66 25 LEU C C 1
ATOM 5340 O O . LEU C 1 28 ? -5.264 50.419 -22.391 1.00 47.08 25 LEU C O 1
ATOM 5345 N N . THR C 1 29 ? -3.446 51.634 -22.937 1.00 50.02 26 THR C N 1
ATOM 5346 C CA . THR C 1 29 ? -2.503 50.533 -22.820 1.00 52.20 26 THR C CA 1
ATOM 5347 C C . THR C 1 29 ? -2.175 50.292 -21.350 1.00 52.52 26 THR C C 1
ATOM 5348 O O . THR C 1 29 ? -2.582 51.055 -20.481 1.00 51.25 26 THR C O 1
ATOM 5352 N N . GLU C 1 30 ? -1.430 49.230 -21.082 1.00 54.52 27 GLU C N 1
ATOM 5353 C CA . GLU C 1 30 ? -1.002 48.911 -19.728 1.00 55.38 27 GLU C CA 1
ATOM 5354 C C . GLU C 1 30 ? -0.056 49.994 -19.185 1.00 56.96 27 GLU C C 1
ATOM 5355 O O . GLU C 1 30 ? -0.031 50.264 -17.987 1.00 56.83 27 GLU C O 1
ATOM 5361 N N . GLU C 1 31 ? 0.712 50.616 -20.085 1.00 58.70 28 GLU C N 1
ATOM 5362 C CA . GLU C 1 31 ? 1.673 51.671 -19.724 1.00 60.60 28 GLU C CA 1
ATOM 5363 C C . GLU C 1 31 ? 0.906 52.928 -19.286 1.00 58.52 28 GLU C C 1
ATOM 5364 O O . GLU C 1 31 ? 1.358 53.642 -18.401 1.00 59.31 28 GLU C O 1
ATOM 5378 N N . GLN C 1 33 ? -2.287 52.857 -18.083 1.00 52.43 30 GLN C N 1
ATOM 5379 C CA . GLN C 1 33 ? -3.019 52.457 -16.882 1.00 51.24 30 GLN C CA 1
ATOM 5380 C C . GLN C 1 33 ? -2.146 52.486 -15.619 1.00 53.19 30 GLN C C 1
ATOM 5381 O O . GLN C 1 33 ? -2.623 52.896 -14.559 1.00 52.36 30 GLN C O 1
ATOM 5387 N N . LYS C 1 34 ? -0.886 52.050 -15.744 1.00 56.07 31 LYS C N 1
ATOM 5388 C CA . LYS C 1 34 ? 0.101 52.007 -14.640 1.00 58.60 31 LYS C CA 1
ATOM 5389 C C . LYS C 1 34 ? -0.210 50.964 -13.573 1.00 58.70 31 LYS C C 1
ATOM 5390 O O . LYS C 1 34 ? 0.570 50.057 -13.347 1.00 60.87 31 LYS C O 1
ATOM 5396 N N . GLU C 1 35 ? -1.338 51.108 -12.896 1.00 56.70 32 GLU C N 1
ATOM 5397 C CA . GLU C 1 35 ? -1.770 50.187 -11.846 1.00 56.72 32 GLU C CA 1
ATOM 5398 C C . GLU C 1 35 ? -3.246 49.846 -12.059 1.00 54.00 32 GLU C C 1
ATOM 5399 O O . GLU C 1 35 ? -4.061 50.737 -12.166 1.00 52.17 32 GLU C O 1
ATOM 5405 N N . PHE C 1 36 ? -3.571 48.564 -12.140 1.00 54.15 33 PHE C N 1
ATOM 5406 C CA . PHE C 1 36 ? -4.962 48.136 -12.292 1.00 52.01 33 PHE C CA 1
ATOM 5407 C C . PHE C 1 36 ? -5.599 48.153 -10.905 1.00 51.86 33 PHE C C 1
ATOM 5408 O O . PHE C 1 36 ? -4.905 47.924 -9.917 1.00 53.55 33 PHE C O 1
ATOM 5416 N N . HIS C 1 37 ? -6.901 48.398 -10.827 1.00 31.48 34 HIS C N 1
ATOM 5417 C CA . HIS C 1 37 ? -7.582 48.490 -9.534 1.00 31.55 34 HIS C CA 1
ATOM 5418 C C . HIS C 1 37 ? -8.524 47.359 -9.205 1.00 31.38 34 HIS C C 1
ATOM 5419 O O . HIS C 1 37 ? -9.176 46.798 -10.089 1.00 30.77 34 HIS C O 1
ATOM 5426 N N . TYR C 1 38 ? -8.578 47.054 -7.904 1.00 32.10 35 TYR C N 1
ATOM 5427 C CA . TYR C 1 38 ? -9.440 46.013 -7.353 1.00 32.18 35 TYR C CA 1
ATOM 5428 C C . TYR C 1 38 ? -10.595 46.596 -6.532 1.00 31.34 35 TYR C C 1
ATOM 5429 O O . TYR C 1 38 ? -11.332 45.853 -5.876 1.00 31.14 35 TYR C O 1
ATOM 5438 N N . THR C 1 39 ? -10.728 47.930 -6.556 1.00 31.05 36 THR C N 1
ATOM 5439 C CA . THR C 1 39 ? -11.830 48.624 -5.882 1.00 30.25 36 THR C CA 1
ATOM 5440 C C . THR C 1 39 ? -12.253 49.764 -6.819 1.00 29.65 36 THR C C 1
ATOM 5441 O O . THR C 1 39 ? -11.417 50.409 -7.444 1.00 30.14 36 THR C O 1
ATOM 5445 N N . ILE C 1 40 ? -13.562 49.974 -6.920 1.00 28.88 37 ILE C N 1
ATOM 5446 C CA . ILE C 1 40 ? -14.165 50.970 -7.805 1.00 28.39 37 ILE C CA 1
ATOM 5447 C C . ILE C 1 40 ? -14.810 52.090 -6.996 1.00 28.02 37 ILE C C 1
ATOM 5448 O O . ILE C 1 40 ? -15.834 51.897 -6.354 1.00 27.64 37 ILE C O 1
ATOM 5453 N N . GLY C 1 41 ? -14.197 53.267 -7.043 1.00 28.50 38 GLY C N 1
ATOM 5454 C CA . GLY C 1 41 ? -14.666 54.431 -6.295 1.00 28.30 38 GLY C CA 1
ATOM 5455 C C . GLY C 1 41 ? -14.051 55.737 -6.762 1.00 28.87 38 GLY C C 1
ATOM 5456 O O . GLY C 1 41 ? -13.409 55.787 -7.814 1.00 29.17 38 GLY C O 1
ATOM 5457 N N . PRO C 1 42 ? -14.248 56.810 -5.986 1.00 29.15 39 PRO C N 1
ATOM 5458 C CA . PRO C 1 42 ? -13.750 58.138 -6.314 1.00 29.79 39 PRO C CA 1
ATOM 5459 C C . PRO C 1 42 ? -12.342 58.490 -5.814 1.00 30.86 39 PRO C C 1
ATOM 5460 O O . PRO C 1 42 ? -11.914 59.630 -5.980 1.00 31.69 39 PRO C O 1
ATOM 5464 N N . TYR C 1 43 ? -11.617 57.535 -5.247 1.00 31.28 40 TYR C N 1
ATOM 5465 C CA . TYR C 1 43 ? -10.290 57.813 -4.680 1.00 32.66 40 TYR C CA 1
ATOM 5466 C C . TYR C 1 43 ? -9.102 57.456 -5.585 1.00 33.73 40 TYR C C 1
ATOM 5467 O O . TYR C 1 43 ? -7.974 57.850 -5.307 1.00 35.16 40 TYR C O 1
ATOM 5476 N N . SER C 1 44 ? -9.354 56.718 -6.665 1.00 33.45 41 SER C N 1
ATOM 5477 C CA . SER C 1 44 ? -8.309 56.317 -7.595 1.00 34.41 41 SER C CA 1
ATOM 5478 C C . SER C 1 44 ? -7.897 57.525 -8.433 1.00 34.86 41 SER C C 1
ATOM 5479 O O . SER C 1 44 ? -8.740 58.366 -8.762 1.00 34.34 41 SER C O 1
ATOM 5482 N N . THR C 1 45 ? -6.616 57.608 -8.797 1.00 36.03 42 THR C N 1
ATOM 5483 C CA . THR C 1 45 ? -6.140 58.710 -9.641 1.00 36.59 42 THR C CA 1
ATOM 5484 C C . THR C 1 45 ? -6.606 58.440 -11.080 1.00 35.87 42 THR C C 1
ATOM 5485 O O . THR C 1 45 ? -6.446 57.326 -11.571 1.00 35.63 42 THR C O 1
ATOM 5489 N N . PRO C 1 46 ? -7.191 59.450 -11.754 1.00 35.56 43 PRO C N 1
ATOM 5490 C CA . PRO C 1 46 ? -7.637 59.231 -13.132 1.00 35.13 43 PRO C CA 1
ATOM 5491 C C . PRO C 1 46 ? -6.491 58.864 -14.061 1.00 35.97 43 PRO C C 1
ATOM 5492 O O . PRO C 1 46 ? -5.393 59.412 -13.919 1.00 37.27 43 PRO C O 1
ATOM 5496 N N . VAL C 1 47 ? -6.753 57.951 -14.997 1.00 35.29 44 VAL C N 1
ATOM 5497 C CA . VAL C 1 47 ? -5.730 57.511 -15.956 1.00 36.32 44 VAL C CA 1
ATOM 5498 C C . VAL C 1 47 ? -5.926 58.104 -17.347 1.00 36.54 44 VAL C C 1
ATOM 5499 O O . VAL C 1 47 ? -5.003 58.089 -18.157 1.00 37.43 44 VAL C O 1
ATOM 5503 N N . LEU C 1 48 ? -7.133 58.603 -17.609 1.00 35.81 45 LEU C N 1
ATOM 5504 C CA . LEU C 1 48 ? -7.479 59.183 -18.898 1.00 36.16 45 LEU C CA 1
ATOM 5505 C C . LEU C 1 48 ? -8.721 60.068 -18.785 1.00 35.55 45 LEU C C 1
ATOM 5506 O O . LEU C 1 48 ? -9.645 59.762 -18.031 1.00 34.43 45 LEU C O 1
ATOM 5511 N N . THR C 1 49 ? -8.737 61.156 -19.550 1.00 36.30 46 THR C N 1
ATOM 5512 C CA . THR C 1 49 ? -9.876 62.062 -19.593 1.00 36.01 46 THR C CA 1
ATOM 5513 C C . THR C 1 49 ? -10.286 62.164 -21.052 1.00 36.54 46 THR C C 1
ATOM 5514 O O . THR C 1 49 ? -9.445 62.430 -21.926 1.00 37.53 46 THR C O 1
ATOM 5518 N N . ILE C 1 50 ? -11.573 61.941 -21.317 1.00 35.85 47 ILE C N 1
ATOM 5519 C CA . ILE C 1 50 ? -12.095 61.980 -22.679 1.00 36.55 47 ILE C CA 1
ATOM 5520 C C . ILE C 1 50 ? -13.314 62.888 -22.831 1.00 36.63 47 ILE C C 1
ATOM 5521 O O . ILE C 1 50 ? -13.937 63.302 -21.849 1.00 35.75 47 ILE C O 1
ATOM 5526 N N . GLU C 1 51 ? -13.631 63.193 -24.086 1.00 37.76 48 GLU C N 1
ATOM 5527 C CA . GLU C 1 51 ? -14.799 63.993 -24.425 1.00 38.15 48 GLU C CA 1
ATOM 5528 C C . GLU C 1 51 ? -15.941 63.019 -24.744 1.00 37.55 48 GLU C C 1
ATOM 5529 O O . GLU C 1 51 ? -15.688 61.905 -25.236 1.00 37.29 48 GLU C O 1
ATOM 5535 N N . PRO C 1 52 ? -17.195 63.399 -24.431 1.00 37.25 49 PRO C N 1
ATOM 5536 C CA . PRO C 1 52 ? -18.283 62.490 -24.772 1.00 36.90 49 PRO C CA 1
ATOM 5537 C C . PRO C 1 52 ? -18.287 62.262 -26.280 1.00 38.18 49 PRO C C 1
ATOM 5538 O O . PRO C 1 52 ? -18.188 63.223 -27.048 1.00 39.25 49 PRO C O 1
ATOM 5542 N N . GLY C 1 53 ? -18.359 61.000 -26.691 1.00 38.05 50 GLY C N 1
ATOM 5543 C CA . GLY C 1 53 ? -18.350 60.651 -28.113 1.00 39.23 50 GLY C CA 1
ATOM 5544 C C . GLY C 1 53 ? -17.049 60.013 -28.536 1.00 39.45 50 GLY C C 1
ATOM 5545 O O . GLY C 1 53 ? -17.007 59.348 -29.573 1.00 39.95 50 GLY C O 1
ATOM 5546 N N . ASP C 1 54 ? -15.993 60.207 -27.741 1.00 39.18 51 ASP C N 1
ATOM 5547 C CA . ASP C 1 54 ? -14.678 59.620 -28.029 1.00 39.80 51 ASP C CA 1
ATOM 5548 C C . ASP C 1 54 ? -14.667 58.099 -27.933 1.00 39.24 51 ASP C C 1
ATOM 5549 O O . ASP C 1 54 ? -15.514 57.500 -27.287 1.00 38.43 51 ASP C O 1
ATOM 5554 N N . ARG C 1 55 ? -13.680 57.498 -28.590 1.00 40.21 52 ARG C N 1
ATOM 5555 C CA . ARG C 1 55 ? -13.468 56.060 -28.575 1.00 40.16 52 ARG C CA 1
ATOM 5556 C C . ARG C 1 55 ? -12.252 55.737 -27.709 1.00 39.81 52 ARG C C 1
ATOM 5557 O O . ARG C 1 55 ? -11.330 56.546 -27.601 1.00 40.04 52 ARG C O 1
ATOM 5565 N N . VAL C 1 56 ? -12.269 54.570 -27.069 1.00 39.19 53 VAL C N 1
ATOM 5566 C CA . VAL C 1 56 ? -11.160 54.121 -26.229 1.00 38.93 53 VAL C CA 1
ATOM 5567 C C . VAL C 1 56 ? -10.863 52.663 -26.559 1.00 39.59 53 VAL C C 1
ATOM 5568 O O . VAL C 1 56 ? -11.768 51.828 -26.583 1.00 39.53 53 VAL C O 1
ATOM 5572 N N . ILE C 1 57 ? -9.597 52.368 -26.838 1.00 40.72 54 ILE C N 1
ATOM 5573 C CA . ILE C 1 57 ? -9.145 51.015 -27.141 1.00 41.46 54 ILE C CA 1
ATOM 5574 C C . ILE C 1 57 ? -8.453 50.542 -25.872 1.00 40.91 54 ILE C C 1
ATOM 5575 O O . ILE C 1 57 ? -7.332 50.974 -25.577 1.00 41.48 54 ILE C O 1
ATOM 5580 N N . VAL C 1 58 ? -9.123 49.666 -25.127 1.00 40.09 55 VAL C N 1
ATOM 5581 C CA . VAL C 1 58 ? -8.603 49.173 -23.853 1.00 39.59 55 VAL C CA 1
ATOM 5582 C C . VAL C 1 58 ? -7.897 47.820 -23.934 1.00 40.69 55 VAL C C 1
ATOM 5583 O O . VAL C 1 58 ? -8.462 46.862 -24.448 1.00 41.28 55 VAL C O 1
ATOM 5587 N N . ASP C 1 59 ? -6.671 47.755 -23.407 1.00 41.45 56 ASP C N 1
ATOM 5588 C CA . ASP C 1 59 ? -5.897 46.513 -23.334 1.00 42.44 56 ASP C CA 1
ATOM 5589 C C . ASP C 1 59 ? -6.171 45.918 -21.950 1.00 41.17 56 ASP C C 1
ATOM 5590 O O . ASP C 1 59 ? -5.415 46.145 -21.007 1.00 41.02 56 ASP C O 1
ATOM 5595 N N . THR C 1 60 ? -7.258 45.166 -21.830 1.00 40.22 57 THR C N 1
ATOM 5596 C CA . THR C 1 60 ? -7.644 44.571 -20.542 1.00 39.28 57 THR C CA 1
ATOM 5597 C C . THR C 1 60 ? -6.808 43.370 -20.142 1.00 40.23 57 THR C C 1
ATOM 5598 O O . THR C 1 60 ? -6.210 42.706 -20.983 1.00 41.71 57 THR C O 1
ATOM 5602 N N . ARG C 1 61 ? -6.778 43.108 -18.841 1.00 39.91 58 ARG C N 1
ATOM 5603 C CA . ARG C 1 61 ? -6.085 41.959 -18.275 1.00 41.30 58 ARG C CA 1
ATOM 5604 C C . ARG C 1 61 ? -7.146 40.963 -17.823 1.00 41.14 58 ARG C C 1
ATOM 5605 O O . ARG C 1 61 ? -8.272 41.351 -17.530 1.00 39.72 58 ARG C O 1
ATOM 5613 N N . ASP C 1 62 ? -6.795 39.677 -17.777 1.00 42.79 59 ASP C N 1
ATOM 5614 C CA . ASP C 1 62 ? -7.761 38.656 -17.372 1.00 42.86 59 ASP C CA 1
ATOM 5615 C C . ASP C 1 62 ? -8.116 38.812 -15.885 1.00 41.50 59 ASP C C 1
ATOM 5616 O O . ASP C 1 62 ? -7.473 39.569 -15.159 1.00 41.08 59 ASP C O 1
ATOM 5621 N N . ALA C 1 63 ? -9.133 38.084 -15.449 1.00 40.64 60 ALA C N 1
ATOM 5622 C CA . ALA C 1 63 ? -9.592 38.130 -14.060 1.00 39.94 60 ALA C CA 1
ATOM 5623 C C . ALA C 1 63 ? -8.536 37.800 -12.994 1.00 40.69 60 ALA C C 1
ATOM 5624 O O . ALA C 1 63 ? -8.677 38.213 -11.839 1.00 39.66 60 ALA C O 1
ATOM 5626 N N . PHE C 1 64 ? -7.493 37.070 -13.378 1.00 42.33 61 PHE C N 1
ATOM 5627 C CA . PHE C 1 64 ? -6.439 36.661 -12.446 1.00 43.71 61 PHE C CA 1
ATOM 5628 C C . PHE C 1 64 ? -5.171 37.510 -12.582 1.00 44.01 61 PHE C C 1
ATOM 5629 O O . PHE C 1 64 ? -4.164 37.248 -11.907 1.00 44.94 61 PHE C O 1
ATOM 5637 N N . GLU C 1 65 ? -5.248 38.543 -13.425 1.00 43.07 62 GLU C N 1
ATOM 5638 C CA . GLU C 1 65 ? -4.131 39.447 -13.724 1.00 43.79 62 GLU C CA 1
ATOM 5639 C C . GLU C 1 65 ? -2.889 38.643 -14.138 1.00 46.01 62 GLU C C 1
ATOM 5640 O O . GLU C 1 65 ? -1.785 38.890 -13.673 1.00 47.30 62 GLU C O 1
ATOM 5646 N N . GLY C 1 66 ? -3.111 37.665 -15.021 1.00 46.80 63 GLY C N 1
ATOM 5647 C CA . GLY C 1 66 ? -2.065 36.796 -15.544 1.00 48.85 63 GLY C CA 1
ATOM 5648 C C . GLY C 1 66 ? -1.374 35.856 -14.565 1.00 50.68 63 GLY C C 1
ATOM 5649 O O . GLY C 1 66 ? -0.380 35.220 -14.925 1.00 52.93 63 GLY C O 1
ATOM 5650 N N . ALA C 1 67 ? -1.904 35.730 -13.349 1.00 50.17 64 ALA C N 1
ATOM 5651 C CA . ALA C 1 67 ? -1.281 34.875 -12.329 1.00 51.84 64 ALA C CA 1
ATOM 5652 C C . ALA C 1 67 ? -1.340 33.383 -12.647 1.00 53.31 64 ALA C C 1
ATOM 5653 O O . ALA C 1 67 ? -0.530 32.610 -12.132 1.00 54.92 64 ALA C O 1
ATOM 5655 N N . ILE C 1 68 ? -2.305 32.987 -13.480 1.00 52.84 65 ILE C N 1
ATOM 5656 C CA . ILE C 1 68 ? -2.483 31.585 -13.859 1.00 54.38 65 ILE C CA 1
ATOM 5657 C C . ILE C 1 68 ? -2.107 31.380 -15.324 1.00 55.44 65 ILE C C 1
ATOM 5658 O O . ILE C 1 68 ? -2.616 32.066 -16.204 1.00 54.83 65 ILE C O 1
ATOM 5663 N N . SER C 1 69 ? -1.210 30.429 -15.571 1.00 57.78 66 SER C N 1
ATOM 5664 C CA . SER C 1 69 ? -0.742 30.138 -16.936 1.00 59.07 66 SER C CA 1
ATOM 5665 C C . SER C 1 69 ? -0.518 28.640 -17.211 1.00 60.96 66 SER C C 1
ATOM 5666 O O . SER C 1 69 ? 0.057 28.272 -18.241 1.00 62.52 66 SER C O 1
ATOM 5669 N N . SER C 1 70 ? -0.983 27.789 -16.302 1.00 61.02 67 SER C N 1
ATOM 5670 C CA . SER C 1 70 ? -0.834 26.347 -16.438 1.00 63.25 67 SER C CA 1
ATOM 5671 C C . SER C 1 70 ? -1.964 25.596 -15.760 1.00 63.04 67 SER C C 1
ATOM 5672 O O . SER C 1 70 ? -2.439 26.001 -14.701 1.00 61.96 67 SER C O 1
ATOM 5675 N N . GLU C 1 71 ? -2.382 24.483 -16.353 1.00 64.51 68 GLU C N 1
ATOM 5676 C CA . GLU C 1 71 ? -3.429 23.667 -15.752 1.00 64.38 68 GLU C CA 1
ATOM 5677 C C . GLU C 1 71 ? -2.954 23.020 -14.437 1.00 65.55 68 GLU C C 1
ATOM 5678 O O . GLU C 1 71 ? -3.779 22.554 -13.651 1.00 64.99 68 GLU C O 1
ATOM 5684 N N . GLN C 1 72 ? -1.634 22.996 -14.203 1.00 66.97 69 GLN C N 1
ATOM 5685 C CA . GLN C 1 72 ? -1.074 22.466 -12.948 1.00 68.46 69 GLN C CA 1
ATOM 5686 C C . GLN C 1 72 ? -0.978 23.530 -11.840 1.00 66.48 69 GLN C C 1
ATOM 5687 O O . GLN C 1 72 ? -0.502 23.240 -10.745 1.00 67.07 69 GLN C O 1
ATOM 5693 N N . ASP C 1 73 ? -1.429 24.753 -12.130 1.00 64.02 70 ASP C N 1
ATOM 5694 C CA . ASP C 1 73 ? -1.445 25.826 -11.129 1.00 62.53 70 ASP C CA 1
ATOM 5695 C C . ASP C 1 73 ? -2.535 25.533 -10.102 1.00 61.54 70 ASP C C 1
ATOM 5696 O O . ASP C 1 73 ? -3.540 24.897 -10.413 1.00 61.31 70 ASP C O 1
ATOM 5701 N N . ILE C 1 74 ? -2.324 26.017 -8.888 1.00 61.29 71 ILE C N 1
ATOM 5702 C CA . ILE C 1 74 ? -3.239 25.814 -7.771 1.00 60.62 71 ILE C CA 1
ATOM 5703 C C . ILE C 1 74 ? -3.785 27.186 -7.356 1.00 58.51 71 ILE C C 1
ATOM 5704 O O . ILE C 1 74 ? -3.075 27.968 -6.712 1.00 58.34 71 ILE C O 1
ATOM 5709 N N . PRO C 1 75 ? -5.033 27.496 -7.758 1.00 57.04 72 PRO C N 1
ATOM 5710 C CA . PRO C 1 75 ? -5.685 28.768 -7.447 1.00 55.11 72 PRO C CA 1
ATOM 5711 C C . PRO C 1 75 ? -5.599 29.259 -5.990 1.00 54.94 72 PRO C C 1
ATOM 5712 O O . PRO C 1 75 ? -5.354 30.435 -5.779 1.00 54.39 72 PRO C O 1
ATOM 5716 N N . SER C 1 76 ? -5.784 28.381 -5.007 1.00 55.85 73 SER C N 1
ATOM 5717 C CA . SER C 1 76 ? -5.729 28.792 -3.589 1.00 55.91 73 SER C CA 1
ATOM 5718 C C . SER C 1 76 ? -4.364 29.332 -3.173 1.00 57.42 73 SER C C 1
ATOM 5719 O O . SER C 1 76 ? -4.276 30.105 -2.221 1.00 56.91 73 SER C O 1
ATOM 5722 N N . GLN C 1 77 ? -3.313 28.927 -3.889 1.00 59.37 74 GLN C N 1
ATOM 5723 C CA . GLN C 1 77 ? -1.946 29.386 -3.609 1.00 61.41 74 GLN C CA 1
ATOM 5724 C C . GLN C 1 77 ? -1.546 30.621 -4.429 1.00 61.06 74 GLN C C 1
ATOM 5725 O O . GLN C 1 77 ? -0.637 31.348 -4.036 1.00 61.62 74 GLN C O 1
ATOM 5731 N N . LEU C 1 78 ? -2.225 30.863 -5.550 1.00 60.86 75 LEU C N 1
ATOM 5732 C CA . LEU C 1 78 ? -1.916 32.015 -6.417 1.00 60.94 75 LEU C CA 1
ATOM 5733 C C . LEU C 1 78 ? -2.913 33.187 -6.339 1.00 59.93 75 LEU C C 1
ATOM 5734 O O . LEU C 1 78 ? -2.605 34.278 -6.794 1.00 59.09 75 LEU C O 1
ATOM 5739 N N . LEU C 1 79 ? -4.092 32.960 -5.766 1.00 61.27 76 LEU C N 1
ATOM 5740 C CA . LEU C 1 79 ? -5.122 33.998 -5.657 1.00 60.86 76 LEU C CA 1
ATOM 5741 C C . LEU C 1 79 ? -5.546 34.232 -4.210 1.00 63.22 76 LEU C C 1
ATOM 5742 O O . LEU C 1 79 ? -5.472 33.328 -3.373 1.00 65.02 76 LEU C O 1
ATOM 5747 N N . LYS C 1 80 ? -6.001 35.446 -3.939 1.00 65.79 77 LYS C N 1
ATOM 5748 C CA . LYS C 1 80 ? -6.525 35.847 -2.634 1.00 68.70 77 LYS C CA 1
ATOM 5749 C C . LYS C 1 80 ? -7.877 36.496 -2.895 1.00 64.67 77 LYS C C 1
ATOM 5750 O O . LYS C 1 80 ? -7.926 37.585 -3.464 1.00 63.60 77 LYS C O 1
ATOM 5764 N N . PRO C 1 82 ? -11.196 38.649 -2.174 1.00 51.38 79 PRO C N 1
ATOM 5765 C CA . PRO C 1 82 ? -11.882 38.790 -3.460 1.00 48.71 79 PRO C CA 1
ATOM 5766 C C . PRO C 1 82 ? -11.077 39.527 -4.548 1.00 46.61 79 PRO C C 1
ATOM 5767 O O . PRO C 1 82 ? -11.680 40.087 -5.458 1.00 44.80 79 PRO C O 1
ATOM 5771 N N . PHE C 1 83 ? -9.745 39.498 -4.471 1.00 46.42 80 PHE C N 1
ATOM 5772 C CA . PHE C 1 83 ? -8.908 40.208 -5.447 1.00 45.47 80 PHE C CA 1
ATOM 5773 C C . PHE C 1 83 ? -8.825 39.545 -6.819 1.00 44.81 80 PHE C C 1
ATOM 5774 O O . PHE C 1 83 ? -7.850 38.888 -7.153 1.00 45.66 80 PHE C O 1
ATOM 5782 N N . LEU C 1 84 ? -9.896 39.723 -7.584 1.00 43.37 81 LEU C N 1
ATOM 5783 C CA . LEU C 1 84 ? -10.010 39.260 -8.958 1.00 43.18 81 LEU C CA 1
ATOM 5784 C C . LEU C 1 84 ? -10.527 40.440 -9.767 1.00 41.34 81 LEU C C 1
ATOM 5785 O O . LEU C 1 84 ? -10.977 41.440 -9.208 1.00 39.89 81 LEU C O 1
ATOM 5790 N N . ASN C 1 85 ? -10.456 40.317 -11.087 1.00 40.98 82 ASN C N 1
ATOM 5791 C CA . ASN C 1 85 ? -10.946 41.343 -12.006 1.00 39.31 82 ASN C CA 1
ATOM 5792 C C . ASN C 1 85 ? -10.192 42.681 -11.902 1.00 38.45 82 ASN C C 1
ATOM 5793 O O . ASN C 1 85 ? -10.765 43.689 -11.483 1.00 37.11 82 ASN C O 1
ATOM 5798 N N . PRO C 1 86 ? -8.898 42.693 -12.270 1.00 38.85 83 PRO C N 1
ATOM 5799 C CA . PRO C 1 86 ? -8.147 43.944 -12.267 1.00 38.82 83 PRO C CA 1
ATOM 5800 C C . PRO C 1 86 ? -8.835 44.914 -13.220 1.00 37.85 83 PRO C C 1
ATOM 5801 O O . PRO C 1 86 ? -9.129 44.544 -14.362 1.00 38.19 83 PRO C O 1
ATOM 5805 N N . GLN C 1 87 ? -9.074 46.138 -12.760 1.00 36.99 84 GLN C N 1
ATOM 5806 C CA . GLN C 1 87 ? -9.798 47.130 -13.553 1.00 36.05 84 GLN C CA 1
ATOM 5807 C C . GLN C 1 87 ? -8.981 48.196 -14.259 1.00 36.33 84 GLN C C 1
ATOM 5808 O O . GLN C 1 87 ? -8.023 48.721 -13.706 1.00 36.86 84 GLN C O 1
ATOM 5814 N N . ASN C 1 88 ? -9.385 48.497 -15.494 1.00 36.15 85 ASN C N 1
ATOM 5815 C CA . ASN C 1 88 ? -8.832 49.608 -16.256 1.00 36.52 85 ASN C CA 1
ATOM 5816 C C . ASN C 1 88 ? -9.673 50.800 -15.794 1.00 35.46 85 ASN C C 1
ATOM 5817 O O . ASN C 1 88 ? -10.854 50.638 -15.462 1.00 34.34 85 ASN C O 1
ATOM 5822 N N . GLY C 1 89 ? -9.072 51.982 -15.762 1.00 35.42 86 GLY C N 1
ATOM 5823 C CA . GLY C 1 89 ? -9.777 53.168 -15.306 1.00 34.58 86 GLY C CA 1
ATOM 5824 C C . GLY C 1 89 ? -9.142 53.727 -14.041 1.00 34.38 86 GLY C C 1
ATOM 5825 O O . GLY C 1 89 ? -8.149 53.187 -13.566 1.00 34.58 86 GLY C O 1
ATOM 5826 N N . PRO C 1 90 ? -9.719 54.783 -13.474 1.00 34.12 87 PRO C N 1
ATOM 5827 C CA . PRO C 1 90 ? -10.937 55.414 -13.979 1.00 33.92 87 PRO C CA 1
ATOM 5828 C C . PRO C 1 90 ? -10.745 56.337 -15.176 1.00 34.91 87 PRO C C 1
ATOM 5829 O O . PRO C 1 90 ? -9.753 57.066 -15.247 1.00 36.05 87 PRO C O 1
ATOM 5833 N N . ILE C 1 91 ? -11.712 56.294 -16.091 1.00 35.01 88 ILE C N 1
ATOM 5834 C CA . ILE C 1 91 ? -11.728 57.146 -17.269 1.00 36.38 88 ILE C CA 1
ATOM 5835 C C . ILE C 1 91 ? -12.678 58.286 -16.925 1.00 36.97 88 ILE C C 1
ATOM 5836 O O . ILE C 1 91 ? -13.767 58.045 -16.410 1.00 36.29 88 ILE C O 1
ATOM 5849 N N . ILE C 1 93 ? -15.089 61.471 -18.038 1.00 37.26 90 ILE C N 1
ATOM 5850 C CA . ILE C 1 93 ? -15.854 62.003 -19.159 1.00 37.09 90 ILE C CA 1
ATOM 5851 C C . ILE C 1 93 ? -16.111 63.479 -18.826 1.00 37.27 90 ILE C C 1
ATOM 5852 O O . ILE C 1 93 ? -16.706 63.804 -17.800 1.00 36.42 90 ILE C O 1
ATOM 5857 N N . ASN C 1 94 ? -15.641 64.361 -19.702 1.00 37.68 91 ASN C N 1
ATOM 5858 C CA . ASN C 1 94 ? -15.757 65.794 -19.501 1.00 38.34 91 ASN C CA 1
ATOM 5859 C C . ASN C 1 94 ? -17.222 66.238 -19.479 1.00 38.49 91 ASN C C 1
ATOM 5860 O O . ASN C 1 94 ? -17.956 66.024 -20.450 1.00 39.19 91 ASN C O 1
ATOM 5865 N N . GLY C 1 95 ? -17.630 66.847 -18.362 1.00 38.21 92 GLY C N 1
ATOM 5866 C CA . GLY C 1 95 ? -18.996 67.334 -18.179 1.00 38.16 92 GLY C CA 1
ATOM 5867 C C . GLY C 1 95 ? -19.895 66.429 -17.351 1.00 37.12 92 GLY C C 1
ATOM 5868 O O . GLY C 1 95 ? -20.954 66.864 -16.890 1.00 37.03 92 GLY C O 1
ATOM 5869 N N . ALA C 1 96 ? -19.493 65.172 -17.151 1.00 36.45 93 ALA C N 1
ATOM 5870 C CA . ALA C 1 96 ? -20.300 64.223 -16.373 1.00 35.47 93 ALA C CA 1
ATOM 5871 C C . ALA C 1 96 ? -20.439 64.639 -14.905 1.00 35.25 93 ALA C C 1
ATOM 5872 O O . ALA C 1 96 ? -19.460 65.006 -14.262 1.00 35.14 93 ALA C O 1
ATOM 5874 N N . GLU C 1 97 ? -21.671 64.605 -14.406 1.00 35.18 94 GLU C N 1
ATOM 5875 C CA . GLU C 1 97 ? -21.974 64.962 -13.016 1.00 35.10 94 GLU C CA 1
ATOM 5876 C C . GLU C 1 97 ? -23.141 64.113 -12.534 1.00 33.79 94 GLU C C 1
ATOM 5877 O O . GLU C 1 97 ? -23.853 63.516 -13.338 1.00 33.29 94 GLU C O 1
ATOM 5883 N N . LYS C 1 98 ? -23.330 64.066 -11.221 1.00 33.20 95 LYS C N 1
ATOM 5884 C CA . LYS C 1 98 ? -24.401 63.292 -10.624 1.00 32.36 95 LYS C CA 1
ATOM 5885 C C . LYS C 1 98 ? -25.740 63.620 -11.270 1.00 32.13 95 LYS C C 1
ATOM 5886 O O . LYS C 1 98 ? -26.101 64.776 -11.400 1.00 32.96 95 LYS C O 1
ATOM 5892 N N . GLY C 1 99 ? -26.458 62.578 -11.687 1.00 31.26 96 GLY C N 1
ATOM 5893 C CA . GLY C 1 99 ? -27.743 62.720 -12.345 1.00 31.43 96 GLY C CA 1
ATOM 5894 C C . GLY C 1 99 ? -27.647 62.395 -13.818 1.00 31.86 96 GLY C C 1
ATOM 5895 O O . GLY C 1 99 ? -28.677 62.216 -14.480 1.00 32.45 96 GLY C O 1
ATOM 5896 N N . ASP C 1 100 ? -26.414 62.359 -14.343 1.00 31.98 97 ASP C N 1
ATOM 5897 C CA . ASP C 1 100 ? -26.164 62.032 -15.753 1.00 32.47 97 ASP C CA 1
ATOM 5898 C C . ASP C 1 100 ? -26.022 60.529 -15.921 1.00 31.78 97 ASP C C 1
ATOM 5899 O O . ASP C 1 100 ? -26.149 59.761 -14.959 1.00 30.86 97 ASP C O 1
ATOM 5904 N N . VAL C 1 101 ? -25.780 60.116 -17.162 1.00 32.29 98 VAL C N 1
ATOM 5905 C CA . VAL C 1 101 ? -25.623 58.713 -17.500 1.00 32.05 98 VAL C CA 1
ATOM 5906 C C . VAL C 1 101 ? -24.509 58.550 -18.511 1.00 32.62 98 VAL C C 1
ATOM 5907 O O . VAL C 1 101 ? -24.431 59.305 -19.476 1.00 33.48 98 VAL C O 1
ATOM 5911 N N . ILE C 1 102 ? -23.647 57.566 -18.280 1.00 32.51 99 ILE C N 1
ATOM 5912 C CA . ILE C 1 102 ? -22.568 57.259 -19.206 1.00 33.32 99 ILE C CA 1
ATOM 5913 C C . ILE C 1 102 ? -23.083 56.151 -20.106 1.00 33.56 99 ILE C C 1
ATOM 5914 O O . ILE C 1 102 ? -23.561 55.136 -19.617 1.00 32.80 99 ILE C O 1
ATOM 5919 N N . ALA C 1 103 ? -22.998 56.356 -21.415 1.00 34.55 100 ALA C N 1
ATOM 5920 C CA . ALA C 1 103 ? -23.414 55.347 -22.383 1.00 35.09 100 ALA C CA 1
ATOM 5921 C C . ALA C 1 103 ? -22.140 54.707 -22.902 1.00 35.11 100 ALA C C 1
ATOM 5922 O O . ALA C 1 103 ? -21.271 55.402 -23.412 1.00 35.73 100 ALA C O 1
ATOM 5924 N N . VAL C 1 104 ? -22.022 53.391 -22.759 1.00 34.71 101 VAL C N 1
ATOM 5925 C CA . VAL C 1 104 ? -20.831 52.681 -23.219 1.00 35.03 101 VAL C CA 1
ATOM 5926 C C . VAL C 1 104 ? -21.203 51.702 -24.320 1.00 35.76 101 VAL C C 1
ATOM 5927 O O . VAL C 1 104 ? -21.825 50.672 -24.059 1.00 35.57 101 VAL C O 1
ATOM 5931 N N . TYR C 1 105 ? -20.833 52.035 -25.548 1.00 36.77 102 TYR C N 1
ATOM 5932 C CA . TYR C 1 105 ? -21.098 51.164 -26.690 1.00 38.07 102 TYR C CA 1
ATOM 5933 C C . TYR C 1 105 ? -19.854 50.355 -26.998 1.00 38.65 102 TYR C C 1
ATOM 5934 O O . TYR C 1 105 ? -18.814 50.918 -27.297 1.00 39.45 102 TYR C O 1
ATOM 5943 N N . ILE C 1 106 ? -19.960 49.038 -26.911 1.00 39.06 103 ILE C N 1
ATOM 5944 C CA . ILE C 1 106 ? -18.832 48.157 -27.191 1.00 40.27 103 ILE C CA 1
ATOM 5945 C C . ILE C 1 106 ? -18.842 47.858 -28.701 1.00 42.14 103 ILE C C 1
ATOM 5946 O O . ILE C 1 106 ? -19.811 47.313 -29.231 1.00 42.51 103 ILE C O 1
ATOM 5951 N N . GLU C 1 107 ? -17.768 48.237 -29.389 1.00 42.86 104 GLU C N 1
ATOM 5952 C CA . GLU C 1 107 ? -17.678 48.005 -30.827 1.00 45.04 104 GLU C CA 1
ATOM 5953 C C . GLU C 1 107 ? -17.160 46.629 -31.148 1.00 45.66 104 GLU C C 1
ATOM 5954 O O . GLU C 1 107 ? -17.719 45.928 -31.999 1.00 46.79 104 GLU C O 1
ATOM 5960 N N . SER C 1 108 ? -16.072 46.261 -30.474 1.00 44.92 105 SER C N 1
ATOM 5961 C CA . SER C 1 108 ? -15.421 44.982 -30.703 1.00 45.26 105 SER C CA 1
ATOM 5962 C C . SER C 1 108 ? -14.567 44.525 -29.524 1.00 44.16 105 SER C C 1
ATOM 5963 O O . SER C 1 108 ? -14.170 45.322 -28.671 1.00 42.56 105 SER C O 1
ATOM 5974 N N . LEU C 1 110 ? -11.370 41.602 -29.109 1.00 51.36 107 LEU C N 1
ATOM 5975 C CA . LEU C 1 110 ? -10.489 40.606 -29.703 1.00 52.48 107 LEU C CA 1
ATOM 5976 C C . LEU C 1 110 ? -9.531 40.083 -28.643 1.00 52.26 107 LEU C C 1
ATOM 5977 O O . LEU C 1 110 ? -9.242 40.792 -27.676 1.00 51.10 107 LEU C O 1
ATOM 5982 N N . PRO C 1 111 ? -9.050 38.830 -28.802 1.00 53.36 108 PRO C N 1
ATOM 5983 C CA . PRO C 1 111 ? -8.096 38.308 -27.821 1.00 53.40 108 PRO C CA 1
ATOM 5984 C C . PRO C 1 111 ? -6.764 39.007 -27.990 1.00 53.86 108 PRO C C 1
ATOM 5985 O O . PRO C 1 111 ? -6.369 39.297 -29.115 1.00 55.10 108 PRO C O 1
ATOM 5989 N N . ARG C 1 112 ? -6.095 39.284 -26.874 1.00 53.71 109 ARG C N 1
ATOM 5990 C CA . ARG C 1 112 ? -4.830 40.007 -26.879 1.00 54.46 109 ARG C CA 1
ATOM 5991 C C . ARG C 1 112 ? -3.660 39.067 -26.605 1.00 56.04 109 ARG C C 1
ATOM 5992 O O . ARG C 1 112 ? -3.788 38.141 -25.789 1.00 56.94 109 ARG C O 1
ATOM 6000 N N . GLY C 1 113 ? -2.550 39.302 -27.313 1.00 56.81 110 GLY C N 1
ATOM 6001 C CA . GLY C 1 113 ? -1.344 38.478 -27.181 1.00 58.21 110 GLY C CA 1
ATOM 6002 C C . GLY C 1 113 ? -1.194 37.433 -28.271 1.00 59.89 110 GLY C C 1
ATOM 6003 O O . GLY C 1 113 ? -2.159 37.091 -28.948 1.00 59.63 110 GLY C O 1
ATOM 6004 N N . VAL C 1 114 ? 0.036 36.949 -28.455 1.00 61.38 111 VAL C N 1
ATOM 6005 C CA . VAL C 1 114 ? 0.334 35.912 -29.451 1.00 63.51 111 VAL C CA 1
ATOM 6006 C C . VAL C 1 114 ? -0.080 34.544 -28.890 1.00 64.20 111 VAL C C 1
ATOM 6007 O O . VAL C 1 114 ? 0.274 34.203 -27.763 1.00 63.78 111 VAL C O 1
ATOM 6011 N N . ASN C 1 115 ? -0.812 33.766 -29.690 1.00 65.64 112 ASN C N 1
ATOM 6012 C CA . ASN C 1 115 ? -1.311 32.433 -29.277 1.00 66.84 112 ASN C CA 1
ATOM 6013 C C . ASN C 1 115 ? -2.058 32.616 -27.961 1.00 64.78 112 ASN C C 1
ATOM 6014 O O . ASN C 1 115 ? -1.683 32.066 -26.926 1.00 64.99 112 ASN C O 1
ATOM 6019 N N . PRO C 1 116 ? -3.155 33.405 -28.013 1.00 62.85 113 PRO C N 1
ATOM 6020 C CA . PRO C 1 116 ? -3.943 33.731 -26.823 1.00 60.54 113 PRO C CA 1
ATOM 6021 C C . PRO C 1 116 ? -4.690 32.572 -26.201 1.00 60.79 113 PRO C C 1
ATOM 6022 O O . PRO C 1 116 ? -5.216 31.703 -26.911 1.00 62.12 113 PRO C O 1
ATOM 6026 N N . HIS C 1 117 ? -4.728 32.562 -24.873 1.00 59.76 114 HIS C N 1
ATOM 6027 C CA . HIS C 1 117 ? -5.442 31.529 -24.143 1.00 59.85 114 HIS C CA 1
ATOM 6028 C C . HIS C 1 117 ? -6.398 32.122 -23.122 1.00 57.74 114 HIS C C 1
ATOM 6029 O O . HIS C 1 117 ? -6.082 33.114 -22.474 1.00 56.89 114 HIS C O 1
ATOM 6036 N N . GLY C 1 118 ? -7.574 31.508 -23.022 1.00 57.50 115 GLY C N 1
ATOM 6037 C CA . GLY C 1 118 ? -8.586 31.876 -22.047 1.00 55.99 115 GLY C CA 1
ATOM 6038 C C . GLY C 1 118 ? -8.384 30.920 -20.878 1.00 56.47 115 GLY C C 1
ATOM 6039 O O . GLY C 1 118 ? -7.672 29.925 -21.010 1.00 57.23 115 GLY C O 1
ATOM 6040 N N . ILE C 1 119 ? -8.999 31.215 -19.736 1.00 55.74 116 ILE C N 1
ATOM 6041 C CA . ILE C 1 119 ? -8.856 30.376 -18.542 1.00 55.97 116 ILE C CA 1
ATOM 6042 C C . ILE C 1 119 ? -10.153 30.215 -17.772 1.00 54.98 116 ILE C C 1
ATOM 6043 O O . ILE C 1 119 ? -10.811 31.196 -17.464 1.00 53.59 116 ILE C O 1
ATOM 6048 N N . CYS C 1 120 ? -10.511 28.979 -17.459 1.00 56.47 117 CYS C N 1
ATOM 6049 C CA . CYS C 1 120 ? -11.679 28.699 -16.627 1.00 56.04 117 CYS C CA 1
ATOM 6050 C C . CYS C 1 120 ? -11.100 28.021 -15.400 1.00 55.78 117 CYS C C 1
ATOM 6051 O O . CYS C 1 120 ? -10.192 27.186 -15.522 1.00 56.82 117 CYS C O 1
ATOM 6054 N N . ALA C 1 121 ? -11.601 28.381 -14.222 1.00 53.96 118 ALA C N 1
ATOM 6055 C CA . ALA C 1 121 ? -11.084 27.804 -12.986 1.00 54.04 118 ALA C CA 1
ATOM 6056 C C . ALA C 1 121 ? -12.142 27.574 -11.929 1.00 53.19 118 ALA C C 1
ATOM 6057 O O . ALA C 1 121 ? -13.156 28.274 -11.874 1.00 51.78 118 ALA C O 1
ATOM 6067 N N . ILE C 1 123 ? -12.296 27.753 -8.256 1.00 50.95 120 ILE C N 1
ATOM 6068 C CA . ILE C 1 123 ? -11.628 28.312 -7.092 1.00 50.54 120 ILE C CA 1
ATOM 6069 C C . ILE C 1 123 ? -12.276 27.769 -5.820 1.00 50.58 120 ILE C C 1
ATOM 6070 O O . ILE C 1 123 ? -13.505 27.790 -5.703 1.00 50.12 120 ILE C O 1
ATOM 6075 N N . PRO C 1 124 ? -11.467 27.263 -4.869 1.00 51.09 121 PRO C N 1
ATOM 6076 C CA . PRO C 1 124 ? -12.081 26.764 -3.637 1.00 50.96 121 PRO C CA 1
ATOM 6077 C C . PRO C 1 124 ? -12.912 27.828 -2.906 1.00 49.45 121 PRO C C 1
ATOM 6078 O O . PRO C 1 124 ? -12.522 28.990 -2.843 1.00 48.68 121 PRO C O 1
ATOM 6082 N N . HIS C 1 125 ? -14.066 27.406 -2.399 1.00 48.82 122 HIS C N 1
ATOM 6083 C CA . HIS C 1 125 ? -15.000 28.263 -1.658 1.00 47.74 122 HIS C CA 1
ATOM 6084 C C . HIS C 1 125 ? -15.590 29.390 -2.508 1.00 46.39 122 HIS C C 1
ATOM 6085 O O . HIS C 1 125 ? -15.951 30.456 -1.985 1.00 45.85 122 HIS C O 1
ATOM 6092 N N . PHE C 1 126 ? -15.689 29.149 -3.815 1.00 45.83 123 PHE C N 1
ATOM 6093 C CA . PHE C 1 126 ? -16.242 30.135 -4.731 1.00 44.82 123 PHE C CA 1
ATOM 6094 C C . PHE C 1 126 ? -16.897 29.438 -5.921 1.00 44.55 123 PHE C C 1
ATOM 6095 O O . PHE C 1 126 ? -16.269 28.630 -6.595 1.00 45.25 123 PHE C O 1
ATOM 6103 N N . GLY C 1 127 ? -18.168 29.756 -6.156 1.00 43.76 124 GLY C N 1
ATOM 6104 C CA . GLY C 1 127 ? -18.936 29.155 -7.239 1.00 43.65 124 GLY C CA 1
ATOM 6105 C C . GLY C 1 127 ? -20.402 29.003 -6.868 1.00 43.30 124 GLY C C 1
ATOM 6106 O O . GLY C 1 127 ? -20.799 29.230 -5.723 1.00 43.61 124 GLY C O 1
ATOM 6107 N N . GLY C 1 128 ? -21.198 28.593 -7.843 1.00 43.10 125 GLY C N 1
ATOM 6108 C CA . GLY C 1 128 ? -22.633 28.434 -7.668 1.00 42.77 125 GLY C CA 1
ATOM 6109 C C . GLY C 1 128 ? -23.078 27.167 -6.983 1.00 43.19 125 GLY C C 1
ATOM 6110 O O . GLY C 1 128 ? -24.068 27.196 -6.239 1.00 43.04 125 GLY C O 1
ATOM 6111 N N . LEU C 1 129 ? -22.369 26.058 -7.221 1.00 43.75 126 LEU C N 1
ATOM 6112 C CA . LEU C 1 129 ? -22.733 24.752 -6.608 1.00 44.44 126 LEU C CA 1
ATOM 6113 C C . LEU C 1 129 ? -21.753 24.290 -5.520 1.00 44.61 126 LEU C C 1
ATOM 6114 O O . LEU C 1 129 ? -21.410 23.102 -5.428 1.00 45.71 126 LEU C O 1
ATOM 6119 N N . THR C 1 130 ? -21.329 25.240 -4.694 1.00 43.68 127 THR C N 1
ATOM 6120 C CA . THR C 1 130 ? -20.420 24.974 -3.588 1.00 43.97 127 THR C CA 1
ATOM 6121 C C . THR C 1 130 ? -20.648 25.935 -2.438 1.00 43.30 127 THR C C 1
ATOM 6122 O O . THR C 1 130 ? -21.136 27.044 -2.623 1.00 42.59 127 THR C O 1
ATOM 6126 N N . GLY C 1 131 ? -20.305 25.490 -1.243 1.00 43.85 128 GLY C N 1
ATOM 6127 C CA . GLY C 1 131 ? -20.385 26.343 -0.084 1.00 43.56 128 GLY C CA 1
ATOM 6128 C C . GLY C 1 131 ? -19.295 27.369 -0.313 1.00 43.23 128 GLY C C 1
ATOM 6129 O O . GLY C 1 131 ? -18.270 27.075 -0.955 1.00 43.61 128 GLY C O 1
ATOM 6130 N N . THR C 1 132 ? -19.515 28.579 0.179 1.00 42.74 129 THR C N 1
ATOM 6131 C CA . THR C 1 132 ? -18.561 29.671 0.006 1.00 42.40 129 THR C CA 1
ATOM 6132 C C . THR C 1 132 ? -18.405 30.346 1.349 1.00 42.90 129 THR C C 1
ATOM 6133 O O . THR C 1 132 ? -18.842 29.804 2.362 1.00 43.38 129 THR C O 1
ATOM 6137 N N . ASP C 1 133 ? -17.762 31.511 1.376 1.00 42.97 130 ASP C N 1
ATOM 6138 C CA . ASP C 1 133 ? -17.619 32.251 2.638 1.00 43.79 130 ASP C CA 1
ATOM 6139 C C . ASP C 1 133 ? -18.897 33.027 2.996 1.00 43.59 130 ASP C C 1
ATOM 6140 O O . ASP C 1 133 ? -19.006 33.551 4.096 1.00 44.13 130 ASP C O 1
ATOM 6145 N N . LEU C 1 134 ? -19.843 33.096 2.054 1.00 43.02 131 LEU C N 1
ATOM 6146 C CA . LEU C 1 134 ? -21.136 33.755 2.279 1.00 43.09 131 LEU C CA 1
ATOM 6147 C C . LEU C 1 134 ? -22.180 32.672 2.587 1.00 43.36 131 LEU C C 1
ATOM 6148 O O . LEU C 1 134 ? -22.902 32.765 3.591 1.00 43.73 131 LEU C O 1
ATOM 6153 N N . THR C 1 135 ? -22.247 31.651 1.731 1.00 43.24 132 THR C N 1
ATOM 6154 C CA . THR C 1 135 ? -23.132 30.501 1.952 1.00 43.75 132 THR C CA 1
ATOM 6155 C C . THR C 1 135 ? -22.200 29.520 2.686 1.00 44.65 132 THR C C 1
ATOM 6156 O O . THR C 1 135 ? -21.763 28.517 2.137 1.00 44.72 132 THR C O 1
ATOM 6160 N N . ALA C 1 136 ? -21.908 29.864 3.943 1.00 45.59 133 ALA C N 1
ATOM 6161 C CA . ALA C 1 136 ? -20.949 29.152 4.799 1.00 46.73 133 ALA C CA 1
ATOM 6162 C C . ALA C 1 136 ? -21.283 27.739 5.210 1.00 47.76 133 ALA C C 1
ATOM 6163 O O . ALA C 1 136 ? -22.032 27.530 6.156 1.00 48.42 133 ALA C O 1
ATOM 6173 N N . LEU C 1 138 ? -19.683 23.622 5.983 1.00 50.49 135 LEU C N 1
ATOM 6174 C CA . LEU C 1 138 ? -18.529 22.928 6.555 1.00 51.31 135 LEU C CA 1
ATOM 6175 C C . LEU C 1 138 ? -17.973 21.851 5.623 1.00 51.60 135 LEU C C 1
ATOM 6176 O O . LEU C 1 138 ? -16.984 21.202 5.945 1.00 52.80 135 LEU C O 1
ATOM 6181 N N . ASN C 1 139 ? -18.593 21.66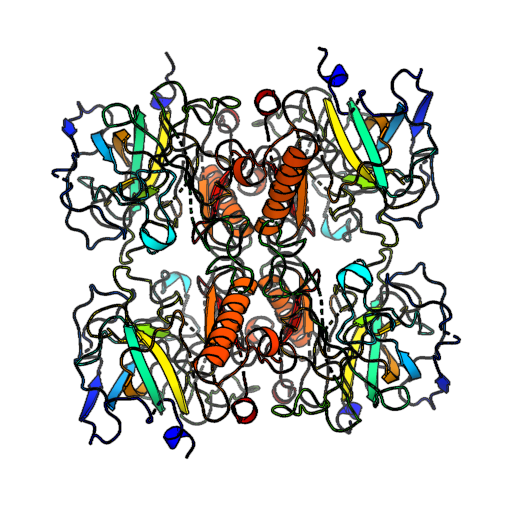4 4.462 1.00 50.75 136 ASN C N 1
ATOM 6182 C CA . ASN C 1 139 ? -18.137 20.652 3.515 1.00 51.41 136 ASN C CA 1
ATOM 6183 C C . ASN C 1 139 ? -16.798 21.042 2.923 1.00 51.54 136 ASN C C 1
ATOM 6184 O O . ASN C 1 139 ? -16.439 22.232 2.868 1.00 50.41 136 ASN C O 1
ATOM 6189 N N . ASP C 1 140 ? -16.057 20.023 2.489 1.00 52.87 137 ASP C N 1
ATOM 6190 C CA . ASP C 1 140 ? -14.778 20.251 1.852 1.00 53.35 137 ASP C CA 1
ATOM 6191 C C . ASP C 1 140 ? -15.031 21.020 0.572 1.00 52.09 137 ASP C C 1
ATOM 6192 O O . ASP C 1 140 ? -16.080 20.844 -0.057 1.00 51.64 137 ASP C O 1
ATOM 6197 N N . PRO C 1 141 ? -14.082 21.886 0.183 1.00 51.65 138 PRO C N 1
ATOM 6198 C CA . PRO C 1 141 ? -14.272 22.617 -1.055 1.00 50.51 138 PRO C CA 1
ATOM 6199 C C . PRO C 1 141 ? -14.179 21.680 -2.245 1.00 51.30 138 PRO C C 1
ATOM 6200 O O . PRO C 1 141 ? -13.676 20.557 -2.113 1.00 52.73 138 PRO C O 1
ATOM 6204 N N . LEU C 1 142 ? -14.672 22.135 -3.393 1.00 50.53 139 LEU C N 1
ATOM 6205 C CA . LEU C 1 142 ? -14.623 21.336 -4.605 1.00 51.47 139 LEU C CA 1
ATOM 6206 C C . LEU C 1 142 ? -13.184 21.218 -5.092 1.00 52.69 139 LEU C C 1
ATOM 6207 O O . LEU C 1 142 ? -12.321 21.999 -4.681 1.00 52.28 139 LEU C O 1
ATOM 6212 N N . PRO C 1 143 ? -12.917 20.231 -5.968 1.00 54.35 140 PRO C N 1
ATOM 6213 C CA . PRO C 1 143 ? -11.564 20.105 -6.456 1.00 55.83 140 PRO C CA 1
ATOM 6214 C C . PRO C 1 143 ? -11.107 21.383 -7.116 1.00 54.98 140 PRO C C 1
ATOM 6215 O O . PRO C 1 143 ? -11.894 22.119 -7.712 1.00 53.64 140 PRO C O 1
ATOM 6219 N N . GLU C 1 144 ? -9.820 21.614 -6.993 1.00 56.13 141 GLU C N 1
ATOM 6220 C CA . GLU C 1 144 ? -9.195 22.799 -7.483 1.00 55.44 141 GLU C CA 1
ATOM 6221 C C . GLU C 1 144 ? -8.737 22.549 -8.917 1.00 56.26 141 GLU C C 1
ATOM 6222 O O . GLU C 1 144 ? -7.741 21.895 -9.137 1.00 57.94 141 GLU C O 1
ATOM 6228 N N . LYS C 1 145 ? -9.513 23.046 -9.882 1.00 55.52 142 LYS C N 1
ATOM 6229 C CA . LYS C 1 145 ? -9.230 22.865 -11.314 1.00 56.70 142 LYS C CA 1
ATOM 6230 C C . LYS C 1 145 ? -8.974 24.113 -12.123 1.00 55.90 142 LYS C C 1
ATOM 6231 O O . LYS C 1 145 ? -9.462 25.190 -11.802 1.00 54.28 142 LYS C O 1
ATOM 6237 N N . VAL C 1 146 ? -8.195 23.940 -13.194 1.00 57.44 143 VAL C N 1
ATOM 6238 C CA . VAL C 1 146 ? -7.828 25.006 -14.123 1.00 57.14 143 VAL C CA 1
ATOM 6239 C C . VAL C 1 146 ? -7.822 24.450 -15.548 1.00 59.32 143 VAL C C 1
ATOM 6240 O O . VAL C 1 146 ? -7.305 23.363 -15.794 1.00 61.38 143 VAL C O 1
ATOM 6244 N N . ARG C 1 147 ? -8.400 25.200 -16.473 1.00 59.71 144 ARG C N 1
ATOM 6245 C CA . ARG C 1 147 ? -8.438 24.823 -17.877 1.00 62.05 144 ARG C CA 1
ATOM 6246 C C . ARG C 1 147 ? -7.845 25.952 -18.705 1.00 62.72 144 ARG C C 1
ATOM 6247 O O . ARG C 1 147 ? -8.289 27.082 -18.585 1.00 60.33 144 ARG C O 1
ATOM 6263 N N . ILE C 1 149 ? -7.610 27.236 -22.204 1.00 66.59 146 ILE C N 1
ATOM 6264 C CA . ILE C 1 149 ? -8.317 27.049 -23.460 1.00 67.33 146 ILE C CA 1
ATOM 6265 C C . ILE C 1 149 ? -7.758 27.952 -24.552 1.00 66.40 146 ILE C C 1
ATOM 6266 O O . ILE C 1 149 ? -7.679 29.166 -24.401 1.00 64.65 146 ILE C O 1
ATOM 6271 N N . LYS C 1 150 ? -7.390 27.343 -25.667 1.00 67.99 147 LYS C N 1
ATOM 6272 C CA . LYS C 1 150 ? -6.883 28.077 -26.810 1.00 68.24 147 LYS C CA 1
ATOM 6273 C C . LYS C 1 150 ? -8.099 28.755 -27.421 1.00 66.98 147 LYS C C 1
ATOM 6274 O O . LYS C 1 150 ? -9.195 28.244 -27.322 1.00 67.05 147 LYS C O 1
ATOM 6280 N N . LEU C 1 151 ? -7.920 29.926 -28.010 1.00 65.96 148 LEU C N 1
ATOM 6281 C CA . LEU C 1 151 ? -9.045 30.623 -28.615 1.00 64.96 148 LEU C CA 1
ATOM 6282 C C . LEU C 1 151 ? -8.630 31.590 -29.702 1.00 65.00 148 LEU C C 1
ATOM 6283 O O . LEU C 1 151 ? -7.465 31.921 -29.823 1.00 65.06 148 LEU C O 1
ATOM 6288 N N . ASP C 1 152 ? -9.600 31.977 -30.527 1.00 65.07 149 ASP C N 1
ATOM 6289 C CA . ASP C 1 152 ? -9.389 32.941 -31.604 1.00 65.50 149 ASP C CA 1
ATOM 6290 C C . ASP C 1 152 ? -10.676 33.764 -31.781 1.00 64.80 149 ASP C C 1
ATOM 6291 O O . ASP C 1 152 ? -11.646 33.574 -31.025 1.00 63.85 149 ASP C O 1
ATOM 6296 N N . SER C 1 153 ? -10.690 34.666 -32.762 1.00 65.38 150 SER C N 1
ATOM 6297 C CA . SER C 1 153 ? -11.859 35.541 -33.003 1.00 65.18 150 SER C CA 1
ATOM 6298 C C . SER C 1 153 ? -13.123 34.819 -33.485 1.00 66.45 150 SER C C 1
ATOM 6299 O O . SER C 1 153 ? -14.174 35.446 -33.639 1.00 65.65 150 SER C O 1
ATOM 6302 N N . GLU C 1 154 ? -13.022 33.508 -33.693 1.00 68.59 151 GLU C N 1
ATOM 6303 C CA . GLU C 1 154 ? -14.127 32.716 -34.192 1.00 70.09 151 GLU C CA 1
ATOM 6304 C C . GLU C 1 154 ? -14.615 31.631 -33.215 1.00 67.83 151 GLU C C 1
ATOM 6305 O O . GLU C 1 154 ? -15.816 31.411 -33.092 1.00 67.23 151 GLU C O 1
ATOM 6311 N N . LYS C 1 155 ? -13.694 30.959 -32.524 1.00 65.96 152 LYS C N 1
ATOM 6312 C CA . LYS C 1 155 ? -14.055 29.849 -31.621 1.00 64.77 152 LYS C CA 1
ATOM 6313 C C . LYS C 1 155 ? -13.221 29.713 -30.341 1.00 62.24 152 LYS C C 1
ATOM 6314 O O . LYS C 1 155 ? -12.122 30.227 -30.246 1.00 61.34 152 LYS C O 1
ATOM 6320 N N . VAL C 1 156 ? -13.787 28.994 -29.372 1.00 60.98 153 VAL C N 1
ATOM 6321 C CA . VAL C 1 156 ? -13.161 28.694 -28.076 1.00 59.33 153 VAL C CA 1
ATOM 6322 C C . VAL C 1 156 ? -12.975 27.173 -28.064 1.00 60.60 153 VAL C C 1
ATOM 6323 O O . VAL C 1 156 ? -13.945 26.425 -28.030 1.00 61.33 153 VAL C O 1
ATOM 6327 N N . TYR C 1 157 ? -11.725 26.727 -28.102 1.00 60.94 154 TYR C N 1
ATOM 6328 C CA . TYR C 1 157 ? -11.399 25.292 -28.169 1.00 62.52 154 TYR C CA 1
ATOM 6329 C C . TYR C 1 157 ? -11.402 24.599 -26.810 1.00 61.57 154 TYR C C 1
ATOM 6330 O O . TYR C 1 157 ? -10.362 24.176 -26.314 1.00 62.03 154 TYR C O 1
ATOM 6339 N N . TRP C 1 158 ? -12.601 24.462 -26.246 1.00 60.18 155 TRP C N 1
ATOM 6340 C CA . TRP C 1 158 ? -12.801 23.854 -24.926 1.00 59.32 155 TRP C CA 1
ATOM 6341 C C . TRP C 1 158 ? -12.213 22.455 -24.802 1.00 61.21 155 TRP C C 1
ATOM 6342 O O . TRP C 1 158 ? -11.550 22.151 -23.816 1.00 60.74 155 TRP C O 1
ATOM 6353 N N . SER C 1 159 ? -12.481 21.608 -25.793 1.00 63.30 156 SER C N 1
ATOM 6354 C CA . SER C 1 159 ? -11.983 20.231 -25.793 1.00 65.73 156 SER C CA 1
ATOM 6355 C C . SER C 1 159 ? -12.200 19.569 -27.153 1.00 68.42 156 SER C C 1
ATOM 6356 O O . SER C 1 159 ? -12.792 20.162 -28.053 1.00 68.18 156 SER C O 1
ATOM 6359 N N . GLU C 1 160 ? -11.716 18.337 -27.296 1.00 71.14 157 GLU C N 1
ATOM 6360 C CA . GLU C 1 160 ? -11.912 17.560 -28.517 1.00 74.20 157 GLU C CA 1
ATOM 6361 C C . GLU C 1 160 ? -13.397 17.478 -28.840 1.00 73.90 157 GLU C C 1
ATOM 6362 O O . GLU C 1 160 ? -13.818 17.669 -29.977 1.00 74.94 157 GLU C O 1
ATOM 6368 N N . ARG C 1 161 ? -14.183 17.211 -27.805 1.00 72.52 158 ARG C N 1
ATOM 6369 C CA . ARG C 1 161 ? -15.622 17.060 -27.928 1.00 72.31 158 ARG C CA 1
ATOM 6370 C C . ARG C 1 161 ? -16.386 18.368 -28.159 1.00 69.98 158 ARG C C 1
ATOM 6371 O O . ARG C 1 161 ? -17.328 18.390 -28.952 1.00 70.60 158 ARG C O 1
ATOM 6379 N N . HIS C 1 162 ? -15.995 19.445 -27.467 1.00 67.45 159 HIS C N 1
ATOM 6380 C CA . HIS C 1 162 ? -16.704 20.727 -27.592 1.00 65.29 159 HIS C CA 1
ATOM 6381 C C . HIS C 1 162 ? -15.865 21.909 -28.051 1.00 64.30 159 HIS C C 1
ATOM 6382 O O . HIS C 1 162 ? -14.840 22.236 -27.443 1.00 63.58 159 HIS C O 1
ATOM 6389 N N . THR C 1 163 ? -16.326 22.548 -29.125 1.00 64.57 160 THR C N 1
ATOM 6390 C CA . THR C 1 163 ? -15.719 23.757 -29.664 1.00 63.53 160 THR C CA 1
ATOM 6391 C C . THR C 1 163 ? -16.856 24.755 -29.561 1.00 61.80 160 THR C C 1
ATOM 6392 O O . THR C 1 163 ? -17.882 24.593 -30.211 1.00 62.63 160 THR C O 1
ATOM 6396 N N . LEU C 1 164 ? -16.687 25.759 -28.709 1.00 59.59 161 LEU C N 1
ATOM 6397 C CA . LEU C 1 164 ? -17.727 26.758 -28.475 1.00 58.00 161 LEU C CA 1
ATOM 6398 C C . LEU C 1 164 ? -17.540 28.011 -29.322 1.00 57.70 161 LEU C C 1
ATOM 6399 O O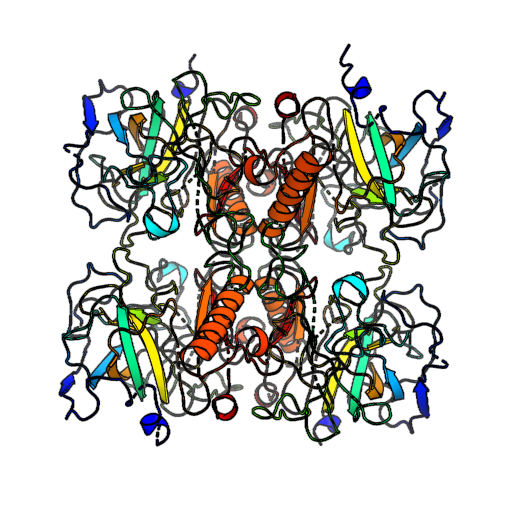 . LEU C 1 164 ? -16.405 28.377 -29.637 1.00 57.78 161 LEU C O 1
ATOM 6404 N N . PRO C 1 165 ? -18.653 28.669 -29.711 1.00 57.50 162 PRO C N 1
ATOM 6405 C CA . PRO C 1 165 ? -18.494 29.898 -30.483 1.00 57.15 162 PRO C CA 1
ATOM 6406 C C . PRO C 1 165 ? -17.926 31.017 -29.620 1.00 55.16 162 PRO C C 1
ATOM 6407 O O . PRO C 1 165 ? -18.131 31.036 -28.401 1.00 53.93 162 PRO C O 1
ATOM 6411 N N . TYR C 1 166 ? -17.214 31.935 -30.258 1.00 55.18 163 TYR C N 1
ATOM 6412 C CA . TYR C 1 166 ? -16.618 33.075 -29.579 1.00 53.46 163 TYR C CA 1
ATOM 6413 C C . TYR C 1 166 ? -17.672 34.172 -29.447 1.00 52.96 163 TYR C C 1
ATOM 6414 O O . TYR C 1 166 ? -17.994 34.849 -30.418 1.00 53.51 163 TYR C O 1
ATOM 6423 N N . LYS C 1 167 ? -18.245 34.296 -28.247 1.00 52.29 164 LYS C N 1
ATOM 6424 C CA . LYS C 1 167 ? -19.248 35.322 -27.937 1.00 51.82 164 LYS C CA 1
ATOM 6425 C C . LYS C 1 167 ? -18.691 36.127 -26.771 1.00 49.92 164 LYS C C 1
ATOM 6426 O O . LYS C 1 167 ? -19.087 35.925 -25.621 1.00 49.06 164 LYS C O 1
ATOM 6432 N N . PRO C 1 168 ? -17.764 37.046 -27.060 1.00 49.20 165 PRO C N 1
ATOM 6433 C CA . PRO C 1 168 ? -17.166 37.808 -25.983 1.00 47.85 165 PRO C CA 1
ATOM 6434 C C . PRO C 1 168 ? -18.085 38.861 -25.367 1.00 47.14 165 PRO C C 1
ATOM 6435 O O . PRO C 1 168 ? -19.041 39.319 -26.010 1.00 47.52 165 PRO C O 1
ATOM 6439 N N . HIS C 1 169 ? -17.792 39.213 -24.118 1.00 46.40 166 HIS C N 1
ATOM 6440 C CA . HIS C 1 169 ? -18.532 40.239 -23.393 1.00 45.99 166 HIS C CA 1
ATOM 6441 C C . HIS C 1 169 ? -17.725 40.670 -22.180 1.00 45.26 166 HIS C C 1
ATOM 6442 O O . HIS C 1 169 ? -16.836 39.954 -21.727 1.00 45.28 166 HIS C O 1
ATOM 6449 N N . ILE C 1 170 ? -18.053 41.846 -21.666 1.00 45.16 167 ILE C N 1
ATOM 6450 C CA . ILE C 1 170 ? -17.388 42.417 -20.508 1.00 44.68 167 ILE C CA 1
ATOM 6451 C C . ILE C 1 170 ? -18.109 42.005 -19.232 1.00 44.76 167 ILE C C 1
ATOM 6452 O O . ILE C 1 170 ? -19.320 42.177 -19.101 1.00 45.06 167 ILE C O 1
ATOM 6457 N N . GLY C 1 171 ? -17.346 41.459 -18.293 1.00 29.97 168 GLY C N 1
ATOM 6458 C CA . GLY C 1 171 ? -17.884 41.016 -17.019 1.00 29.68 168 GLY C CA 1
ATOM 6459 C C . GLY C 1 171 ? -18.037 42.161 -16.042 1.00 29.10 168 GLY C C 1
ATOM 6460 O O . GLY C 1 171 ? -19.034 42.224 -15.315 1.00 28.08 168 GLY C O 1
ATOM 6461 N N . THR C 1 172 ? -17.049 43.062 -16.015 1.00 29.52 169 THR C N 1
ATOM 6462 C CA . THR C 1 172 ? -17.074 44.220 -15.111 1.00 29.52 169 THR C CA 1
ATOM 6463 C C . THR C 1 172 ? -17.056 45.545 -15.859 1.00 29.52 169 THR C C 1
ATOM 6464 O O . THR C 1 172 ? -16.038 45.927 -16.428 1.00 30.23 169 THR C O 1
ATOM 6468 N N . LEU C 1 173 ? -18.191 46.233 -15.855 1.00 29.56 170 LEU C N 1
ATOM 6469 C CA . LEU C 1 173 ? -18.318 47.546 -16.485 1.00 30.07 170 LEU C CA 1
ATOM 6470 C C . LEU C 1 173 ? -19.001 48.406 -15.427 1.00 29.81 170 LEU C C 1
ATOM 6471 O O . LEU C 1 173 ? -20.099 48.082 -14.968 1.00 29.99 170 LEU C O 1
ATOM 6476 N N . SER C 1 174 ? -18.367 49.498 -15.026 1.00 30.39 171 SER C N 1
ATOM 6477 C CA . SER C 1 174 ? -18.958 50.326 -13.972 1.00 30.32 171 SER C CA 1
ATOM 6478 C C . SER C 1 174 ? -18.501 51.764 -13.914 1.00 29.21 171 SER C C 1
ATOM 6479 O O . SER C 1 174 ? -17.580 52.171 -14.607 1.00 29.07 171 SER C O 1
ATOM 6482 N N . VAL C 1 175 ? -19.195 52.521 -13.073 1.00 28.40 172 VAL C N 1
ATOM 6483 C CA . VAL C 1 175 ? -18.869 53.910 -12.793 1.00 28.72 172 VAL C CA 1
ATOM 6484 C C . VAL C 1 175 ? -18.738 54.022 -11.270 1.00 28.53 172 VAL C C 1
ATOM 6485 O O . VAL C 1 175 ? -19.251 53.193 -10.539 1.00 28.61 172 VAL C O 1
ATOM 6489 N N . SER C 1 176 ? -18.036 55.039 -10.796 1.00 28.40 173 SER C N 1
ATOM 6490 C CA . SER C 1 176 ? -17.824 55.213 -9.363 1.00 27.97 173 SER C CA 1
ATOM 6491 C C . SER C 1 176 ? -19.056 55.594 -8.563 1.00 27.75 173 SER C C 1
ATOM 6492 O O . SER C 1 176 ? -19.917 56.309 -9.057 1.00 27.97 173 SER C O 1
ATOM 6495 N N . PRO C 1 177 ? -19.169 55.063 -7.334 1.00 28.40 174 PRO C N 1
ATOM 6496 C CA . PRO C 1 177 ? -20.221 55.512 -6.432 1.00 27.96 174 PRO C CA 1
ATOM 6497 C C . PRO C 1 177 ? -19.862 56.938 -5.996 1.00 28.13 174 PRO C C 1
ATOM 6498 O O . PRO C 1 177 ? -18.769 57.404 -6.275 1.00 27.42 174 PRO C O 1
ATOM 6502 N N . GLU C 1 178 ? -20.763 57.608 -5.301 1.00 28.74 175 GLU C N 1
ATOM 6503 C CA . GLU C 1 178 ? -20.500 58.973 -4.866 1.00 29.78 175 GLU C CA 1
ATOM 6504 C C . GLU C 1 178 ? -19.335 59.049 -3.883 1.00 30.15 175 GLU C C 1
ATOM 6505 O O . GLU C 1 178 ? -18.400 59.805 -4.093 1.00 29.99 175 GLU C O 1
ATOM 6511 N N . ILE C 1 179 ? -19.409 58.249 -2.821 1.00 30.59 176 ILE C N 1
ATOM 6512 C CA . ILE C 1 179 ? -18.378 58.217 -1.770 1.00 31.42 176 ILE C CA 1
ATOM 6513 C C . ILE C 1 179 ? -17.831 56.831 -1.453 1.00 31.53 176 ILE C C 1
ATOM 6514 O O . ILE C 1 179 ? -16.743 56.727 -0.902 1.00 31.95 176 ILE C O 1
ATOM 6519 N N . ASP C 1 180 ? -18.585 55.775 -1.769 1.00 31.53 177 ASP C N 1
ATOM 6520 C CA . ASP C 1 180 ? -18.117 54.413 -1.509 1.00 31.89 177 ASP C CA 1
ATOM 6521 C C . ASP C 1 180 ? -17.115 53.942 -2.547 1.00 31.28 177 ASP C C 1
ATOM 6522 O O . ASP C 1 180 ? -17.001 54.523 -3.619 1.00 30.62 177 ASP C O 1
ATOM 6527 N N . SER C 1 181 ? -16.384 52.887 -2.200 1.00 31.36 178 SER C N 1
ATOM 6528 C CA . SER C 1 181 ? -15.428 52.255 -3.098 1.00 31.52 178 SER C CA 1
ATOM 6529 C C . SER C 1 181 ? -15.726 50.760 -2.949 1.00 32.53 178 SER C C 1
ATOM 6530 O O . SER C 1 181 ? -15.404 50.149 -1.929 1.00 32.25 178 SER C O 1
ATOM 6533 N N . ILE C 1 182 ? -16.384 50.205 -3.966 1.00 33.42 179 ILE C N 1
ATOM 6534 C CA . ILE C 1 182 ? -16.829 48.806 -3.995 1.00 34.69 179 ILE C CA 1
ATOM 6535 C C . ILE C 1 182 ? -15.805 47.906 -4.679 1.00 35.10 179 ILE C C 1
ATOM 6536 O O . ILE C 1 182 ? -15.274 48.279 -5.710 1.00 34.68 179 ILE C O 1
ATOM 6541 N N . ASN C 1 183 ? -15.543 46.714 -4.135 1.00 35.68 180 ASN C N 1
ATOM 6542 C CA . ASN C 1 183 ? -14.540 45.837 -4.766 1.00 36.10 180 ASN C CA 1
ATOM 6543 C C . ASN C 1 183 ? -14.933 45.430 -6.191 1.00 35.64 180 ASN C C 1
ATOM 6544 O O . ASN C 1 183 ? -16.108 45.476 -6.575 1.00 34.27 180 ASN C O 1
ATOM 6549 N N . SER C 1 184 ? -13.923 45.048 -6.965 1.00 36.70 181 SER C N 1
ATOM 6550 C CA . SER C 1 184 ? -14.097 44.662 -8.360 1.00 37.67 181 SER C CA 1
ATOM 6551 C C . SER C 1 184 ? -14.809 43.323 -8.559 1.00 39.62 181 SER C C 1
ATOM 6552 O O . SER C 1 184 ? -15.028 42.904 -9.697 1.00 41.54 181 SER C O 1
ATOM 6555 N N . LEU C 1 185 ? -15.157 42.647 -7.470 1.00 40.85 182 LEU C N 1
ATOM 6556 C CA . LEU C 1 185 ? -15.851 41.371 -7.570 1.00 41.71 182 LEU C CA 1
ATOM 6557 C C . LEU C 1 185 ? -17.363 41.544 -7.395 1.00 40.34 182 LEU C C 1
ATOM 6558 O O . LEU C 1 185 ? -18.125 40.645 -7.726 1.00 40.36 182 LEU C O 1
ATOM 6563 N N . THR C 1 186 ? -17.788 42.710 -6.908 1.00 38.81 183 THR C N 1
ATOM 6564 C CA . THR C 1 186 ? -19.201 42.979 -6.632 1.00 36.42 183 THR C CA 1
ATOM 6565 C C . THR C 1 186 ? -19.965 43.879 -7.633 1.00 36.02 183 THR C C 1
ATOM 6566 O O . THR C 1 186 ? -19.462 44.932 -8.018 1.00 37.36 183 THR C O 1
ATOM 6570 N N . PRO C 1 187 ? -21.165 43.448 -8.072 1.00 35.93 184 PRO C N 1
ATOM 6571 C CA . PRO C 1 187 ? -22.029 44.276 -8.905 1.00 35.48 184 PRO C CA 1
ATOM 6572 C C . PRO C 1 187 ? -23.020 44.987 -7.985 1.00 34.27 184 PRO C C 1
ATOM 6573 O O . PRO C 1 187 ? -23.376 44.446 -6.938 1.00 33.92 184 PRO C O 1
ATOM 6577 N N . ASP C 1 188 ? -23.474 46.175 -8.367 1.00 33.24 185 ASP C N 1
ATOM 6578 C CA . ASP C 1 188 ? -24.420 46.914 -7.527 1.00 31.79 185 ASP C CA 1
ATOM 6579 C C . ASP C 1 188 ? -25.145 47.939 -8.423 1.00 30.26 185 ASP C C 1
ATOM 6580 O O . ASP C 1 188 ? -25.260 47.719 -9.647 1.00 30.08 185 ASP C O 1
ATOM 6585 N N . ASN C 1 189 ? -25.632 49.039 -7.846 1.00 28.33 186 ASN C N 1
ATOM 6586 C CA . ASN C 1 189 ? -26.336 50.065 -8.651 1.00 27.57 186 ASN C CA 1
ATOM 6587 C C . ASN C 1 189 ? -25.430 50.948 -9.512 1.00 26.89 186 ASN C C 1
ATOM 6588 O O . ASN C 1 189 ? -25.909 51.848 -10.199 1.00 25.70 186 ASN C O 1
ATOM 6593 N N . HIS C 1 190 ? -24.129 50.679 -9.449 1.00 27.08 187 HIS C N 1
ATOM 6594 C CA . HIS C 1 190 ? -23.125 51.416 -10.213 1.00 27.30 187 HIS C CA 1
ATOM 6595 C C . HIS C 1 190 ? -22.599 50.586 -11.386 1.00 28.27 187 HIS C C 1
ATOM 6596 O O . HIS C 1 190 ? -21.748 51.046 -12.151 1.00 28.66 187 HIS C O 1
ATOM 6603 N N . GLY C 1 191 ? -23.108 49.364 -11.517 1.00 29.98 188 GLY C N 1
ATOM 6604 C CA . GLY C 1 191 ? -22.660 48.414 -12.544 1.00 31.39 188 GLY C CA 1
ATOM 6605 C C . GLY C 1 191 ? -21.837 47.387 -11.790 1.00 32.63 188 GLY C C 1
ATOM 6606 O O . GLY C 1 191 ? -22.342 46.724 -10.880 1.00 33.06 188 GLY C O 1
ATOM 6607 N N . GLY C 1 192 ? -20.575 47.254 -12.166 1.00 34.25 189 GLY C N 1
ATOM 6608 C CA . GLY C 1 192 ? -19.666 46.334 -11.475 1.00 35.59 189 GLY C CA 1
ATOM 6609 C C . GLY C 1 192 ? -19.546 44.980 -12.134 1.00 36.43 189 GLY C C 1
ATOM 6610 O O . GLY C 1 192 ? -19.750 44.846 -13.345 1.00 35.05 189 GLY C O 1
ATOM 6611 N N . ASN C 1 193 ? -19.226 43.973 -11.317 1.00 37.87 190 ASN C N 1
ATOM 6612 C CA . ASN C 1 193 ? -19.046 42.592 -11.779 1.00 39.25 190 ASN C CA 1
ATOM 6613 C C . ASN C 1 193 ? -20.404 41.927 -12.000 1.00 38.52 190 ASN C C 1
ATOM 6614 O O . ASN C 1 193 ? -20.819 41.045 -11.252 1.00 39.24 190 ASN C O 1
ATOM 6627 N N . ASP C 1 195 ? -21.383 40.281 -14.893 1.00 40.84 192 ASP C N 1
ATOM 6628 C CA . ASP C 1 195 ? -21.267 39.030 -15.638 1.00 41.17 192 ASP C CA 1
ATOM 6629 C C . ASP C 1 195 ? -22.556 38.712 -16.407 1.00 39.97 192 ASP C C 1
ATOM 6630 O O . ASP C 1 195 ? -23.138 37.643 -16.252 1.00 39.40 192 ASP C O 1
ATOM 6635 N N . VAL C 1 196 ? -23.005 39.672 -17.207 1.00 39.51 193 VAL C N 1
ATOM 6636 C CA . VAL C 1 196 ? -24.196 39.521 -18.035 1.00 39.63 193 VAL C CA 1
ATOM 6637 C C . VAL C 1 196 ? -23.683 39.305 -19.462 1.00 40.28 193 VAL C C 1
ATOM 6638 O O . VAL C 1 196 ? -23.115 40.226 -20.052 1.00 40.77 193 VAL C O 1
ATOM 6642 N N . PRO C 1 197 ? -23.882 38.091 -20.024 1.00 40.62 194 PRO C N 1
ATOM 6643 C CA . PRO C 1 197 ? -23.406 37.738 -21.373 1.00 41.70 194 PRO C CA 1
ATOM 6644 C C . PRO C 1 197 ? -23.757 38.700 -22.499 1.00 41.42 194 PRO C C 1
ATOM 6645 O O . PRO C 1 197 ? -23.038 38.761 -23.498 1.00 42.57 194 PRO C O 1
ATOM 6649 N N . ASP C 1 198 ? -24.849 39.437 -22.337 1.00 39.84 195 ASP C N 1
ATOM 6650 C CA . ASP C 1 198 ? -25.321 40.384 -23.363 1.00 39.55 195 ASP C CA 1
ATOM 6651 C C . ASP C 1 198 ? -24.486 41.658 -23.519 1.00 38.04 195 ASP C C 1
ATOM 6652 O O . ASP C 1 198 ? -24.605 42.350 -24.531 1.00 38.66 195 ASP C O 1
ATOM 6657 N N . ILE C 1 199 ? -23.646 41.960 -22.531 1.00 36.68 196 ILE C N 1
ATOM 6658 C CA . ILE C 1 199 ? -22.815 43.167 -22.548 1.00 36.02 196 ILE C CA 1
ATOM 6659 C C . ILE C 1 199 ? -21.541 42.942 -23.361 1.00 36.01 196 ILE C C 1
ATOM 6660 O O . ILE C 1 199 ? -20.435 42.902 -22.824 1.00 34.97 196 ILE C O 1
ATOM 6665 N N . GLY C 1 200 ? -21.723 42.785 -24.668 1.00 36.52 197 GLY C N 1
ATOM 6666 C CA . GLY C 1 200 ? -20.616 42.565 -25.593 1.00 37.71 197 GLY C CA 1
ATOM 6667 C C . GLY C 1 200 ? -20.758 43.443 -26.838 1.00 38.18 197 GLY C C 1
ATOM 6668 O O . GLY C 1 200 ? -21.551 44.390 -26.848 1.00 37.72 197 GLY C O 1
ATOM 6669 N N . PRO C 1 201 ? -19.983 43.138 -27.894 1.00 38.89 198 PRO C N 1
ATOM 6670 C CA . PRO C 1 201 ? -20.060 43.895 -29.140 1.00 39.61 198 PRO C CA 1
ATOM 6671 C C . PRO C 1 201 ? -21.501 44.033 -29.605 1.00 39.57 198 PRO C C 1
ATOM 6672 O O . PRO C 1 201 ? -22.245 43.055 -29.610 1.00 39.78 198 PRO C O 1
ATOM 6676 N N . GLY C 1 202 ? -21.891 45.253 -29.958 1.00 39.77 199 GLY C N 1
ATOM 6677 C CA . GLY C 1 202 ? -23.251 45.536 -30.407 1.00 39.85 199 GLY C CA 1
ATOM 6678 C C . GLY C 1 202 ? -24.203 45.910 -29.288 1.00 38.67 199 GLY C C 1
ATOM 6679 O O . GLY C 1 202 ? -25.405 45.972 -29.518 1.00 39.04 199 GLY C O 1
ATOM 6680 N N . SER C 1 203 ? -23.676 46.154 -28.082 1.00 37.16 200 SER C N 1
ATOM 6681 C CA . SER C 1 203 ? -24.513 46.529 -26.945 1.00 35.40 200 SER C CA 1
ATOM 6682 C C . SER C 1 203 ? -24.092 47.898 -26.433 1.00 34.19 200 SER C C 1
ATOM 6683 O O . SER C 1 203 ? -22.935 48.284 -26.558 1.00 33.99 200 SER C O 1
ATOM 6686 N N . ILE C 1 204 ? -25.050 48.611 -25.848 1.00 33.21 201 ILE C N 1
ATOM 6687 C CA . ILE C 1 204 ? -24.826 49.926 -25.268 1.00 32.85 201 ILE C CA 1
ATOM 6688 C C . ILE C 1 204 ? -25.280 49.803 -23.832 1.00 32.32 201 ILE C C 1
ATOM 6689 O O . ILE C 1 204 ? -26.442 49.497 -23.590 1.00 32.25 201 ILE C O 1
ATOM 6694 N N . THR C 1 205 ? -24.375 50.027 -22.883 1.00 31.90 202 THR C N 1
ATOM 6695 C CA . THR C 1 205 ? -24.728 49.943 -21.467 1.00 30.98 202 THR C CA 1
ATOM 6696 C C . THR C 1 205 ? -24.841 51.367 -20.902 1.00 30.80 202 THR C C 1
ATOM 6697 O O . THR C 1 205 ? -23.966 52.200 -21.133 1.00 30.85 202 THR C O 1
ATOM 6701 N N . TYR C 1 206 ? -25.923 51.623 -20.169 1.00 30.54 203 TYR C N 1
ATOM 6702 C CA . TYR C 1 206 ? -26.186 52.921 -19.546 1.00 30.69 203 TYR C CA 1
ATOM 6703 C C . TYR C 1 206 ? -25.927 52.821 -18.045 1.00 29.69 203 TYR C C 1
ATOM 6704 O O . TYR C 1 206 ? -26.552 52.030 -17.374 1.00 29.85 203 TYR C O 1
ATOM 6713 N N . LEU C 1 207 ? -25.005 53.634 -17.538 1.00 29.51 204 LEU C N 1
ATOM 6714 C CA . LEU C 1 207 ? -24.611 53.622 -16.124 1.00 29.64 204 LEU C CA 1
ATOM 6715 C C . LEU C 1 207 ? -24.879 54.971 -15.449 1.00 29.72 204 LEU C C 1
ATOM 6716 O O . LEU C 1 207 ? -24.494 56.004 -15.983 1.00 30.56 204 LEU C O 1
ATOM 6721 N N . PRO C 1 208 ? -25.492 54.965 -14.251 1.00 29.48 205 PRO C N 1
ATOM 6722 C CA . PRO C 1 208 ? -25.810 56.222 -13.598 1.00 29.74 205 PRO C CA 1
ATOM 6723 C C . PRO C 1 208 ? -24.624 56.887 -12.923 1.00 29.83 205 PRO C C 1
ATOM 6724 O O . PRO C 1 208 ? -23.991 56.294 -12.059 1.00 29.90 205 PRO C O 1
ATOM 6728 N N . VAL C 1 209 ? -24.362 58.130 -13.300 1.00 30.25 206 VAL C N 1
ATOM 6729 C CA . VAL C 1 209 ? -23.264 58.893 -12.738 1.00 30.72 206 VAL C CA 1
ATOM 6730 C C . VAL C 1 209 ? -23.629 59.391 -11.344 1.00 30.41 206 VAL C C 1
ATOM 6731 O O . VAL C 1 209 ? -24.733 59.895 -11.126 1.00 30.39 206 VAL C O 1
ATOM 6735 N N . ARG C 1 210 ? -22.699 59.209 -10.406 1.00 30.16 207 ARG C N 1
ATOM 6736 C CA . ARG C 1 210 ? -22.866 59.688 -9.033 1.00 29.99 207 ARG C CA 1
ATOM 6737 C C . ARG C 1 210 ? -21.624 60.443 -8.535 1.00 29.98 207 ARG C C 1
ATOM 6738 O O . ARG C 1 210 ? -21.657 61.039 -7.464 1.00 30.36 207 ARG C O 1
ATOM 6746 N N . ALA C 1 211 ? -20.538 60.408 -9.313 1.00 29.77 208 ALA C N 1
ATOM 6747 C CA . ALA C 1 211 ? -19.292 61.084 -8.981 1.00 29.72 208 ALA C CA 1
ATOM 6748 C C . ALA C 1 211 ? -18.898 62.004 -10.131 1.00 29.93 208 ALA C C 1
ATOM 6749 O O . ALA C 1 211 ? -19.120 61.661 -11.297 1.00 29.02 208 ALA C O 1
ATOM 6751 N N . PRO C 1 212 ? -18.311 63.180 -9.817 1.00 31.00 209 PRO C N 1
ATOM 6752 C CA . PRO C 1 212 ? -17.899 64.074 -10.896 1.00 31.43 209 PRO C CA 1
ATOM 6753 C C . PRO C 1 212 ? -16.955 63.378 -11.872 1.00 31.44 209 PRO C C 1
ATOM 6754 O O . PRO C 1 212 ? -16.017 62.706 -11.439 1.00 31.62 209 PRO C O 1
ATOM 6758 N N . GLY C 1 213 ? -17.232 63.527 -13.168 1.00 31.94 210 GLY C N 1
ATOM 6759 C CA . GLY C 1 213 ? -16.422 62.929 -14.219 1.00 32.49 210 GLY C CA 1
ATOM 6760 C C . GLY C 1 213 ? -16.830 61.515 -14.589 1.00 32.26 210 GLY C C 1
ATOM 6761 O O . GLY C 1 213 ? -16.283 60.933 -15.529 1.00 32.08 210 GLY C O 1
ATOM 6762 N N . GLY C 1 214 ? -17.794 60.960 -13.863 1.00 32.05 211 GLY C N 1
ATOM 6763 C CA . GLY C 1 214 ? -18.272 59.608 -14.142 1.00 31.19 211 GLY C CA 1
ATOM 6764 C C . GLY C 1 214 ? -17.418 58.522 -13.528 1.00 30.44 211 GLY C C 1
ATOM 6765 O O . GLY C 1 214 ? -17.900 57.749 -12.715 1.00 30.38 211 GLY C O 1
ATOM 6766 N N . ARG C 1 215 ? -16.140 58.492 -13.909 1.00 30.45 212 ARG C N 1
ATOM 6767 C CA . ARG C 1 215 ? -15.180 57.500 -13.409 1.00 30.55 212 ARG C CA 1
ATOM 6768 C C . ARG C 1 215 ? -15.548 56.112 -13.898 1.00 30.39 212 ARG C C 1
ATOM 6769 O O . ARG C 1 215 ? -15.977 55.264 -13.126 1.00 30.33 212 ARG C O 1
ATOM 6777 N N . LEU C 1 216 ? -15.369 55.902 -15.199 1.00 31.05 213 LEU C N 1
ATOM 6778 C CA . LEU C 1 216 ? -15.681 54.632 -15.846 1.00 30.79 213 LEU C CA 1
ATOM 6779 C C . LEU C 1 216 ? -14.560 53.616 -15.652 1.00 31.08 213 LEU C C 1
ATOM 6780 O O . LEU C 1 216 ? -13.389 53.919 -15.871 1.00 32.21 213 LEU C O 1
ATOM 6785 N N . PHE C 1 217 ? -14.945 52.412 -15.246 1.00 30.84 214 PHE C N 1
ATOM 6786 C CA . PHE C 1 217 ? -14.026 51.301 -15.048 1.00 31.51 214 PHE C CA 1
ATOM 6787 C C . PHE C 1 217 ? -14.468 50.150 -15.940 1.00 30.98 214 PHE C C 1
ATOM 6788 O O . PHE C 1 217 ? -15.662 49.918 -16.122 1.00 29.47 214 PHE C O 1
ATOM 6796 N N . ILE C 1 218 ? -13.501 49.422 -16.484 1.00 32.21 215 ILE C N 1
ATOM 6797 C CA . ILE C 1 218 ? -13.800 48.288 -17.367 1.00 33.50 215 ILE C CA 1
ATOM 6798 C C . ILE C 1 218 ? -12.797 47.161 -17.129 1.00 34.62 215 ILE C C 1
ATOM 6799 O O . ILE C 1 218 ? -11.687 47.403 -16.668 1.00 35.39 215 ILE C O 1
ATOM 6804 N N . GLY C 1 219 ? -13.209 45.929 -17.403 1.00 36.24 216 GLY C N 1
ATOM 6805 C CA . GLY C 1 219 ? -12.318 44.774 -17.230 1.00 38.38 216 GLY C CA 1
ATOM 6806 C C . GLY C 1 219 ? -13.028 43.445 -17.262 1.00 38.94 216 GLY C C 1
ATOM 6807 O O . GLY C 1 219 ? -14.208 43.383 -17.587 1.00 39.02 216 GLY C O 1
ATOM 6808 N N . ASP C 1 220 ? -12.292 42.383 -16.936 1.00 39.86 217 ASP C N 1
ATOM 6809 C CA . ASP C 1 220 ? -12.828 41.024 -16.875 1.00 40.43 217 ASP C CA 1
ATOM 6810 C C . ASP C 1 220 ? -13.557 40.606 -18.169 1.00 40.02 217 ASP C C 1
ATOM 6811 O O . ASP C 1 220 ? -14.768 40.388 -18.185 1.00 39.61 217 ASP C O 1
ATOM 6816 N N . ALA C 1 221 ? -12.806 40.513 -19.253 1.00 40.39 218 ALA C N 1
ATOM 6817 C CA . ALA C 1 221 ? -13.377 40.094 -20.525 1.00 41.22 218 ALA C CA 1
ATOM 6818 C C . ALA C 1 221 ? -13.613 38.578 -20.504 1.00 41.98 218 ALA C C 1
ATOM 6819 O O . ALA C 1 221 ? -12.811 37.834 -19.936 1.00 41.54 218 ALA C O 1
ATOM 6821 N N . HIS C 1 222 ? -14.732 38.139 -21.084 1.00 42.29 219 HIS C N 1
ATOM 6822 C CA . HIS C 1 222 ? -15.060 36.715 -21.175 1.00 44.00 219 HIS C CA 1
ATOM 6823 C C . HIS C 1 222 ? -15.198 36.314 -22.632 1.00 44.84 219 HIS C C 1
ATOM 6824 O O . HIS C 1 222 ? -15.821 37.032 -23.403 1.00 43.75 219 HIS C O 1
ATOM 6831 N N . ALA C 1 223 ? -14.621 35.175 -23.008 1.00 45.66 220 ALA C N 1
ATOM 6832 C CA . ALA C 1 223 ? -14.726 34.683 -24.384 1.00 47.66 220 ALA C CA 1
ATOM 6833 C C . ALA C 1 223 ? -16.105 34.069 -24.626 1.00 48.13 220 ALA C C 1
ATOM 6834 O O . ALA C 1 223 ? -16.544 33.937 -25.763 1.00 49.54 220 ALA C O 1
ATOM 6836 N N . CYS C 1 224 ? -16.758 33.685 -23.531 1.00 47.11 221 CYS C N 1
ATOM 6837 C CA . CYS C 1 224 ? -18.095 33.100 -23.544 1.00 46.47 221 CYS C CA 1
ATOM 6838 C C . CYS C 1 224 ? -18.529 32.958 -22.093 1.00 44.24 221 CYS C C 1
ATOM 6839 O O . CYS C 1 224 ? -17.697 33.069 -21.205 1.00 43.16 221 CYS C O 1
ATOM 6842 N N . GLN C 1 225 ? -19.823 32.736 -21.853 1.00 42.96 222 GLN C N 1
ATOM 6843 C CA . GLN C 1 225 ? -20.332 32.528 -20.491 1.00 41.96 222 GLN C CA 1
ATOM 6844 C C . GLN C 1 225 ? -21.747 31.977 -20.477 1.00 41.58 222 GLN C C 1
ATOM 6845 O O . GLN C 1 225 ? -22.600 32.407 -21.252 1.00 40.63 222 GLN C O 1
ATOM 6851 N N . GLY C 1 226 ? -21.995 31.061 -19.549 1.00 42.16 223 GLY C N 1
ATOM 6852 C CA . GLY C 1 226 ? -23.316 30.487 -19.375 1.00 43.39 223 GLY C CA 1
ATOM 6853 C C . GLY C 1 226 ? -24.145 31.356 -18.436 1.00 43.16 223 GLY C C 1
ATOM 6854 O O . GLY C 1 226 ? -23.615 32.210 -17.713 1.00 41.06 223 GLY C O 1
ATOM 6855 N N . ASP C 1 227 ? -25.458 31.152 -18.462 1.00 45.22 224 ASP C N 1
ATOM 6856 C CA . ASP C 1 227 ? -26.363 31.894 -17.596 1.00 43.96 224 ASP C CA 1
ATOM 6857 C C . ASP C 1 227 ? -26.088 31.442 -16.167 1.00 43.15 224 ASP C C 1
ATOM 6858 O O . ASP C 1 227 ? -26.234 30.258 -15.841 1.00 43.63 224 ASP C O 1
ATOM 6863 N N . GLY C 1 228 ? -25.645 32.384 -15.341 1.00 41.63 225 GLY C N 1
ATOM 6864 C CA . GLY C 1 228 ? -25.319 32.111 -13.948 1.00 41.58 225 GLY C CA 1
ATOM 6865 C C . GLY C 1 228 ? -23.829 31.966 -13.668 1.00 42.24 225 GLY C C 1
ATOM 6866 O O . GLY C 1 228 ? -23.427 32.105 -12.510 1.00 42.41 225 GLY C O 1
ATOM 6867 N N . GLU C 1 229 ? -23.018 31.678 -14.704 1.00 43.09 226 GLU C N 1
ATOM 6868 C CA . GLU C 1 229 ? -21.556 31.510 -14.564 1.00 44.26 226 GLU C CA 1
ATOM 6869 C C . GLU C 1 229 ? -21.335 30.541 -13.395 1.00 44.97 226 GLU C C 1
ATOM 6870 O O . GLU C 1 229 ? -20.467 30.722 -12.551 1.00 44.37 226 GLU C O 1
ATOM 6876 N N . ILE C 1 230 ? -22.130 29.483 -13.411 1.00 46.27 227 ILE C N 1
ATOM 6877 C CA . ILE C 1 230 ? -22.219 28.514 -12.323 1.00 47.65 227 ILE C CA 1
ATOM 6878 C C . ILE C 1 230 ? -20.951 28.002 -11.591 1.00 48.28 227 ILE C C 1
ATOM 6879 O O . ILE C 1 230 ? -21.003 27.861 -10.364 1.00 47.16 227 ILE C O 1
ATOM 6884 N N . CYS C 1 231 ? -19.840 27.738 -12.285 1.00 48.48 228 CYS C N 1
ATOM 6885 C CA . CYS C 1 231 ? -18.650 27.224 -11.570 1.00 48.85 228 CYS C CA 1
ATOM 6886 C C . CYS C 1 231 ? -17.828 28.318 -10.880 1.00 47.73 228 CYS C C 1
ATOM 6887 O O . CYS C 1 231 ? -16.876 28.006 -10.151 1.00 48.51 228 CYS C O 1
ATOM 6890 N N . GLY C 1 232 ? -18.190 29.582 -11.117 1.00 45.02 229 GLY C N 1
ATOM 6891 C CA . GLY C 1 232 ? -17.500 30.721 -10.520 1.00 43.95 229 GLY C CA 1
ATOM 6892 C C . GLY C 1 232 ? -16.798 31.580 -11.558 1.00 43.79 229 GLY C C 1
ATOM 6893 O O . GLY C 1 232 ? -16.673 32.799 -11.377 1.00 41.45 229 GLY C O 1
ATOM 6894 N N . THR C 1 233 ? -16.332 30.946 -12.640 1.00 44.91 230 THR C N 1
ATOM 6895 C CA . THR C 1 233 ? -15.634 31.658 -13.713 1.00 44.40 230 THR C CA 1
ATOM 6896 C C . THR C 1 233 ? -16.105 31.240 -15.101 1.00 45.49 230 THR C C 1
ATOM 6897 O O . THR C 1 233 ? -16.585 30.132 -15.309 1.00 46.39 230 THR C O 1
ATOM 6901 N N . ALA C 1 234 ? -15.945 32.155 -16.046 1.00 45.70 231 ALA C N 1
ATOM 6902 C CA . ALA C 1 234 ? -16.276 31.920 -17.437 1.00 46.41 231 ALA C CA 1
ATOM 6903 C C . ALA C 1 234 ? -14.929 31.615 -18.077 1.00 48.02 231 ALA C C 1
ATOM 6904 O O . ALA C 1 234 ? -14.037 31.106 -17.394 1.00 49.76 231 ALA C O 1
ATOM 6906 N N . VAL C 1 235 ? -14.784 31.868 -19.378 1.00 47.90 232 VAL C N 1
ATOM 6907 C CA . VAL C 1 235 ? -13.492 31.693 -20.035 1.00 48.80 232 VAL C CA 1
ATOM 6908 C C . VAL C 1 235 ? -12.868 33.084 -19.957 1.00 47.13 232 VAL C C 1
ATOM 6909 O O . VAL C 1 235 ? -13.130 33.940 -20.786 1.00 46.31 232 VAL C O 1
ATOM 6913 N N . GLU C 1 236 ? -12.060 33.288 -18.920 1.00 47.27 233 GLU C N 1
ATOM 6914 C CA . GLU C 1 236 ? -11.397 34.563 -18.649 1.00 46.61 233 GLU C CA 1
ATOM 6915 C C . GLU C 1 236 ? -10.224 34.792 -19.604 1.00 47.41 233 GLU C C 1
ATOM 6916 O O . GLU C 1 236 ? -9.380 33.900 -19.769 1.00 48.24 233 GLU C O 1
ATOM 6922 N N . PHE C 1 237 ? -10.138 35.980 -20.204 1.00 45.90 234 PHE C N 1
ATOM 6923 C CA . PHE C 1 237 ? -9.026 36.272 -21.123 1.00 46.76 234 PHE C CA 1
ATOM 6924 C C . PHE C 1 237 ? -8.666 37.762 -21.189 1.00 45.44 234 PHE C C 1
ATOM 6925 O O . PHE C 1 237 ? -9.447 38.626 -20.781 1.00 43.72 234 PHE C O 1
ATOM 6933 N N . ALA C 1 238 ? -7.455 38.025 -21.676 1.00 46.15 235 ALA C N 1
ATOM 6934 C CA . ALA C 1 238 ? -6.940 39.372 -21.856 1.00 45.68 235 ALA C CA 1
ATOM 6935 C C . ALA C 1 238 ? -7.446 39.802 -23.226 1.00 46.09 235 ALA C C 1
ATOM 6936 O O . ALA C 1 238 ? -7.344 39.019 -24.184 1.00 48.56 235 ALA C O 1
ATOM 6938 N N . SER C 1 239 ? -7.984 41.021 -23.333 1.00 44.55 236 SER C N 1
ATOM 6939 C CA . SER C 1 239 ? -8.556 41.490 -24.604 1.00 44.79 236 SER C CA 1
ATOM 6940 C C . SER C 1 239 ? -8.219 42.898 -25.026 1.00 43.68 236 SER C C 1
ATOM 6941 O O . SER C 1 239 ? -7.690 43.690 -24.251 1.00 42.57 236 SER C O 1
ATOM 6944 N N . ILE C 1 240 ? -8.562 43.180 -26.280 1.00 44.41 237 ILE C N 1
ATOM 6945 C CA . ILE C 1 240 ? -8.431 44.493 -26.882 1.00 45.04 237 ILE C CA 1
ATOM 6946 C C . ILE C 1 240 ? -9.895 44.869 -27.082 1.00 43.82 237 ILE C C 1
ATOM 6947 O O . ILE C 1 240 ? -10.514 44.485 -28.084 1.00 45.50 237 ILE C O 1
ATOM 6952 N N . THR C 1 241 ? -10.453 45.569 -26.095 1.00 41.15 238 THR C N 1
ATOM 6953 C CA . THR C 1 241 ? -11.846 45.992 -26.120 1.00 39.76 238 THR C CA 1
ATOM 6954 C C . THR C 1 241 ? -11.932 47.434 -26.565 1.00 38.91 238 THR C C 1
ATOM 6955 O O . THR C 1 241 ? -11.337 48.311 -25.942 1.00 37.77 238 THR C O 1
ATOM 6959 N N . THR C 1 242 ? -12.663 47.671 -27.651 1.00 39.69 239 THR C N 1
ATOM 6960 C CA . THR C 1 242 ? -12.844 49.010 -28.193 1.00 40.19 239 THR C CA 1
ATOM 6961 C C . THR C 1 242 ? -14.251 49.483 -27.863 1.00 39.77 239 THR C C 1
ATOM 6962 O O . THR C 1 242 ? -15.230 48.816 -28.214 1.00 39.26 239 THR C O 1
ATOM 6966 N N . ILE C 1 243 ? -14.340 50.631 -27.195 1.00 40.06 240 ILE C N 1
ATOM 6967 C CA . ILE C 1 243 ? -15.624 51.204 -26.790 1.00 40.27 240 ILE C CA 1
ATOM 6968 C C . ILE C 1 243 ? -15.795 52.652 -27.242 1.00 40.86 240 ILE C C 1
ATOM 6969 O O . ILE C 1 243 ? -14.819 53.332 -27.540 1.00 40.59 240 ILE C O 1
ATOM 6974 N N . LYS C 1 244 ? -17.048 53.090 -27.316 1.00 41.63 241 LYS C N 1
ATOM 6975 C CA . LYS C 1 244 ? -17.397 54.469 -27.638 1.00 43.12 241 LYS C CA 1
ATOM 6976 C C . LYS C 1 244 ? -18.189 54.913 -26.410 1.00 40.57 241 LYS C C 1
ATOM 6977 O O . LYS C 1 244 ? -19.199 54.304 -26.070 1.00 39.73 241 LYS C O 1
ATOM 6983 N N . VAL C 1 245 ? -17.710 55.947 -25.735 1.00 38.73 242 VAL C N 1
ATOM 6984 C CA . VAL C 1 245 ? -18.343 56.437 -24.518 1.00 37.08 242 VAL C CA 1
ATOM 6985 C C . VAL C 1 245 ? -18.982 57.795 -24.785 1.00 36.76 242 VAL C C 1
ATOM 6986 O O . VAL C 1 245 ? -18.331 58.694 -25.304 1.00 36.70 242 VAL C O 1
ATOM 6990 N N . ASP C 1 246 ? -20.255 57.943 -24.430 1.00 36.24 243 ASP C N 1
ATOM 6991 C CA . ASP C 1 246 ? -20.949 59.206 -24.632 1.00 36.56 243 ASP C CA 1
ATOM 6992 C C . ASP C 1 246 ? -21.647 59.558 -23.313 1.00 35.69 243 ASP C C 1
ATOM 6993 O O . ASP C 1 246 ? -21.609 58.779 -22.361 1.00 34.84 243 ASP C O 1
ATOM 6998 N N . LEU C 1 247 ? -22.254 60.741 -23.257 1.00 35.95 244 LEU C N 1
ATOM 6999 C CA . LEU C 1 247 ? -22.895 61.237 -22.047 1.00 35.47 244 LEU C CA 1
ATOM 7000 C C . LEU C 1 247 ? -24.306 61.736 -22.302 1.00 36.30 244 LEU C C 1
ATOM 7001 O O . LEU C 1 247 ? -24.531 62.523 -23.206 1.00 36.76 244 LEU C O 1
ATOM 7006 N N . ILE C 1 248 ? -25.246 61.258 -21.490 1.00 37.05 245 ILE C N 1
ATOM 7007 C CA . ILE C 1 248 ? -26.654 61.670 -21.550 1.00 38.28 245 ILE C CA 1
ATOM 7008 C C . ILE C 1 248 ? -26.881 62.517 -20.302 1.00 37.04 245 ILE C C 1
ATOM 7009 O O . ILE C 1 248 ? -26.666 62.065 -19.185 1.00 36.06 245 ILE C O 1
ATOM 7014 N N . LYS C 1 249 ? -27.309 63.749 -20.503 1.00 38.17 246 LYS C N 1
ATOM 7015 C CA . LYS C 1 249 ? -27.506 64.675 -19.401 1.00 38.26 246 LYS C CA 1
ATOM 7016 C C . LYS C 1 249 ? -28.845 64.537 -18.704 1.00 37.97 246 LYS C C 1
ATOM 7017 O O . LYS C 1 249 ? -29.868 64.325 -19.338 1.00 36.96 246 LYS C O 1
ATOM 7023 N N . ASN C 1 250 ? -28.801 64.639 -17.379 1.00 39.03 247 ASN C N 1
ATOM 7024 C CA . ASN C 1 250 ? -29.978 64.641 -16.521 1.00 39.66 247 ASN C CA 1
ATOM 7025 C C . ASN C 1 250 ? -31.019 63.556 -16.838 1.00 39.08 247 ASN C C 1
ATOM 7026 O O . ASN C 1 250 ? -32.156 63.852 -17.211 1.00 40.17 247 ASN C O 1
ATOM 7031 N N . TRP C 1 251 ? -30.606 62.301 -16.685 1.00 38.79 248 TRP C N 1
ATOM 7032 C CA . TRP C 1 251 ? -31.476 61.129 -16.905 1.00 38.83 248 TRP C CA 1
ATOM 7033 C C . TRP C 1 251 ? -31.303 60.297 -15.649 1.00 38.21 248 TRP C C 1
ATOM 7034 O O . TRP C 1 251 ? -30.316 59.602 -15.485 1.00 36.46 248 TRP C O 1
ATOM 7045 N N . GLN C 1 252 ? -32.269 60.412 -14.740 1.00 49.79 249 GLN C N 1
ATOM 7046 C CA . GLN C 1 252 ? -32.181 59.766 -13.434 1.00 51.68 249 GLN C CA 1
ATOM 7047 C C . GLN C 1 252 ? -32.421 58.258 -13.543 1.00 47.57 249 GLN C C 1
ATOM 7048 O O . GLN C 1 252 ? -33.498 57.823 -13.943 1.00 47.63 249 GLN C O 1
ATOM 7054 N N . LEU C 1 253 ? -31.377 57.482 -13.234 1.00 44.67 250 LEU C N 1
ATOM 7055 C CA . LEU C 1 253 ? -31.433 56.031 -13.237 1.00 42.60 250 LEU C CA 1
ATOM 7056 C C . LEU C 1 253 ? -31.004 55.568 -11.865 1.00 39.40 250 LEU C C 1
ATOM 7057 O O . LEU C 1 253 ? -30.128 56.162 -11.247 1.00 39.35 250 LEU C O 1
ATOM 7062 N N . SER C 1 254 ? -31.623 54.496 -11.396 1.00 36.63 251 SER C N 1
ATOM 7063 C CA . SER C 1 254 ? -31.269 53.922 -10.114 1.00 34.97 251 SER C CA 1
ATOM 7064 C C . SER C 1 254 ? -30.393 52.698 -10.329 1.00 32.72 251 SER C C 1
ATOM 7065 O O . SER C 1 254 ? -29.616 52.349 -9.452 1.00 31.79 251 SER C O 1
ATOM 7068 N N . TRP C 1 255 ? -30.533 52.060 -11.490 1.00 31.66 252 TRP C N 1
ATOM 7069 C CA . TRP C 1 255 ? -29.782 50.861 -11.826 1.00 30.84 252 TRP C CA 1
ATOM 7070 C C . TRP C 1 255 ? -29.278 50.900 -13.259 1.00 31.27 252 TRP C C 1
ATOM 7071 O O . TRP C 1 255 ? -29.768 51.683 -14.067 1.00 32.51 252 TRP C O 1
ATOM 7082 N N . PRO C 1 256 ? -28.284 50.054 -13.582 1.00 30.81 253 PRO C N 1
ATOM 7083 C CA . PRO C 1 256 ? -27.790 50.016 -14.953 1.00 31.36 253 PRO C CA 1
ATOM 7084 C C . PRO C 1 256 ? -28.831 49.490 -15.934 1.00 31.70 253 PRO C C 1
ATOM 7085 O O . PRO C 1 256 ? -29.660 48.669 -15.573 1.00 31.60 253 PRO C O 1
ATOM 7089 N N . ARG C 1 257 ? -28.768 49.973 -17.164 1.00 32.56 254 ARG C N 1
ATOM 7090 C CA . ARG C 1 257 ? -29.650 49.540 -18.238 1.00 33.18 254 ARG C CA 1
ATOM 7091 C C . ARG C 1 257 ? -28.803 49.298 -19.460 1.00 35.09 254 ARG C C 1
ATOM 7092 O O . ARG C 1 257 ? -27.701 49.817 -19.562 1.00 35.47 254 ARG C O 1
ATOM 7108 N N . GLU C 1 259 ? -28.987 48.174 -23.941 1.00 40.28 256 GLU C N 1
ATOM 7109 C CA . GLU C 1 259 ? -29.771 48.163 -25.146 1.00 40.11 256 GLU C CA 1
ATOM 7110 C C . GLU C 1 259 ? -28.960 47.533 -26.255 1.00 41.28 256 GLU C C 1
ATOM 7111 O O . GLU C 1 259 ? -27.752 47.695 -26.301 1.00 41.62 256 GLU C O 1
ATOM 7117 N N . ASN C 1 260 ? -29.623 46.790 -27.128 1.00 42.21 257 ASN C N 1
ATOM 7118 C CA . ASN C 1 260 ? -28.965 46.183 -28.290 1.00 44.18 257 ASN C CA 1
ATOM 7119 C C . ASN C 1 260 ? -29.942 46.182 -29.459 1.00 46.11 257 ASN C C 1
ATOM 7120 O O . ASN C 1 260 ? -31.036 46.733 -29.351 1.00 45.46 257 ASN C O 1
ATOM 7125 N N . ALA C 1 261 ? -29.555 45.573 -30.570 1.00 48.60 258 ALA C N 1
ATOM 7126 C CA . ALA C 1 261 ? -30.416 45.576 -31.754 1.00 51.18 258 ALA C CA 1
ATOM 7127 C C . ALA C 1 261 ? -31.849 45.124 -31.496 1.00 50.96 258 ALA C C 1
ATOM 7128 O O . ALA C 1 261 ? -32.777 45.738 -32.024 1.00 50.99 258 ALA C O 1
ATOM 7130 N N . GLU C 1 262 ? -32.034 44.105 -30.655 1.00 51.55 259 GLU C N 1
ATOM 7131 C CA . GLU C 1 262 ? -33.379 43.569 -30.422 1.00 52.98 259 GLU C CA 1
ATOM 7132 C C . GLU C 1 262 ? -34.097 43.890 -29.109 1.00 50.27 259 GLU C C 1
ATOM 7133 O O . GLU C 1 262 ? -35.327 43.818 -29.076 1.00 50.13 259 GLU C O 1
ATOM 7139 N N . THR C 1 263 ? -33.379 44.255 -28.051 1.00 48.44 260 THR C N 1
ATOM 7140 C CA . THR C 1 263 ? -34.044 44.525 -26.754 1.00 46.64 260 THR C CA 1
ATOM 7141 C C . THR C 1 263 ? -33.485 45.673 -25.917 1.00 44.26 260 THR C C 1
ATOM 7142 O O . THR C 1 263 ? -32.450 46.252 -26.228 1.00 43.95 260 THR C O 1
ATOM 7146 N N . ILE C 1 264 ? -34.220 45.975 -24.849 1.00 42.28 261 ILE C N 1
ATOM 7147 C CA . ILE C 1 264 ? -33.810 46.930 -23.825 1.00 41.11 261 ILE C CA 1
ATOM 7148 C C . ILE C 1 264 ? -33.811 46.050 -22.569 1.00 39.22 261 ILE C C 1
ATOM 7149 O O . ILE C 1 264 ? -34.559 45.071 -22.509 1.00 38.71 261 ILE C O 1
ATOM 7162 N N . SER C 1 266 ? -33.150 46.052 -18.026 1.00 32.80 263 SER C N 1
ATOM 7163 C CA . SER C 1 266 ? -32.840 46.678 -16.742 1.00 31.17 263 SER C CA 1
ATOM 7164 C C . SER C 1 266 ? -32.049 45.634 -15.975 1.00 30.57 263 SER C C 1
ATOM 7165 O O . SER C 1 266 ? -32.487 44.483 -15.866 1.00 30.19 263 SER C O 1
ATOM 7168 N N . ILE C 1 267 ? -30.898 46.037 -15.435 1.00 30.20 264 ILE C N 1
ATOM 7169 C CA . ILE C 1 267 ? -30.005 45.112 -14.735 1.00 29.87 264 ILE C CA 1
ATOM 7170 C C . ILE C 1 267 ? -29.973 45.356 -13.239 1.00 28.89 264 ILE C C 1
ATOM 7171 O O . ILE C 1 267 ? -29.435 46.350 -12.785 1.00 28.65 264 ILE C O 1
ATOM 7176 N N . GLY C 1 268 ? -30.538 44.425 -12.479 1.00 28.66 265 GLY C N 1
ATOM 7177 C CA . GLY C 1 268 ? -30.579 44.518 -11.023 1.00 28.32 265 GLY C CA 1
ATOM 7178 C C . GLY C 1 268 ? -29.600 43.558 -10.389 1.00 28.71 265 GLY C C 1
ATOM 7179 O O . GLY C 1 268 ? -29.362 42.484 -10.928 1.00 30.17 265 GLY C O 1
ATOM 7180 N N . SER C 1 269 ? -29.025 43.938 -9.247 1.00 28.27 266 SER C N 1
ATOM 7181 C CA . SER C 1 269 ? -28.069 43.089 -8.546 1.00 28.50 266 SER C CA 1
ATOM 7182 C C . SER C 1 269 ? -28.344 43.046 -7.055 1.00 28.76 266 SER C C 1
ATOM 7183 O O . SER C 1 269 ? -28.484 44.082 -6.427 1.00 28.66 266 SER C O 1
ATOM 7186 N N . ALA C 1 270 ? -28.418 41.837 -6.496 1.00 29.37 267 ALA C N 1
ATOM 7187 C CA . ALA C 1 270 ? -28.683 41.637 -5.066 1.00 29.85 267 ALA C CA 1
ATOM 7188 C C . ALA C 1 270 ? -28.723 40.159 -4.671 1.00 30.53 267 ALA C C 1
ATOM 7189 O O . ALA C 1 270 ? -28.457 39.277 -5.485 1.00 31.01 267 ALA C O 1
ATOM 7191 N N . ARG C 1 271 ? -29.013 39.928 -3.396 1.00 31.28 268 ARG C N 1
ATOM 7192 C CA . ARG C 1 271 ? -29.232 38.597 -2.833 1.00 33.04 268 ARG C CA 1
ATOM 7193 C C . ARG C 1 271 ? -30.424 38.775 -1.894 1.00 33.19 268 ARG C C 1
ATOM 7194 O O . ARG C 1 271 ? -30.485 39.790 -1.194 1.00 33.61 268 ARG C O 1
ATOM 7202 N N . PRO C 1 272 ? -31.365 37.830 -1.848 1.00 33.75 269 PRO C N 1
ATOM 7203 C CA . PRO C 1 272 ? -31.355 36.602 -2.637 1.00 34.22 269 PRO C CA 1
ATOM 7204 C C . PRO C 1 272 ? -31.652 36.863 -4.112 1.00 33.20 269 PRO C C 1
ATOM 7205 O O . PRO C 1 272 ? -31.925 38.010 -4.491 1.00 31.68 269 PRO C O 1
ATOM 7209 N N . LEU C 1 273 ? -31.606 35.820 -4.936 1.00 34.06 270 LEU C N 1
ATOM 7210 C CA . LEU C 1 273 ? -31.805 36.010 -6.379 1.00 33.87 270 LEU C CA 1
ATOM 7211 C C . LEU C 1 273 ? -33.178 36.594 -6.744 1.00 33.02 270 LEU C C 1
ATOM 7212 O O . LEU C 1 273 ? -33.279 37.275 -7.757 1.00 32.62 270 LEU C O 1
ATOM 7217 N N . GLU C 1 274 ? -34.225 36.338 -5.942 1.00 33.58 271 GLU C N 1
ATOM 7218 C CA . GLU C 1 274 ? -35.546 36.914 -6.280 1.00 33.11 271 GLU C CA 1
ATOM 7219 C C . GLU C 1 274 ? -35.539 38.432 -6.177 1.00 32.30 271 GLU C C 1
ATOM 7220 O O . GLU C 1 274 ? -36.218 39.089 -6.966 1.00 32.19 271 GLU C O 1
ATOM 7226 N N . ASP C 1 275 ? -34.805 38.989 -5.214 1.00 31.59 272 ASP C N 1
ATOM 7227 C CA . ASP C 1 275 ? -34.747 40.440 -5.083 1.00 31.15 272 ASP C CA 1
ATOM 7228 C C . ASP C 1 275 ? -33.998 41.076 -6.247 1.00 30.94 272 ASP C C 1
ATOM 7229 O O . ASP C 1 275 ? -34.334 42.189 -6.662 1.00 30.67 272 ASP C O 1
ATOM 7234 N N . ALA C 1 276 ? -33.011 40.368 -6.792 1.00 30.60 273 ALA C N 1
ATOM 7235 C CA . ALA C 1 276 ? -32.282 40.878 -7.942 1.00 29.94 273 ALA C CA 1
ATOM 7236 C C . ALA C 1 276 ? -33.256 40.962 -9.104 1.00 30.23 273 ALA C C 1
ATOM 7237 O O . ALA C 1 276 ? -33.259 41.942 -9.861 1.00 29.54 273 ALA C O 1
ATOM 7239 N N . THR C 1 277 ? -34.096 39.932 -9.223 1.00 30.75 274 THR C N 1
ATOM 7240 C CA . THR C 1 277 ? -35.102 39.868 -10.289 1.00 30.62 274 THR C CA 1
ATOM 7241 C C . THR C 1 277 ? -36.189 40.932 -10.092 1.00 29.98 274 THR C C 1
ATOM 7242 O O . THR C 1 277 ? -36.637 41.522 -11.053 1.00 30.45 274 THR C O 1
ATOM 7246 N N . ARG C 1 278 ? -36.625 41.149 -8.853 1.00 30.08 275 ARG C N 1
ATOM 7247 C CA . ARG C 1 278 ? -37.632 42.192 -8.550 1.00 29.90 275 ARG C CA 1
ATOM 7248 C C . ARG C 1 278 ? -37.143 43.562 -8.955 1.00 29.66 275 ARG C C 1
ATOM 7249 O O . ARG C 1 278 ? -37.867 44.321 -9.596 1.00 30.88 275 ARG C O 1
ATOM 7257 N N . ILE C 1 279 ? -35.907 43.856 -8.566 1.00 29.31 276 ILE C N 1
ATOM 7258 C CA . ILE C 1 279 ? -35.234 45.118 -8.894 1.00 28.71 276 ILE C CA 1
ATOM 7259 C C . ILE C 1 279 ? -35.225 45.359 -10.411 1.00 28.81 276 ILE C C 1
ATOM 7260 O O . ILE C 1 279 ? -35.570 46.446 -10.870 1.00 28.71 276 ILE C O 1
ATOM 7265 N N . ALA C 1 280 ? -34.837 44.331 -11.169 1.00 28.73 277 ALA C N 1
ATOM 7266 C CA . ALA C 1 280 ? -34.764 44.422 -12.622 1.00 29.41 277 ALA C CA 1
ATOM 7267 C C . ALA C 1 280 ? -36.139 44.658 -13.231 1.00 30.67 277 ALA C C 1
ATOM 7268 O O . ALA C 1 280 ? -36.333 45.616 -13.996 1.00 30.92 277 ALA C O 1
ATOM 7270 N N . TYR C 1 281 ? -37.091 43.788 -12.906 1.00 31.14 278 TYR C N 1
ATOM 7271 C CA . TYR C 1 281 ? -38.431 43.957 -13.439 1.00 31.62 278 TYR C CA 1
ATOM 7272 C C . TYR C 1 281 ? -39.074 45.273 -13.053 1.00 31.35 278 TYR C C 1
ATOM 7273 O O . TYR C 1 281 ? -39.685 45.914 -13.905 1.00 31.72 278 TYR C O 1
ATOM 7282 N N . ARG C 1 282 ? -38.927 45.698 -11.798 1.00 30.83 279 ARG C N 1
ATOM 7283 C CA . ARG C 1 282 ? -39.549 46.950 -11.389 1.00 30.88 279 ARG C CA 1
ATOM 7284 C C . ARG C 1 282 ? -38.914 48.137 -12.124 1.00 30.60 279 ARG C C 1
ATOM 7285 O O . ARG C 1 282 ? -39.615 49.077 -12.517 1.00 30.82 279 ARG C O 1
ATOM 7293 N N . ASP C 1 283 ? -37.591 48.087 -12.316 1.00 30.27 280 ASP C N 1
ATOM 7294 C CA . ASP C 1 283 ? -36.897 49.161 -13.017 1.00 30.49 280 ASP C CA 1
ATOM 7295 C C . ASP C 1 283 ? -37.370 49.222 -14.456 1.00 30.58 280 ASP C C 1
ATOM 7296 O O . ASP C 1 283 ? -37.542 50.306 -15.001 1.00 31.01 280 ASP C O 1
ATOM 7301 N N . LEU C 1 284 ? -37.562 48.053 -15.066 1.00 30.27 281 LEU C N 1
ATOM 7302 C CA . LEU C 1 284 ? -38.034 47.979 -16.450 1.00 31.01 281 LEU C CA 1
ATOM 7303 C C . LEU C 1 284 ? -39.414 48.634 -16.550 1.00 32.24 281 LEU C C 1
ATOM 7304 O O . LEU C 1 284 ? -39.658 49.444 -17.443 1.00 32.58 281 LEU C O 1
ATOM 7309 N N . ILE C 1 285 ? -40.297 48.300 -15.608 1.00 32.75 282 ILE C N 1
ATOM 7310 C CA . ILE C 1 285 ? -41.646 48.871 -15.563 1.00 33.81 282 ILE C CA 1
ATOM 7311 C C . ILE C 1 285 ? -41.580 50.388 -15.434 1.00 34.35 282 ILE C C 1
ATOM 7312 O O . ILE C 1 285 ? -42.325 51.088 -16.125 1.00 35.69 282 ILE C O 1
ATOM 7317 N N . TYR C 1 286 ? -40.700 50.899 -14.572 1.00 33.50 283 TYR C N 1
ATOM 7318 C CA . TYR C 1 286 ? -40.585 52.348 -14.432 1.00 34.52 283 TYR C CA 1
ATOM 7319 C C . TYR C 1 286 ? -40.047 53.000 -15.714 1.00 34.47 283 TYR C C 1
ATOM 7320 O O . TYR C 1 286 ? -40.415 54.136 -16.050 1.00 34.74 283 TYR C O 1
ATOM 7329 N N . TRP C 1 287 ? -39.187 52.262 -16.417 1.00 32.94 284 TRP C N 1
ATOM 7330 C CA . TRP C 1 287 ? -38.595 52.727 -17.661 1.00 33.05 284 TRP C CA 1
ATOM 7331 C C . TRP C 1 287 ? -39.662 52.794 -18.747 1.00 34.54 284 TRP C C 1
ATOM 7332 O O . TRP C 1 287 ? -39.751 53.779 -19.482 1.00 36.31 284 TRP C O 1
ATOM 7343 N N . LEU C 1 288 ? -40.498 51.765 -18.815 1.00 34.74 285 LEU C N 1
ATOM 7344 C CA . LEU C 1 288 ? -41.585 51.711 -19.797 1.00 36.14 285 LEU C CA 1
ATOM 7345 C C . LEU C 1 288 ? -42.611 52.824 -19.568 1.00 37.45 285 LEU C C 1
ATOM 7346 O O . LEU C 1 288 ? -43.139 53.386 -20.526 1.00 39.43 285 LEU C O 1
ATOM 7351 N N . VAL C 1 289 ? -42.880 53.148 -18.303 1.00 37.00 286 VAL C N 1
ATOM 7352 C CA . VAL C 1 289 ? -43.841 54.209 -17.963 1.00 38.41 286 VAL C CA 1
ATOM 7353 C C . VAL C 1 289 ? -43.280 55.600 -18.265 1.00 39.27 286 VAL C C 1
ATOM 7354 O O . VAL C 1 289 ? -43.980 56.460 -18.797 1.00 41.36 286 VAL C O 1
ATOM 7358 N N . ALA C 1 290 ? -42.011 55.802 -17.939 1.00 38.43 287 ALA C N 1
ATOM 7359 C CA . ALA C 1 290 ? -41.356 57.091 -18.124 1.00 39.48 287 ALA C CA 1
ATOM 7360 C C . ALA C 1 290 ? -41.066 57.473 -19.572 1.00 40.95 287 ALA C C 1
ATOM 7361 O O . ALA C 1 290 ? -41.418 58.567 -19.999 1.00 43.45 287 ALA C O 1
ATOM 7363 N N . ASP C 1 291 ? -40.435 56.574 -20.320 1.00 40.43 288 ASP C N 1
ATOM 7364 C CA . ASP C 1 291 ? -40.021 56.853 -21.705 1.00 41.72 288 ASP C CA 1
ATOM 7365 C C . ASP C 1 291 ? -40.816 56.217 -22.852 1.00 42.46 288 ASP C C 1
ATOM 7366 O O . ASP C 1 291 ? -40.650 56.636 -23.994 1.00 43.40 288 ASP C O 1
ATOM 7371 N N . PHE C 1 292 ? -41.657 55.220 -22.576 1.00 41.90 289 PHE C N 1
ATOM 7372 C CA . PHE C 1 292 ? -42.394 54.545 -23.662 1.00 42.51 289 PHE C CA 1
ATOM 7373 C C . PHE C 1 292 ? -43.931 54.564 -23.550 1.00 43.48 289 PHE C C 1
ATOM 7374 O O . PHE C 1 292 ? -44.611 53.675 -24.067 1.00 44.33 289 PHE C O 1
ATOM 7382 N N . GLY C 1 293 ? -44.467 55.583 -22.885 1.00 43.93 290 GLY C N 1
ATOM 7383 C CA . GLY C 1 293 ? -45.922 55.765 -22.757 1.00 44.90 290 GLY C CA 1
ATOM 7384 C C . GLY C 1 293 ? -46.801 54.673 -22.158 1.00 43.73 290 GLY C C 1
ATOM 7385 O O . GLY C 1 293 ? -48.014 54.678 -22.373 1.00 44.83 290 GLY C O 1
ATOM 7386 N N . PHE C 1 294 ? -46.214 53.747 -21.410 1.00 41.22 291 PHE C N 1
ATOM 7387 C CA . PHE C 1 294 ? -47.003 52.701 -20.768 1.00 40.66 291 PHE C CA 1
ATOM 7388 C C . PHE C 1 294 ? -47.693 53.186 -19.505 1.00 40.59 291 PHE C C 1
ATOM 7389 O O . PHE C 1 294 ? -47.211 54.094 -18.838 1.00 40.51 291 PHE C O 1
ATOM 7397 N N . GLU C 1 295 ? -48.838 52.578 -19.203 1.00 41.24 292 GLU C N 1
ATOM 7398 C CA . GLU C 1 295 ? -49.563 52.839 -17.965 1.00 41.71 292 GLU C CA 1
ATOM 7399 C C . GLU C 1 295 ? -48.935 51.772 -17.052 1.00 39.47 292 GLU C C 1
ATOM 7400 O O . GLU C 1 295 ? -48.678 50.655 -17.502 1.00 38.36 292 GLU C O 1
ATOM 7406 N N . GLN C 1 296 ? -48.663 52.114 -15.795 1.00 38.52 293 GLN C N 1
ATOM 7407 C CA . GLN C 1 296 ? -47.958 51.186 -14.885 1.00 36.83 293 GLN C CA 1
ATOM 7408 C C . GLN C 1 296 ? -48.501 49.764 -14.768 1.00 36.07 293 GLN C C 1
ATOM 7409 O O . GLN C 1 296 ? -47.760 48.802 -14.956 1.00 34.49 293 GLN C O 1
ATOM 7415 N N . TRP C 1 297 ? -49.781 49.628 -14.441 1.00 37.00 294 TRP C N 1
ATOM 7416 C CA . TRP C 1 297 ? -50.367 48.297 -14.253 1.00 36.98 294 TRP C CA 1
ATOM 7417 C C . TRP C 1 297 ? -50.431 47.494 -15.545 1.00 37.62 294 TRP C C 1
ATOM 7418 O O . TRP C 1 297 ? -50.307 46.277 -15.511 1.00 37.32 294 TRP C O 1
ATOM 7429 N N . ASP C 1 298 ? -50.613 48.165 -16.678 1.00 38.92 295 ASP C N 1
ATOM 7430 C CA . ASP C 1 298 ? -50.639 47.480 -17.963 1.00 39.60 295 ASP C CA 1
ATOM 7431 C C . ASP C 1 298 ? -49.243 46.929 -18.238 1.00 38.53 295 ASP C C 1
ATOM 7432 O O . ASP C 1 298 ? -49.111 45.800 -18.696 1.00 39.67 295 ASP C O 1
ATOM 7437 N N . ALA C 1 299 ? -48.212 47.726 -17.964 1.00 37.49 296 ALA C N 1
ATOM 7438 C CA . ALA C 1 299 ? -46.816 47.298 -18.176 1.00 36.47 296 ALA C CA 1
ATOM 7439 C C . ALA C 1 299 ? -46.489 46.068 -17.349 1.00 35.57 296 ALA C C 1
ATOM 7440 O O . ALA C 1 299 ? -45.867 45.128 -17.840 1.00 35.68 296 ALA C O 1
ATOM 7442 N N . TYR C 1 300 ? -46.920 46.097 -16.089 1.00 35.58 297 TYR C N 1
ATOM 7443 C CA . TYR C 1 300 ? -46.718 44.999 -15.140 1.00 34.81 297 TYR C CA 1
ATOM 7444 C C . TYR C 1 300 ? -47.372 43.705 -15.630 1.00 36.57 297 TYR C C 1
ATOM 7445 O O . TYR C 1 300 ? -46.734 42.652 -15.683 1.00 36.15 297 TYR C O 1
ATOM 7462 N N . LEU C 1 302 ? -48.419 43.158 -18.693 1.00 40.96 299 LEU C N 1
ATOM 7463 C CA . LEU C 1 302 ? -47.912 42.815 -20.028 1.00 42.17 299 LEU C CA 1
ATOM 7464 C C . LEU C 1 302 ? -46.603 42.030 -19.912 1.00 41.39 299 LEU C C 1
ATOM 7465 O O . LEU C 1 302 ? -46.401 41.054 -20.649 1.00 42.46 299 LEU C O 1
ATOM 7470 N N . LEU C 1 303 ? -45.721 42.466 -19.007 1.00 39.60 300 LEU C N 1
ATOM 7471 C CA . LEU C 1 303 ? -44.441 41.784 -18.791 1.00 38.44 300 LEU C CA 1
ATOM 7472 C C . LEU C 1 303 ? -44.639 40.390 -18.218 1.00 38.21 300 LEU C C 1
ATOM 7473 O O . LEU C 1 303 ? -43.743 39.558 -18.288 1.00 37.63 300 LEU C O 1
ATOM 7478 N N . SER C 1 304 ? -45.813 40.154 -17.646 1.00 38.48 301 SER C N 1
ATOM 7479 C CA . SER C 1 304 ? -46.149 38.852 -17.114 1.00 38.96 301 SER C CA 1
ATOM 7480 C C . SER C 1 304 ? -46.454 37.904 -18.293 1.00 39.98 301 SER C C 1
ATOM 7481 O O . SER C 1 304 ? -46.645 36.708 -18.096 1.00 39.58 301 SER C O 1
ATOM 7484 N N . GLN C 1 305 ? -46.476 38.459 -19.509 1.00 41.40 302 GLN C N 1
ATOM 7485 C CA . GLN C 1 305 ? -46.742 37.695 -20.735 1.00 44.00 302 GLN C CA 1
ATOM 7486 C C . GLN C 1 305 ? -45.555 37.728 -21.727 1.00 44.30 302 GLN C C 1
ATOM 7487 O O . GLN C 1 305 ? -45.375 36.782 -22.500 1.00 44.61 302 GLN C O 1
ATOM 7493 N N . CYS C 1 306 ? -44.757 38.803 -21.691 1.00 44.15 303 CYS C N 1
ATOM 7494 C CA . CYS C 1 306 ? -43.642 39.008 -22.646 1.00 45.36 303 CYS C CA 1
ATOM 7495 C C . CYS C 1 306 ? -42.265 39.221 -22.080 1.00 43.13 303 CYS C C 1
ATOM 7496 O O . CYS C 1 306 ? -41.295 39.214 -22.835 1.00 43.46 303 CYS C O 1
ATOM 7499 N N . GLY C 1 307 ? -42.170 39.461 -20.781 1.00 41.13 304 GLY C N 1
ATOM 7500 C CA . GLY C 1 307 ? -40.879 39.711 -20.171 1.00 40.02 304 GLY C CA 1
ATOM 7501 C C . GLY C 1 307 ? -39.941 38.537 -20.313 1.00 40.27 304 GLY C C 1
ATOM 7502 O O . GLY C 1 307 ? -40.369 37.375 -20.251 1.00 40.11 304 GLY C O 1
ATOM 7503 N N . LYS C 1 308 ? -38.669 38.852 -20.549 1.00 40.58 305 LYS C N 1
ATOM 7504 C CA . LYS C 1 308 ? -37.610 37.863 -20.669 1.00 42.28 305 LYS C CA 1
ATOM 7505 C C . LYS C 1 308 ? -36.586 38.096 -19.586 1.00 41.51 305 LYS C C 1
ATOM 7506 O O . LYS C 1 308 ? -36.300 39.230 -19.235 1.00 41.42 305 LYS C O 1
ATOM 7512 N N . VAL C 1 309 ? -36.036 37.027 -19.024 1.00 42.54 306 VAL C N 1
ATOM 7513 C CA . VAL C 1 309 ? -35.045 37.174 -17.960 1.00 42.30 306 VAL C CA 1
ATOM 7514 C C . VAL C 1 309 ? -33.730 36.521 -18.319 1.00 43.23 306 VAL C C 1
ATOM 7515 O O . VAL C 1 309 ? -33.692 35.421 -18.868 1.00 44.67 306 VAL C O 1
ATOM 7519 N N . ARG C 1 310 ? -32.651 37.239 -18.019 1.00 42.26 307 ARG C N 1
ATOM 7520 C CA . ARG C 1 310 ? -31.305 36.746 -18.220 1.00 42.10 307 ARG C CA 1
ATOM 7521 C C . ARG C 1 310 ? -30.640 36.633 -16.862 1.00 39.94 307 ARG C C 1
ATOM 7522 O O . ARG C 1 310 ? -30.478 37.634 -16.165 1.00 37.91 307 ARG C O 1
ATOM 7530 N N . LEU C 1 311 ? -30.276 35.413 -16.481 1.00 39.94 308 LEU C N 1
ATOM 7531 C CA . LEU C 1 311 ? -29.556 35.212 -15.256 1.00 39.18 308 LEU C CA 1
ATOM 7532 C C . LEU C 1 311 ? -28.099 35.499 -15.632 1.00 39.79 308 LEU C C 1
ATOM 7533 O O . LEU C 1 311 ? -27.514 34.800 -16.462 1.00 40.56 308 LEU C O 1
ATOM 7538 N N . GLY C 1 312 ? -27.535 36.557 -15.051 1.00 39.17 309 GLY C N 1
ATOM 7539 C CA . GLY C 1 312 ? -26.161 36.938 -15.306 1.00 39.93 309 GLY C CA 1
ATOM 7540 C C . GLY C 1 312 ? -25.242 36.037 -14.518 1.00 41.51 309 GLY C C 1
ATOM 7541 O O . GLY C 1 312 ? -24.771 35.020 -15.026 1.00 42.87 309 GLY C O 1
ATOM 7542 N N . ASN C 1 313 ? -24.993 36.405 -13.268 1.00 41.63 310 ASN C N 1
ATOM 7543 C CA . ASN C 1 313 ? -24.123 35.614 -12.408 1.00 44.04 310 ASN C CA 1
ATOM 7544 C C . ASN C 1 313 ? -24.914 35.182 -11.193 1.00 44.33 310 ASN C C 1
ATOM 7545 O O . ASN C 1 313 ? -25.887 35.827 -10.813 1.00 42.45 310 ASN C O 1
ATOM 7558 N N . VAL C 1 315 ? -22.901 33.775 -8.593 1.00 46.13 312 VAL C N 1
ATOM 7559 C CA . VAL C 1 315 ? -21.701 33.396 -7.846 1.00 47.40 312 VAL C CA 1
ATOM 7560 C C . VAL C 1 315 ? -21.017 34.546 -7.096 1.00 46.21 312 VAL C C 1
ATOM 7561 O O . VAL C 1 315 ? -20.406 34.344 -6.055 1.00 46.15 312 VAL C O 1
ATOM 7565 N N . ASP C 1 316 ? -21.128 35.756 -7.625 1.00 45.75 313 ASP C N 1
ATOM 7566 C CA . ASP C 1 316 ? -20.479 36.929 -7.031 1.00 45.48 313 ASP C CA 1
ATOM 7567 C C . ASP C 1 316 ? -21.189 37.375 -5.737 1.00 44.91 313 ASP C C 1
ATOM 7568 O O . ASP C 1 316 ? -22.306 36.924 -5.466 1.00 46.34 313 ASP C O 1
ATOM 7573 N N . PRO C 1 317 ? -20.545 38.247 -4.920 1.00 43.75 314 PRO C N 1
ATOM 7574 C CA . PRO C 1 317 ? -21.146 38.728 -3.652 1.00 41.72 314 PRO C CA 1
ATOM 7575 C C . PRO C 1 317 ? -22.618 39.118 -3.774 1.00 39.24 314 PRO C C 1
ATOM 7576 O O . PRO C 1 317 ? -23.362 39.033 -2.802 1.00 39.09 314 PRO C O 1
ATOM 7580 N N . LYS C 1 318 ? -23.002 39.567 -4.962 1.00 37.85 315 LYS C N 1
ATOM 7581 C CA . LYS C 1 318 ? -24.378 39.882 -5.299 1.00 36.66 315 LYS C CA 1
ATOM 7582 C C . LYS C 1 318 ? -24.657 39.269 -6.658 1.00 36.19 315 LYS C C 1
ATOM 7583 O O . LYS C 1 318 ? -23.823 39.346 -7.576 1.00 36.35 315 LYS C O 1
ATOM 7589 N N . TYR C 1 319 ? -25.824 38.649 -6.787 1.00 34.82 316 TYR C N 1
ATOM 7590 C CA . TYR C 1 319 ? -26.201 38.035 -8.043 1.00 34.50 316 TYR C CA 1
ATOM 7591 C C . TYR C 1 319 ? -26.747 39.118 -8.951 1.00 33.50 316 TYR C C 1
ATOM 7592 O O . TYR C 1 319 ? -27.191 40.151 -8.476 1.00 32.80 316 TYR C O 1
ATOM 7601 N N . THR C 1 320 ? -26.715 38.878 -10.254 1.00 33.94 317 THR C N 1
ATOM 7602 C CA . THR C 1 320 ? -27.183 39.853 -11.223 1.00 33.36 317 THR C CA 1
ATOM 7603 C C . THR C 1 320 ? -28.170 39.227 -12.200 1.00 33.64 317 THR C C 1
ATOM 7604 O O . THR C 1 320 ? -27.929 38.151 -12.736 1.00 34.18 317 THR C O 1
ATOM 7608 N N . VAL C 1 321 ? -29.268 39.943 -12.434 1.00 33.25 318 VAL C N 1
ATOM 7609 C CA . VAL C 1 321 ? -30.350 39.514 -13.300 1.00 33.76 318 VAL C CA 1
ATOM 7610 C C . VAL C 1 321 ? -30.768 40.651 -14.216 1.00 33.29 318 VAL C C 1
ATOM 7611 O O . VAL C 1 321 ? -30.848 41.795 -13.786 1.00 32.58 318 VAL C O 1
ATOM 7615 N N . GLY C 1 322 ? -31.045 40.330 -15.475 1.00 34.18 319 GLY C N 1
ATOM 7616 C CA . GLY C 1 322 ? -31.491 41.316 -16.450 1.00 34.49 319 GLY C CA 1
ATOM 7617 C C . GLY C 1 322 ? -32.928 41.042 -16.862 1.00 35.12 319 GLY C C 1
ATOM 7618 O O . GLY C 1 322 ? -33.256 39.916 -17.223 1.00 37.34 319 GLY C O 1
ATOM 7619 N N . ALA C 1 323 ? -33.794 42.051 -16.781 1.00 34.38 320 ALA C N 1
ATOM 7620 C CA . ALA C 1 323 ? -35.198 41.917 -17.202 1.00 35.15 320 ALA C CA 1
ATOM 7621 C C . ALA C 1 323 ? -35.320 42.607 -18.561 1.00 36.04 320 ALA C C 1
ATOM 7622 O O . ALA C 1 323 ? -35.065 43.796 -18.667 1.00 35.40 320 ALA C O 1
ATOM 7632 N N . LEU C 1 325 ? -37.230 43.299 -22.608 1.00 40.96 322 LEU C N 1
ATOM 7633 C CA . LEU C 1 325 ? -38.435 43.473 -23.398 1.00 42.33 322 LEU C CA 1
ATOM 7634 C C . LEU C 1 325 ? -37.976 43.689 -24.837 1.00 42.85 322 LEU C C 1
ATOM 7635 O O . LEU C 1 325 ? -37.080 44.487 -25.090 1.00 42.58 322 LEU C O 1
ATOM 7640 N N . ASN C 1 326 ? -38.582 42.959 -25.763 1.00 44.17 323 ASN C N 1
ATOM 7641 C CA . ASN C 1 326 ? -38.235 43.061 -27.175 1.00 46.52 323 ASN C CA 1
ATOM 7642 C C . ASN C 1 326 ? -38.674 44.428 -27.707 1.00 47.06 323 ASN C C 1
ATOM 7643 O O . ASN C 1 326 ? -39.793 44.860 -27.453 1.00 47.52 323 ASN C O 1
ATOM 7648 N N . LYS C 1 327 ? -37.783 45.103 -28.432 1.00 47.32 324 LYS C N 1
ATOM 7649 C CA . LYS C 1 327 ? -38.070 46.437 -28.989 1.00 48.06 324 LYS C CA 1
ATOM 7650 C C . LYS C 1 327 ? -39.330 46.529 -29.844 1.00 50.71 324 LYS C C 1
ATOM 7651 O O . LYS C 1 327 ? -39.899 47.610 -29.969 1.00 51.23 324 LYS C O 1
ATOM 7657 N N . GLU C 1 328 ? -39.767 45.417 -30.429 1.00 53.31 325 GLU C N 1
ATOM 7658 C CA . GLU C 1 328 ? -41.006 45.419 -31.210 1.00 56.20 325 GLU C CA 1
ATOM 7659 C C . GLU C 1 328 ? -42.208 45.810 -30.345 1.00 54.78 325 GLU C C 1
ATOM 7660 O O . GLU C 1 328 ? -43.132 46.452 -30.825 1.00 56.04 325 GLU C O 1
ATOM 7666 N N . LEU C 1 329 ? -42.174 45.446 -29.064 1.00 52.35 326 LEU C N 1
ATOM 7667 C CA . LEU C 1 329 ? -43.261 45.759 -28.132 1.00 51.10 326 LEU C CA 1
ATOM 7668 C C . LEU C 1 329 ? -43.219 47.202 -27.594 1.00 50.97 326 LEU C C 1
ATOM 7669 O O . LEU C 1 329 ? -44.089 47.598 -26.815 1.00 50.11 326 LEU C O 1
ATOM 7674 N N . LEU C 1 330 ? -42.214 47.983 -28.013 1.00 51.92 327 LEU C N 1
ATOM 7675 C CA . LEU C 1 330 ? -42.090 49.398 -27.619 1.00 52.20 327 LEU C CA 1
ATOM 7676 C C . LEU C 1 330 ? -42.825 50.303 -28.623 1.00 54.91 327 LEU C C 1
ATOM 7677 O O . LEU C 1 330 ? -43.009 51.496 -28.367 1.00 53.78 327 LEU C O 1
ATOM 7682 N N . ALA C 1 331 ? -43.207 49.752 -29.776 1.00 58.29 328 ALA C N 1
ATOM 7683 C CA . ALA C 1 331 ? -43.937 50.498 -30.815 1.00 62.47 328 ALA C CA 1
ATOM 7684 C C . ALA C 1 331 ? -45.195 51.112 -30.218 1.00 65.40 328 ALA C C 1
ATOM 7685 O O . ALA C 1 331 ? -45.905 50.455 -29.449 1.00 63.76 328 ALA C O 1
ATOM 7687 N N . GLN C 1 332 ? -45.432 52.380 -30.551 1.00 70.86 329 GLN C N 1
ATOM 7688 C CA . GLN C 1 332 ? -46.545 53.141 -29.987 1.00 74.48 329 GLN C CA 1
ATOM 7689 C C . GLN C 1 332 ? -47.885 52.698 -30.591 1.00 76.43 329 GLN C C 1
ATOM 7690 O O . GLN C 1 332 ? -47.946 51.938 -31.570 1.00 75.43 329 GLN C O 1
ATOM 7705 N N . LYS D 1 5 ? -38.877 15.660 -36.969 1.00 114.85 2 LYS D N 1
ATOM 7706 C CA . LYS D 1 5 ? -37.972 14.529 -37.110 1.00 111.04 2 LYS D CA 1
ATOM 7707 C C . LYS D 1 5 ? -37.226 14.199 -35.810 1.00 104.77 2 LYS D C 1
ATOM 7708 O O . LYS D 1 5 ? -36.879 13.067 -35.569 1.00 105.12 2 LYS D O 1
ATOM 7714 N N . TRP D 1 6 ? -36.976 15.225 -35.002 1.00 98.90 3 TRP D N 1
ATOM 7715 C CA . TRP D 1 6 ? -36.251 15.074 -33.751 1.00 93.23 3 TRP D CA 1
ATOM 7716 C C . TRP D 1 6 ? -36.872 14.046 -32.799 1.00 90.30 3 TRP D C 1
ATOM 7717 O O . TRP D 1 6 ? -36.156 13.478 -31.987 1.00 88.82 3 TRP D O 1
ATOM 7728 N N . LEU D 1 7 ? -38.187 13.815 -32.893 1.00 89.44 4 LEU D N 1
ATOM 7729 C CA . LEU D 1 7 ? -38.864 12.823 -32.024 1.00 90.03 4 LEU D CA 1
ATOM 7730 C C . LEU D 1 7 ? -38.236 11.434 -32.096 1.00 92.84 4 LEU D C 1
ATOM 7731 O O . LEU D 1 7 ? -38.176 10.733 -31.091 1.00 92.50 4 LEU D O 1
ATOM 7736 N N . GLU D 1 8 ? -37.765 11.049 -33.286 1.00 96.17 5 GLU D N 1
ATOM 7737 C CA . GLU D 1 8 ? -37.129 9.744 -33.483 1.00 97.44 5 GLU D CA 1
ATOM 7738 C C . GLU D 1 8 ? -35.955 9.520 -32.525 1.00 95.70 5 GLU D C 1
ATOM 7739 O O . GLU D 1 8 ? -35.724 8.400 -32.083 1.00 95.74 5 GLU D O 1
ATOM 7745 N N . GLU D 1 9 ? -35.233 10.594 -32.214 1.00 93.16 6 GLU D N 1
ATOM 7746 C CA . GLU D 1 9 ? -34.076 10.537 -31.307 1.00 91.35 6 GLU D CA 1
ATOM 7747 C C . GLU D 1 9 ? -34.466 10.881 -29.853 1.00 86.13 6 GLU D C 1
ATOM 7748 O O . GLU D 1 9 ? -33.608 10.845 -28.974 1.00 85.41 6 GLU D O 1
ATOM 7754 N N . SER D 1 10 ? -35.739 11.203 -29.603 1.00 82.52 7 SER D N 1
ATOM 7755 C CA . SER D 1 10 ? -36.183 11.554 -28.244 1.00 79.07 7 SER D CA 1
ATOM 7756 C C . SER D 1 10 ? -36.097 10.360 -27.292 1.00 78.62 7 SER D C 1
ATOM 7757 O O . SER D 1 10 ? -36.145 9.205 -27.721 1.00 80.97 7 SER D O 1
ATOM 7760 N N . ILE D 1 11 ? -35.980 10.656 -26.001 1.00 75.66 8 ILE D N 1
ATOM 7761 C CA . ILE D 1 11 ? -35.874 9.620 -24.979 1.00 75.70 8 ILE D CA 1
ATOM 7762 C C . ILE D 1 11 ? -37.194 8.851 -24.896 1.00 75.88 8 ILE D C 1
ATOM 7763 O O . ILE D 1 11 ? -37.203 7.638 -24.689 1.00 77.52 8 ILE D O 1
ATOM 7776 N N . VAL D 1 13 ? -39.367 8.186 -27.343 1.00 77.18 10 VAL D N 1
ATOM 7777 C CA . VAL D 1 13 ? -39.512 7.239 -28.442 1.00 79.15 10 VAL D CA 1
ATOM 7778 C C . VAL D 1 13 ? -38.503 6.096 -28.328 1.00 80.51 10 VAL D C 1
ATOM 7779 O O . VAL D 1 13 ? -38.849 4.946 -28.585 1.00 82.87 10 VAL D O 1
ATOM 7783 N N . LYS D 1 14 ? -37.279 6.402 -27.918 1.00 79.98 11 LYS D N 1
ATOM 7784 C CA . LYS D 1 14 ? -36.245 5.366 -27.801 1.00 82.39 11 LYS D CA 1
ATOM 7785 C C . LYS D 1 14 ? -36.384 4.447 -26.604 1.00 81.55 11 LYS D C 1
ATOM 7786 O O . LYS D 1 14 ? -35.926 3.305 -26.665 1.00 84.86 11 LYS D O 1
ATOM 7792 N N . ARG D 1 15 ? -37.024 4.906 -25.529 1.00 77.66 12 ARG D N 1
ATOM 7793 C CA . ARG D 1 15 ? -37.187 4.075 -24.331 1.00 77.49 12 ARG D CA 1
ATOM 7794 C C . ARG D 1 15 ? -38.630 3.835 -23.899 1.00 76.49 12 ARG D C 1
ATOM 7795 O O . ARG D 1 15 ? -38.873 2.990 -23.030 1.00 76.96 12 ARG D O 1
ATOM 7803 N N . GLY D 1 16 ? -39.581 4.564 -24.482 1.00 75.25 13 GLY D N 1
ATOM 7804 C CA . GLY D 1 16 ? -40.993 4.396 -24.123 1.00 74.64 13 GLY D CA 1
ATOM 7805 C C . GLY D 1 16 ? -41.504 3.043 -24.581 1.00 77.94 13 GLY D C 1
ATOM 7806 O O . GLY D 1 16 ? -41.281 2.643 -25.742 1.00 79.95 13 GLY D O 1
ATOM 7807 N N . VAL D 1 17 ? -42.182 2.338 -23.678 1.00 78.13 14 VAL D N 1
ATOM 7808 C CA . VAL D 1 17 ? -42.713 1.004 -23.985 1.00 81.26 14 VAL D CA 1
ATOM 7809 C C . VAL D 1 17 ? -43.851 1.034 -25.013 1.00 82.25 14 VAL D C 1
ATOM 7810 O O . VAL D 1 17 ? -44.069 0.057 -25.732 1.00 85.30 14 VAL D O 1
ATOM 7814 N N . GLY D 1 18 ? -44.557 2.160 -25.080 1.00 80.55 15 GLY D N 1
ATOM 7815 C CA . GLY D 1 18 ? -45.669 2.324 -26.013 1.00 81.49 15 GLY D CA 1
ATOM 7816 C C . GLY D 1 18 ? -45.320 2.796 -27.404 1.00 83.15 15 GLY D C 1
ATOM 7817 O O . GLY D 1 18 ? -46.203 2.919 -28.243 1.00 83.92 15 GLY D O 1
ATOM 7818 N N . ALA D 1 19 ? -44.037 2.996 -27.673 1.00 83.88 16 ALA D N 1
ATOM 7819 C CA . ALA D 1 19 ? -43.587 3.519 -28.989 1.00 85.06 16 ALA D CA 1
ATOM 7820 C C . ALA D 1 19 ? -44.282 3.212 -30.343 1.00 88.23 16 ALA D C 1
ATOM 7821 O O . ALA D 1 19 ? -44.704 4.158 -30.974 1.00 88.18 16 ALA D O 1
ATOM 7823 N N . GLY D 1 20 ? -44.387 1.957 -30.809 1.00 92.00 17 GLY D N 1
ATOM 7824 C CA . GLY D 1 20 ? -45.021 1.682 -32.086 1.00 95.27 17 GLY D CA 1
ATOM 7825 C C . GLY D 1 20 ? -46.500 1.324 -32.050 1.00 95.75 17 GLY D C 1
ATOM 7826 O O . GLY D 1 20 ? -47.039 0.817 -33.041 1.00 99.21 17 GLY D O 1
ATOM 7827 N N . ARG D 1 21 ? -47.165 1.582 -30.926 1.00 92.35 18 ARG D N 1
ATOM 7828 C CA . ARG D 1 21 ? -48.583 1.222 -30.781 1.00 91.79 18 ARG D CA 1
ATOM 7829 C C . ARG D 1 21 ? -49.538 2.114 -31.534 1.00 91.01 18 ARG D C 1
ATOM 7830 O O . ARG D 1 21 ? -49.262 3.283 -31.740 1.00 89.00 18 ARG D O 1
ATOM 7838 N N . LYS D 1 22 ? -50.654 1.531 -31.975 1.00 93.63 19 LYS D N 1
ATOM 7839 C CA . LYS D 1 22 ? -51.719 2.297 -32.609 1.00 94.22 19 LYS D CA 1
ATOM 7840 C C . LYS D 1 22 ? -52.402 2.794 -31.351 1.00 91.48 19 LYS D C 1
ATOM 7841 O O . LYS D 1 22 ? -53.034 2.007 -30.638 1.00 93.75 19 LYS D O 1
ATOM 7847 N N . PRO D 1 23 ? -52.278 4.090 -31.059 1.00 88.43 20 PRO D N 1
ATOM 7848 C CA . PRO D 1 23 ? -52.830 4.554 -29.795 1.00 85.03 20 PRO D CA 1
ATOM 7849 C C . PRO D 1 23 ? -54.340 4.693 -29.752 1.00 84.60 20 PRO D C 1
ATOM 7850 O O . PRO D 1 23 ? -54.975 4.943 -30.776 1.00 85.83 20 PRO D O 1
ATOM 7854 N N . VAL D 1 24 ? -54.888 4.501 -28.554 1.00 82.71 21 VAL D N 1
ATOM 7855 C CA . VAL D 1 24 ? -56.305 4.675 -28.292 1.00 82.15 21 VAL D CA 1
ATOM 7856 C C . VAL D 1 24 ? -56.404 6.136 -27.849 1.00 78.81 21 VAL D C 1
ATOM 7857 O O . VAL D 1 24 ? -55.614 6.585 -27.015 1.00 75.96 21 VAL D O 1
ATOM 7861 N N . THR D 1 25 ? -57.338 6.885 -28.434 1.00 78.13 22 THR D N 1
ATOM 7862 C CA . THR D 1 25 ? -57.538 8.286 -28.095 1.00 75.00 22 THR D CA 1
ATOM 7863 C C . THR D 1 25 ? -58.713 8.385 -27.131 1.00 73.67 22 THR D C 1
ATOM 7864 O O . THR D 1 25 ? -59.825 7.939 -27.436 1.00 74.97 22 THR D O 1
ATOM 7868 N N . HIS D 1 26 ? -58.450 8.958 -25.962 1.00 71.30 23 HIS D N 1
ATOM 7869 C CA . HIS D 1 26 ? -59.468 9.137 -24.934 1.00 70.53 23 HIS D CA 1
ATOM 7870 C C . HIS D 1 26 ? -59.856 10.607 -24.908 1.00 70.44 23 HIS D C 1
ATOM 7871 O O . HIS D 1 26 ? -59.006 11.466 -25.109 1.00 70.62 23 HIS D O 1
ATOM 7878 N N . HIS D 1 27 ? -61.124 10.891 -24.636 1.00 71.87 24 HIS D N 1
ATOM 7879 C CA . HIS D 1 27 ? -61.608 12.265 -24.548 1.00 71.82 24 HIS D CA 1
ATOM 7880 C C . HIS D 1 27 ? -61.921 12.528 -23.077 1.00 68.54 24 HIS D C 1
ATOM 7881 O O . HIS D 1 27 ? -62.953 12.091 -22.579 1.00 69.00 24 HIS D O 1
ATOM 7888 N N . LEU D 1 28 ? -61.012 13.211 -22.379 1.00 65.58 25 LEU D N 1
ATOM 7889 C CA . LEU D 1 28 ? -61.213 13.542 -20.965 1.00 63.33 25 LEU D CA 1
ATOM 7890 C C . LEU D 1 28 ? -62.044 14.823 -20.859 1.00 64.16 25 LEU D C 1
ATOM 7891 O O . LEU D 1 28 ? -61.522 15.912 -20.633 1.00 64.20 25 LEU D O 1
ATOM 7896 N N . THR D 1 29 ? -63.350 14.662 -21.044 1.00 65.95 26 THR D N 1
ATOM 7897 C CA . THR D 1 29 ? -64.292 15.765 -20.975 1.00 66.86 26 THR D CA 1
ATOM 7898 C C . THR D 1 29 ? -64.587 16.110 -19.523 1.00 65.74 26 THR D C 1
ATOM 7899 O O . THR D 1 29 ? -64.158 15.413 -18.611 1.00 66.15 26 THR D O 1
ATOM 7903 N N . GLU D 1 30 ? -65.325 17.189 -19.314 1.00 65.98 27 GLU D N 1
ATOM 7904 C CA . GLU D 1 30 ? -65.726 17.599 -17.972 1.00 64.88 27 GLU D CA 1
ATOM 7905 C C . GLU D 1 30 ? -66.665 16.558 -17.341 1.00 65.88 27 GLU D C 1
ATOM 7906 O O . GLU D 1 30 ? -66.657 16.378 -16.125 1.00 64.61 27 GLU D O 1
ATOM 7912 N N . GLU D 1 31 ? -67.452 15.877 -18.174 1.00 69.26 28 GLU D N 1
ATOM 7913 C CA . GLU D 1 31 ? -68.387 14.845 -17.718 1.00 70.83 28 GLU D CA 1
ATOM 7914 C C . GLU D 1 31 ? -67.613 13.628 -17.201 1.00 68.16 28 GLU D C 1
ATOM 7915 O O . GLU D 1 31 ? -68.039 12.980 -16.242 1.00 67.20 28 GLU D O 1
ATOM 7929 N N . GLN D 1 33 ? -64.391 13.794 -16.082 1.00 60.34 30 GLN D N 1
ATOM 7930 C CA . GLN D 1 33 ? -63.635 14.280 -14.930 1.00 58.25 30 GLN D CA 1
ATOM 7931 C C . GLN D 1 33 ? -64.480 14.341 -13.645 1.00 58.41 30 GLN D C 1
ATOM 7932 O O . GLN D 1 33 ? -63.978 14.014 -12.568 1.00 57.61 30 GLN D O 1
ATOM 7938 N N . LYS D 1 34 ? -65.741 14.771 -13.773 1.00 60.20 31 LYS D N 1
ATOM 7939 C CA . LYS D 1 34 ? -66.700 14.904 -12.651 1.00 60.61 31 LYS D CA 1
ATOM 7940 C C . LYS D 1 34 ? -66.358 16.025 -11.673 1.00 59.54 31 LYS D C 1
ATOM 7941 O O . LYS D 1 34 ? -67.123 16.963 -11.508 1.00 61.48 31 LYS D O 1
ATOM 7947 N N . GLU D 1 35 ? -65.215 15.920 -11.008 1.00 57.47 32 GLU D N 1
ATOM 7948 C CA . GLU D 1 35 ? -64.762 16.908 -10.034 1.00 55.74 32 GLU D CA 1
ATOM 7949 C C . GLU D 1 35 ? -63.294 17.236 -10.302 1.00 52.63 32 GLU D C 1
ATOM 7950 O O . GLU D 1 35 ? -62.473 16.343 -10.357 1.00 51.94 32 GLU D O 1
ATOM 7956 N N . PHE D 1 36 ? -62.985 18.511 -10.484 1.00 51.06 33 PHE D N 1
ATOM 7957 C CA . PHE D 1 36 ? -61.601 18.941 -10.697 1.00 49.07 33 PHE D CA 1
ATOM 7958 C C . PHE D 1 36 ? -60.950 19.050 -9.331 1.00 47.35 33 PHE D C 1
ATOM 7959 O O . PHE D 1 36 ? -61.636 19.345 -8.352 1.00 48.26 33 PHE D O 1
ATOM 7967 N N . HIS D 1 37 ? -59.638 18.802 -9.252 1.00 45.35 34 HIS D N 1
ATOM 7968 C CA . HIS D 1 37 ? -58.946 18.820 -7.960 1.00 43.82 34 HIS D CA 1
ATOM 7969 C C . HIS D 1 37 ? -57.999 19.977 -7.748 1.00 42.57 34 HIS D C 1
ATOM 7970 O O . HIS D 1 37 ? -57.353 20.457 -8.686 1.00 41.89 34 HIS D O 1
ATOM 7977 N N . TYR D 1 38 ? -57.924 20.389 -6.481 1.00 41.80 35 TYR D N 1
ATOM 7978 C CA . TYR D 1 38 ? -57.053 21.468 -6.027 1.00 41.04 35 TYR D CA 1
ATOM 7979 C C . TYR D 1 38 ? -55.880 20.944 -5.175 1.00 39.95 35 TYR D C 1
ATOM 7980 O O . TYR D 1 38 ? -55.130 21.734 -4.591 1.00 39.66 35 TYR D O 1
ATOM 7989 N N . THR D 1 39 ? -55.747 19.618 -5.106 1.00 39.25 36 THR D N 1
ATOM 7990 C CA . THR D 1 39 ? -54.632 18.973 -4.411 1.00 38.80 36 THR D CA 1
ATOM 7991 C C . THR D 1 39 ? -54.234 17.760 -5.269 1.00 38.53 36 THR D C 1
ATOM 7992 O O . THR D 1 39 ? -55.085 17.069 -5.824 1.00 38.49 36 THR D O 1
ATOM 7996 N N . ILE D 1 40 ? -52.930 17.538 -5.380 1.00 38.33 37 ILE D N 1
ATOM 7997 C CA . ILE D 1 40 ? -52.350 16.472 -6.200 1.00 38.54 37 ILE D CA 1
ATOM 7998 C C . ILE D 1 40 ? -51.692 15.413 -5.319 1.00 38.82 37 ILE D C 1
ATOM 7999 O O . ILE D 1 40 ? -50.652 15.658 -4.710 1.00 38.47 37 ILE D O 1
ATOM 8004 N N . GLY D 1 41 ? -52.315 14.236 -5.274 1.00 39.29 38 GLY D N 1
ATOM 8005 C CA . GLY D 1 41 ? -51.838 13.133 -4.450 1.00 40.18 38 GLY D CA 1
ATOM 8006 C C . GLY D 1 41 ? -52.464 11.798 -4.807 1.00 41.02 38 GLY D C 1
ATOM 8007 O O . GLY D 1 41 ? -53.119 11.668 -5.837 1.00 40.99 38 GLY D O 1
ATOM 8008 N N . PRO D 1 42 ? -52.261 10.789 -3.950 1.00 42.07 39 PRO D N 1
ATOM 8009 C CA . PRO D 1 42 ? -52.775 9.439 -4.169 1.00 43.37 39 PRO D CA 1
ATOM 8010 C C . PRO D 1 42 ? -54.181 9.149 -3.618 1.00 43.68 39 PRO D C 1
ATOM 8011 O O . PRO D 1 42 ? -54.621 8.004 -3.681 1.00 45.03 39 PRO D O 1
ATOM 8015 N N . TYR D 1 43 ? -54.890 10.160 -3.123 1.00 42.49 40 TYR D N 1
ATOM 8016 C CA . TYR D 1 43 ? -56.206 9.945 -2.516 1.00 42.95 40 TYR D CA 1
ATOM 8017 C C . TYR D 1 43 ? -57.414 10.213 -3.429 1.00 42.65 40 TYR D C 1
ATOM 8018 O O . TYR D 1 43 ? -58.529 9.837 -3.095 1.00 43.41 40 TYR D O 1
ATOM 8027 N N . SER D 1 44 ? -57.191 10.855 -4.567 1.00 41.90 41 SER D N 1
ATOM 8028 C CA . SER D 1 44 ? -58.267 11.137 -5.519 1.00 41.96 41 SER D CA 1
ATOM 8029 C C . SER D 1 44 ? -58.660 9.855 -6.244 1.00 43.42 41 SER D C 1
ATOM 8030 O O . SER D 1 44 ? -57.814 9.010 -6.514 1.00 43.95 41 SER D O 1
ATOM 8033 N N . THR D 1 45 ? -59.937 9.719 -6.582 1.00 44.34 42 THR D N 1
ATOM 8034 C CA . THR D 1 45 ? -60.407 8.557 -7.339 1.00 46.04 42 THR D CA 1
ATOM 8035 C C . THR D 1 45 ? -59.959 8.733 -8.809 1.00 45.74 42 THR D C 1
ATOM 8036 O O . THR D 1 45 ? -60.132 9.813 -9.381 1.00 44.91 42 THR D O 1
ATOM 8040 N N . PRO D 1 46 ? -59.369 7.688 -9.416 1.00 46.59 43 PRO D N 1
ATOM 8041 C CA . PRO D 1 46 ? -58.946 7.809 -10.815 1.00 46.55 43 PRO D CA 1
ATOM 8042 C C . PRO D 1 46 ? -60.105 8.095 -11.760 1.00 47.08 43 PRO D C 1
ATOM 8043 O O . PRO D 1 46 ? -61.189 7.556 -11.566 1.00 48.27 43 PRO D O 1
ATOM 8047 N N . VAL D 1 47 ? -59.865 8.936 -12.762 1.00 46.43 44 VAL D N 1
ATOM 8048 C CA . VAL D 1 47 ? -60.901 9.307 -13.735 1.00 47.26 44 VAL D CA 1
ATOM 8049 C C . VAL D 1 47 ? -60.728 8.629 -15.088 1.00 48.87 44 VAL D C 1
ATOM 8050 O O . VAL D 1 47 ? -61.664 8.581 -15.888 1.00 50.10 44 VAL D O 1
ATOM 8054 N N . LEU D 1 48 ? -59.522 8.125 -15.340 1.00 49.13 45 LEU D N 1
ATOM 8055 C CA . LEU D 1 48 ? -59.197 7.481 -16.611 1.00 50.80 45 LEU D CA 1
ATOM 8056 C C . LEU D 1 48 ? -57.970 6.595 -16.476 1.00 51.47 45 LEU D C 1
ATOM 8057 O O . LEU D 1 48 ? -57.037 6.938 -15.751 1.00 50.43 45 LEU D O 1
ATOM 8062 N N . THR D 1 49 ? -57.984 5.458 -17.169 1.00 53.79 46 THR D N 1
ATOM 8063 C CA . THR D 1 49 ? -56.855 4.537 -17.177 1.00 55.00 46 THR D CA 1
ATOM 8064 C C . THR D 1 49 ? -56.476 4.344 -18.640 1.00 56.77 46 THR D C 1
ATOM 8065 O O . THR D 1 49 ? -57.334 4.026 -19.473 1.00 58.30 46 THR D O 1
ATOM 8069 N N . ILE D 1 50 ? -55.196 4.535 -18.949 1.00 56.91 47 ILE D N 1
ATOM 8070 C CA . ILE D 1 50 ? -54.707 4.410 -20.324 1.00 58.76 47 ILE D CA 1
ATOM 8071 C C . ILE D 1 50 ? -53.491 3.490 -20.445 1.00 60.83 47 ILE D C 1
ATOM 8072 O O . ILE D 1 50 ? -52.847 3.144 -19.448 1.00 60.58 47 ILE D O 1
ATOM 8077 N N . GLU D 1 51 ? -53.193 3.111 -21.686 1.00 63.26 48 GLU D N 1
ATOM 8078 C CA . GLU D 1 51 ? -52.027 2.294 -21.996 1.00 65.42 48 GLU D CA 1
ATOM 8079 C C . GLU D 1 51 ? -50.892 3.244 -22.387 1.00 64.73 48 GLU D C 1
ATOM 8080 O O . GLU D 1 51 ? -51.156 4.319 -22.946 1.00 63.31 48 GLU D O 1
ATOM 8086 N N . PRO D 1 52 ? -49.629 2.884 -22.065 1.00 65.73 49 PRO D N 1
ATOM 8087 C CA . PRO D 1 52 ? -48.543 3.762 -22.481 1.00 64.89 49 PRO D CA 1
ATOM 8088 C C . PRO D 1 52 ? -48.563 3.901 -24.001 1.00 66.74 49 PRO D C 1
ATOM 8089 O O . PRO D 1 52 ? -48.677 2.896 -24.708 1.00 69.94 49 PRO D O 1
ATOM 8093 N N . GLY D 1 53 ? -48.498 5.135 -24.487 1.00 65.54 50 GLY D N 1
ATOM 8094 C CA . GLY D 1 53 ? -48.529 5.406 -25.918 1.00 67.65 50 GLY D CA 1
ATOM 8095 C C . GLY D 1 53 ? -49.849 5.999 -26.370 1.00 67.87 50 GLY D C 1
ATOM 8096 O O . GLY D 1 53 ? -49.926 6.562 -27.455 1.00 69.05 50 GLY D O 1
ATOM 8097 N N . ASP D 1 54 ? -50.890 5.855 -25.544 1.00 67.50 51 ASP D N 1
ATOM 8098 C CA . ASP D 1 54 ? -52.216 6.408 -25.856 1.00 67.79 51 ASP D CA 1
ATOM 8099 C C . ASP D 1 54 ? -52.230 7.930 -25.852 1.00 65.36 51 ASP D C 1
ATOM 8100 O O . ASP D 1 54 ? -51.366 8.579 -25.252 1.00 63.14 51 ASP D O 1
ATOM 8105 N N . ARG D 1 55 ? -53.232 8.477 -26.533 1.00 65.89 52 ARG D N 1
ATOM 8106 C CA . ARG D 1 55 ? -53.444 9.908 -26.626 1.00 64.60 52 ARG D CA 1
ATOM 8107 C C . ARG D 1 55 ? -54.645 10.286 -25.766 1.00 63.11 52 ARG D C 1
ATOM 8108 O O . ARG D 1 55 ? -55.574 9.491 -25.586 1.00 64.41 52 ARG D O 1
ATOM 8116 N N . VAL D 1 56 ? -54.600 11.489 -25.198 1.00 60.55 53 VAL D N 1
ATOM 8117 C CA . VAL D 1 56 ? -55.692 11.993 -24.363 1.00 58.66 53 VAL D CA 1
ATOM 8118 C C . VAL D 1 56 ? -55.995 13.421 -24.788 1.00 57.61 53 VAL D C 1
ATOM 8119 O O . VAL D 1 56 ? -55.089 14.238 -24.884 1.00 56.43 53 VAL D O 1
ATOM 8123 N N . ILE D 1 57 ? -57.268 13.689 -25.061 1.00 58.30 54 ILE D N 1
ATOM 8124 C CA . ILE D 1 57 ? -57.735 15.013 -25.442 1.00 58.52 54 ILE D CA 1
ATOM 8125 C C . ILE D 1 57 ? -58.401 15.557 -24.185 1.00 56.59 54 ILE D C 1
ATOM 8126 O O . ILE D 1 57 ? -59.518 15.154 -23.833 1.00 56.74 54 ILE D O 1
ATOM 8131 N N . VAL D 1 58 ? -57.717 16.477 -23.508 1.00 54.68 55 VAL D N 1
ATOM 8132 C CA . VAL D 1 58 ? -58.205 17.044 -22.253 1.00 52.94 55 VAL D CA 1
ATOM 8133 C C . VAL D 1 58 ? -58.916 18.389 -22.412 1.00 53.85 55 VAL D C 1
ATOM 8134 O O . VAL D 1 58 ? -58.364 19.305 -23.007 1.00 54.77 55 VAL D O 1
ATOM 8138 N N . ASP D 1 59 ? -60.128 18.493 -21.861 1.00 53.44 56 ASP D N 1
ATOM 8139 C CA . ASP D 1 59 ? -60.901 19.732 -21.860 1.00 53.89 56 ASP D CA 1
ATOM 8140 C C . ASP D 1 59 ? -60.597 20.427 -20.529 1.00 52.08 56 ASP D C 1
ATOM 8141 O O . ASP D 1 59 ? -61.335 20.273 -19.558 1.00 51.89 56 ASP D O 1
ATOM 8146 N N . THR D 1 60 ? -59.502 21.182 -20.486 1.00 51.26 57 THR D N 1
ATOM 8147 C CA . THR D 1 60 ? -59.086 21.863 -19.258 1.00 49.53 57 THR D CA 1
ATOM 8148 C C . THR D 1 60 ? -59.913 23.096 -18.929 1.00 49.11 57 THR D C 1
ATOM 8149 O O . THR D 1 60 ? -60.531 23.701 -19.802 1.00 50.23 57 THR D O 1
ATOM 8153 N N . ARG D 1 61 ? -59.914 23.445 -17.646 1.00 47.80 58 ARG D N 1
ATOM 8154 C CA . ARG D 1 61 ? -60.591 24.638 -17.150 1.00 47.33 58 ARG D CA 1
ATOM 8155 C C . ARG D 1 61 ? -59.517 25.656 -16.797 1.00 46.01 58 ARG D C 1
ATOM 8156 O O . ARG D 1 61 ? -58.390 25.281 -16.488 1.00 45.02 58 ARG D O 1
ATOM 8164 N N . ASP D 1 62 ? -59.859 26.940 -16.856 1.00 46.09 59 ASP D N 1
ATOM 8165 C CA . ASP D 1 62 ? -58.879 27.985 -16.553 1.00 45.17 59 ASP D CA 1
ATOM 8166 C C . ASP D 1 62 ? -58.505 27.957 -15.071 1.00 42.95 59 ASP D C 1
ATOM 8167 O O . ASP D 1 62 ? -59.136 27.274 -14.272 1.00 42.67 59 ASP D O 1
ATOM 8172 N N . ALA D 1 63 ? -57.479 28.709 -14.719 1.00 41.57 60 ALA D N 1
ATOM 8173 C CA . ALA D 1 63 ? -56.989 28.785 -13.341 1.00 40.40 60 ALA D CA 1
ATOM 8174 C C . ALA D 1 63 ? -58.015 29.216 -12.297 1.00 40.14 60 ALA D C 1
ATOM 8175 O O . ALA D 1 63 ? -57.852 28.899 -11.110 1.00 40.06 60 ALA D O 1
ATOM 8177 N N . PHE D 1 64 ? -59.060 29.927 -12.725 1.00 40.61 61 PHE D N 1
ATOM 8178 C CA . PHE D 1 64 ? -60.091 30.419 -11.805 1.00 40.76 61 PHE D CA 1
ATOM 8179 C C . PHE D 1 64 ? -61.361 29.562 -11.829 1.00 41.56 61 PHE D C 1
ATOM 8180 O O . PHE D 1 64 ? -62.335 29.876 -11.145 1.00 41.94 61 PHE D O 1
ATOM 8188 N N . GLU D 1 65 ? -61.318 28.464 -12.589 1.00 41.85 62 GLU D N 1
ATOM 8189 C CA . GLU D 1 65 ? -62.445 27.548 -12.787 1.00 42.84 62 GLU D CA 1
ATOM 8190 C C . GLU D 1 65 ? -63.696 28.337 -13.222 1.00 44.10 62 GLU D C 1
ATOM 8191 O O . GLU D 1 65 ? -64.795 28.153 -12.693 1.00 45.10 62 GLU D O 1
ATOM 8197 N N . GLY D 1 66 ? -63.489 29.232 -14.188 1.00 44.30 63 GLY D N 1
ATOM 8198 C CA . GLY D 1 66 ? -64.546 30.071 -14.742 1.00 45.59 63 GLY D CA 1
ATOM 8199 C C . GLY D 1 66 ? -65.172 31.113 -13.828 1.00 45.95 63 GLY D C 1
ATOM 8200 O O . GLY D 1 66 ? -66.156 31.741 -14.204 1.00 47.63 63 GLY D O 1
ATOM 8201 N N . ALA D 1 67 ? -64.596 31.331 -12.653 1.00 45.03 64 ALA D N 1
ATOM 8202 C CA . ALA D 1 67 ? -65.150 32.296 -11.686 1.00 45.48 64 ALA D CA 1
ATOM 8203 C C . ALA D 1 67 ? -65.065 33.743 -12.136 1.00 45.80 64 ALA D C 1
ATOM 8204 O O . ALA D 1 67 ? -65.840 34.578 -11.663 1.00 46.56 64 ALA D O 1
ATOM 8206 N N . ILE D 1 68 ? -64.124 34.038 -13.034 1.00 45.25 65 ILE D N 1
ATOM 8207 C CA . ILE D 1 68 ? -63.937 35.403 -13.545 1.00 45.69 65 ILE D CA 1
ATOM 8208 C C . ILE D 1 68 ? -64.349 35.466 -15.012 1.00 46.99 65 ILE D C 1
ATOM 8209 O O . ILE D 1 68 ? -63.863 34.689 -15.829 1.00 46.82 65 ILE D O 1
ATOM 8214 N N . SER D 1 69 ? -65.256 36.389 -15.335 1.00 48.62 66 SER D N 1
ATOM 8215 C CA . SER D 1 69 ? -65.745 36.546 -16.709 1.00 50.41 66 SER D CA 1
ATOM 8216 C C . SER D 1 69 ? -65.968 38.009 -17.128 1.00 52.09 66 SER D C 1
ATOM 8217 O O . SER D 1 69 ? -66.535 38.274 -18.193 1.00 54.04 66 SER D O 1
ATOM 8220 N N . SER D 1 70 ? -65.516 38.950 -16.304 1.00 51.69 67 SER D N 1
ATOM 8221 C CA . SER D 1 70 ? -65.688 40.374 -16.575 1.00 53.16 67 SER D CA 1
ATOM 8222 C C . SER D 1 70 ? -64.561 41.200 -15.990 1.00 51.89 67 SER D C 1
ATOM 8223 O O . SER D 1 70 ? -64.066 40.896 -14.904 1.00 50.00 67 SER D O 1
ATOM 8226 N N . GLU D 1 71 ? -64.170 42.258 -16.695 1.00 53.09 68 GLU D N 1
ATOM 8227 C CA . GLU D 1 71 ? -63.117 43.133 -16.184 1.00 52.58 68 GLU D CA 1
ATOM 8228 C C . GLU D 1 71 ? -63.575 43.895 -14.924 1.00 53.24 68 GLU D C 1
ATOM 8229 O O . GLU D 1 71 ? -62.740 44.430 -14.196 1.00 52.49 68 GLU D O 1
ATOM 8235 N N . GLN D 1 72 ? -64.890 43.926 -14.668 1.00 55.51 69 GLN D N 1
ATOM 8236 C CA . GLN D 1 72 ? -65.430 44.568 -13.454 1.00 56.27 69 GLN D CA 1
ATOM 8237 C C . GLN D 1 72 ? -65.496 43.604 -12.248 1.00 54.23 69 GLN D C 1
ATOM 8238 O O . GLN D 1 72 ? -65.968 43.980 -11.174 1.00 54.19 69 GLN D O 1
ATOM 8244 N N . ASP D 1 73 ? -65.031 42.363 -12.436 1.00 52.10 70 ASP D N 1
ATOM 8245 C CA . ASP D 1 73 ? -64.996 41.385 -11.349 1.00 50.49 70 ASP D CA 1
ATOM 8246 C C . ASP D 1 73 ? -63.906 41.774 -10.364 1.00 48.71 70 ASP D C 1
ATOM 8247 O O . ASP D 1 73 ? -62.907 42.398 -10.732 1.00 47.96 70 ASP D O 1
ATOM 8252 N N . ILE D 1 74 ? -64.109 41.378 -9.113 1.00 47.91 71 ILE D N 1
ATOM 8253 C CA . ILE D 1 74 ? -63.190 41.666 -8.026 1.00 46.50 71 ILE D CA 1
ATOM 8254 C C . ILE D 1 74 ? -62.635 40.331 -7.513 1.00 45.03 71 ILE D C 1
ATOM 8255 O O . ILE D 1 74 ? -63.330 39.604 -6.796 1.00 45.05 71 ILE D O 1
ATOM 8260 N N . PRO D 1 75 ? -61.392 39.990 -7.908 1.00 43.59 72 PRO D N 1
ATOM 8261 C CA . PRO D 1 75 ? -60.730 38.748 -7.502 1.00 42.90 72 PRO D CA 1
ATOM 8262 C C . PRO D 1 75 ? -60.793 38.377 -6.008 1.00 43.29 72 PRO D C 1
ATOM 8263 O O . PRO D 1 75 ? -61.036 37.224 -5.696 1.00 43.29 72 PRO D O 1
ATOM 8267 N N . SER D 1 76 ? -60.590 39.331 -5.107 1.00 44.10 73 SER D N 1
ATOM 8268 C CA . SER D 1 76 ? -60.619 39.040 -3.659 1.00 45.07 73 SER D CA 1
ATOM 8269 C C . SER D 1 76 ? -61.979 38.539 -3.176 1.00 47.19 73 SER D C 1
ATOM 8270 O O . SER D 1 76 ? -62.058 37.849 -2.163 1.00 48.17 73 SER D O 1
ATOM 8273 N N . GLN D 1 77 ? -63.040 38.887 -3.904 1.00 48.90 74 GLN D N 1
ATOM 8274 C CA . GLN D 1 77 ? -64.408 38.462 -3.567 1.00 50.78 74 GLN D CA 1
ATOM 8275 C C . GLN D 1 77 ? -64.824 37.162 -4.267 1.00 50.54 74 GLN D C 1
ATOM 8276 O O . GLN D 1 77 ? -65.727 36.477 -3.801 1.00 51.37 74 GLN D O 1
ATOM 8282 N N . LEU D 1 78 ? -64.166 36.826 -5.377 1.00 49.88 75 LEU D N 1
ATOM 8283 C CA . LEU D 1 78 ? -64.490 35.609 -6.138 1.00 50.29 75 LEU D CA 1
ATOM 8284 C C . LEU D 1 78 ? -63.492 34.447 -5.978 1.00 50.57 75 LEU D C 1
ATOM 8285 O O . LEU D 1 78 ? -63.811 33.319 -6.335 1.00 51.04 75 LEU D O 1
ATOM 8290 N N . LEU D 1 79 ? -62.303 34.717 -5.447 1.00 51.85 76 LEU D N 1
ATOM 8291 C CA . LEU D 1 79 ? -61.274 33.687 -5.274 1.00 52.81 76 LEU D CA 1
ATOM 8292 C C . LEU D 1 79 ? -60.822 33.563 -3.831 1.00 55.91 76 LEU D C 1
ATOM 8293 O O . LEU D 1 79 ? -60.860 34.539 -3.062 1.00 56.63 76 LEU D O 1
ATOM 8298 N N . LYS D 1 80 ? -60.387 32.349 -3.479 1.00 58.44 77 LYS D N 1
ATOM 8299 C CA . LYS D 1 80 ? -59.893 32.035 -2.137 1.00 61.50 77 LYS D CA 1
ATOM 8300 C C . LYS D 1 80 ? -58.544 31.345 -2.333 1.00 60.60 77 LYS D C 1
ATOM 8301 O O . LYS D 1 80 ? -58.500 30.207 -2.809 1.00 61.22 77 LYS D O 1
ATOM 8315 N N . PRO D 1 82 ? -55.204 29.261 -1.481 1.00 53.99 79 PRO D N 1
ATOM 8316 C CA . PRO D 1 82 ? -54.530 29.031 -2.767 1.00 51.73 79 PRO D CA 1
ATOM 8317 C C . PRO D 1 82 ? -55.342 28.197 -3.771 1.00 50.66 79 PRO D C 1
ATOM 8318 O O . PRO D 1 82 ? -54.760 27.526 -4.632 1.00 51.06 79 PRO D O 1
ATOM 8322 N N . PHE D 1 83 ? -56.672 28.234 -3.680 1.00 50.10 80 PHE D N 1
ATOM 8323 C CA . PHE D 1 83 ? -57.522 27.430 -4.576 1.00 49.34 80 PHE D CA 1
ATOM 8324 C C . PHE D 1 83 ? -57.629 27.973 -5.996 1.00 47.93 80 PHE D C 1
ATOM 8325 O O . PHE D 1 83 ? -58.612 28.604 -6.368 1.00 47.44 80 PHE D O 1
ATOM 8333 N N . LEU D 1 84 ? -56.570 27.727 -6.760 1.00 47.06 81 LEU D N 1
ATOM 8334 C CA . LEU D 1 84 ? -56.481 28.077 -8.169 1.00 46.47 81 LEU D CA 1
ATOM 8335 C C . LEU D 1 84 ? -55.988 26.828 -8.890 1.00 46.04 81 LEU D C 1
ATOM 8336 O O . LEU D 1 84 ? -55.527 25.876 -8.258 1.00 46.14 81 LEU D O 1
ATOM 8341 N N . ASN D 1 85 ? -56.090 26.843 -10.210 1.00 45.18 82 ASN D N 1
ATOM 8342 C CA . ASN D 1 85 ? -55.622 25.743 -11.050 1.00 45.00 82 ASN D CA 1
ATOM 8343 C C . ASN D 1 85 ? -56.376 24.421 -10.827 1.00 45.09 82 ASN D C 1
ATOM 8344 O O . ASN D 1 85 ? -55.799 23.449 -10.347 1.00 45.34 82 ASN D O 1
ATOM 8349 N N . PRO D 1 86 ? -57.677 24.385 -11.163 1.00 45.13 83 PRO D N 1
ATOM 8350 C CA . PRO D 1 86 ? -58.431 23.137 -11.048 1.00 45.44 83 PRO D CA 1
ATOM 8351 C C . PRO D 1 86 ? -57.765 22.093 -11.948 1.00 44.94 83 PRO D C 1
ATOM 8352 O O . PRO D 1 86 ? -57.492 22.377 -13.119 1.00 43.83 83 PRO D O 1
ATOM 8356 N N . GLN D 1 87 ? -57.514 20.905 -11.399 1.00 45.14 84 GLN D N 1
ATOM 8357 C CA . GLN D 1 87 ? -56.803 19.851 -12.129 1.00 45.40 84 GLN D CA 1
ATOM 8358 C C . GLN D 1 87 ? -57.625 18.733 -12.739 1.00 46.25 84 GLN D C 1
ATOM 8359 O O . GLN D 1 87 ? -58.573 18.247 -12.122 1.00 46.82 84 GLN D O 1
ATOM 8365 N N . ASN D 1 88 ? -57.250 18.347 -13.964 1.00 46.48 85 ASN D N 1
ATOM 8366 C CA . ASN D 1 88 ? -57.818 17.174 -14.624 1.00 47.60 85 ASN D CA 1
ATOM 8367 C C . ASN D 1 88 ? -56.971 16.023 -14.098 1.00 47.74 85 ASN D C 1
ATOM 8368 O O . ASN D 1 88 ? -55.788 16.206 -13.808 1.00 47.61 85 ASN D O 1
ATOM 8373 N N . GLY D 1 89 ? -57.567 14.846 -13.971 1.00 48.57 86 GLY D N 1
ATOM 8374 C CA . GLY D 1 89 ? -56.854 13.682 -13.456 1.00 49.12 86 GLY D CA 1
ATOM 8375 C C . GLY D 1 89 ? -57.463 13.218 -12.147 1.00 49.46 86 GLY D C 1
ATOM 8376 O O . GLY D 1 89 ? -58.452 13.787 -11.691 1.00 49.01 86 GLY D O 1
ATOM 8377 N N . PRO D 1 90 ? -56.870 12.207 -11.511 1.00 50.09 87 PRO D N 1
ATOM 8378 C CA . PRO D 1 90 ? -55.663 11.537 -11.987 1.00 50.47 87 PRO D CA 1
ATOM 8379 C C . PRO D 1 90 ? -55.875 10.528 -13.106 1.00 51.67 87 PRO D C 1
ATOM 8380 O O . PRO D 1 90 ? -56.868 9.799 -13.112 1.00 52.29 87 PRO D O 1
ATOM 8384 N N . ILE D 1 91 ? -54.931 10.508 -14.046 1.00 52.38 88 ILE D N 1
ATOM 8385 C CA . ILE D 1 91 ? -54.935 9.581 -15.167 1.00 54.18 88 ILE D CA 1
ATOM 8386 C C . ILE D 1 91 ? -53.985 8.459 -14.775 1.00 55.80 88 ILE D C 1
ATOM 8387 O O . ILE D 1 91 ? -52.891 8.727 -14.295 1.00 55.53 88 ILE D O 1
ATOM 8400 N N . ILE D 1 93 ? -51.625 5.191 -15.750 1.00 61.99 90 ILE D N 1
ATOM 8401 C CA . ILE D 1 93 ? -50.891 4.582 -16.849 1.00 63.15 90 ILE D CA 1
ATOM 8402 C C . ILE D 1 93 ? -50.641 3.128 -16.438 1.00 64.70 90 ILE D C 1
ATOM 8403 O O . ILE D 1 93 ? -50.035 2.862 -15.397 1.00 64.72 90 ILE D O 1
ATOM 8408 N N . ASN D 1 94 ? -51.123 2.205 -17.264 1.00 65.75 91 ASN D N 1
ATOM 8409 C CA . ASN D 1 94 ? -50.998 0.775 -17.012 1.00 67.49 91 ASN D CA 1
ATOM 8410 C C . ASN D 1 94 ? -49.536 0.337 -16.969 1.00 68.98 91 ASN D C 1
ATOM 8411 O O . ASN D 1 94 ? -48.806 0.500 -17.952 1.00 69.99 91 ASN D O 1
ATOM 8416 N N . GLY D 1 95 ? -49.126 -0.217 -15.824 1.00 69.23 92 GLY D N 1
ATOM 8417 C CA . GLY D 1 95 ? -47.756 -0.689 -15.615 1.00 70.73 92 GLY D CA 1
ATOM 8418 C C . GLY D 1 95 ? -46.839 0.265 -14.860 1.00 69.62 92 GLY D C 1
ATOM 8419 O O . GLY D 1 95 ? -45.777 -0.142 -14.397 1.00 71.78 92 GLY D O 1
ATOM 8420 N N . ALA D 1 96 ? -47.240 1.526 -14.726 1.00 66.94 93 ALA D N 1
ATOM 8421 C CA . ALA D 1 96 ? -46.418 2.524 -14.024 1.00 65.83 93 ALA D CA 1
ATOM 8422 C C . ALA D 1 96 ? -46.259 2.197 -12.537 1.00 66.01 93 ALA D C 1
ATOM 8423 O O . ALA D 1 96 ? -47.234 1.876 -11.852 1.00 65.85 93 ALA D O 1
ATOM 8425 N N . GLU D 1 97 ? -45.018 2.266 -12.058 1.00 66.48 94 GLU D N 1
ATOM 8426 C CA . GLU D 1 97 ? -44.695 1.996 -10.657 1.00 67.08 94 GLU D CA 1
ATOM 8427 C C . GLU D 1 97 ? -43.529 2.866 -10.239 1.00 66.72 94 GLU D C 1
ATOM 8428 O O . GLU D 1 97 ? -42.822 3.409 -11.088 1.00 66.19 94 GLU D O 1
ATOM 8434 N N . LYS D 1 98 ? -43.327 2.988 -8.930 1.00 67.25 95 LYS D N 1
ATOM 8435 C CA . LYS D 1 98 ? -42.260 3.831 -8.396 1.00 67.58 95 LYS D CA 1
ATOM 8436 C C . LYS D 1 98 ? -40.926 3.459 -9.032 1.00 69.47 95 LYS D C 1
ATOM 8437 O O . LYS D 1 98 ? -40.568 2.276 -9.092 1.00 72.25 95 LYS D O 1
ATOM 8443 N N . GLY D 1 99 ? -40.209 4.468 -9.518 1.00 68.29 96 GLY D N 1
ATOM 8444 C CA . GLY D 1 99 ? -38.926 4.264 -10.177 1.00 70.05 96 GLY D CA 1
ATOM 8445 C C . GLY D 1 99 ? -39.034 4.485 -11.675 1.00 69.22 96 GLY D C 1
ATOM 8446 O O . GLY D 1 99 ? -38.015 4.618 -12.352 1.00 70.51 96 GLY D O 1
ATOM 8447 N N . ASP D 1 100 ? -40.268 4.496 -12.189 1.00 67.58 97 ASP D N 1
ATOM 8448 C CA . ASP D 1 100 ? -40.532 4.745 -13.610 1.00 66.98 97 ASP D CA 1
ATOM 8449 C C . ASP D 1 100 ? -40.658 6.250 -13.864 1.00 64.49 97 ASP D C 1
ATOM 8450 O O . ASP D 1 100 ? -40.518 7.072 -12.947 1.00 62.89 97 ASP D O 1
ATOM 8455 N N . VAL D 1 101 ? -40.910 6.589 -15.121 1.00 64.03 98 VAL D N 1
ATOM 8456 C CA . VAL D 1 101 ? -41.072 7.964 -15.542 1.00 62.37 98 VAL D CA 1
ATOM 8457 C C . VAL D 1 101 ? -42.206 8.070 -16.547 1.00 61.53 98 VAL D C 1
ATOM 8458 O O . VAL D 1 101 ? -42.307 7.248 -17.463 1.00 63.51 98 VAL D O 1
ATOM 8462 N N . ILE D 1 102 ? -43.061 9.071 -16.365 1.00 59.38 99 ILE D N 1
ATOM 8463 C CA . ILE D 1 102 ? -44.152 9.321 -17.287 1.00 58.64 99 ILE D CA 1
ATOM 8464 C C . ILE D 1 102 ? -43.649 10.365 -18.273 1.00 58.64 99 ILE D C 1
ATOM 8465 O O . ILE D 1 102 ? -43.157 11.412 -17.861 1.00 57.75 99 ILE D O 1
ATOM 8470 N N . ALA D 1 103 ? -43.756 10.070 -19.563 1.00 60.19 100 ALA D N 1
ATOM 8471 C CA . ALA D 1 103 ? -43.344 11.006 -20.601 1.00 60.99 100 ALA D CA 1
ATOM 8472 C C . ALA D 1 103 ? -44.628 11.619 -21.146 1.00 60.01 100 ALA D C 1
ATOM 8473 O O . ALA D 1 103 ? -45.517 10.895 -21.590 1.00 60.41 100 ALA D O 1
ATOM 8475 N N . VAL D 1 104 ? -44.735 12.943 -21.096 1.00 58.55 101 VAL D N 1
ATOM 8476 C CA . VAL D 1 104 ? -45.924 13.621 -21.589 1.00 58.00 101 VAL D CA 1
ATOM 8477 C C . VAL D 1 104 ? -45.573 14.517 -22.765 1.00 58.93 101 VAL D C 1
ATOM 8478 O O . VAL D 1 104 ? -44.941 15.554 -22.590 1.00 58.85 101 VAL D O 1
ATOM 8482 N N . TYR D 1 105 ? -45.964 14.099 -23.960 1.00 61.01 102 TYR D N 1
ATOM 8483 C CA . TYR D 1 105 ? -45.718 14.880 -25.165 1.00 63.00 102 TYR D CA 1
ATOM 8484 C C . TYR D 1 105 ? -46.971 15.669 -25.511 1.00 62.31 102 TYR D C 1
ATOM 8485 O O . TYR D 1 105 ? -48.024 15.089 -25.746 1.00 62.38 102 TYR D O 1
ATOM 8494 N N . ILE D 1 106 ? -46.859 16.993 -25.528 1.00 61.73 103 ILE D N 1
ATOM 8495 C CA . ILE D 1 106 ? -47.998 17.841 -25.862 1.00 61.70 103 ILE D CA 1
ATOM 8496 C C . ILE D 1 106 ? -48.028 18.025 -27.381 1.00 64.47 103 ILE D C 1
ATOM 8497 O O . ILE D 1 106 ? -47.068 18.526 -27.970 1.00 65.47 103 ILE D O 1
ATOM 8502 N N . GLU D 1 107 ? -49.113 17.596 -28.015 1.00 66.74 104 GLU D N 1
ATOM 8503 C CA . GLU D 1 107 ? -49.232 17.711 -29.467 1.00 71.07 104 GLU D CA 1
ATOM 8504 C C . GLU D 1 107 ? -49.763 19.057 -29.883 1.00 71.94 104 GLU D C 1
ATOM 8505 O O . GLU D 1 107 ? -49.225 19.691 -30.794 1.00 74.13 104 GLU D O 1
ATOM 8511 N N . SER D 1 108 ? -50.844 19.466 -29.224 1.00 71.12 105 SER D N 1
ATOM 8512 C CA . SER D 1 108 ? -51.518 20.708 -29.540 1.00 72.10 105 SER D CA 1
ATOM 8513 C C . SER D 1 108 ? -52.355 21.251 -28.388 1.00 70.45 105 SER D C 1
ATOM 8514 O O . SER D 1 108 ? -52.736 20.525 -27.465 1.00 68.87 105 SER D O 1
ATOM 8525 N N . LEU D 1 110 ? -55.579 24.173 -28.136 1.00 69.43 107 LEU D N 1
ATOM 8526 C CA . LEU D 1 110 ? -56.477 25.131 -28.766 1.00 70.89 107 LEU D CA 1
ATOM 8527 C C . LEU D 1 110 ? -57.406 25.733 -27.722 1.00 69.38 107 LEU D C 1
ATOM 8528 O O . LEU D 1 110 ? -57.664 25.103 -26.699 1.00 67.93 107 LEU D O 1
ATOM 8533 N N . PRO D 1 111 ? -57.889 26.970 -27.958 1.00 70.28 108 PRO D N 1
ATOM 8534 C CA . PRO D 1 111 ? -58.821 27.561 -26.997 1.00 69.32 108 PRO D CA 1
ATOM 8535 C C . PRO D 1 111 ? -60.162 26.847 -27.083 1.00 70.75 108 PRO D C 1
ATOM 8536 O O . PRO D 1 111 ? -60.583 26.471 -28.170 1.00 73.44 108 PRO D O 1
ATOM 8540 N N . ARG D 1 112 ? -60.802 26.655 -25.934 1.00 69.41 109 ARG D N 1
ATOM 8541 C CA . ARG D 1 112 ? -62.067 25.944 -25.848 1.00 69.89 109 ARG D CA 1
ATOM 8542 C C . ARG D 1 112 ? -63.218 26.907 -25.579 1.00 70.30 109 ARG D C 1
ATOM 8543 O O . ARG D 1 112 ? -63.057 27.891 -24.847 1.00 70.15 109 ARG D O 1
ATOM 8551 N N . GLY D 1 113 ? -64.375 26.623 -26.178 1.00 71.83 110 GLY D N 1
ATOM 8552 C CA . GLY D 1 113 ? -65.582 27.433 -26.016 1.00 72.33 110 GLY D CA 1
ATOM 8553 C C . GLY D 1 113 ? -65.820 28.386 -27.178 1.00 74.55 110 GLY D C 1
ATOM 8554 O O . GLY D 1 113 ? -64.900 28.671 -27.964 1.00 74.80 110 GLY D O 1
ATOM 8555 N N . VAL D 1 114 ? -67.058 28.866 -27.281 1.00 76.15 111 VAL D N 1
ATOM 8556 C CA . VAL D 1 114 ? -67.445 29.809 -28.329 1.00 79.60 111 VAL D CA 1
ATOM 8557 C C . VAL D 1 114 ? -66.973 31.218 -27.949 1.00 78.55 111 VAL D C 1
ATOM 8558 O O . VAL D 1 114 ? -67.222 31.671 -26.832 1.00 75.32 111 VAL D O 1
ATOM 8562 N N . ASN D 1 115 ? -66.309 31.906 -28.890 1.00 79.73 112 ASN D N 1
ATOM 8563 C CA . ASN D 1 115 ? -65.777 33.260 -28.674 1.00 78.05 112 ASN D CA 1
ATOM 8564 C C . ASN D 1 115 ? -64.920 33.214 -27.403 1.00 73.28 112 ASN D C 1
ATOM 8565 O O . ASN D 1 115 ? -65.225 33.890 -26.414 1.00 72.12 112 ASN D O 1
ATOM 8570 N N . PRO D 1 116 ? -63.837 32.417 -27.439 1.00 70.82 113 PRO D N 1
ATOM 8571 C CA . PRO D 1 116 ? -62.975 32.213 -26.280 1.00 67.33 113 PRO D CA 1
ATOM 8572 C C . PRO D 1 116 ? -62.187 33.422 -25.813 1.00 65.20 113 PRO D C 1
ATOM 8573 O O . PRO D 1 116 ? -61.684 34.209 -26.628 1.00 66.45 113 PRO D O 1
ATOM 8577 N N . HIS D 1 117 ? -62.089 33.559 -24.497 1.00 62.98 114 HIS D N 1
ATOM 8578 C CA . HIS D 1 117 ? -61.341 34.637 -23.888 1.00 61.53 114 HIS D CA 1
ATOM 8579 C C . HIS D 1 117 ? -60.383 34.104 -22.831 1.00 57.60 114 HIS D C 1
ATOM 8580 O O . HIS D 1 117 ? -60.714 33.185 -22.084 1.00 55.23 114 HIS D O 1
ATOM 8587 N N . GLY D 1 118 ? -59.186 34.689 -22.798 1.00 56.38 115 GLY D N 1
ATOM 8588 C CA . GLY D 1 118 ? -58.157 34.380 -21.816 1.00 53.78 115 GLY D CA 1
ATOM 8589 C C . GLY D 1 118 ? -58.310 35.436 -20.734 1.00 52.75 115 GLY D C 1
ATOM 8590 O O . GLY D 1 118 ? -59.018 36.430 -20.931 1.00 54.15 115 GLY D O 1
ATOM 8591 N N . ILE D 1 119 ? -57.658 35.247 -19.590 1.00 50.62 116 ILE D N 1
ATOM 8592 C CA . ILE D 1 119 ? -57.784 36.180 -18.466 1.00 48.82 116 ILE D CA 1
ATOM 8593 C C . ILE D 1 119 ? -56.482 36.401 -17.730 1.00 47.28 116 ILE D C 1
ATOM 8594 O O . ILE D 1 119 ? -55.821 35.444 -17.342 1.00 47.19 116 ILE D O 1
ATOM 8599 N N . CYS D 1 120 ? -56.116 37.660 -17.529 1.00 46.80 117 CYS D N 1
ATOM 8600 C CA . CYS D 1 120 ? -54.936 38.006 -16.746 1.00 45.69 117 CYS D CA 1
ATOM 8601 C C . CYS D 1 120 ? -55.493 38.783 -15.566 1.00 45.97 117 CYS D C 1
ATOM 8602 O O . CYS D 1 120 ? -56.404 39.598 -15.739 1.00 47.55 117 CYS D O 1
ATOM 8605 N N . ALA D 1 121 ? -54.960 38.542 -14.375 1.00 44.79 118 ALA D N 1
ATOM 8606 C CA . ALA D 1 121 ? -55.452 39.230 -13.184 1.00 44.46 118 ALA D CA 1
ATOM 8607 C C . ALA D 1 121 ? -54.371 39.543 -12.171 1.00 43.05 118 ALA D C 1
ATOM 8608 O O . ALA D 1 121 ? -53.372 38.832 -12.066 1.00 41.33 118 ALA D O 1
ATOM 8618 N N . ILE D 1 123 ? -54.191 39.663 -8.501 1.00 40.28 120 ILE D N 1
ATOM 8619 C CA . ILE D 1 123 ? -54.856 39.202 -7.300 1.00 40.02 120 ILE D CA 1
ATOM 8620 C C . ILE D 1 123 ? -54.183 39.846 -6.081 1.00 39.61 120 ILE D C 1
ATOM 8621 O O . ILE D 1 123 ? -52.951 39.830 -5.975 1.00 40.18 120 ILE D O 1
ATOM 8626 N N . PRO D 1 124 ? -54.975 40.431 -5.162 1.00 39.08 121 PRO D N 1
ATOM 8627 C CA . PRO D 1 124 ? -54.343 41.042 -3.997 1.00 38.28 121 PRO D CA 1
ATOM 8628 C C . PRO D 1 124 ? -53.505 40.064 -3.184 1.00 36.74 121 PRO D C 1
ATOM 8629 O O . PRO D 1 124 ? -53.903 38.904 -3.009 1.00 36.33 121 PRO D O 1
ATOM 8633 N N . HIS D 1 125 ? -52.344 40.539 -2.729 1.00 35.70 122 HIS D N 1
ATOM 8634 C CA . HIS D 1 125 ? -51.408 39.743 -1.923 1.00 34.87 122 HIS D CA 1
ATOM 8635 C C . HIS D 1 125 ? -50.833 38.534 -2.674 1.00 34.03 122 HIS D C 1
ATOM 8636 O O . HIS D 1 125 ? -50.467 37.535 -2.065 1.00 32.92 122 HIS D O 1
ATOM 8643 N N . PHE D 1 126 ? -50.750 38.647 -3.999 1.00 34.68 123 PHE D N 1
ATOM 8644 C CA . PHE D 1 126 ? -50.205 37.580 -4.831 1.00 35.15 123 PHE D CA 1
ATOM 8645 C C . PHE D 1 126 ? -49.569 38.167 -6.088 1.00 34.61 123 PHE D C 1
ATOM 8646 O O . PHE D 1 126 ? -50.204 38.916 -6.826 1.00 35.51 123 PHE D O 1
ATOM 8654 N N . GLY D 1 127 ? -48.305 37.832 -6.312 1.00 34.08 124 GLY D N 1
ATOM 8655 C CA . GLY D 1 127 ? -47.555 38.332 -7.464 1.00 33.56 124 GLY D CA 1
ATOM 8656 C C . GLY D 1 127 ? -46.083 38.501 -7.124 1.00 32.85 124 GLY D C 1
ATOM 8657 O O . GLY D 1 127 ? -45.670 38.376 -5.958 1.00 33.55 124 GLY D O 1
ATOM 8658 N N . GLY D 1 128 ? -45.299 38.819 -8.144 1.00 32.46 125 GLY D N 1
ATOM 8659 C CA . GLY D 1 128 ? -43.866 38.993 -8.002 1.00 31.87 125 GLY D CA 1
ATOM 8660 C C . GLY D 1 128 ? -43.415 40.317 -7.436 1.00 31.47 125 GLY D C 1
ATOM 8661 O O . GLY D 1 128 ? -42.413 40.354 -6.712 1.00 32.19 125 GLY D O 1
ATOM 8662 N N . LEU D 1 129 ? -44.135 41.402 -7.758 1.00 30.92 126 LEU D N 1
ATOM 8663 C CA . LEU D 1 129 ? -43.764 42.755 -7.274 1.00 30.34 126 LEU D CA 1
ATOM 8664 C C . LEU D 1 129 ? -44.732 43.315 -6.220 1.00 30.09 126 LEU D C 1
ATOM 8665 O O . LEU D 1 129 ? -45.089 44.509 -6.236 1.00 29.77 126 LEU D O 1
ATOM 8670 N N . THR D 1 130 ? -45.141 42.444 -5.304 1.00 29.70 127 THR D N 1
ATOM 8671 C CA . THR D 1 130 ? -46.038 42.810 -4.213 1.00 29.88 127 THR D CA 1
ATOM 8672 C C . THR D 1 130 ? -45.790 41.965 -2.980 1.00 30.08 127 THR D C 1
ATOM 8673 O O . THR D 1 130 ? -45.292 40.843 -3.066 1.00 30.44 127 THR D O 1
ATOM 8677 N N . GLY D 1 131 ? -46.123 42.520 -1.826 1.00 30.99 128 GLY D N 1
ATOM 8678 C CA . GLY D 1 131 ? -46.019 41.769 -0.593 1.00 31.77 128 GLY D CA 1
ATOM 8679 C C . GLY D 1 131 ? -47.107 40.725 -0.713 1.00 32.33 128 GLY D C 1
ATOM 8680 O O . GLY D 1 131 ? -48.136 40.962 -1.361 1.00 32.60 128 GLY D O 1
ATOM 8681 N N . THR D 1 132 ? -46.880 39.563 -0.123 1.00 33.12 129 THR D N 1
ATOM 8682 C CA . THR D 1 132 ? -47.834 38.461 -0.190 1.00 33.43 129 THR D CA 1
ATOM 8683 C C . THR D 1 132 ? -47.985 37.904 1.208 1.00 35.19 129 THR D C 1
ATOM 8684 O O . THR D 1 132 ? -47.549 38.521 2.158 1.00 35.72 129 THR D O 1
ATOM 8688 N N . ASP D 1 133 ? -48.623 36.753 1.339 1.00 37.22 130 ASP D N 1
ATOM 8689 C CA . ASP D 1 133 ? -48.774 36.113 2.658 1.00 38.83 130 ASP D CA 1
ATOM 8690 C C . ASP D 1 133 ? -47.489 35.359 3.054 1.00 38.25 130 ASP D C 1
ATOM 8691 O O . ASP D 1 133 ? -47.361 34.929 4.197 1.00 38.43 130 ASP D O 1
ATOM 8696 N N . LEU D 1 134 ? -46.552 35.207 2.109 1.00 37.31 131 LEU D N 1
ATOM 8697 C CA . LEU D 1 134 ? -45.258 34.567 2.372 1.00 38.14 131 LEU D CA 1
ATOM 8698 C C . LEU D 1 134 ? -44.208 35.672 2.583 1.00 37.27 131 LEU D C 1
ATOM 8699 O O . LEU D 1 134 ? -43.471 35.656 3.575 1.00 37.84 131 LEU D O 1
ATOM 8704 N N . THR D 1 135 ? -44.150 36.626 1.654 1.00 35.71 132 THR D N 1
ATOM 8705 C CA . THR D 1 135 ? -43.264 37.793 1.774 1.00 35.13 132 THR D CA 1
ATOM 8706 C C . THR D 1 135 ? -44.186 38.829 2.436 1.00 35.04 132 THR D C 1
ATOM 8707 O O . THR D 1 135 ? -44.628 39.786 1.810 1.00 34.79 132 THR D O 1
ATOM 8711 N N . ALA D 1 136 ? -44.471 38.588 3.713 1.00 35.92 133 ALA D N 1
ATOM 8712 C CA . ALA D 1 136 ? -45.433 39.372 4.515 1.00 36.38 133 ALA D CA 1
ATOM 8713 C C . ALA D 1 136 ? -45.113 40.818 4.808 1.00 36.27 133 ALA D C 1
ATOM 8714 O O . ALA D 1 136 ? -44.357 41.108 5.724 1.00 36.90 133 ALA D O 1
ATOM 8724 N N . LEU D 1 138 ? -46.698 44.994 5.262 1.00 35.64 135 LEU D N 1
ATOM 8725 C CA . LEU D 1 138 ? -47.832 45.740 5.800 1.00 36.15 135 LEU D CA 1
ATOM 8726 C C . LEU D 1 138 ? -48.422 46.727 4.787 1.00 35.90 135 LEU D C 1
ATOM 8727 O O . LEU D 1 138 ? -49.428 47.378 5.080 1.00 36.79 135 LEU D O 1
ATOM 8732 N N . ASN D 1 139 ? -47.827 46.816 3.597 1.00 34.74 136 ASN D N 1
ATOM 8733 C CA . ASN D 1 139 ? -48.306 47.760 2.600 1.00 34.54 136 ASN D CA 1
ATOM 8734 C C . ASN D 1 139 ? -49.647 47.338 2.058 1.00 34.82 136 ASN D C 1
ATOM 8735 O O . ASN D 1 139 ? -50.005 46.151 2.093 1.00 34.77 136 ASN D O 1
ATOM 8740 N N . ASP D 1 140 ? -50.388 48.316 1.553 1.00 35.53 137 ASP D N 1
ATOM 8741 C CA . ASP D 1 140 ? -51.679 48.043 0.935 1.00 35.80 137 ASP D CA 1
ATOM 8742 C C . ASP D 1 140 ? -51.422 47.183 -0.283 1.00 34.70 137 ASP D C 1
ATOM 8743 O O . ASP D 1 140 ? -50.379 47.323 -0.931 1.00 33.94 137 ASP D O 1
ATOM 8748 N N . PRO D 1 141 ? -52.358 46.279 -0.601 1.00 34.89 138 PRO D N 1
ATOM 8749 C CA . PRO D 1 141 ? -52.150 45.447 -1.780 1.00 34.17 138 PRO D CA 1
ATOM 8750 C C . PRO D 1 141 ? -52.257 46.288 -3.038 1.00 34.21 138 PRO D C 1
ATOM 8751 O O . PRO D 1 141 ? -52.774 47.412 -2.994 1.00 34.72 138 PRO D O 1
ATOM 8755 N N . LEU D 1 142 ? -51.768 45.750 -4.149 1.00 33.92 139 LEU D N 1
ATOM 8756 C CA . LEU D 1 142 ? -51.822 46.461 -5.424 1.00 34.04 139 LEU D CA 1
ATOM 8757 C C . LEU D 1 142 ? -53.263 46.517 -5.909 1.00 35.00 139 LEU D C 1
ATOM 8758 O O . LEU D 1 142 ? -54.116 45.763 -5.427 1.00 34.42 139 LEU D O 1
ATOM 8763 N N . PRO D 1 143 ? -53.551 47.414 -6.866 1.00 36.56 140 PRO D N 1
ATOM 8764 C CA . PRO D 1 143 ? -54.911 47.483 -7.356 1.00 37.83 140 PRO D CA 1
ATOM 8765 C C . PRO D 1 143 ? -55.359 46.142 -7.881 1.00 38.06 140 PRO D C 1
ATOM 8766 O O . PRO D 1 143 ? -54.570 45.346 -8.413 1.00 36.82 140 PRO D O 1
ATOM 8770 N N . GLU D 1 144 ? -56.642 45.924 -7.729 1.00 39.71 141 GLU D N 1
ATOM 8771 C CA . GLU D 1 144 ? -57.263 44.695 -8.110 1.00 40.83 141 GLU D CA 1
ATOM 8772 C C . GLU D 1 144 ? -57.727 44.828 -9.565 1.00 41.30 141 GLU D C 1
ATOM 8773 O O . GLU D 1 144 ? -58.723 45.468 -9.837 1.00 43.08 141 GLU D O 1
ATOM 8779 N N . LYS D 1 145 ? -56.954 44.258 -10.488 1.00 40.47 142 LYS D N 1
ATOM 8780 C CA . LYS D 1 145 ? -57.241 44.324 -11.927 1.00 41.68 142 LYS D CA 1
ATOM 8781 C C . LYS D 1 145 ? -57.517 42.994 -12.619 1.00 41.72 142 LYS D C 1
ATOM 8782 O O . LYS D 1 145 ? -57.030 41.950 -12.213 1.00 40.56 142 LYS D O 1
ATOM 8788 N N . VAL D 1 146 ? -58.304 43.085 -13.692 1.00 43.54 143 VAL D N 1
ATOM 8789 C CA . VAL D 1 146 ? -58.693 41.944 -14.517 1.00 44.35 143 VAL D CA 1
ATOM 8790 C C . VAL D 1 146 ? -58.727 42.366 -15.983 1.00 45.75 143 VAL D C 1
ATOM 8791 O O . VAL D 1 146 ? -59.238 43.425 -16.320 1.00 47.39 143 VAL D O 1
ATOM 8795 N N . ARG D 1 147 ? -58.171 41.528 -16.845 1.00 46.32 144 ARG D N 1
ATOM 8796 C CA . ARG D 1 147 ? -58.149 41.770 -18.277 1.00 48.41 144 ARG D CA 1
ATOM 8797 C C . ARG D 1 147 ? -58.767 40.582 -18.992 1.00 50.85 144 ARG D C 1
ATOM 8798 O O . ARG D 1 147 ? -58.356 39.460 -18.765 1.00 49.74 144 ARG D O 1
ATOM 8814 N N . ILE D 1 149 ? -59.053 38.999 -22.362 1.00 56.51 146 ILE D N 1
ATOM 8815 C CA . ILE D 1 149 ? -58.367 39.054 -23.637 1.00 57.25 146 ILE D CA 1
ATOM 8816 C C . ILE D 1 149 ? -58.963 38.086 -24.642 1.00 58.92 146 ILE D C 1
ATOM 8817 O O . ILE D 1 149 ? -59.054 36.898 -24.383 1.00 57.49 146 ILE D O 1
ATOM 8822 N N . LYS D 1 150 ? -59.346 38.609 -25.800 1.00 62.17 147 LYS D N 1
ATOM 8823 C CA . LYS D 1 150 ? -59.902 37.788 -26.864 1.00 64.50 147 LYS D CA 1
ATOM 8824 C C . LYS D 1 150 ? -58.714 37.038 -27.432 1.00 64.58 147 LYS D C 1
ATOM 8825 O O . LYS D 1 150 ? -57.593 37.550 -27.409 1.00 63.06 147 LYS D O 1
ATOM 8831 N N . LEU D 1 151 ? -58.930 35.826 -27.917 1.00 66.47 148 LEU D N 1
ATOM 8832 C CA . LEU D 1 151 ? -57.818 35.069 -28.474 1.00 67.48 148 LEU D CA 1
ATOM 8833 C C . LEU D 1 151 ? -58.271 34.010 -29.451 1.00 70.25 148 LEU D C 1
ATOM 8834 O O . LEU D 1 151 ? -59.453 33.659 -29.510 1.00 72.26 148 LEU D O 1
ATOM 8839 N N . ASP D 1 152 ? -57.321 33.552 -30.260 1.00 71.09 149 ASP D N 1
ATOM 8840 C CA . ASP D 1 152 ? -57.559 32.508 -31.250 1.00 72.32 149 ASP D CA 1
ATOM 8841 C C . ASP D 1 152 ? -56.272 31.681 -31.393 1.00 72.52 149 ASP D C 1
ATOM 8842 O O . ASP D 1 152 ? -55.283 31.938 -30.692 1.00 70.75 149 ASP D O 1
ATOM 8847 N N . SER D 1 153 ? -56.283 30.699 -32.295 1.00 75.11 150 SER D N 1
ATOM 8848 C CA . SER D 1 153 ? -55.123 29.808 -32.505 1.00 74.91 150 SER D CA 1
ATOM 8849 C C . SER D 1 153 ? -53.875 30.489 -33.080 1.00 75.21 150 SER D C 1
ATOM 8850 O O . SER D 1 153 ? -52.828 29.853 -33.211 1.00 74.71 150 SER D O 1
ATOM 8853 N N . GLU D 1 154 ? -53.988 31.777 -33.387 1.00 76.18 151 GLU D N 1
ATOM 8854 C CA . GLU D 1 154 ? -52.902 32.521 -33.999 1.00 78.01 151 GLU D CA 1
ATOM 8855 C C . GLU D 1 154 ? -52.381 33.683 -33.132 1.00 74.79 151 GLU D C 1
ATOM 8856 O O . GLU D 1 154 ? -51.171 33.900 -33.060 1.00 74.25 151 GLU D O 1
ATOM 8862 N N . LYS D 1 155 ? -53.281 34.415 -32.467 1.00 72.66 152 LYS D N 1
ATOM 8863 C CA . LYS D 1 155 ? -52.879 35.595 -31.681 1.00 70.21 152 LYS D CA 1
ATOM 8864 C C . LYS D 1 155 ? -53.670 35.840 -30.390 1.00 66.96 152 LYS D C 1
ATOM 8865 O O . LYS D 1 155 ? -54.789 35.331 -30.211 1.00 68.08 152 LYS D O 1
ATOM 8871 N N . VAL D 1 156 ? -53.062 36.631 -29.499 1.00 62.54 153 VAL D N 1
ATOM 8872 C CA . VAL D 1 156 ? -53.647 37.029 -28.217 1.00 58.51 153 VAL D CA 1
ATOM 8873 C C . VAL D 1 156 ? -53.830 38.551 -28.328 1.00 57.52 153 VAL D C 1
ATOM 8874 O O . VAL D 1 156 ? -52.849 39.298 -28.373 1.00 56.68 153 VAL D O 1
ATOM 8878 N N . TYR D 1 157 ? -55.081 38.998 -28.367 1.00 57.18 154 TYR D N 1
ATOM 8879 C CA . TYR D 1 157 ? -55.399 40.415 -28.549 1.00 57.49 154 TYR D CA 1
ATOM 8880 C C . TYR D 1 157 ? -55.371 41.217 -27.257 1.00 54.58 154 TYR D C 1
ATOM 8881 O O . TYR D 1 157 ? -56.409 41.685 -26.777 1.00 54.59 154 TYR D O 1
ATOM 8890 N N . TRP D 1 158 ? -54.160 41.400 -26.727 1.00 52.14 155 TRP D N 1
ATOM 8891 C CA . TRP D 1 158 ? -53.939 42.122 -25.473 1.00 49.41 155 TRP D CA 1
ATOM 8892 C C . TRP D 1 158 ? -54.526 43.529 -25.466 1.00 50.12 155 TRP D C 1
ATOM 8893 O O . TRP D 1 158 ? -55.177 43.921 -24.508 1.00 48.99 155 TRP D O 1
ATOM 8904 N N . SER D 1 159 ? -54.275 44.285 -26.529 1.00 52.24 156 SER D N 1
ATOM 8905 C CA . SER D 1 159 ? -54.777 45.659 -26.649 1.00 53.44 156 SER D CA 1
ATOM 8906 C C . SER D 1 159 ? -54.583 46.195 -28.065 1.00 56.14 156 SER D C 1
ATOM 8907 O O . SER D 1 159 ? -54.007 45.522 -28.910 1.00 56.79 156 SER D O 1
ATOM 8910 N N . GLU D 1 160 ? -55.069 47.406 -28.313 1.00 58.17 157 GLU D N 1
ATOM 8911 C CA . GLU D 1 160 ? -54.900 48.065 -29.616 1.00 61.41 157 GLU D CA 1
ATOM 8912 C C . GLU D 1 160 ? -53.416 48.115 -29.963 1.00 60.39 157 GLU D C 1
ATOM 8913 O O . GLU D 1 160 ? -53.009 47.804 -31.087 1.00 62.06 157 GLU D O 1
ATOM 8919 N N . ARG D 1 161 ? -52.613 48.479 -28.964 1.00 57.43 158 ARG D N 1
ATOM 8920 C CA . ARG D 1 161 ? -51.179 48.615 -29.125 1.00 56.22 158 ARG D CA 1
ATOM 8921 C C . ARG D 1 161 ? -50.417 47.293 -29.237 1.00 55.20 158 ARG D C 1
ATOM 8922 O O . ARG D 1 161 ? -49.485 47.193 -30.036 1.00 56.01 158 ARG D O 1
ATOM 8930 N N . HIS D 1 162 ? -50.795 46.293 -28.440 1.00 53.56 159 HIS D N 1
ATOM 8931 C CA . HIS D 1 162 ? -50.083 44.999 -28.446 1.00 52.91 159 HIS D CA 1
ATOM 8932 C C . HIS D 1 162 ? -50.925 43.777 -28.787 1.00 53.46 159 HIS D C 1
ATOM 8933 O O . HIS D 1 162 ? -51.938 43.512 -28.151 1.00 52.12 159 HIS D O 1
ATOM 8940 N N . THR D 1 163 ? -50.480 43.054 -29.810 1.00 55.51 160 THR D N 1
ATOM 8941 C CA . THR D 1 163 ? -51.098 41.818 -30.252 1.00 57.08 160 THR D CA 1
ATOM 8942 C C . THR D 1 163 ? -49.965 40.828 -30.100 1.00 56.77 160 THR D C 1
ATOM 8943 O O . THR D 1 163 ? -48.953 40.937 -30.783 1.00 57.61 160 THR D O 1
ATOM 8947 N N . LEU D 1 164 ? -50.120 39.886 -29.174 1.00 56.17 161 LEU D N 1
ATOM 8948 C CA . LEU D 1 164 ? -49.078 38.904 -28.902 1.00 56.00 161 LEU D CA 1
ATOM 8949 C C . LEU D 1 164 ? -49.306 37.594 -29.652 1.00 58.71 161 LEU D C 1
ATOM 8950 O O . LEU D 1 164 ? -50.453 37.214 -29.903 1.00 59.79 161 LEU D O 1
ATOM 8955 N N . PRO D 1 165 ? -48.212 36.896 -30.023 1.00 60.17 162 PRO D N 1
ATOM 8956 C CA . PRO D 1 165 ? -48.396 35.608 -30.675 1.00 61.57 162 PRO D CA 1
ATOM 8957 C C . PRO D 1 165 ? -48.946 34.572 -29.697 1.00 60.40 162 PRO D C 1
ATOM 8958 O O . PRO D 1 165 ? -48.704 34.657 -28.492 1.00 57.47 162 PRO D O 1
ATOM 8962 N N . TYR D 1 166 ? -49.685 33.608 -30.230 1.00 63.32 163 TYR D N 1
ATOM 8963 C CA . TYR D 1 166 ? -50.268 32.541 -29.425 1.00 62.62 163 TYR D CA 1
ATOM 8964 C C . TYR D 1 166 ? -49.220 31.449 -29.206 1.00 62.75 163 TYR D C 1
ATOM 8965 O O . TYR D 1 166 ? -48.935 30.682 -30.124 1.00 64.97 163 TYR D O 1
ATOM 8974 N N . LYS D 1 167 ? -48.618 31.432 -28.018 1.00 61.41 164 LYS D N 1
ATOM 8975 C CA . LYS D 1 167 ? -47.627 30.423 -27.635 1.00 62.18 164 LYS D CA 1
ATOM 8976 C C . LYS D 1 167 ? -48.156 29.734 -26.389 1.00 59.15 164 LYS D C 1
ATOM 8977 O O . LYS D 1 167 ? -47.726 30.031 -25.267 1.00 56.79 164 LYS D O 1
ATOM 8983 N N . PRO D 1 168 ? -49.096 28.803 -26.571 1.00 59.12 165 PRO D N 1
ATOM 8984 C CA . PRO D 1 168 ? -49.667 28.138 -25.416 1.00 57.31 165 PRO D CA 1
ATOM 8985 C C . PRO D 1 168 ? -48.736 27.141 -24.732 1.00 55.71 165 PRO D C 1
ATOM 8986 O O . PRO D 1 168 ? -47.810 26.635 -25.350 1.00 57.12 165 PRO D O 1
ATOM 8990 N N . HIS D 1 169 ? -48.997 26.896 -23.454 1.00 52.79 166 HIS D N 1
ATOM 8991 C CA . HIS D 1 169 ? -48.246 25.941 -22.657 1.00 51.58 166 HIS D CA 1
ATOM 8992 C C . HIS D 1 169 ? -49.024 25.606 -21.403 1.00 48.88 166 HIS D C 1
ATOM 8993 O O . HIS D 1 169 ? -49.903 26.354 -20.992 1.00 47.86 166 HIS D O 1
ATOM 9000 N N . ILE D 1 170 ? -48.683 24.476 -20.804 1.00 47.98 167 ILE D N 1
ATOM 9001 C CA . ILE D 1 170 ? -49.321 24.001 -19.585 1.00 46.15 167 ILE D CA 1
ATOM 9002 C C . ILE D 1 170 ? -48.579 24.515 -18.359 1.00 43.80 167 ILE D C 1
ATOM 9003 O O . ILE D 1 170 ? -47.373 24.363 -18.238 1.00 43.57 167 ILE D O 1
ATOM 9008 N N . GLY D 1 171 ? -49.327 25.129 -17.456 1.00 42.30 168 GLY D N 1
ATOM 9009 C CA . GLY D 1 171 ? -48.772 25.670 -16.223 1.00 40.79 168 GLY D CA 1
ATOM 9010 C C . GLY D 1 171 ? -48.605 24.605 -15.161 1.00 39.99 168 GLY D C 1
ATOM 9011 O O . GLY D 1 171 ? -47.601 24.599 -14.451 1.00 39.45 168 GLY D O 1
ATOM 9012 N N . THR D 1 172 ? -49.590 23.715 -15.047 1.00 40.31 169 THR D N 1
ATOM 9013 C CA . THR D 1 172 ? -49.559 22.632 -14.056 1.00 40.33 169 THR D CA 1
ATOM 9014 C C . THR D 1 172 ? -49.592 21.248 -14.694 1.00 41.71 169 THR D C 1
ATOM 9015 O O . THR D 1 172 ? -50.616 20.826 -15.216 1.00 42.14 169 THR D O 1
ATOM 9019 N N . LEU D 1 173 ? -48.458 20.558 -14.653 1.00 42.66 170 LEU D N 1
ATOM 9020 C CA . LEU D 1 173 ? -48.336 19.204 -15.180 1.00 44.54 170 LEU D CA 1
ATOM 9021 C C . LEU D 1 173 ? -47.640 18.423 -14.077 1.00 44.68 170 LEU D C 1
ATOM 9022 O O . LEU D 1 173 ? -46.540 18.782 -13.661 1.00 44.44 170 LEU D O 1
ATOM 9027 N N . SER D 1 174 ? -48.268 17.363 -13.583 1.00 45.56 171 SER D N 1
ATOM 9028 C CA . SER D 1 174 ? -47.667 16.619 -12.476 1.00 45.68 171 SER D CA 1
ATOM 9029 C C . SER D 1 174 ? -48.121 15.186 -12.304 1.00 46.38 171 SER D C 1
ATOM 9030 O O . SER D 1 174 ? -49.049 14.725 -12.954 1.00 46.50 171 SER D O 1
ATOM 9033 N N . VAL D 1 175 ? -47.415 14.493 -11.419 1.00 46.70 172 VAL D N 1
ATOM 9034 C CA . VAL D 1 175 ? -47.737 13.121 -11.036 1.00 47.34 172 VAL D CA 1
ATOM 9035 C C . VAL D 1 175 ? -47.849 13.122 -9.510 1.00 46.14 172 VAL D C 1
ATOM 9036 O O . VAL D 1 175 ? -47.321 14.015 -8.845 1.00 44.83 172 VAL D O 1
ATOM 9040 N N . SER D 1 176 ? -48.548 12.143 -8.957 1.00 46.63 173 SER D N 1
ATOM 9041 C CA . SER D 1 176 ? -48.739 12.079 -7.513 1.00 45.96 173 SER D CA 1
ATOM 9042 C C . SER D 1 176 ? -47.498 11.751 -6.705 1.00 46.38 173 SER D C 1
ATOM 9043 O O . SER D 1 176 ? -46.656 10.995 -7.163 1.00 47.83 173 SER D O 1
ATOM 9046 N N . PRO D 1 177 ? -47.364 12.373 -5.515 1.00 45.56 174 PRO D N 1
ATOM 9047 C CA . PRO D 1 177 ? -46.296 11.988 -4.609 1.00 46.48 174 PRO D CA 1
ATOM 9048 C C . PRO D 1 177 ? -46.643 10.608 -4.062 1.00 48.15 174 PRO D C 1
ATOM 9049 O O . PRO D 1 177 ? -47.756 10.119 -4.285 1.00 47.79 174 PRO D O 1
ATOM 9053 N N . GLU D 1 178 ? -45.721 9.977 -3.346 1.00 50.23 175 GLU D N 1
ATOM 9054 C CA . GLU D 1 178 ? -45.989 8.647 -2.806 1.00 52.31 175 GLU D CA 1
ATOM 9055 C C . GLU D 1 178 ? -47.123 8.681 -1.778 1.00 52.00 175 GLU D C 1
ATOM 9056 O O . GLU D 1 178 ? -48.088 7.918 -1.909 1.00 52.41 175 GLU D O 1
ATOM 9062 N N . ILE D 1 179 ? -47.010 9.563 -0.779 1.00 51.55 176 ILE D N 1
ATOM 9063 C CA . ILE D 1 179 ? -48.041 9.688 0.272 1.00 51.54 176 ILE D CA 1
ATOM 9064 C C . ILE D 1 179 ? -48.578 11.098 0.496 1.00 50.49 176 ILE D C 1
ATOM 9065 O O . ILE D 1 179 ? -49.663 11.252 1.055 1.00 50.15 176 ILE D O 1
ATOM 9070 N N . ASP D 1 180 ? -47.831 12.118 0.088 1.00 50.88 177 ASP D N 1
ATOM 9071 C CA . ASP D 1 180 ? -48.283 13.506 0.253 1.00 49.99 177 ASP D CA 1
ATOM 9072 C C . ASP D 1 180 ? -49.309 13.903 -0.797 1.00 48.87 177 ASP D C 1
ATOM 9073 O O . ASP D 1 180 ? -49.456 13.238 -1.816 1.00 49.51 177 ASP D O 1
ATOM 9078 N N . SER D 1 181 ? -50.020 14.990 -0.515 1.00 47.43 178 SER D N 1
ATOM 9079 C CA . SER D 1 181 ? -50.998 15.551 -1.437 1.00 46.29 178 SER D CA 1
ATOM 9080 C C . SER D 1 181 ? -50.700 17.050 -1.403 1.00 44.69 178 SER D C 1
ATOM 9081 O O . SER D 1 181 ? -51.003 17.732 -0.425 1.00 43.07 178 SER D O 1
ATOM 9084 N N . ILE D 1 182 ? -50.062 17.529 -2.470 1.00 44.91 179 ILE D N 1
ATOM 9085 C CA . ILE D 1 182 ? -49.612 18.924 -2.605 1.00 44.00 179 ILE D CA 1
ATOM 9086 C C . ILE D 1 182 ? -50.641 19.768 -3.338 1.00 43.19 179 ILE D C 1
ATOM 9087 O O . ILE D 1 182 ? -51.190 19.315 -4.342 1.00 43.87 179 ILE D O 1
ATOM 9092 N N . ASN D 1 183 ? -50.890 21.002 -2.878 1.00 42.56 180 ASN D N 1
ATOM 9093 C CA . ASN D 1 183 ? -51.898 21.829 -3.558 1.00 42.50 180 ASN D CA 1
ATOM 9094 C C . ASN D 1 183 ? -51.535 22.125 -5.019 1.00 41.74 180 ASN D C 1
ATOM 9095 O O . ASN D 1 183 ? -50.372 22.049 -5.418 1.00 42.40 180 ASN D O 1
ATOM 9100 N N . SER D 1 184 ? -52.560 22.451 -5.798 1.00 40.89 181 SER D N 1
ATOM 9101 C CA . SER D 1 184 ? -52.411 22.727 -7.222 1.00 40.72 181 SER D CA 1
ATOM 9102 C C . SER D 1 184 ? -51.704 24.043 -7.542 1.00 39.56 181 SER D C 1
ATOM 9103 O O . SER D 1 184 ? -51.505 24.368 -8.713 1.00 40.17 181 SER D O 1
ATOM 9106 N N . LEU D 1 185 ? -51.336 24.801 -6.516 1.00 38.66 182 LEU D N 1
ATOM 9107 C CA . LEU D 1 185 ? -50.650 26.071 -6.727 1.00 38.52 182 LEU D CA 1
ATOM 9108 C C . LEU D 1 185 ? -49.137 25.918 -6.567 1.00 38.89 182 LEU D C 1
ATOM 9109 O O . LEU D 1 185 ? -48.377 26.795 -6.984 1.00 38.25 182 LEU D O 1
ATOM 9114 N N . THR D 1 186 ? -48.704 24.789 -5.997 1.00 39.69 183 THR D N 1
ATOM 9115 C CA . THR D 1 186 ? -47.287 24.544 -5.722 1.00 40.18 183 THR D CA 1
ATOM 9116 C C . THR D 1 186 ? -46.547 23.566 -6.670 1.00 41.53 183 THR D C 1
ATOM 9117 O O . THR D 1 186 ? -47.059 22.483 -6.969 1.00 42.97 183 THR D O 1
ATOM 9121 N N . PRO D 1 187 ? -45.351 23.962 -7.164 1.00 37.13 184 PRO D N 1
ATOM 9122 C CA . PRO D 1 187 ? -44.508 23.069 -7.950 1.00 38.65 184 PRO D CA 1
ATOM 9123 C C . PRO D 1 187 ? -43.501 22.427 -6.995 1.00 39.89 184 PRO D C 1
ATOM 9124 O O . PRO D 1 187 ? -43.125 23.050 -5.989 1.00 40.27 184 PRO D O 1
ATOM 9128 N N . ASP D 1 188 ? -43.062 21.208 -7.293 1.00 40.41 185 ASP D N 1
ATOM 9129 C CA . ASP D 1 188 ? -42.111 20.530 -6.414 1.00 41.35 185 ASP D CA 1
ATOM 9130 C C . ASP D 1 188 ? -41.409 19.426 -7.240 1.00 41.51 185 ASP D C 1
ATOM 9131 O O . ASP D 1 188 ? -41.312 19.549 -8.459 1.00 40.98 185 ASP D O 1
ATOM 9136 N N . ASN D 1 189 ? -40.919 18.369 -6.592 1.00 41.97 186 ASN D N 1
ATOM 9137 C CA . ASN D 1 189 ? -40.228 17.286 -7.320 1.00 43.28 186 ASN D CA 1
ATOM 9138 C C . ASN D 1 189 ? -41.149 16.338 -8.105 1.00 43.74 186 ASN D C 1
ATOM 9139 O O . ASN D 1 189 ? -40.681 15.382 -8.739 1.00 44.36 186 ASN D O 1
ATOM 9144 N N . HIS D 1 190 ? -42.447 16.617 -8.042 1.00 42.90 187 HIS D N 1
ATOM 9145 C CA . HIS D 1 190 ? -43.466 15.829 -8.729 1.00 44.03 187 HIS D CA 1
ATOM 9146 C C . HIS D 1 190 ? -44.007 16.570 -9.947 1.00 43.85 187 HIS D C 1
ATOM 9147 O O . HIS D 1 190 ? -44.859 16.047 -10.660 1.00 43.75 187 HIS D O 1
ATOM 9154 N N . GLY D 1 191 ? -43.497 17.781 -10.180 1.00 44.17 188 GLY D N 1
ATOM 9155 C CA . GLY D 1 191 ? -43.945 18.651 -11.266 1.00 44.19 188 GLY D CA 1
ATOM 9156 C C . GLY D 1 191 ? -44.763 19.730 -10.576 1.00 43.64 188 GLY D C 1
ATOM 9157 O O . GLY D 1 191 ? -44.245 20.462 -9.727 1.00 43.93 188 GLY D O 1
ATOM 9158 N N . GLY D 1 192 ? -46.035 19.836 -10.944 1.00 43.86 189 GLY D N 1
ATOM 9159 C CA . GLY D 1 192 ? -46.924 20.805 -10.311 1.00 44.24 189 GLY D CA 1
ATOM 9160 C C . GLY D 1 192 ? -47.044 22.116 -11.070 1.00 44.39 189 GLY D C 1
ATOM 9161 O O . GLY D 1 192 ? -46.856 22.151 -12.292 1.00 43.98 189 GLY D O 1
ATOM 9162 N N . ASN D 1 193 ? -47.351 23.185 -10.328 1.00 44.01 190 ASN D N 1
ATOM 9163 C CA . ASN D 1 193 ? -47.535 24.520 -10.890 1.00 44.33 190 ASN D CA 1
ATOM 9164 C C . ASN D 1 193 ? -46.177 25.168 -11.189 1.00 43.97 190 ASN D C 1
ATOM 9165 O O . ASN D 1 193 ? -45.752 26.113 -10.515 1.00 43.00 190 ASN D O 1
ATOM 9178 N N . ASP D 1 195 ? -45.245 26.579 -14.217 1.00 45.76 192 ASP D N 1
ATOM 9179 C CA . ASP D 1 195 ? -45.373 27.763 -15.063 1.00 45.01 192 ASP D CA 1
ATOM 9180 C C . ASP D 1 195 ? -44.087 28.022 -15.869 1.00 44.89 192 ASP D C 1
ATOM 9181 O O . ASP D 1 195 ? -43.504 29.099 -15.807 1.00 44.37 192 ASP D O 1
ATOM 9186 N N . VAL D 1 196 ? -43.644 27.004 -16.595 1.00 45.32 193 VAL D N 1
ATOM 9187 C CA . VAL D 1 196 ? -42.464 27.090 -17.450 1.00 46.00 193 VAL D CA 1
ATOM 9188 C C . VAL D 1 196 ? -43.005 27.194 -18.885 1.00 46.55 193 VAL D C 1
ATOM 9189 O O . VAL D 1 196 ? -43.587 26.233 -19.394 1.00 47.47 193 VAL D O 1
ATOM 9193 N N . PRO D 1 197 ? -42.817 28.360 -19.541 1.00 45.66 194 PRO D N 1
ATOM 9194 C CA . PRO D 1 197 ? -43.318 28.613 -20.911 1.00 46.66 194 PRO D CA 1
ATOM 9195 C C . PRO D 1 197 ? -42.983 27.561 -21.964 1.00 48.46 194 PRO D C 1
ATOM 9196 O O . PRO D 1 197 ? -43.714 27.430 -22.943 1.00 48.64 194 PRO D O 1
ATOM 9200 N N . ASP D 1 198 ? -41.885 26.832 -21.758 1.00 48.41 195 ASP D N 1
ATOM 9201 C CA . ASP D 1 198 ? -41.427 25.817 -22.713 1.00 50.39 195 ASP D CA 1
ATOM 9202 C C . ASP D 1 198 ? -42.265 24.536 -22.762 1.00 50.67 195 ASP D C 1
ATOM 9203 O O . ASP D 1 198 ? -42.168 23.773 -23.724 1.00 51.64 195 ASP D O 1
ATOM 9208 N N . ILE D 1 199 ? -43.086 24.309 -21.739 1.00 49.39 196 ILE D N 1
ATOM 9209 C CA . ILE D 1 199 ? -43.920 23.109 -21.651 1.00 49.97 196 ILE D CA 1
ATOM 9210 C C . ILE D 1 199 ? -45.208 23.280 -22.456 1.00 50.47 196 ILE D C 1
ATOM 9211 O O . ILE D 1 199 ? -46.306 23.359 -21.908 1.00 49.60 196 ILE D O 1
ATOM 9216 N N . GLY D 1 200 ? -45.050 23.343 -23.774 1.00 52.83 197 GLY D N 1
ATOM 9217 C CA . GLY D 1 200 ? -46.174 23.487 -24.705 1.00 54.28 197 GLY D CA 1
ATOM 9218 C C . GLY D 1 200 ? -46.056 22.537 -25.880 1.00 55.97 197 GLY D C 1
ATOM 9219 O O . GLY D 1 200 ? -45.268 21.591 -25.828 1.00 56.49 197 GLY D O 1
ATOM 9220 N N . PRO D 1 201 ? -46.843 22.768 -26.944 1.00 57.33 198 PRO D N 1
ATOM 9221 C CA . PRO D 1 201 ? -46.785 21.922 -28.134 1.00 60.63 198 PRO D CA 1
ATOM 9222 C C . PRO D 1 201 ? -45.354 21.752 -28.609 1.00 61.92 198 PRO D C 1
ATOM 9223 O O . PRO D 1 201 ? -44.625 22.734 -28.700 1.00 62.01 198 PRO D O 1
ATOM 9227 N N . GLY D 1 202 ? -44.960 20.512 -28.870 1.00 63.34 199 GLY D N 1
ATOM 9228 C CA . GLY D 1 202 ? -43.607 20.204 -29.312 1.00 64.63 199 GLY D CA 1
ATOM 9229 C C . GLY D 1 202 ? -42.633 19.921 -28.177 1.00 62.89 199 GLY D C 1
ATOM 9230 O O . GLY D 1 202 ? -41.426 19.858 -28.410 1.00 64.75 199 GLY D O 1
ATOM 9231 N N . SER D 1 203 ? -43.140 19.763 -26.955 1.00 60.23 200 SER D N 1
ATOM 9232 C CA . SER D 1 203 ? -42.290 19.465 -25.804 1.00 59.14 200 SER D CA 1
ATOM 9233 C C . SER D 1 203 ? -42.699 18.136 -25.188 1.00 60.03 200 SER D C 1
ATOM 9234 O O . SER D 1 203 ? -43.869 17.740 -25.269 1.00 60.47 200 SER D O 1
ATOM 9237 N N . ILE D 1 204 ? -41.732 17.466 -24.564 1.00 60.55 201 ILE D N 1
ATOM 9238 C CA . ILE D 1 204 ? -41.953 16.196 -23.888 1.00 60.71 201 ILE D CA 1
ATOM 9239 C C . ILE D 1 204 ? -41.479 16.420 -22.465 1.00 57.95 201 ILE D C 1
ATOM 9240 O O . ILE D 1 204 ? -40.317 16.742 -22.256 1.00 57.69 201 ILE D O 1
ATOM 9245 N N . THR D 1 205 ? -42.369 16.272 -21.491 1.00 56.26 202 THR D N 1
ATOM 9246 C CA . THR D 1 205 ? -42.000 16.450 -20.086 1.00 54.22 202 THR D CA 1
ATOM 9247 C C . THR D 1 205 ? -41.880 15.079 -19.416 1.00 54.54 202 THR D C 1
ATOM 9248 O O . THR D 1 205 ? -42.760 14.229 -19.583 1.00 55.46 202 THR D O 1
ATOM 9252 N N . TYR D 1 206 ? -40.785 14.876 -18.680 1.00 53.96 203 TYR D N 1
ATOM 9253 C CA . TYR D 1 206 ? -40.517 13.619 -17.973 1.00 54.85 203 TYR D CA 1
ATOM 9254 C C . TYR D 1 206 ? -40.754 13.821 -16.480 1.00 53.45 203 TYR D C 1
ATOM 9255 O O . TYR D 1 206 ? -40.120 14.673 -15.865 1.00 53.02 203 TYR D O 1
ATOM 9264 N N . LEU D 1 207 ? -41.670 13.043 -15.908 1.00 54.16 204 LEU D N 1
ATOM 9265 C CA . LEU D 1 207 ? -42.038 13.147 -14.486 1.00 52.89 204 LEU D CA 1
ATOM 9266 C C . LEU D 1 207 ? -41.756 11.842 -13.732 1.00 54.57 204 LEU D C 1
ATOM 9267 O O . LEU D 1 207 ? -42.154 10.779 -14.190 1.00 57.14 204 LEU D O 1
ATOM 9272 N N . PRO D 1 208 ? -41.129 11.927 -12.540 1.00 53.35 205 PRO D N 1
ATOM 9273 C CA . PRO D 1 208 ? -40.810 10.710 -11.803 1.00 54.10 205 PRO D CA 1
ATOM 9274 C C . PRO D 1 208 ? -41.991 10.091 -11.081 1.00 53.65 205 PRO D C 1
ATOM 9275 O O . PRO D 1 208 ? -42.615 10.743 -10.256 1.00 53.44 205 PRO D O 1
ATOM 9279 N N . VAL D 1 209 ? -42.260 8.826 -11.371 1.00 55.47 206 VAL D N 1
ATOM 9280 C CA . VAL D 1 209 ? -43.351 8.101 -10.736 1.00 55.64 206 VAL D CA 1
ATOM 9281 C C . VAL D 1 209 ? -42.972 7.704 -9.313 1.00 55.67 206 VAL D C 1
ATOM 9282 O O . VAL D 1 209 ? -41.875 7.213 -9.074 1.00 56.23 206 VAL D O 1
ATOM 9286 N N . ARG D 1 210 ? -43.885 7.954 -8.381 1.00 54.93 207 ARG D N 1
ATOM 9287 C CA . ARG D 1 210 ? -43.704 7.587 -6.972 1.00 55.63 207 ARG D CA 1
ATOM 9288 C C . ARG D 1 210 ? -44.957 6.893 -6.404 1.00 55.84 207 ARG D C 1
ATOM 9289 O O . ARG D 1 210 ? -44.918 6.377 -5.283 1.00 56.78 207 ARG D O 1
ATOM 9297 N N . ALA D 1 211 ? -46.048 6.877 -7.177 1.00 54.76 208 ALA D N 1
ATOM 9298 C CA . ALA D 1 211 ? -47.297 6.234 -6.777 1.00 55.40 208 ALA D CA 1
ATOM 9299 C C . ALA D 1 211 ? -47.709 5.237 -7.863 1.00 56.77 208 ALA D C 1
ATOM 9300 O O . ALA D 1 211 ? -47.508 5.501 -9.050 1.00 56.27 208 ALA D O 1
ATOM 9302 N N . PRO D 1 212 ? -48.281 4.084 -7.466 1.00 58.41 209 PRO D N 1
ATOM 9303 C CA . PRO D 1 212 ? -48.671 3.105 -8.487 1.00 60.50 209 PRO D CA 1
ATOM 9304 C C . PRO D 1 212 ? -49.641 3.713 -9.498 1.00 59.87 209 PRO D C 1
ATOM 9305 O O . PRO D 1 212 ? -50.591 4.400 -9.105 1.00 59.13 209 PRO D O 1
ATOM 9309 N N . GLY D 1 213 ? -49.381 3.480 -10.782 1.00 60.79 210 GLY D N 1
ATOM 9310 C CA . GLY D 1 213 ? -50.221 4.003 -11.864 1.00 59.98 210 GLY D CA 1
ATOM 9311 C C . GLY D 1 213 ? -49.810 5.388 -12.339 1.00 57.52 210 GLY D C 1
ATOM 9312 O O . GLY D 1 213 ? -50.369 5.903 -13.307 1.00 56.35 210 GLY D O 1
ATOM 9313 N N . GLY D 1 214 ? -48.835 5.993 -11.660 1.00 56.18 211 GLY D N 1
ATOM 9314 C CA . GLY D 1 214 ? -48.370 7.323 -12.024 1.00 54.55 211 GLY D CA 1
ATOM 9315 C C . GLY D 1 214 ? -49.217 8.438 -11.437 1.00 52.52 211 GLY D C 1
ATOM 9316 O O . GLY D 1 214 ? -48.709 9.283 -10.666 1.00 50.56 211 GLY D O 1
ATOM 9317 N N . ARG D 1 215 ? -50.505 8.441 -11.789 1.00 52.63 212 ARG D N 1
ATOM 9318 C CA . ARG D 1 215 ? -51.439 9.479 -11.342 1.00 50.96 212 ARG D CA 1
ATOM 9319 C C . ARG D 1 215 ? -51.074 10.833 -11.937 1.00 49.16 212 ARG D C 1
ATOM 9320 O O . ARG D 1 215 ? -50.626 11.732 -11.239 1.00 47.45 212 ARG D O 1
ATOM 9328 N N . LEU D 1 216 ? -51.270 10.949 -13.247 1.00 50.15 213 LEU D N 1
ATOM 9329 C CA . LEU D 1 216 ? -50.964 12.170 -13.987 1.00 49.49 213 LEU D CA 1
ATOM 9330 C C . LEU D 1 216 ? -52.079 13.206 -13.850 1.00 48.52 213 LEU D C 1
ATOM 9331 O O . LEU D 1 216 ? -53.255 12.891 -14.028 1.00 48.48 213 LEU D O 1
ATOM 9336 N N . PHE D 1 217 ? -51.687 14.435 -13.538 1.00 47.24 214 PHE D N 1
ATOM 9337 C CA . PHE D 1 217 ? -52.607 15.561 -13.408 1.00 46.48 214 PHE D CA 1
ATOM 9338 C C . PHE D 1 217 ? -52.181 16.645 -14.396 1.00 46.33 214 PHE D C 1
ATOM 9339 O O . PHE D 1 217 ? -50.986 16.858 -14.616 1.00 45.64 214 PHE D O 1
ATOM 9347 N N . ILE D 1 218 ? -53.156 17.336 -14.973 1.00 47.28 215 ILE D N 1
ATOM 9348 C CA . ILE D 1 218 ? -52.864 18.403 -15.939 1.00 47.93 215 ILE D CA 1
ATOM 9349 C C . ILE D 1 218 ? -53.867 19.547 -15.768 1.00 46.95 215 ILE D C 1
ATOM 9350 O O . ILE D 1 218 ? -54.976 19.339 -15.266 1.00 47.13 215 ILE D O 1
ATOM 9355 N N . GLY D 1 219 ? -53.463 20.755 -16.148 1.00 46.32 216 GLY D N 1
ATOM 9356 C CA . GLY D 1 219 ? -54.347 21.920 -16.056 1.00 46.07 216 GLY D CA 1
ATOM 9357 C C . GLY D 1 219 ? -53.630 23.243 -16.198 1.00 45.75 216 GLY D C 1
ATOM 9358 O O . GLY D 1 219 ? -52.460 23.277 -16.545 1.00 45.77 216 GLY D O 1
ATOM 9359 N N . ASP D 1 220 ? -54.353 24.331 -15.936 1.00 46.10 217 ASP D N 1
ATOM 9360 C CA . ASP D 1 220 ? -53.810 25.690 -15.989 1.00 45.41 217 ASP D CA 1
ATOM 9361 C C . ASP D 1 220 ? -53.107 26.006 -17.323 1.00 45.25 217 ASP D C 1
ATOM 9362 O O . ASP D 1 220 ? -51.899 26.219 -17.379 1.00 44.02 217 ASP D O 1
ATOM 9367 N N . ALA D 1 221 ? -53.881 26.013 -18.398 1.00 45.93 218 ALA D N 1
ATOM 9368 C CA . ALA D 1 221 ? -53.336 26.321 -19.713 1.00 47.18 218 ALA D CA 1
ATOM 9369 C C . ALA D 1 221 ? -53.097 27.832 -19.818 1.00 46.60 218 ALA D C 1
ATOM 9370 O O . ALA D 1 221 ? -53.888 28.623 -19.294 1.00 45.69 218 ALA D O 1
ATOM 9372 N N . HIS D 1 222 ? -51.991 28.220 -20.455 1.00 46.75 219 HIS D N 1
ATOM 9373 C CA . HIS D 1 222 ? -51.661 29.634 -20.666 1.00 46.21 219 HIS D CA 1
ATOM 9374 C C . HIS D 1 222 ? -51.552 29.913 -22.154 1.00 47.17 219 HIS D C 1
ATOM 9375 O O . HIS D 1 222 ? -50.948 29.134 -22.874 1.00 48.34 219 HIS D O 1
ATOM 9382 N N . ALA D 1 223 ? -52.127 31.019 -22.613 1.00 46.94 220 ALA D N 1
ATOM 9383 C CA . ALA D 1 223 ? -52.050 31.393 -24.026 1.00 48.82 220 ALA D CA 1
ATOM 9384 C C . ALA D 1 223 ? -50.674 31.974 -24.347 1.00 48.78 220 ALA D C 1
ATOM 9385 O O . ALA D 1 223 ? -50.260 32.009 -25.515 1.00 50.79 220 ALA D O 1
ATOM 9387 N N . CYS D 1 224 ? -49.990 32.437 -23.302 1.00 47.66 221 CYS D N 1
ATOM 9388 C CA . CYS D 1 224 ? -48.653 33.019 -23.396 1.00 47.77 221 CYS D CA 1
ATOM 9389 C C . CYS D 1 224 ? -48.186 33.294 -21.971 1.00 45.66 221 CYS D C 1
ATOM 9390 O O . CYS D 1 224 ? -49.007 33.257 -21.052 1.00 45.86 221 CYS D O 1
ATOM 9393 N N . GLN D 1 225 ? -46.888 33.538 -21.777 1.00 44.62 222 GLN D N 1
ATOM 9394 C CA . GLN D 1 225 ? -46.351 33.847 -20.443 1.00 41.94 222 GLN D CA 1
ATOM 9395 C C . GLN D 1 225 ? -44.930 34.386 -20.491 1.00 41.38 222 GLN D C 1
ATOM 9396 O O . GLN D 1 225 ? -44.089 33.892 -21.224 1.00 40.54 222 GLN D O 1
ATOM 9402 N N . GLY D 1 226 ? -44.676 35.383 -19.651 1.00 41.49 223 GLY D N 1
ATOM 9403 C CA . GLY D 1 226 ? -43.358 35.976 -19.526 1.00 42.37 223 GLY D CA 1
ATOM 9404 C C . GLY D 1 226 ? -42.522 35.193 -18.518 1.00 41.82 223 GLY D C 1
ATOM 9405 O O . GLY D 1 226 ? -43.045 34.398 -17.721 1.00 39.69 223 GLY D O 1
ATOM 9406 N N . ASP D 1 227 ? -41.207 35.394 -18.574 1.00 42.67 224 ASP D N 1
ATOM 9407 C CA . ASP D 1 227 ? -40.294 34.714 -17.663 1.00 42.13 224 ASP D CA 1
ATOM 9408 C C . ASP D 1 227 ? -40.545 35.280 -16.275 1.00 41.41 224 ASP D C 1
ATOM 9409 O O . ASP D 1 227 ? -40.394 36.489 -16.048 1.00 40.27 224 ASP D O 1
ATOM 9414 N N . GLY D 1 228 ? -40.979 34.406 -15.368 1.00 41.02 225 GLY D N 1
ATOM 9415 C CA . GLY D 1 228 ? -41.285 34.787 -13.999 1.00 40.61 225 GLY D CA 1
ATOM 9416 C C . GLY D 1 228 ? -42.767 34.954 -13.712 1.00 41.24 225 GLY D C 1
ATOM 9417 O O . GLY D 1 228 ? -43.161 34.905 -12.540 1.00 43.36 225 GLY D O 1
ATOM 9418 N N . GLU D 1 229 ? -43.590 35.169 -14.756 1.00 41.45 226 GLU D N 1
ATOM 9419 C CA . GLU D 1 229 ? -45.055 35.356 -14.612 1.00 41.04 226 GLU D CA 1
ATOM 9420 C C . GLU D 1 229 ? -45.246 36.416 -13.523 1.00 39.47 226 GLU D C 1
ATOM 9421 O O . GLU D 1 229 ? -46.099 36.308 -12.653 1.00 39.79 226 GLU D O 1
ATOM 9427 N N . ILE D 1 230 ? -44.439 37.465 -13.631 1.00 38.05 227 ILE D N 1
ATOM 9428 C CA . ILE D 1 230 ? -44.327 38.516 -12.626 1.00 36.51 227 ILE D CA 1
ATOM 9429 C C . ILE D 1 230 ? -45.583 39.096 -11.927 1.00 35.64 227 ILE D C 1
ATOM 9430 O O . ILE D 1 230 ? -45.517 39.341 -10.720 1.00 34.88 227 ILE D O 1
ATOM 9435 N N . CYS D 1 231 ? -46.703 39.308 -12.625 1.00 35.17 228 CYS D N 1
ATOM 9436 C CA . CYS D 1 231 ? -47.884 39.881 -11.946 1.00 34.42 228 CYS D CA 1
ATOM 9437 C C . CYS D 1 231 ? -48.699 38.858 -11.153 1.00 33.86 228 CYS D C 1
ATOM 9438 O O . CYS D 1 231 ? -49.633 39.231 -10.439 1.00 33.81 228 CYS D O 1
ATOM 9441 N N . GLY D 1 232 ? -48.346 37.578 -11.282 1.00 34.44 229 GLY D N 1
ATOM 9442 C CA . GLY D 1 232 ? -49.032 36.491 -10.584 1.00 34.00 229 GLY D CA 1
ATOM 9443 C C . GLY D 1 232 ? -49.747 35.552 -11.534 1.00 34.14 229 GLY D C 1
ATOM 9444 O O . GLY D 1 232 ? -49.868 34.354 -11.245 1.00 34.33 229 GLY D O 1
ATOM 9445 N N . THR D 1 233 ? -50.224 36.090 -12.661 1.00 34.44 230 THR D N 1
ATOM 9446 C CA . THR D 1 233 ? -50.943 35.287 -13.660 1.00 35.45 230 THR D CA 1
ATOM 9447 C C . THR D 1 233 ? -50.495 35.584 -15.085 1.00 36.63 230 THR D C 1
ATOM 9448 O O . THR D 1 233 ? -50.020 36.673 -15.396 1.00 36.96 230 THR D O 1
ATOM 9452 N N . ALA D 1 234 ? -50.672 34.595 -15.948 1.00 38.05 231 ALA D N 1
ATOM 9453 C CA . ALA D 1 234 ? -50.359 34.708 -17.361 1.00 39.72 231 ALA D CA 1
ATOM 9454 C C . ALA D 1 234 ? -51.718 34.956 -18.004 1.00 41.61 231 ALA D C 1
ATOM 9455 O O . ALA D 1 234 ? -52.601 35.526 -17.348 1.00 43.56 231 ALA D O 1
ATOM 9457 N N . VAL D 1 235 ? -51.890 34.593 -19.275 1.00 42.31 232 VAL D N 1
ATOM 9458 C CA . VAL D 1 235 ? -53.195 34.719 -19.917 1.00 43.63 232 VAL D CA 1
ATOM 9459 C C . VAL D 1 235 ? -53.829 33.345 -19.709 1.00 43.52 232 VAL D C 1
ATOM 9460 O O . VAL D 1 235 ? -53.592 32.430 -20.476 1.00 44.08 232 VAL D O 1
ATOM 9464 N N . GLU D 1 236 ? -54.609 33.231 -18.641 1.00 43.42 233 GLU D N 1
ATOM 9465 C CA . GLU D 1 236 ? -55.272 31.991 -18.250 1.00 44.63 233 GLU D CA 1
ATOM 9466 C C . GLU D 1 236 ? -56.467 31.684 -19.153 1.00 45.08 233 GLU D C 1
ATOM 9467 O O . GLU D 1 236 ? -57.311 32.559 -19.382 1.00 45.28 233 GLU D O 1
ATOM 9473 N N . PHE D 1 237 ? -56.566 30.446 -19.645 1.00 44.29 234 PHE D N 1
ATOM 9474 C CA . PHE D 1 237 ? -57.698 30.082 -20.508 1.00 45.63 234 PHE D CA 1
ATOM 9475 C C . PHE D 1 237 ? -58.063 28.598 -20.448 1.00 45.59 234 PHE D C 1
ATOM 9476 O O . PHE D 1 237 ? -57.275 27.761 -19.994 1.00 44.88 234 PHE D O 1
ATOM 9484 N N . ALA D 1 238 ? -59.292 28.310 -20.881 1.00 46.06 235 ALA D N 1
ATOM 9485 C CA . ALA D 1 238 ? -59.820 26.956 -20.943 1.00 46.38 235 ALA D CA 1
ATOM 9486 C C . ALA D 1 238 ? -59.351 26.425 -22.295 1.00 47.17 235 ALA D C 1
ATOM 9487 O O . ALA D 1 238 ? -59.475 27.128 -23.304 1.00 48.76 235 ALA D O 1
ATOM 9489 N N . SER D 1 239 ? -58.812 25.202 -22.323 1.00 46.39 236 SER D N 1
ATOM 9490 C CA . SER D 1 239 ? -58.266 24.643 -23.565 1.00 47.73 236 SER D CA 1
ATOM 9491 C C . SER D 1 239 ? -58.622 23.204 -23.869 1.00 49.62 236 SER D C 1
ATOM 9492 O O . SER D 1 239 ? -59.133 22.472 -23.023 1.00 48.74 236 SER D O 1
ATOM 9495 N N . ILE D 1 240 ? -58.310 22.829 -25.108 1.00 52.01 237 ILE D N 1
ATOM 9496 C CA . ILE D 1 240 ? -58.455 21.476 -25.611 1.00 54.01 237 ILE D CA 1
ATOM 9497 C C . ILE D 1 240 ? -56.993 21.092 -25.813 1.00 54.64 237 ILE D C 1
ATOM 9498 O O . ILE D 1 240 ? -56.398 21.396 -26.852 1.00 56.73 237 ILE D O 1
ATOM 9503 N N . THR D 1 241 ? -56.411 20.466 -24.794 1.00 53.55 238 THR D N 1
ATOM 9504 C CA . THR D 1 241 ? -55.012 20.052 -24.816 1.00 53.79 238 THR D CA 1
ATOM 9505 C C . THR D 1 241 ? -54.929 18.586 -25.157 1.00 56.19 238 THR D C 1
ATOM 9506 O O . THR D 1 241 ? -55.510 17.758 -24.458 1.00 57.45 238 THR D O 1
ATOM 9510 N N . THR D 1 242 ? -54.215 18.274 -26.241 1.00 57.91 239 THR D N 1
ATOM 9511 C CA . THR D 1 242 ? -54.035 16.907 -26.690 1.00 60.23 239 THR D CA 1
ATOM 9512 C C . THR D 1 242 ? -52.616 16.477 -26.353 1.00 59.58 239 THR D C 1
ATOM 9513 O O . THR D 1 242 ? -51.644 17.116 -26.761 1.00 59.18 239 THR D O 1
ATOM 9517 N N . ILE D 1 243 ? -52.509 15.376 -25.610 1.00 59.52 240 ILE D N 1
ATOM 9518 C CA . ILE D 1 243 ? -51.217 14.843 -25.184 1.00 59.09 240 ILE D CA 1
ATOM 9519 C C . ILE D 1 243 ? -51.059 13.367 -25.544 1.00 61.63 240 ILE D C 1
ATOM 9520 O O . ILE D 1 243 ? -52.046 12.665 -25.788 1.00 62.76 240 ILE D O 1
ATOM 9525 N N . LYS D 1 244 ? -49.801 12.928 -25.598 1.00 62.30 241 LYS D N 1
ATOM 9526 C CA . LYS D 1 244 ? -49.455 11.537 -25.813 1.00 63.98 241 LYS D CA 1
ATOM 9527 C C . LYS D 1 244 ? -48.654 11.191 -24.563 1.00 61.74 241 LYS D C 1
ATOM 9528 O O . LYS D 1 244 ? -47.636 11.815 -24.279 1.00 60.46 241 LYS D O 1
ATOM 9534 N N . VAL D 1 245 ? -49.132 10.212 -23.806 1.00 61.22 242 VAL D N 1
ATOM 9535 C CA . VAL D 1 245 ? -48.479 9.803 -22.575 1.00 60.20 242 VAL D CA 1
ATOM 9536 C C . VAL D 1 245 ? -47.844 8.430 -22.760 1.00 62.02 242 VAL D C 1
ATOM 9537 O O . VAL D 1 245 ? -48.510 7.509 -23.225 1.00 63.96 242 VAL D O 1
ATOM 9541 N N . ASP D 1 246 ? -46.565 8.302 -22.414 1.00 61.71 243 ASP D N 1
ATOM 9542 C CA . ASP D 1 246 ? -45.881 7.030 -22.549 1.00 64.24 243 ASP D CA 1
ATOM 9543 C C . ASP D 1 246 ? -45.160 6.757 -21.225 1.00 63.38 243 ASP D C 1
ATOM 9544 O O . ASP D 1 246 ? -45.177 7.594 -20.320 1.00 60.25 243 ASP D O 1
ATOM 9549 N N . LEU D 1 247 ? -44.544 5.582 -21.116 1.00 66.74 244 LEU D N 1
ATOM 9550 C CA . LEU D 1 247 ? -43.886 5.158 -19.893 1.00 67.23 244 LEU D CA 1
ATOM 9551 C C . LEU D 1 247 ? -42.480 4.642 -20.137 1.00 69.33 244 LEU D C 1
ATOM 9552 O O . LEU D 1 247 ? -42.272 3.783 -21.010 1.00 71.18 244 LEU D O 1
ATOM 9557 N N . ILE D 1 248 ? -41.527 5.172 -19.364 1.00 68.78 245 ILE D N 1
ATOM 9558 C CA . ILE D 1 248 ? -40.130 4.751 -19.421 1.00 70.89 245 ILE D CA 1
ATOM 9559 C C . ILE D 1 248 ? -39.884 3.984 -18.128 1.00 72.24 245 ILE D C 1
ATOM 9560 O O . ILE D 1 248 ? -40.072 4.510 -17.038 1.00 69.86 245 ILE D O 1
ATOM 9565 N N . LYS D 1 249 ? -39.458 2.736 -18.264 1.00 76.72 246 LYS D N 1
ATOM 9566 C CA . LYS D 1 249 ? -39.252 1.875 -17.114 1.00 79.32 246 LYS D CA 1
ATOM 9567 C C . LYS D 1 249 ? -37.902 2.054 -16.440 1.00 81.23 246 LYS D C 1
ATOM 9568 O O . LYS D 1 249 ? -36.883 2.221 -17.099 1.00 83.24 246 LYS D O 1
ATOM 9574 N N . ASN D 1 250 ? -37.931 2.033 -15.112 1.00 82.42 247 ASN D N 1
ATOM 9575 C CA . ASN D 1 250 ? -36.739 2.083 -14.273 1.00 83.45 247 ASN D CA 1
ATOM 9576 C C . ASN D 1 250 ? -35.703 3.156 -14.655 1.00 81.02 247 ASN D C 1
ATOM 9577 O O . ASN D 1 250 ? -34.577 2.843 -15.020 1.00 80.35 247 ASN D O 1
ATOM 9582 N N . TRP D 1 251 ? -36.118 4.418 -14.579 1.00 79.96 248 TRP D N 1
ATOM 9583 C CA . TRP D 1 251 ? -35.250 5.581 -14.862 1.00 79.19 248 TRP D CA 1
ATOM 9584 C C . TRP D 1 251 ? -35.416 6.493 -13.652 1.00 76.61 248 TRP D C 1
ATOM 9585 O O . TRP D 1 251 ? -36.406 7.204 -13.532 1.00 73.19 248 TRP D O 1
ATOM 9596 N N . GLN D 1 252 ? -34.451 6.442 -12.742 1.00 78.56 249 GLN D N 1
ATOM 9597 C CA . GLN D 1 252 ? -34.566 7.200 -11.482 1.00 78.25 249 GLN D CA 1
ATOM 9598 C C . GLN D 1 252 ? -34.296 8.687 -11.698 1.00 74.72 249 GLN D C 1
ATOM 9599 O O . GLN D 1 252 ? -33.214 9.070 -12.124 1.00 74.73 249 GLN D O 1
ATOM 9605 N N . LEU D 1 253 ? -35.316 9.502 -11.435 1.00 70.42 250 LEU D N 1
ATOM 9606 C CA . LEU D 1 253 ? -35.225 10.962 -11.524 1.00 65.38 250 LEU D CA 1
ATOM 9607 C C . LEU D 1 253 ? -35.619 11.540 -10.187 1.00 62.63 250 LEU D C 1
ATOM 9608 O O . LEU D 1 253 ? -36.479 11.000 -9.511 1.00 64.30 250 LEU D O 1
ATOM 9613 N N . SER D 1 254 ? -34.996 12.637 -9.804 1.00 60.11 251 SER D N 1
ATOM 9614 C CA . SER D 1 254 ? -35.325 13.306 -8.548 1.00 57.67 251 SER D CA 1
ATOM 9615 C C . SER D 1 254 ? -36.196 14.519 -8.826 1.00 54.94 251 SER D C 1
ATOM 9616 O O . SER D 1 254 ? -36.967 14.933 -7.965 1.00 54.79 251 SER D O 1
ATOM 9619 N N . TRP D 1 255 ? -36.067 15.079 -10.033 1.00 52.60 252 TRP D N 1
ATOM 9620 C CA . TRP D 1 255 ? -36.820 16.253 -10.440 1.00 49.81 252 TRP D CA 1
ATOM 9621 C C . TRP D 1 255 ? -37.341 16.113 -11.862 1.00 49.98 252 TRP D C 1
ATOM 9622 O O . TRP D 1 255 ? -36.869 15.262 -12.614 1.00 52.04 252 TRP D O 1
ATOM 9633 N N . PRO D 1 256 ? -38.329 16.939 -12.237 1.00 49.26 253 PRO D N 1
ATOM 9634 C CA . PRO D 1 256 ? -38.843 16.870 -13.603 1.00 49.75 253 PRO D CA 1
ATOM 9635 C C . PRO D 1 256 ? -37.818 17.317 -14.630 1.00 49.93 253 PRO D C 1
ATOM 9636 O O . PRO D 1 256 ? -36.969 18.163 -14.332 1.00 48.87 253 PRO D O 1
ATOM 9640 N N . ARG D 1 257 ? -37.903 16.739 -15.822 1.00 51.34 254 ARG D N 1
ATOM 9641 C CA . ARG D 1 257 ? -37.028 17.095 -16.931 1.00 52.23 254 ARG D CA 1
ATOM 9642 C C . ARG D 1 257 ? -37.887 17.240 -18.161 1.00 54.32 254 ARG D C 1
ATOM 9643 O O . ARG D 1 257 ? -38.999 16.711 -18.214 1.00 54.97 254 ARG D O 1
ATOM 9659 N N . GLU D 1 259 ? -37.765 18.028 -22.722 1.00 59.33 256 GLU D N 1
ATOM 9660 C CA . GLU D 1 259 ? -36.998 17.950 -23.933 1.00 60.39 256 GLU D CA 1
ATOM 9661 C C . GLU D 1 259 ? -37.821 18.510 -25.073 1.00 60.55 256 GLU D C 1
ATOM 9662 O O . GLU D 1 259 ? -39.035 18.355 -25.094 1.00 60.15 256 GLU D O 1
ATOM 9668 N N . ASN D 1 260 ? -37.165 19.186 -26.006 1.00 61.65 257 ASN D N 1
ATOM 9669 C CA . ASN D 1 260 ? -37.841 19.710 -27.201 1.00 63.72 257 ASN D CA 1
ATOM 9670 C C . ASN D 1 260 ? -36.872 19.626 -28.378 1.00 66.56 257 ASN D C 1
ATOM 9671 O O . ASN D 1 260 ? -35.780 19.075 -28.246 1.00 67.59 257 ASN D O 1
ATOM 9676 N N . ALA D 1 261 ? -37.265 20.160 -29.524 1.00 68.81 258 ALA D N 1
ATOM 9677 C CA . ALA D 1 261 ? -36.418 20.082 -30.709 1.00 72.15 258 ALA D CA 1
ATOM 9678 C C . ALA D 1 261 ? -34.976 20.527 -30.507 1.00 73.51 258 ALA D C 1
ATOM 9679 O O . ALA D 1 261 ? -34.068 19.892 -31.009 1.00 76.71 258 ALA D O 1
ATOM 9681 N N . GLU D 1 262 ? -34.762 21.579 -29.728 1.00 73.14 259 GLU D N 1
ATOM 9682 C CA . GLU D 1 262 ? -33.413 22.138 -29.559 1.00 73.53 259 GLU D CA 1
ATOM 9683 C C . GLU D 1 262 ? -32.682 21.888 -28.238 1.00 69.77 259 GLU D C 1
ATOM 9684 O O . GLU D 1 262 ? -31.451 21.942 -28.227 1.00 69.94 259 GLU D O 1
ATOM 9690 N N . THR D 1 263 ? -33.392 21.592 -27.142 1.00 66.59 260 THR D N 1
ATOM 9691 C CA . THR D 1 263 ? -32.713 21.421 -25.843 1.00 64.13 260 THR D CA 1
ATOM 9692 C C . THR D 1 263 ? -33.273 20.354 -24.918 1.00 63.44 260 THR D C 1
ATOM 9693 O O . THR D 1 263 ? -34.326 19.761 -25.171 1.00 64.07 260 THR D O 1
ATOM 9697 N N . ILE D 1 264 ? -32.524 20.125 -23.838 1.00 62.77 261 ILE D N 1
ATOM 9698 C CA . ILE D 1 264 ? -32.929 19.245 -22.745 1.00 62.09 261 ILE D CA 1
ATOM 9699 C C . ILE D 1 264 ? -32.909 20.220 -21.555 1.00 60.08 261 ILE D C 1
ATOM 9700 O O . ILE D 1 264 ? -32.156 21.201 -21.577 1.00 57.52 261 ILE D O 1
ATOM 9713 N N . SER D 1 266 ? -33.508 20.571 -17.020 1.00 52.53 263 SER D N 1
ATOM 9714 C CA . SER D 1 266 ? -33.807 20.050 -15.689 1.00 51.63 263 SER D CA 1
ATOM 9715 C C . SER D 1 266 ? -34.592 21.158 -14.996 1.00 50.21 263 SER D C 1
ATOM 9716 O O . SER D 1 266 ? -34.157 22.313 -14.984 1.00 49.00 263 SER D O 1
ATOM 9719 N N . ILE D 1 267 ? -35.734 20.801 -14.412 1.00 49.92 264 ILE D N 1
ATOM 9720 C CA . ILE D 1 267 ? -36.614 21.776 -13.769 1.00 48.01 264 ILE D CA 1
ATOM 9721 C C . ILE D 1 267 ? -36.617 21.645 -12.256 1.00 46.12 264 ILE D C 1
ATOM 9722 O O . ILE D 1 267 ? -37.137 20.680 -11.719 1.00 48.11 264 ILE D O 1
ATOM 9727 N N . GLY D 1 268 ? -36.048 22.633 -11.577 1.00 43.47 265 GLY D N 1
ATOM 9728 C CA . GLY D 1 268 ? -35.989 22.646 -10.118 1.00 42.77 265 GLY D CA 1
ATOM 9729 C C . GLY D 1 268 ? -36.964 23.658 -9.552 1.00 41.55 265 GLY D C 1
ATOM 9730 O O . GLY D 1 268 ? -37.216 24.696 -10.179 1.00 41.30 265 GLY D O 1
ATOM 9731 N N . SER D 1 269 ? -37.517 23.370 -8.371 1.00 40.68 266 SER D N 1
ATOM 9732 C CA . SER D 1 269 ? -38.464 24.290 -7.737 1.00 39.21 266 SER D CA 1
ATOM 9733 C C . SER D 1 269 ? -38.180 24.449 -6.258 1.00 38.74 266 SER D C 1
ATOM 9734 O O . SER D 1 269 ? -38.050 23.458 -5.549 1.00 39.50 266 SER D O 1
ATOM 9737 N N . ALA D 1 270 ? -38.094 25.700 -5.803 1.00 38.64 267 ALA D N 1
ATOM 9738 C CA . ALA D 1 270 ? -37.817 26.011 -4.395 1.00 39.20 267 ALA D CA 1
ATOM 9739 C C . ALA D 1 270 ? -37.769 27.526 -4.128 1.00 38.70 267 ALA D C 1
ATOM 9740 O O . ALA D 1 270 ? -38.041 28.340 -5.010 1.00 36.94 267 ALA D O 1
ATOM 9742 N N . ARG D 1 271 ? -37.474 27.861 -2.873 1.00 39.71 268 ARG D N 1
ATOM 9743 C CA . ARG D 1 271 ? -37.253 29.227 -2.421 1.00 39.89 268 ARG D CA 1
ATOM 9744 C C . ARG D 1 271 ? -36.055 29.130 -1.477 1.00 40.59 268 ARG D C 1
ATOM 9745 O O . ARG D 1 271 ? -35.977 28.167 -0.707 1.00 43.10 268 ARG D O 1
ATOM 9753 N N . PRO D 1 272 ? -35.123 30.087 -1.506 1.00 39.28 269 PRO D N 1
ATOM 9754 C CA . PRO D 1 272 ? -35.150 31.251 -2.390 1.00 38.22 269 PRO D CA 1
ATOM 9755 C C . PRO D 1 272 ? -34.850 30.871 -3.846 1.00 37.55 269 PRO D C 1
ATOM 9756 O O . PRO D 1 272 ? -34.582 29.698 -4.138 1.00 38.20 269 PRO D O 1
ATOM 9760 N N . LEU D 1 273 ? -34.892 31.852 -4.748 1.00 36.88 270 LEU D N 1
ATOM 9761 C CA . LEU D 1 273 ? -34.694 31.565 -6.171 1.00 36.18 270 LEU D CA 1
ATOM 9762 C C . LEU D 1 273 ? -33.328 30.932 -6.502 1.00 36.21 270 LEU D C 1
ATOM 9763 O O . LEU D 1 273 ? -33.250 30.165 -7.463 1.00 36.59 270 LEU D O 1
ATOM 9768 N N . GLU D 1 274 ? -32.277 31.229 -5.717 1.00 36.55 271 GLU D N 1
ATOM 9769 C CA . GLU D 1 274 ? -30.956 30.632 -5.959 1.00 37.15 271 GLU D CA 1
ATOM 9770 C C . GLU D 1 274 ? -31.001 29.104 -5.833 1.00 37.93 271 GLU D C 1
ATOM 9771 O O . GLU D 1 274 ? -30.335 28.386 -6.582 1.00 38.31 271 GLU D O 1
ATOM 9777 N N . ASP D 1 275 ? -31.728 28.622 -4.824 1.00 37.90 272 ASP D N 1
ATOM 9778 C CA . ASP D 1 275 ? -31.797 27.190 -4.584 1.00 39.25 272 ASP D CA 1
ATOM 9779 C C . ASP D 1 275 ? -32.556 26.477 -5.689 1.00 39.00 272 ASP D C 1
ATOM 9780 O O . ASP D 1 275 ? -32.226 25.329 -6.023 1.00 40.28 272 ASP D O 1
ATOM 9785 N N . ALA D 1 276 ? -33.544 27.153 -6.277 1.00 37.64 273 ALA D N 1
ATOM 9786 C CA . ALA D 1 276 ? -34.283 26.558 -7.383 1.00 37.23 273 ALA D CA 1
ATOM 9787 C C . ALA D 1 276 ? -33.316 26.373 -8.541 1.00 36.93 273 ALA D C 1
ATOM 9788 O O . ALA D 1 276 ? -33.317 25.331 -9.216 1.00 38.16 273 ALA D O 1
ATOM 9790 N N . THR D 1 277 ? -32.475 27.384 -8.747 1.00 35.74 274 THR D N 1
ATOM 9791 C CA . THR D 1 277 ? -31.480 27.360 -9.820 1.00 35.38 274 THR D CA 1
ATOM 9792 C C . THR D 1 277 ? -30.388 26.307 -9.552 1.00 36.20 274 THR D C 1
ATOM 9793 O O . THR D 1 277 ? -29.950 25.639 -10.469 1.00 36.32 274 THR D O 1
ATOM 9797 N N . ARG D 1 278 ? -29.941 26.192 -8.303 1.00 36.98 275 ARG D N 1
ATOM 9798 C CA . ARG D 1 278 ? -28.932 25.179 -7.924 1.00 38.93 275 ARG D CA 1
ATOM 9799 C C . ARG D 1 278 ? -29.432 23.773 -8.222 1.00 40.08 275 ARG D C 1
ATOM 9800 O O . ARG D 1 278 ? -28.714 22.961 -8.805 1.00 40.52 275 ARG D O 1
ATOM 9808 N N . ILE D 1 279 ? -30.670 23.513 -7.799 1.00 39.67 276 ILE D N 1
ATOM 9809 C CA . ILE D 1 279 ? -31.336 22.237 -8.019 1.00 40.81 276 ILE D CA 1
ATOM 9810 C C . ILE D 1 279 ? -31.364 21.871 -9.506 1.00 41.43 276 ILE D C 1
ATOM 9811 O O . ILE D 1 279 ? -31.024 20.749 -9.882 1.00 43.38 276 ILE D O 1
ATOM 9816 N N . ALA D 1 280 ? -31.760 22.830 -10.338 1.00 41.06 277 ALA D N 1
ATOM 9817 C CA . ALA D 1 280 ? -31.843 22.627 -11.785 1.00 41.72 277 ALA D CA 1
ATOM 9818 C C . ALA D 1 280 ? -30.475 22.341 -12.385 1.00 42.99 277 ALA D C 1
ATOM 9819 O O . ALA D 1 280 ? -30.290 21.322 -13.069 1.00 45.54 277 ALA D O 1
ATOM 9821 N N . TYR D 1 281 ? -29.519 23.233 -12.141 1.00 41.91 278 TYR D N 1
ATOM 9822 C CA . TYR D 1 281 ? -28.182 23.013 -12.669 1.00 42.73 278 TYR D CA 1
ATOM 9823 C C . TYR D 1 281 ? -27.542 21.727 -12.183 1.00 44.37 278 TYR D C 1
ATOM 9824 O O . TYR D 1 281 ? -26.941 21.019 -12.981 1.00 46.43 278 TYR D O 1
ATOM 9833 N N . ARG D 1 282 ? -27.681 21.411 -10.903 1.00 44.44 279 ARG D N 1
ATOM 9834 C CA . ARG D 1 282 ? -27.064 20.189 -10.382 1.00 46.77 279 ARG D CA 1
ATOM 9835 C C . ARG D 1 282 ? -27.702 18.945 -11.023 1.00 48.98 279 ARG D C 1
ATOM 9836 O O . ARG D 1 282 ? -27.008 17.975 -11.352 1.00 50.06 279 ARG D O 1
ATOM 9844 N N . ASP D 1 283 ? -29.021 18.986 -11.198 1.00 49.01 280 ASP D N 1
ATOM 9845 C CA . ASP D 1 283 ? -29.729 17.863 -11.809 1.00 50.58 280 ASP D CA 1
ATOM 9846 C C . ASP D 1 283 ? -29.269 17.684 -13.242 1.00 51.08 280 ASP D C 1
ATOM 9847 O O . ASP D 1 283 ? -29.105 16.556 -13.699 1.00 53.33 280 ASP D O 1
ATOM 9852 N N . LEU D 1 284 ? -29.079 18.801 -13.949 1.00 49.77 281 LEU D N 1
ATOM 9853 C CA . LEU D 1 284 ? -28.617 18.761 -15.336 1.00 50.20 281 LEU D CA 1
ATOM 9854 C C . LEU D 1 284 ? -27.244 18.094 -15.395 1.00 52.30 281 LEU D C 1
ATOM 9855 O O . LEU D 1 284 ? -27.015 17.212 -16.220 1.00 55.04 281 LEU D O 1
ATOM 9860 N N . ILE D 1 285 ? -26.348 18.499 -14.493 1.00 51.50 282 ILE D N 1
ATOM 9861 C CA . ILE D 1 285 ? -25.000 17.929 -14.416 1.00 52.76 282 ILE D CA 1
ATOM 9862 C C . ILE D 1 285 ? -25.071 16.423 -14.167 1.00 55.19 282 ILE D C 1
ATOM 9863 O O . ILE D 1 285 ? -24.343 15.664 -14.803 1.00 57.75 282 ILE D O 1
ATOM 9868 N N . TYR D 1 286 ? -25.940 15.986 -13.261 1.00 55.29 283 TYR D N 1
ATOM 9869 C CA . TYR D 1 286 ? -26.054 14.552 -13.003 1.00 58.14 283 TYR D CA 1
ATOM 9870 C C . TYR D 1 286 ? -26.621 13.800 -14.221 1.00 59.26 283 TYR D C 1
ATOM 9871 O O . TYR D 1 286 ? -26.267 12.635 -14.473 1.00 60.68 283 TYR D O 1
ATOM 9880 N N . TRP D 1 287 ? -27.487 14.482 -14.966 1.00 57.60 284 TRP D N 1
ATOM 9881 C CA . TRP D 1 287 ? -28.098 13.921 -16.164 1.00 58.91 284 TRP D CA 1
ATOM 9882 C C . TRP D 1 287 ? -27.038 13.768 -17.258 1.00 59.89 284 TRP D C 1
ATOM 9883 O O . TRP D 1 287 ? -26.964 12.729 -17.919 1.00 61.87 284 TRP D O 1
ATOM 9894 N N . LEU D 1 288 ? -26.196 14.787 -17.411 1.00 57.83 285 LEU D N 1
ATOM 9895 C CA . LEU D 1 288 ?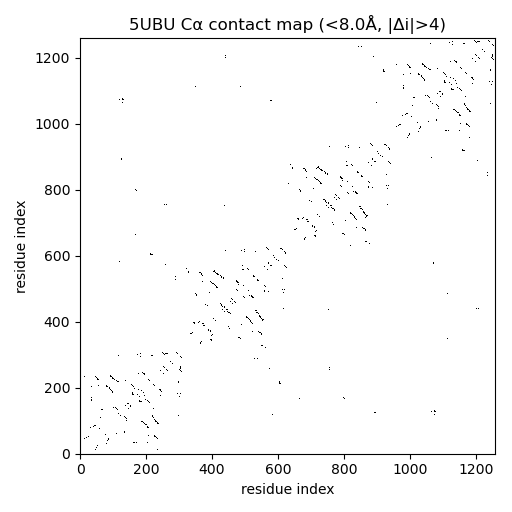 -25.122 14.762 -18.404 1.00 58.62 285 LEU D CA 1
ATOM 9896 C C . LEU D 1 288 ? -24.096 13.666 -18.099 1.00 60.77 285 LEU D C 1
ATOM 9897 O O . LEU D 1 288 ? -23.581 13.031 -19.020 1.00 62.79 285 LEU D O 1
ATOM 9902 N N . VAL D 1 289 ? -23.815 13.437 -16.815 1.00 60.14 286 VAL D N 1
ATOM 9903 C CA . VAL D 1 289 ? -22.861 12.401 -16.403 1.00 62.58 286 VAL D CA 1
ATOM 9904 C C . VAL D 1 289 ? -23.432 10.991 -16.600 1.00 65.28 286 VAL D C 1
ATOM 9905 O O . VAL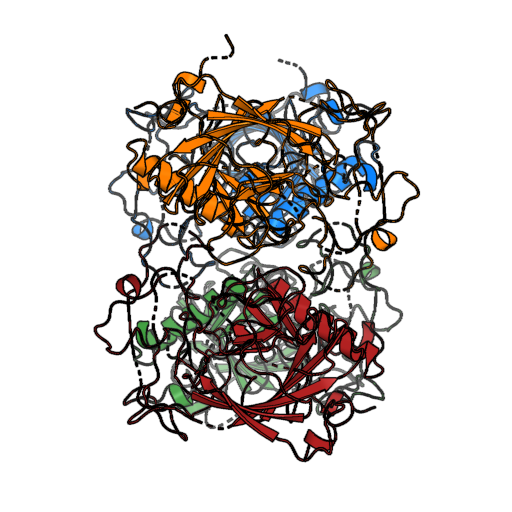 D 1 289 ? -22.738 10.087 -17.078 1.00 67.97 286 VAL D O 1
ATOM 9909 N N . ALA D 1 290 ? -24.700 10.820 -16.251 1.00 64.61 287 ALA D N 1
ATOM 9910 C CA . ALA D 1 290 ? -25.361 9.522 -16.338 1.00 66.94 287 ALA D CA 1
ATOM 9911 C C . ALA D 1 290 ? -25.663 9.035 -17.752 1.00 68.94 287 ALA D C 1
ATOM 9912 O O . ALA D 1 290 ? -25.315 7.914 -18.102 1.00 73.21 287 ALA D O 1
ATOM 9914 N N . ASP D 1 291 ? -26.296 9.878 -18.559 1.00 67.89 288 ASP D N 1
ATOM 9915 C CA . ASP D 1 291 ? -26.720 9.501 -19.917 1.00 69.80 288 ASP D CA 1
ATOM 9916 C C . ASP D 1 291 ? -25.932 10.046 -21.113 1.00 70.05 288 ASP D C 1
ATOM 9917 O O . ASP D 1 291 ? -26.105 9.540 -22.221 1.00 71.81 288 ASP D O 1
ATOM 9922 N N . PHE D 1 292 ? -25.087 11.059 -20.916 1.00 68.14 289 PHE D N 1
ATOM 9923 C CA . PHE D 1 292 ? -24.356 11.646 -22.056 1.00 68.37 289 PHE D CA 1
ATOM 9924 C C . PHE D 1 292 ? -22.817 11.627 -21.955 1.00 69.08 289 PHE D C 1
ATOM 9925 O O . PHE D 1 292 ? -22.135 12.474 -22.539 1.00 68.40 289 PHE D O 1
ATOM 9933 N N . GLY D 1 293 ? -22.284 10.655 -21.221 1.00 70.13 290 GLY D N 1
ATOM 9934 C CA . GLY D 1 293 ? -20.834 10.471 -21.083 1.00 71.27 290 GLY D CA 1
ATOM 9935 C C . GLY D 1 293 ? -19.945 11.590 -20.566 1.00 68.81 290 GLY D C 1
ATOM 9936 O O . GLY D 1 293 ? -18.734 11.547 -20.778 1.00 69.51 290 GLY D O 1
ATOM 9937 N N . PHE D 1 294 ? -20.518 12.580 -19.893 1.00 65.57 291 PHE D N 1
ATOM 9938 C CA . PHE D 1 294 ? -19.714 13.672 -19.344 1.00 63.90 291 PHE D CA 1
ATOM 9939 C C . PHE D 1 294 ? -19.024 13.281 -18.045 1.00 64.17 291 PHE D C 1
ATOM 9940 O O . PHE D 1 294 ? -19.505 12.435 -17.304 1.00 64.77 291 PHE D O 1
ATOM 9948 N N . GLU D 1 295 ? -17.876 13.899 -17.796 1.00 64.04 292 GLU D N 1
ATOM 9949 C CA . GLU D 1 295 ? -17.145 13.735 -16.546 1.00 64.35 292 GLU D CA 1
ATOM 9950 C C . GLU D 1 295 ? -17.753 14.887 -15.728 1.00 61.00 292 GLU D C 1
ATOM 9951 O O . GLU D 1 295 ? -17.998 15.970 -16.274 1.00 59.13 292 GLU D O 1
ATOM 9957 N N . GLN D 1 296 ? -18.017 14.656 -14.442 1.00 60.42 293 GLN D N 1
ATOM 9958 C CA . GLN D 1 296 ? -18.702 15.665 -13.607 1.00 57.32 293 GLN D CA 1
ATOM 9959 C C . GLN D 1 296 ? -18.138 17.088 -13.617 1.00 54.73 293 GLN D C 1
ATOM 9960 O O . GLN D 1 296 ? -18.875 18.031 -13.885 1.00 51.82 293 GLN D O 1
ATOM 9966 N N . TRP D 1 297 ? -16.850 17.237 -13.313 1.00 55.33 294 TRP D N 1
ATOM 9967 C CA . TRP D 1 297 ? -16.254 18.579 -13.247 1.00 53.60 294 TRP D CA 1
ATOM 9968 C C . TRP D 1 297 ? -16.204 19.272 -14.600 1.00 53.15 294 TRP D C 1
ATOM 9969 O O . TRP D 1 297 ? -16.328 20.487 -14.665 1.00 51.02 294 TRP D O 1
ATOM 9980 N N . ASP D 1 298 ? -16.037 18.506 -15.674 1.00 55.62 295 ASP D N 1
ATOM 9981 C CA . ASP D 1 298 ? -16.015 19.086 -17.010 1.00 55.57 295 ASP D CA 1
ATOM 9982 C C . ASP D 1 298 ? -17.406 19.630 -17.325 1.00 53.84 295 ASP D C 1
ATOM 9983 O O . ASP D 1 298 ? -17.532 20.724 -17.864 1.00 52.13 295 ASP D O 1
ATOM 9988 N N . ALA D 1 299 ? -18.440 18.860 -16.979 1.00 54.69 296 ALA D N 1
ATOM 9989 C CA . ALA D 1 299 ? -19.834 19.275 -17.212 1.00 53.43 296 ALA D CA 1
ATOM 9990 C C . ALA D 1 299 ? -20.149 20.566 -16.477 1.00 51.46 296 ALA D C 1
ATOM 9991 O O . ALA D 1 299 ? -20.774 21.464 -17.037 1.00 50.43 296 ALA D O 1
ATOM 9993 N N . TYR D 1 300 ? -19.711 20.635 -15.221 1.00 51.44 297 TYR D N 1
ATOM 9994 C CA . TYR D 1 300 ? -19.909 21.804 -14.356 1.00 49.61 297 TYR D CA 1
ATOM 9995 C C . TYR D 1 300 ? -19.256 23.050 -14.954 1.00 49.02 297 TYR D C 1
ATOM 9996 O O . TYR D 1 300 ? -19.899 24.093 -15.083 1.00 47.60 297 TYR D O 1
ATOM 10013 N N . LEU D 1 302 ? -18.224 23.363 -18.055 1.00 52.22 299 LEU D N 1
ATOM 10014 C CA . LEU D 1 302 ? -18.739 23.608 -19.410 1.00 52.39 299 LEU D CA 1
ATOM 10015 C C . LEU D 1 302 ? -20.053 24.388 -19.347 1.00 50.27 299 LEU D C 1
ATOM 10016 O O . LEU D 1 302 ? -20.269 25.296 -20.152 1.00 49.49 299 LEU D O 1
ATOM 10021 N N . LEU D 1 303 ? -20.931 24.019 -18.408 1.00 49.97 300 LEU D N 1
ATOM 10022 C CA . LEU D 1 303 ? -22.216 24.713 -18.234 1.00 48.64 300 LEU D CA 1
ATOM 10023 C C . LEU D 1 303 ? -22.017 26.141 -17.772 1.00 48.04 300 LEU D C 1
ATOM 10024 O O . LEU D 1 303 ? -22.917 26.962 -17.901 1.00 47.49 300 LEU D O 1
ATOM 10029 N N . SER D 1 304 ? -20.839 26.426 -17.223 1.00 49.06 301 SER D N 1
ATOM 10030 C CA . SER D 1 304 ? -20.506 27.765 -16.793 1.00 48.37 301 SER D CA 1
ATOM 10031 C C . SER D 1 304 ? -20.213 28.619 -18.044 1.00 49.36 301 SER D C 1
ATOM 10032 O O . SER D 1 304 ? -20.027 29.838 -17.942 1.00 49.04 301 SER D O 1
ATOM 10035 N N . GLN D 1 305 ? -20.195 27.972 -19.218 1.00 50.61 302 GLN D N 1
ATOM 10036 C CA . GLN D 1 305 ? -19.937 28.639 -20.497 1.00 51.80 302 GLN D CA 1
ATOM 10037 C C . GLN D 1 305 ? -21.127 28.531 -21.475 1.00 51.91 302 GLN D C 1
ATOM 10038 O O . GLN D 1 305 ? -21.307 29.418 -22.322 1.00 50.92 302 GLN D O 1
ATOM 10044 N N . CYS D 1 306 ? -21.927 27.462 -21.353 1.00 52.30 303 CYS D N 1
ATOM 10045 C CA . CYS D 1 306 ? -23.045 27.186 -22.279 1.00 53.17 303 CYS D CA 1
ATOM 10046 C C . CYS D 1 306 ? -24.421 27.021 -21.692 1.00 51.17 303 CYS D C 1
ATOM 10047 O O . CYS D 1 306 ? -25.397 26.962 -22.441 1.00 51.61 303 CYS D O 1
ATOM 10050 N N . GLY D 1 307 ? -24.511 26.881 -20.375 1.00 49.27 304 GLY D N 1
ATOM 10051 C CA . GLY D 1 307 ? -25.800 26.691 -19.743 1.00 47.25 304 GLY D CA 1
ATOM 10052 C C . GLY D 1 307 ? -26.736 27.863 -19.978 1.00 45.96 304 GLY D C 1
ATOM 10053 O O . GLY D 1 307 ? -26.301 29.022 -20.012 1.00 44.89 304 GLY D O 1
ATOM 10054 N N . LYS D 1 308 ? -28.010 27.543 -20.186 1.00 45.37 305 LYS D N 1
ATOM 10055 C CA . LYS D 1 308 ? -29.070 28.519 -20.366 1.00 45.01 305 LYS D CA 1
ATOM 10056 C C . LYS D 1 308 ? -30.080 28.365 -19.224 1.00 43.80 305 LYS D C 1
ATOM 10057 O O . LYS D 1 308 ? -30.362 27.267 -18.790 1.00 45.06 305 LYS D O 1
ATOM 10063 N N . VAL D 1 309 ? -30.618 29.472 -18.746 1.00 42.76 306 VAL D N 1
ATOM 10064 C CA . VAL D 1 309 ? -31.596 29.415 -17.664 1.00 41.71 306 VAL D CA 1
ATOM 10065 C C . VAL D 1 309 ? -32.917 30.046 -18.063 1.00 41.41 306 VAL D C 1
ATOM 10066 O O . VAL D 1 309 ? -32.959 31.102 -18.690 1.00 41.03 306 VAL D O 1
ATOM 10070 N N . ARG D 1 310 ? -33.991 29.358 -17.703 1.00 42.14 307 ARG D N 1
ATOM 10071 C CA . ARG D 1 310 ? -35.337 29.836 -17.930 1.00 42.71 307 ARG D CA 1
ATOM 10072 C C . ARG D 1 310 ? -35.997 30.051 -16.578 1.00 40.69 307 ARG D C 1
ATOM 10073 O O . ARG D 1 310 ? -36.153 29.111 -15.803 1.00 39.09 307 ARG D O 1
ATOM 10081 N N . LEU D 1 311 ? -36.359 31.293 -16.291 1.00 40.14 308 LEU D N 1
ATOM 10082 C CA . LEU D 1 311 ? -37.068 31.594 -15.080 1.00 40.26 308 LEU D CA 1
ATOM 10083 C C . LEU D 1 311 ? -38.528 31.276 -15.419 1.00 41.33 308 LEU D C 1
ATOM 10084 O O . LEU D 1 311 ? -39.124 31.905 -16.301 1.00 42.82 308 LEU D O 1
ATOM 10089 N N . GLY D 1 312 ? -39.084 30.274 -14.748 1.00 42.56 309 GLY D N 1
ATOM 10090 C CA . GLY D 1 312 ? -40.464 29.869 -14.966 1.00 44.41 309 GLY D CA 1
ATOM 10091 C C . GLY D 1 312 ? -41.375 30.831 -14.241 1.00 45.01 309 GLY D C 1
ATOM 10092 O O . GLY D 1 312 ? -41.852 31.804 -14.829 1.00 46.41 309 GLY D O 1
ATOM 10093 N N . ASN D 1 313 ? -41.608 30.566 -12.960 1.00 44.13 310 ASN D N 1
ATOM 10094 C CA . ASN D 1 313 ? -42.454 31.423 -12.156 1.00 44.51 310 ASN D CA 1
ATOM 10095 C C . ASN D 1 313 ? -41.647 31.952 -10.993 1.00 43.81 310 ASN D C 1
ATOM 10096 O O . ASN D 1 313 ? -40.676 31.341 -10.573 1.00 42.67 310 ASN D O 1
ATOM 10109 N N . VAL D 1 315 ? -43.629 33.581 -8.494 1.00 44.57 312 VAL D N 1
ATOM 10110 C CA . VAL D 1 315 ? -44.814 34.021 -7.768 1.00 45.41 312 VAL D CA 1
ATOM 10111 C C . VAL D 1 315 ? -45.487 32.941 -6.912 1.00 46.54 312 VAL D C 1
ATOM 10112 O O . VAL D 1 315 ? -46.067 33.241 -5.874 1.00 46.51 312 VAL D O 1
ATOM 10116 N N . ASP D 1 316 ? -45.390 31.689 -7.337 1.00 49.32 313 ASP D N 1
ATOM 10117 C CA . ASP D 1 316 ? -46.031 30.577 -6.634 1.00 51.94 313 ASP D CA 1
ATOM 10118 C C . ASP D 1 316 ? -45.303 30.239 -5.312 1.00 51.26 313 ASP D C 1
ATOM 10119 O O . ASP D 1 316 ? -44.183 30.703 -5.098 1.00 53.14 313 ASP D O 1
ATOM 10124 N N . PRO D 1 317 ? -45.938 29.449 -4.412 1.00 48.73 314 PRO D N 1
ATOM 10125 C CA . PRO D 1 317 ? -45.320 29.067 -3.119 1.00 48.35 314 PRO D CA 1
ATOM 10126 C C . PRO D 1 317 ? -43.846 28.657 -3.236 1.00 46.38 314 PRO D C 1
ATOM 10127 O O . PRO D 1 317 ? -43.086 28.817 -2.286 1.00 46.30 314 PRO D O 1
ATOM 10131 N N . LYS D 1 318 ? -43.486 28.110 -4.392 1.00 44.74 315 LYS D N 1
ATOM 10132 C CA . LYS D 1 318 ? -42.119 27.756 -4.723 1.00 43.71 315 LYS D CA 1
ATOM 10133 C C . LYS D 1 318 ? -41.859 28.256 -6.130 1.00 42.07 315 LYS D C 1
ATOM 10134 O O . LYS D 1 318 ? -42.706 28.103 -7.026 1.00 42.48 315 LYS D O 1
ATOM 10140 N N . TYR D 1 319 ? -40.690 28.862 -6.325 1.00 39.67 316 TYR D N 1
ATOM 10141 C CA . TYR D 1 319 ? -40.331 29.372 -7.630 1.00 38.02 316 TYR D CA 1
ATOM 10142 C C . TYR D 1 319 ? -39.799 28.215 -8.452 1.00 37.84 316 TYR D C 1
ATOM 10143 O O . TYR D 1 319 ? -39.351 27.227 -7.900 1.00 38.02 316 TYR D O 1
ATOM 10152 N N . THR D 1 320 ? -39.849 28.347 -9.770 1.00 38.05 317 THR D N 1
ATOM 10153 C CA . THR D 1 320 ? -39.399 27.297 -10.667 1.00 38.79 317 THR D CA 1
ATOM 10154 C C . THR D 1 320 ? -38.427 27.837 -11.703 1.00 38.62 317 THR D C 1
ATOM 10155 O O . THR D 1 320 ? -38.675 28.860 -12.327 1.00 38.09 317 THR D O 1
ATOM 10159 N N . VAL D 1 321 ? -37.327 27.105 -11.880 1.00 39.56 318 VAL D N 1
ATOM 10160 C CA . VAL D 1 321 ? -36.250 27.470 -12.791 1.00 39.50 318 VAL D CA 1
ATOM 10161 C C . VAL D 1 321 ? -35.834 26.260 -13.609 1.00 40.08 318 VAL D C 1
ATOM 10162 O O . VAL D 1 321 ? -35.750 25.157 -13.085 1.00 39.64 318 VAL D O 1
ATOM 10166 N N . GLY D 1 322 ? -35.571 26.482 -14.895 1.00 41.13 319 GLY D N 1
ATOM 10167 C CA . GLY D 1 322 ? -35.140 25.423 -15.798 1.00 42.72 319 GLY D CA 1
ATOM 10168 C C . GLY D 1 322 ? -33.710 25.661 -16.246 1.00 43.62 319 GLY D C 1
ATOM 10169 O O . GLY D 1 322 ? -33.387 26.749 -16.698 1.00 43.53 319 GLY D O 1
ATOM 10170 N N . ALA D 1 323 ? -32.845 24.659 -16.100 1.00 45.09 320 ALA D N 1
ATOM 10171 C CA . ALA D 1 323 ? -31.444 24.754 -16.540 1.00 46.42 320 ALA D CA 1
ATOM 10172 C C . ALA D 1 323 ? -31.339 23.957 -17.838 1.00 49.04 320 ALA D C 1
ATOM 10173 O O . ALA D 1 323 ? -31.599 22.760 -17.850 1.00 50.47 320 ALA D O 1
ATOM 10183 N N . LEU D 1 325 ? -29.475 22.951 -21.847 1.00 57.37 322 LEU D N 1
ATOM 10184 C CA . LEU D 1 325 ? -28.266 22.714 -22.630 1.00 58.39 322 LEU D CA 1
ATOM 10185 C C . LEU D 1 325 ? -28.744 22.377 -24.037 1.00 60.12 322 LEU D C 1
ATOM 10186 O O . LEU D 1 325 ? -29.656 21.562 -24.215 1.00 61.23 322 LEU D O 1
ATOM 10191 N N . ASN D 1 326 ? -28.145 23.026 -25.032 1.00 60.74 323 ASN D N 1
ATOM 10192 C CA . ASN D 1 326 ? -28.516 22.813 -26.426 1.00 62.01 323 ASN D CA 1
ATOM 10193 C C . ASN D 1 326 ? -28.087 21.406 -26.847 1.00 63.76 323 ASN D C 1
ATOM 10194 O O . ASN D 1 326 ? -26.955 20.986 -26.568 1.00 64.70 323 ASN D O 1
ATOM 10199 N N . LYS D 1 327 ? -28.996 20.683 -27.506 1.00 64.38 324 LYS D N 1
ATOM 10200 C CA . LYS D 1 327 ? -28.725 19.306 -27.953 1.00 66.49 324 LYS D CA 1
ATOM 10201 C C . LYS D 1 327 ? -27.468 19.129 -28.810 1.00 69.32 324 LYS D C 1
ATOM 10202 O O . LYS D 1 327 ? -26.911 18.042 -28.856 1.00 70.78 324 LYS D O 1
ATOM 10208 N N . GLU D 1 328 ? -27.028 20.184 -29.487 1.00 70.51 325 GLU D N 1
ATOM 10209 C CA . GLU D 1 328 ? -25.804 20.100 -30.286 1.00 73.41 325 GLU D CA 1
ATOM 10210 C C . GLU D 1 328 ? -24.591 19.774 -29.412 1.00 72.48 325 GLU D C 1
ATOM 10211 O O . GLU D 1 328 ? -23.681 19.074 -29.854 1.00 74.11 325 GLU D O 1
ATOM 10217 N N . LEU D 1 329 ? -24.599 20.258 -28.165 1.00 69.50 326 LEU D N 1
ATOM 10218 C CA . LEU D 1 329 ? -23.505 19.999 -27.230 1.00 69.19 326 LEU D CA 1
ATOM 10219 C C . LEU D 1 329 ? -23.548 18.598 -26.574 1.00 69.51 326 LEU D C 1
ATOM 10220 O O . LEU D 1 329 ? -22.666 18.264 -25.779 1.00 69.00 326 LEU D O 1
ATOM 10225 N N . LEU D 1 330 ? -24.568 17.806 -26.908 1.00 69.69 327 LEU D N 1
ATOM 10226 C CA . LEU D 1 330 ? -24.700 16.431 -26.394 1.00 71.60 327 LEU D CA 1
ATOM 10227 C C . LEU D 1 330 ? -23.963 15.433 -27.309 1.00 75.76 327 LEU D C 1
ATOM 10228 O O . LEU D 1 330 ? -23.706 14.301 -26.911 1.00 76.05 327 LEU D O 1
ATOM 10233 N N . ALA D 1 331 ? -23.625 15.873 -28.528 1.00 78.42 328 ALA D N 1
ATOM 10234 C CA . ALA D 1 331 ? -22.887 15.036 -29.482 1.00 81.37 328 ALA D CA 1
ATOM 10235 C C . ALA D 1 331 ? -21.560 14.599 -28.879 1.00 82.45 328 ALA D C 1
ATOM 10236 O O . ALA D 1 331 ? -20.899 15.373 -28.182 1.00 79.57 328 ALA D O 1
ATOM 10238 N N . GLN D 1 332 ? -21.125 13.381 -29.212 1.00 86.61 329 GLN D N 1
ATOM 10239 C CA . GLN D 1 332 ? -19.836 12.853 -28.716 1.00 88.95 329 GLN D CA 1
ATOM 10240 C C . GLN D 1 332 ? -18.640 13.519 -29.398 1.00 90.27 329 GLN D C 1
ATOM 10241 O O . GLN D 1 332 ? -17.505 13.390 -28.944 1.00 91.37 329 GLN D O 1
#

Radius of gyration: 30.74 Å; Cα contacts (8 Å, |Δi|>4): 3699; chains: 4; bounding box: 70×71×81 Å

InterPro domains:
  IPR004304 Acetamidase/Formamidase [PF03069] (29-175)
  IPR004304 Acetamidase/Formamidase [PF03069] (182-313)
  IPR004304 Acetamidase/Formamidase [PTHR31891] (21-328)

Nearest PDB structures (foldseek):
  5ubu-assembly1_A  TM=9.999E-01  e=5.204E-62  Yersinia enterocolitica subsp. palearctica Y11
  3tkk-assembly2_D  TM=9.064E-01  e=4.315E-27  Caldanaerobacter subterraneus subsp. tengcongensis
  2ii1-assembly2_B  TM=9.066E-01  e=2.531E-26  Halalkalibacterium halodurans
  2f4l-assembly1_A  TM=9.000E-01  e=8.363E-23  Thermotoga maritima MSB8
  2f4l-assembly2_D  TM=8.824E-01  e=1.247E-22  Thermotoga maritima MSB8

B-factor: mean 46.99, std 13.58, range [2.11, 158.76]